Protein AF-0000000076235881 (afdb_homodimer)

Secondary structure (DSSP, 8-state):
-HHHHHHHHHHHHHHHHTTHHHHHHHHHHHHHHH--SSHHHHHHHHHHHHSPPPEEEEEEEEEEE-TTSSEEEEEEEEEEETTEEEEEEEEEES---PPP--------------------S------------------------S------HHHHHHHHHHHGGGTTT-B--HHHHHHHHHHHHHHHHHHHHHHHHHHHS-----------------------------------------HHHHHHHHHHHHHHHHHHHHHHHHHHHHHHT--GGGGGTTT---SSB-PPEEEEEEEE--TTS--SB-S-SEEEEEE-TTS-HHHHHHHHHHHHHHHHHHHHHHHGGGGG-B-TTS-B----SSHHHHHHHHHHHHHHHTTT--HHHHEEEEEE--GGGGEETTTTEEEEETTEEE-HHHHHHHHHHHHHHHTEEEEES-S-TT-TTHHHHHHHHTTTSEEEES---SHHHHHHHHHTTS-SEEEE-HHHH-SSHHHHHHHHHHHHHTT-EEEEE-HHHHHH---HHHHHHHHHT-SEEEES-SSTHHHHHHHHHHHHHHHS-TT-TTB--------------GGGTTT----/-HHHHHHHHHHHHHHHHTTHHHHHHHHHHHHHHH--SSHHHHHHHHHHHHSPPPEEEEEEEEEEE-TTSSEEEEEEEEEEETTEEEEEEEEEES---PPP---------------------------------------------S------HHHHHHHHHHHGGGTTT-B--HHHHHHHHHHHHHHHHHHHHHHHHHHHS-----------------------------------------HHHHHHHHHHHHHHHHHHHHHHHHHHHHHHT--GGGGGTTT---SSB-PPEEEEEEEE--TTSSSSB-S-SEEEEEE-TTS-HHHHHHHHHHHHHHHHHHHHHHHGGGGG-B-TTS-B----SSHHHHHHHHHHHHHHHTTT--HHHHEEEEEE--GGGGEETTTTEEEEETTEEE-HHHHHHHHHHHHHHHTEEEEES-S-TT-TTHHHHHHHHTTTSEEEES---SHHHHHHHHHTTS-SEEEE-HHHH-SSHHHHHHHHHHHHHTT-EEEEE-HHHHHH---HHHHHHHHHT-SEEEES-SSTHHHHHHHHHHHHHHHS-TT-TTB--------------THHHHT----

Radius of gyration: 36.83 Å; Cα contacts (8 Å, |Δi|>4): 1915; chains: 2; bounding box: 118×135×98 Å

InterPro domains:
  IPR000941 Enolase [PTHR11902] (153-566)
  IPR020810 Enolase, C-terminal TIM barrel domain [PF00113] (290-449)
  IPR020810 Enolase, C-terminal TIM barrel domain [SM01192] (288-556)
  IPR036849 Enolase-like, C-terminal domain superfamily [G3DSA:3.20.20.120] (275-571)
  IPR036849 Enolase-like, C-terminal domain superfamily [SSF51604] (288-549)
  IPR047500 Enolase 4, dimerization/docking domain [cd22974] (4-66)

Foldseek 3Di:
DVVVVVVVVVVVVVCVVVCVVVLVVVLVVVCVVVVDPDNVVSVVVSVQVVADFKAWADKDWDWDQWLLRFTFIKIWTWIQRNNDTDTQDIDTALATQDDQPDQPPPPPPPPDPPPPPPDDDDDDDPPPPDPPPPPPPPPPVPPSPDDVSNPPNVLLVVLLVVCGVVRGGGGLALVVLLVSLQVVLVVVLVVVQVVVLCVLPPPDPPPPPPDDDDDDDDPPVCPDPDPDDDPPPPPPPSPHDDPVNSLVSSLSSQLSLAVVSLVSLVSVCRVVVHDSLVSCVVLQPQLFFAQAWEFEWAAAQPSNPPAFFQFFGTKTKTWDLLDDLVVRLVLVQQLSVLLLVLQCVVPNPQSQDADSLGHGHHHDHDPVVSLVSSQVSSCVRPVHDGQLNTMAMETEGSQQVAADLVVCWGPRGVPDTHHPVRLLVVVVVCCVPRVYAEYECSDHPSRPCLQVSLLSCLQRHFYEYAPQQELVSQLVCVVSRNGQYYEDDSSSHGNHLSVLLVSCVSSVVSVGAYEYEVSCLSTHLDLVSSSSCSSNVHNYYYQHHCPDSSVSNSVVSVVVVVPQPPPNPRYPSPDDRDRDNPPPPPVVVPPPPPD/DVVVVVVVVVVVVVCVVVCVVVLVVVQVVVCVVVVDPDNVVSVVVSVQVVADFKAWADKDWDWDQWLLRFTFIKIWTWIQRNNDTDTQDIDTALAGPDDQPDQPPPPPPPPPPPPPPPDDDDDDDDDPPDDPPPPPPPPPVPPSPDPCSVDDNVLLVVLLVVCGVVRGGGGLALVVLLVSLQVVLVVVLVVVQVVVLCVLPPPDPPPPPDDDDDDDDDPPVPPVPDPDDDPPPPPPPSPHDDPVNSLVSSLSSQLSLAVVSLVSLVSVCRVVVHDSLVSCVVLQPALFFAQAWEFEWAAAQPSPDPAQFQFFGTKTKTWDLLDDLVVRLVLVQQLSVLLLVLQCVVPNPQSQDADSLGHGHHHDHDPVVSLVSSQVSSCVRPVHDGQLNTMAMETEGQQQVAADLVVRWGPRGVPDTHHPVVLLVVVVVCCVPRVYAEYECSDHPSRPCLQVSLLSCLQRHFYEYAPQQELVSQLVCVVSRNGQYYEDDSSSHGNHLSVLLVSCVSSVVSVGAYEYEPSCLSTHLDLVSSSSCSNNVHNYYYQHHCPDSSVSNSVVSVVVVVPQPPPNPRYPSPDDRDRDHNDPPPVVVPPPPPD

Solvent-accessible surface area (backbone atoms only — not comparable to full-atom values): 65410 Å² total; per-residue (Å²): 116,63,65,60,48,49,50,49,51,50,46,50,49,56,36,55,77,67,43,45,65,59,51,49,51,54,48,53,55,51,43,63,75,66,57,59,93,30,59,36,4,44,50,10,54,57,28,46,73,64,24,62,77,44,21,31,65,43,75,47,78,41,81,38,60,23,23,76,56,30,44,16,41,32,38,36,38,24,24,29,50,39,71,36,82,39,82,63,37,74,45,74,52,83,27,34,58,57,75,68,86,71,73,50,75,70,79,73,76,78,79,73,80,74,76,77,76,82,73,74,87,87,87,80,81,78,80,74,80,75,77,80,75,81,76,72,76,71,75,70,72,70,71,67,67,76,83,70,41,61,40,49,45,68,57,40,52,52,52,34,60,68,50,46,73,78,47,48,66,38,59,70,40,56,69,61,50,30,52,50,45,45,52,49,45,54,51,51,50,52,51,52,52,50,51,52,36,38,69,57,47,60,78,70,82,74,79,77,73,78,82,74,83,78,84,80,75,80,80,70,83,71,81,65,84,72,80,75,82,82,78,75,72,76,65,78,74,74,55,68,76,46,71,64,56,51,48,51,53,49,32,49,46,12,30,30,36,19,52,54,34,47,49,48,38,46,32,40,16,58,75,71,72,44,64,55,40,62,75,43,43,84,70,33,82,60,84,50,51,36,81,44,45,60,32,32,30,58,34,31,34,47,76,66,39,91,38,48,39,60,46,46,40,34,41,20,45,26,50,44,55,81,46,55,65,70,59,30,54,52,48,52,46,51,46,49,57,47,38,48,51,50,31,30,72,74,53,35,74,59,26,49,20,28,49,97,81,60,29,28,38,46,66,42,81,46,74,64,55,55,53,47,53,50,40,52,39,33,24,69,74,52,83,61,41,58,42,66,78,50,32,34,26,38,38,33,27,51,25,60,75,35,48,38,81,87,76,61,26,31,40,46,30,84,92,40,74,35,46,66,67,57,50,51,53,50,49,53,51,47,33,70,74,57,34,31,50,30,35,29,26,76,58,32,92,82,44,86,56,44,45,63,51,27,66,72,40,35,57,64,23,44,36,30,31,70,76,59,82,35,60,69,53,44,53,50,36,40,74,65,42,54,34,41,32,37,51,47,52,63,40,59,60,22,38,22,63,65,56,42,44,58,61,43,45,65,44,55,74,67,69,38,45,32,31,32,59,36,54,36,14,62,41,64,59,38,51,60,42,58,37,49,29,32,50,61,57,20,54,30,30,40,30,61,15,58,40,44,39,23,13,53,42,54,39,50,51,50,50,51,58,67,68,46,61,91,78,40,78,36,44,65,69,80,49,72,91,82,60,56,73,68,76,71,69,69,71,68,73,68,69,61,74,89,119,115,64,64,59,48,49,49,50,50,50,46,50,49,56,36,56,76,66,44,44,63,60,50,50,52,54,49,52,54,51,42,63,75,65,56,60,94,29,59,34,5,46,50,11,54,58,28,44,73,65,24,63,79,44,20,31,66,43,74,47,78,42,81,37,60,23,23,76,57,29,45,17,41,33,39,35,38,23,25,29,50,42,72,37,79,38,81,63,38,74,46,76,53,84,28,34,60,60,74,67,84,73,75,54,77,70,79,73,75,78,77,71,79,75,73,78,76,80,75,73,92,88,90,84,84,80,81,74,77,76,76,79,76,82,76,72,75,71,76,71,73,71,71,65,66,72,82,58,46,68,44,48,47,68,57,37,52,53,53,35,60,68,49,46,71,78,46,47,67,38,59,69,40,56,69,62,48,30,52,51,44,46,52,49,45,54,52,51,50,53,52,50,52,48,50,51,37,39,70,58,47,59,77,70,82,73,78,77,72,78,82,73,83,75,87,77,77,80,82,69,80,66,79,66,81,73,83,76,81,82,79,74,72,77,64,79,76,74,57,67,77,46,70,64,55,51,48,51,52,50,30,49,46,12,31,30,35,18,51,52,34,48,48,49,37,48,30,40,16,58,74,71,71,44,63,56,39,62,73,41,42,87,70,32,81,59,84,49,52,36,80,43,45,58,32,32,29,59,34,31,34,48,79,69,40,91,37,46,42,60,47,46,39,32,42,21,44,24,49,44,55,81,46,56,66,69,59,30,54,52,48,52,45,52,48,48,54,48,39,48,51,51,31,28,72,74,52,36,74,60,26,48,20,26,50,99,80,62,28,28,38,47,67,44,80,45,74,64,54,56,54,47,51,50,42,52,39,34,23,69,75,52,81,62,39,57,41,68,78,52,32,32,27,37,38,33,26,51,26,59,77,36,49,36,81,86,75,61,28,33,40,45,30,83,93,40,75,36,46,65,67,55,50,50,52,50,49,54,52,47,33,69,74,56,35,30,52,30,35,28,27,72,59,31,92,83,44,88,56,44,46,63,51,27,64,72,40,36,58,65,25,46,36,30,32,71,77,58,81,35,59,67,52,44,52,51,36,40,74,65,43,53,33,40,31,35,51,50,53,62,41,59,60,23,39,22,63,68,54,42,44,59,62,43,45,66,43,56,76,68,71,37,44,34,32,32,60,36,55,37,12,61,40,66,61,35,51,59,42,59,37,49,28,33,48,62,57,20,54,30,31,38,31,60,16,58,39,46,38,24,14,52,41,52,39,50,52,49,52,51,58,69,66,46,62,90,79,40,78,36,42,64,70,81,50,71,91,80,58,58,77,74,75,68,68,68,70,68,73,68,68,62,74,87,118

pLDDT: mean 76.28, std 23.61, range [20.03, 97.44]

Organism: NCBI:txid252671

Nearest PDB structures (foldseek):
  2xh4-assembly2_B  TM=8.276E-01  e=8.958E-20  Saccharomyces cerevisiae
  2xsx-assembly1_A  TM=7.894E-01  e=3.141E-20  Homo sapiens
  7ri0-assembly1_B  TM=7.691E-01  e=9.411E-21  Aspergillus fumigatus Af293
  2akz-assembly1_A  TM=7.672E-01  e=4.777E-20  Homo sapiens
  2xh7-assembly1_A  TM=7.619E-01  e=1.293E-19  Saccharomyces cerevisiae

Sequence (1190 aa):
MSRRFEEKQRAARYFHENQVPKQLETLLNEMFHKQPDDIYGYMAEYFGALSKPAAISEIKLEPVLSSFGYQTIKSTISCIVNGVSKEICQVQHFNDDRPPAQKLATARSSAKQSKKDGGGGGGKGKNTKKDPTPNTEEAIVEAPLFPKYIFNVNNALTRMNEMIPHLVGCCLETKTIDEQLHQLTEQMKNEKLNELQQELNPPSPIEVEGGIGGEEGAVQISIIPSPSSEQTTEQPLKTCVSAKDIMEITTELNASSFFLSFLSAASKSRLMGDPLYEQFLSSAKKENLTIPMPAITFFSCCQVTPGKVNMVRELMVLFKPNADFKEGVEQVIKLYHAFEKALQAKYGATGIVKDSRGLLTPTFDKVEQIFEVLTQTCRAEFEEREFKDLFDIILDVGANEFFDPEKKKYELCIGSMKSTDEVVALYQTWIEQFSIVSLIDPFSTLDPSKKTVYDSLATQCYIISSQVSGFEQCHLEMDERTIDGMLLQPEVHSSTVSETVENLLPLHEKDGILMMNDEWGLVQHSTASVDLSIVFGATFIRVTTPCGAGSNSLQYMLDIKESLPVDNESFDDERSYIFRSKVPDEEAAVQAPVEMSRRFEEKQRAARYFHENQVPKQLETLLNEMFHKQPDDIYGYMAEYFGALSKPAAISEIKLEPVLSSFGYQTIKSTISCIVNGVSKEICQVQHFNDDRPPAQKLATARSSAKQSKKDGGGGGGKGKNTKKDPTPNTEEAIVEAPLFPKYIFNVNNALTRMNEMIPHLVGCCLETKTIDEQLHQLTEQMKNEKLNELQQELNPPSPIEVEGGIGGEEGAVQISIIPSPSSEQTTEQPLKTCVSAKDIMEITTELNASSFFLSFLSAASKSRLMGDPLYEQFLSSAKKENLTIPMPAITFFSCCQVTPGKVNMVRELMVLFKPNADFKEGVEQVIKLYHAFEKALQAKYGATGIVKDSRGLLTPTFDKVEQIFEVLTQTCRAEFEEREFKDLFDIILDVGANEFFDPEKKKYELCIGSMKSTDEVVALYQTWIEQFSIVSLIDPFSTLDPSKKTVYDSLATQCYIISSQVSGFEQCHLEMDERTIDGMLLQPEVHSSTVSETVENLLPLHEKDGILMMNDEWGLVQHSTASVDLSIVFGATFIRVTTPCGAGSNSLQYMLDIKESLPVDNESFDDERSYIFRSKVPDEEAAVQAPVE

Structure (mmCIF, N/CA/C/O backbone):
data_AF-0000000076235881-model_v1
#
loop_
_entity.id
_entity.type
_entity.pdbx_description
1 polymer 'Enolase 4'
#
loop_
_atom_site.group_PDB
_atom_site.id
_atom_site.type_symbol
_atom_site.label_atom_id
_atom_site.label_alt_id
_atom_site.label_comp_id
_atom_site.label_asym_id
_atom_site.label_entity_id
_atom_site.label_seq_id
_atom_site.pdbx_PDB_ins_code
_atom_site.Cartn_x
_atom_site.Cartn_y
_atom_site.Cartn_z
_atom_site.occupancy
_atom_site.B_iso_or_equiv
_atom_site.auth_seq_id
_atom_site.auth_comp_id
_atom_site.auth_asym_id
_atom_site.auth_atom_id
_atom_site.pdbx_PDB_model_num
ATOM 1 N N . MET A 1 1 ? 34.719 -56.031 -11.086 1 54.31 1 MET A N 1
ATOM 2 C CA . MET A 1 1 ? 34.281 -55.844 -12.469 1 54.31 1 MET A CA 1
ATOM 3 C C . MET A 1 1 ? 32.781 -56.031 -12.586 1 54.31 1 MET A C 1
ATOM 5 O O . MET A 1 1 ? 32.094 -55.281 -13.289 1 54.31 1 MET A O 1
ATOM 9 N N . SER A 1 2 ? 32.25 -57 -11.734 1 68 2 SER A N 1
ATOM 10 C CA . SER A 1 2 ? 30.875 -57.469 -11.766 1 68 2 SER A CA 1
ATOM 11 C C . SER A 1 2 ? 29.938 -56.469 -11.094 1 68 2 SER A C 1
ATOM 13 O O . SER A 1 2 ? 28.875 -56.125 -11.633 1 68 2 SER A O 1
ATOM 15 N N . ARG A 1 3 ? 30.484 -55.938 -9.977 1 75.88 3 ARG A N 1
ATOM 16 C CA . ARG A 1 3 ? 29.609 -55.031 -9.227 1 75.88 3 ARG A CA 1
ATOM 17 C C . ARG A 1 3 ? 29.406 -53.719 -9.969 1 75.88 3 ARG A C 1
ATOM 19 O O . ARG A 1 3 ? 28.297 -53.188 -10.016 1 75.88 3 ARG A O 1
ATOM 26 N N . ARG A 1 4 ? 30.453 -53.312 -10.508 1 79.06 4 ARG A N 1
ATOM 27 C CA . ARG A 1 4 ? 30.391 -52.062 -11.273 1 79.06 4 ARG A CA 1
ATOM 28 C C . ARG A 1 4 ? 29.484 -52.219 -12.484 1 79.06 4 ARG A C 1
ATOM 30 O O . ARG A 1 4 ? 28.75 -51.281 -12.844 1 79.06 4 ARG A O 1
ATOM 37 N N . PHE A 1 5 ? 29.656 -53.344 -13.055 1 82.75 5 PHE A N 1
ATOM 38 C CA . PHE A 1 5 ? 28.812 -53.625 -14.219 1 82.75 5 PHE A CA 1
ATOM 39 C C . PHE A 1 5 ? 27.344 -53.688 -13.82 1 82.75 5 PHE A C 1
ATOM 41 O O . PHE A 1 5 ? 26.484 -53.156 -14.531 1 82.75 5 PHE A O 1
ATOM 48 N N . GLU A 1 6 ? 27.125 -54.312 -12.742 1 84.94 6 GLU A N 1
ATOM 49 C CA . GLU A 1 6 ? 25.75 -54.406 -12.258 1 84.94 6 GLU A CA 1
ATOM 50 C C . GLU A 1 6 ? 25.203 -53 -11.922 1 84.94 6 GLU A C 1
ATOM 52 O O . GLU A 1 6 ? 24.047 -52.719 -12.18 1 84.94 6 GLU A O 1
ATOM 57 N N . GLU A 1 7 ? 26.016 -52.281 -11.375 1 85.44 7 GLU A N 1
ATOM 58 C CA . GLU A 1 7 ? 25.609 -50.938 -11.031 1 85.44 7 GLU A CA 1
ATOM 59 C C . GLU A 1 7 ? 25.312 -50.125 -12.281 1 85.44 7 GLU A C 1
ATOM 61 O O . GLU A 1 7 ? 24.375 -49.312 -12.289 1 85.44 7 GLU A O 1
ATOM 66 N N . LYS A 1 8 ? 26.094 -50.344 -13.227 1 86.38 8 LYS A N 1
ATOM 67 C CA . LYS A 1 8 ? 25.891 -49.625 -14.484 1 86.38 8 LYS A CA 1
ATOM 68 C C . LYS A 1 8 ? 24.578 -50.062 -15.148 1 86.38 8 LYS A C 1
ATOM 70 O O . LYS A 1 8 ? 23.891 -49.219 -15.75 1 86.38 8 LYS A O 1
ATOM 75 N N . GLN A 1 9 ? 24.297 -51.312 -15.039 1 86.44 9 GLN A N 1
ATOM 76 C CA . GLN A 1 9 ? 23.047 -51.812 -15.617 1 86.44 9 GLN A CA 1
ATOM 77 C C . GLN A 1 9 ? 21.844 -51.25 -14.859 1 86.44 9 GLN A C 1
ATOM 79 O O . GLN A 1 9 ? 20.828 -50.938 -15.461 1 86.44 9 GLN A O 1
ATOM 84 N N . ARG A 1 10 ? 22.016 -51.219 -13.648 1 88.5 10 ARG A N 1
ATOM 85 C CA . ARG A 1 10 ? 20.938 -50.656 -12.828 1 88.5 10 ARG A CA 1
ATOM 86 C C . ARG A 1 10 ? 20.719 -49.188 -13.156 1 88.5 10 ARG A C 1
ATOM 88 O O . ARG A 1 10 ? 19.578 -48.719 -13.211 1 88.5 10 ARG A O 1
ATOM 95 N N . ALA A 1 11 ? 21.766 -48.562 -13.281 1 87.38 11 ALA A N 1
ATOM 96 C CA . ALA A 1 11 ? 21.688 -47.156 -13.641 1 87.38 11 ALA A CA 1
ATOM 97 C C . ALA A 1 11 ? 21.016 -46.969 -15 1 87.38 11 ALA A C 1
ATOM 99 O O . ALA A 1 11 ? 20.172 -46.094 -15.164 1 87.38 11 ALA A O 1
ATOM 100 N N . ALA A 1 12 ? 21.422 -47.75 -15.93 1 88.25 12 ALA A N 1
ATOM 101 C CA . ALA A 1 12 ? 20.844 -47.656 -17.266 1 88.25 12 ALA A CA 1
ATOM 102 C C . ALA A 1 12 ? 19.344 -47.906 -17.234 1 88.25 12 ALA A C 1
ATOM 104 O O . ALA A 1 12 ? 18.578 -47.25 -17.922 1 88.25 12 ALA A O 1
ATOM 105 N N . ARG A 1 13 ? 18.953 -48.844 -16.516 1 89.19 13 ARG A N 1
ATOM 106 C CA . ARG A 1 13 ? 17.531 -49.156 -16.391 1 89.19 13 ARG A CA 1
ATOM 107 C C . ARG A 1 13 ? 16.766 -48 -15.75 1 89.19 13 ARG A C 1
ATOM 109 O O . ARG A 1 13 ? 15.68 -47.656 -16.203 1 89.19 13 ARG A O 1
ATOM 116 N N . TYR A 1 14 ? 17.328 -47.531 -14.773 1 89.88 14 TYR A N 1
ATOM 117 C CA . TYR A 1 14 ? 16.719 -46.406 -14.07 1 89.88 14 TYR A CA 1
ATOM 118 C C . TYR A 1 14 ? 16.484 -45.219 -15.016 1 89.88 14 TYR A C 1
ATOM 120 O O . TYR A 1 14 ? 15.391 -44.656 -15.047 1 89.88 14 TYR A O 1
ATOM 128 N N . PHE A 1 15 ? 17.406 -44.844 -15.758 1 92.81 15 PHE A N 1
ATOM 129 C CA . PHE A 1 15 ? 17.312 -43.688 -16.641 1 92.81 15 PHE A CA 1
ATOM 130 C C . PHE A 1 15 ? 16.453 -44 -17.844 1 92.81 15 PHE A C 1
ATOM 132 O O . PHE A 1 15 ? 15.75 -43.094 -18.359 1 92.81 15 PHE A O 1
ATOM 139 N N . HIS A 1 16 ? 16.484 -45.219 -18.312 1 91.69 16 HIS A N 1
ATOM 140 C CA . HIS A 1 16 ? 15.641 -45.594 -19.438 1 91.69 16 HIS A CA 1
ATOM 141 C C . HIS A 1 16 ? 14.164 -45.594 -19.047 1 91.69 16 HIS A C 1
ATOM 143 O O . HIS A 1 16 ? 13.305 -45.188 -19.828 1 91.69 16 HIS A O 1
ATOM 149 N N . GLU A 1 17 ? 13.914 -46 -17.875 1 91.06 17 GLU A N 1
ATOM 150 C CA . GLU A 1 17 ? 12.547 -46 -17.375 1 91.06 17 GLU A CA 1
ATOM 151 C C . GLU A 1 17 ? 11.984 -44.594 -17.266 1 91.06 17 GLU A C 1
ATOM 153 O O . GLU A 1 17 ? 10.781 -44.375 -17.422 1 91.06 17 GLU A O 1
ATOM 158 N N . ASN A 1 18 ? 12.867 -43.719 -17.125 1 92.44 18 ASN A N 1
ATOM 159 C CA . ASN A 1 18 ? 12.453 -42.312 -17 1 92.44 18 ASN A CA 1
ATOM 160 C C . ASN A 1 18 ? 12.68 -41.531 -18.297 1 92.44 18 ASN A C 1
ATOM 162 O O . ASN A 1 18 ? 12.57 -40.312 -18.328 1 92.44 18 ASN A O 1
ATOM 166 N N . GLN A 1 19 ? 13.164 -42.188 -19.391 1 93.81 19 GLN A N 1
ATOM 167 C CA . GLN A 1 19 ? 13.312 -41.656 -20.734 1 93.81 19 GLN A CA 1
ATOM 168 C C . GLN A 1 19 ? 14.375 -40.562 -20.781 1 93.81 19 GLN A C 1
ATOM 170 O O . GLN A 1 19 ? 14.273 -39.594 -21.578 1 93.81 19 GLN A O 1
ATOM 175 N N . VAL A 1 20 ? 15.328 -40.594 -19.906 1 94.06 20 VAL A N 1
ATOM 176 C CA . VAL A 1 20 ? 16.359 -39.562 -19.812 1 94.06 20 VAL A CA 1
ATOM 177 C C . VAL A 1 20 ? 17.234 -39.594 -21.078 1 94.06 20 VAL A C 1
ATOM 179 O O . VAL A 1 20 ? 17.5 -38.531 -21.672 1 94.06 20 VAL A O 1
ATOM 182 N N . PRO A 1 21 ? 17.672 -40.812 -21.562 1 92.75 21 PRO A N 1
ATOM 183 C CA . PRO A 1 21 ? 18.516 -40.812 -22.766 1 92.75 21 PRO A CA 1
ATOM 184 C C . PRO A 1 21 ? 17.812 -40.25 -23.984 1 92.75 21 PRO A C 1
ATOM 186 O O . PRO A 1 21 ? 18.422 -39.531 -24.781 1 92.75 21 PRO A O 1
ATOM 189 N N . LYS A 1 22 ? 16.578 -40.531 -24.078 1 94.56 22 LYS A N 1
ATOM 190 C CA . LYS A 1 22 ? 15.812 -40.031 -25.203 1 94.56 22 LYS A CA 1
ATOM 191 C C . LYS A 1 22 ? 15.727 -38.5 -25.141 1 94.56 22 LYS A C 1
ATOM 193 O O . LYS A 1 22 ? 15.898 -37.812 -26.156 1 94.56 22 LYS A O 1
ATOM 198 N N . GLN A 1 23 ? 15.414 -38 -23.969 1 94.69 23 GLN A N 1
ATOM 199 C CA . GLN A 1 23 ? 15.305 -36.562 -23.797 1 94.69 23 GLN A CA 1
ATOM 200 C C . GLN A 1 23 ? 16.641 -35.875 -24.047 1 94.69 23 GLN A C 1
ATOM 202 O O . GLN A 1 23 ? 16.703 -34.781 -24.625 1 94.69 23 GLN A O 1
ATOM 207 N N . LEU A 1 24 ? 17.719 -36.469 -23.609 1 94.25 24 LEU A N 1
ATOM 208 C CA . LEU A 1 24 ? 19.062 -35.906 -23.812 1 94.25 24 LEU A CA 1
ATOM 209 C C . LEU A 1 24 ? 19.406 -35.875 -25.297 1 94.25 24 LEU A C 1
ATOM 211 O O . LEU A 1 24 ? 20 -34.875 -25.766 1 94.25 24 LEU A O 1
ATOM 215 N N . GLU A 1 25 ? 19.094 -36.906 -25.938 1 92.5 25 GLU A N 1
ATOM 216 C CA . GLU A 1 25 ? 19.359 -36.938 -27.375 1 92.5 25 GLU A CA 1
ATOM 217 C C . GLU A 1 25 ? 18.594 -35.844 -28.109 1 92.5 25 GLU A C 1
ATOM 219 O O . GLU A 1 25 ? 19.156 -35.156 -28.953 1 92.5 25 GLU A O 1
ATOM 224 N N . THR A 1 26 ? 17.359 -35.719 -27.797 1 94.25 26 THR A N 1
ATOM 225 C CA . THR A 1 26 ? 16.531 -34.688 -28.391 1 94.25 26 THR A CA 1
ATOM 226 C C . THR A 1 26 ? 17.109 -33.312 -28.094 1 94.25 26 THR A C 1
ATOM 228 O O . THR A 1 26 ? 17.219 -32.469 -28.984 1 94.25 26 THR A O 1
ATOM 231 N N . LEU A 1 27 ? 17.453 -33.094 -26.875 1 94.62 27 LEU A N 1
ATOM 232 C CA . LEU A 1 27 ? 17.984 -31.812 -26.422 1 94.62 27 LEU A CA 1
ATOM 233 C C . LEU A 1 27 ? 19.297 -31.469 -27.125 1 94.62 27 LEU A C 1
ATOM 235 O O . LEU A 1 27 ? 19.469 -30.344 -27.609 1 94.62 27 LEU A O 1
ATOM 239 N N . LEU A 1 28 ? 20.234 -32.438 -27.188 1 93.19 28 LEU A N 1
ATOM 240 C CA . LEU A 1 28 ? 21.547 -32.188 -27.766 1 93.19 28 LEU A CA 1
ATOM 241 C C . LEU A 1 28 ? 21.438 -31.906 -29.266 1 93.19 28 LEU A C 1
ATOM 243 O O . LEU A 1 28 ? 22.156 -31.062 -29.781 1 93.19 28 LEU A O 1
ATOM 247 N N . ASN A 1 29 ? 20.547 -32.562 -29.906 1 92.69 29 ASN A N 1
ATOM 248 C CA . ASN A 1 29 ? 20.312 -32.312 -31.312 1 92.69 29 ASN A CA 1
ATOM 249 C C . ASN A 1 29 ? 19.781 -30.891 -31.547 1 92.69 29 ASN A C 1
ATOM 251 O O . ASN A 1 29 ? 20.25 -30.188 -32.438 1 92.69 29 ASN A O 1
ATOM 255 N N . GLU A 1 30 ? 18.875 -30.516 -30.75 1 93.19 30 GLU A N 1
ATOM 256 C CA . GLU A 1 30 ? 18.297 -29.172 -30.859 1 93.19 30 GLU A CA 1
ATOM 257 C C . GLU A 1 30 ? 19.328 -28.094 -30.562 1 93.19 30 GLU A C 1
ATOM 259 O O . GLU A 1 30 ? 19.391 -27.078 -31.25 1 93.19 30 GLU A O 1
ATOM 264 N N . MET A 1 31 ? 20.078 -28.312 -29.562 1 92.56 31 MET A N 1
ATOM 265 C CA . MET A 1 31 ? 21.062 -27.328 -29.109 1 92.56 31 MET A CA 1
ATOM 266 C C . MET A 1 31 ? 22.172 -27.156 -30.141 1 92.56 31 MET A C 1
ATOM 268 O O . MET A 1 31 ? 22.703 -26.047 -30.297 1 92.56 31 MET A O 1
A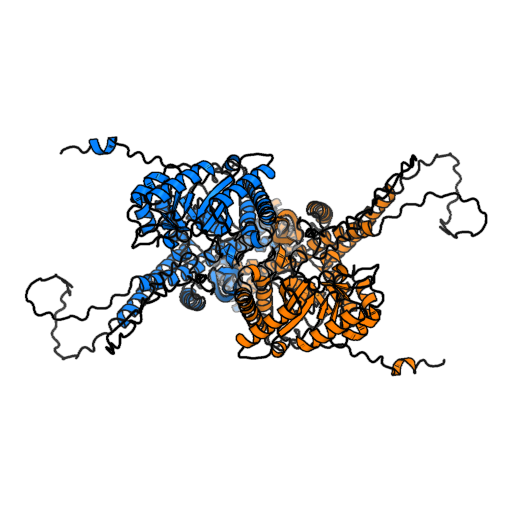TOM 272 N N . PHE A 1 32 ? 22.5 -28.203 -30.766 1 91.25 32 PHE A N 1
ATOM 273 C CA . PHE A 1 32 ? 23.547 -28.125 -31.781 1 91.25 32 PHE A CA 1
ATOM 274 C C . PHE A 1 32 ? 23.094 -27.266 -32.969 1 91.25 32 PHE A C 1
ATOM 276 O O . PHE A 1 32 ? 23.891 -26.5 -33.5 1 91.25 32 PHE A O 1
ATOM 283 N N . HIS A 1 33 ? 21.859 -27.375 -33.281 1 91.44 33 HIS A N 1
ATOM 284 C CA . HIS A 1 33 ? 21.328 -26.578 -34.406 1 91.44 33 HIS A CA 1
ATOM 285 C C . HIS A 1 33 ? 21.141 -25.125 -33.969 1 91.44 33 HIS A C 1
ATOM 287 O O . HIS A 1 33 ? 21.438 -24.203 -34.75 1 91.44 33 HIS A O 1
ATOM 293 N N . LYS A 1 34 ? 20.719 -24.797 -32.75 1 91.62 34 LYS A N 1
ATOM 294 C CA . LYS A 1 34 ? 20.391 -23.453 -32.281 1 91.62 34 LYS A CA 1
ATOM 295 C C . LYS A 1 34 ? 21.641 -22.719 -31.797 1 91.62 34 LYS A C 1
ATOM 297 O O . LYS A 1 34 ? 21.734 -21.5 -31.922 1 91.62 34 LYS A O 1
ATOM 302 N N . GLN A 1 35 ? 22.562 -23.469 -31.234 1 91.5 35 GLN A N 1
ATOM 303 C CA . GLN A 1 35 ? 23.781 -22.922 -30.625 1 91.5 35 GLN A CA 1
ATOM 304 C C . GLN A 1 35 ? 23.453 -21.766 -29.688 1 91.5 35 GLN A C 1
ATOM 306 O O . GLN A 1 35 ? 23.906 -20.641 -29.906 1 91.5 35 GLN A O 1
ATOM 311 N N . PRO A 1 36 ? 22.75 -22.062 -28.672 1 92.94 36 PRO A N 1
ATOM 312 C CA . PRO A 1 36 ? 22.375 -21 -27.734 1 92.94 36 PRO A CA 1
ATOM 313 C C . PRO A 1 36 ? 23.578 -20.359 -27.078 1 92.94 36 PRO A C 1
ATOM 315 O O . PRO A 1 36 ? 24.594 -21.016 -26.844 1 92.94 36 PRO A O 1
ATOM 318 N N . ASP A 1 37 ? 23.438 -19.062 -26.766 1 89.94 37 ASP A N 1
ATOM 319 C CA . ASP A 1 37 ? 24.5 -18.328 -26.094 1 89.94 37 ASP A CA 1
ATOM 320 C C . ASP A 1 37 ? 24.766 -18.875 -24.688 1 89.94 37 ASP A C 1
ATOM 322 O O . ASP A 1 37 ? 25.906 -18.906 -24.234 1 89.94 37 ASP A O 1
ATOM 326 N N . ASP A 1 38 ? 23.703 -19.234 -24.031 1 93.94 38 ASP A N 1
ATOM 327 C CA . ASP A 1 38 ? 23.766 -19.859 -22.703 1 93.94 38 ASP A CA 1
ATOM 328 C C . ASP A 1 38 ? 23.359 -21.328 -22.766 1 93.94 38 ASP A C 1
ATOM 330 O O . ASP A 1 38 ? 22.188 -21.672 -22.594 1 93.94 38 ASP A O 1
ATOM 334 N N . ILE A 1 39 ? 24.344 -22.156 -22.891 1 94.81 39 ILE A N 1
ATOM 335 C CA . ILE A 1 39 ? 24.109 -23.578 -23.141 1 94.81 39 ILE A CA 1
ATOM 336 C C . ILE A 1 39 ? 23.438 -24.203 -21.922 1 94.81 39 ILE A C 1
ATOM 338 O O . ILE A 1 39 ? 22.469 -24.953 -22.047 1 94.81 39 ILE A O 1
ATOM 342 N N . TYR A 1 40 ? 23.938 -23.922 -20.797 1 95 40 TYR A N 1
ATOM 343 C CA . TYR A 1 40 ? 23.406 -24.531 -19.578 1 95 40 TYR A CA 1
ATOM 344 C C . TYR A 1 40 ? 22.047 -23.938 -19.234 1 95 40 TYR A C 1
ATOM 346 O O . TYR A 1 40 ? 21.172 -24.641 -18.703 1 95 40 TYR A O 1
ATOM 354 N N . GLY A 1 41 ? 21.891 -22.672 -19.531 1 94.5 41 GLY A N 1
ATOM 355 C CA . GLY A 1 41 ? 20.578 -22.078 -19.359 1 94.5 41 GLY A CA 1
ATOM 356 C C . GLY A 1 41 ? 19.516 -22.734 -20.234 1 94.5 41 GLY A C 1
ATOM 357 O O . GLY A 1 41 ? 18.406 -22.984 -19.781 1 94.5 41 GLY A O 1
ATOM 358 N N . TYR A 1 42 ? 19.938 -23.016 -21.422 1 94.94 42 TYR A N 1
ATOM 359 C CA . TYR A 1 42 ? 19.031 -23.688 -22.344 1 94.94 42 TYR A CA 1
ATOM 360 C C . TYR A 1 42 ? 18.641 -25.062 -21.844 1 94.94 42 TYR A C 1
ATOM 362 O O . TYR A 1 42 ? 17.484 -25.469 -21.922 1 94.94 42 TYR A O 1
ATOM 370 N N . MET A 1 43 ? 19.594 -25.781 -21.328 1 95.12 43 MET A N 1
ATOM 371 C CA . MET A 1 43 ? 19.344 -27.094 -20.766 1 95.12 43 MET A CA 1
ATOM 372 C C . MET A 1 43 ? 18.422 -27 -19.562 1 95.12 43 MET A C 1
ATOM 374 O O . MET A 1 43 ? 17.5 -27.828 -19.406 1 95.12 43 MET A O 1
ATOM 378 N N . ALA A 1 44 ? 18.688 -26.047 -18.766 1 94.81 44 ALA A N 1
ATOM 379 C CA . ALA A 1 44 ? 17.875 -25.844 -17.562 1 94.81 44 ALA A CA 1
ATOM 380 C C . ALA A 1 44 ? 16.406 -25.609 -17.938 1 94.81 44 ALA A C 1
ATOM 382 O O . ALA A 1 44 ? 15.508 -26.203 -17.344 1 94.81 44 ALA A O 1
ATOM 383 N N . GLU A 1 45 ? 16.188 -24.75 -18.906 1 93.31 45 GLU A N 1
ATOM 384 C CA . GLU A 1 45 ? 14.828 -24.438 -19.344 1 93.31 45 GLU A CA 1
ATOM 385 C C . GLU A 1 45 ? 14.148 -25.656 -19.938 1 93.31 45 GLU A C 1
ATOM 387 O O . GLU A 1 45 ? 12.953 -25.891 -19.734 1 93.31 45 GLU A O 1
ATOM 392 N N . TYR A 1 46 ? 14.859 -26.422 -20.734 1 94.69 46 TYR A N 1
ATOM 393 C CA . TYR A 1 46 ? 14.32 -27.625 -21.375 1 94.69 46 TYR A CA 1
ATOM 394 C C . TYR A 1 46 ? 13.852 -28.625 -20.328 1 94.69 46 TYR A C 1
ATOM 396 O O . TYR A 1 46 ? 12.719 -29.125 -20.391 1 94.69 46 TYR A O 1
ATOM 404 N N . PHE A 1 47 ? 14.664 -28.938 -19.391 1 94.88 47 PHE A N 1
ATOM 405 C CA . PHE A 1 47 ? 14.328 -29.938 -18.391 1 94.88 47 PHE A CA 1
ATOM 406 C C . PHE A 1 47 ? 13.312 -29.391 -17.406 1 94.88 47 PHE A C 1
ATOM 408 O O . PHE A 1 47 ? 12.508 -30.141 -16.844 1 94.88 47 PHE A O 1
ATOM 415 N N . GLY A 1 48 ? 13.375 -28.094 -17.141 1 92.88 48 GLY A N 1
ATOM 416 C CA . GLY A 1 48 ? 12.359 -27.469 -16.297 1 92.88 48 GLY A CA 1
ATOM 417 C C . GLY A 1 48 ? 10.953 -27.656 -16.828 1 92.88 48 GLY A C 1
ATOM 418 O O . GLY A 1 48 ? 10.008 -27.844 -16.062 1 92.88 48 GLY A O 1
ATOM 419 N N . ALA A 1 49 ? 10.805 -27.625 -18.125 1 92.06 49 ALA A N 1
ATOM 420 C CA . ALA A 1 49 ? 9.508 -27.797 -18.766 1 92.06 49 ALA A CA 1
ATOM 421 C C . ALA A 1 49 ? 8.992 -29.219 -18.609 1 92.06 49 ALA A C 1
ATOM 423 O O . ALA A 1 49 ? 7.785 -29.469 -18.688 1 92.06 49 ALA A O 1
ATOM 424 N N . LEU A 1 50 ? 9.883 -30.156 -18.344 1 94.25 50 LEU A N 1
ATOM 425 C CA . LEU A 1 50 ? 9.516 -31.562 -18.203 1 94.25 50 LEU A CA 1
ATOM 426 C C . LEU A 1 50 ? 9.336 -31.938 -16.734 1 94.25 50 LEU A C 1
ATOM 428 O O . LEU A 1 50 ? 8.953 -33.062 -16.422 1 94.25 50 LEU A O 1
ATOM 432 N N . SER A 1 51 ? 9.594 -31.031 -15.836 1 94.38 51 SER A N 1
ATOM 433 C CA . SER A 1 51 ? 9.5 -31.266 -14.398 1 94.38 51 SER A CA 1
ATOM 434 C C . SER A 1 51 ? 8.062 -31.531 -13.977 1 94.38 51 SER A C 1
ATOM 436 O O . SER A 1 51 ? 7.125 -31.172 -14.695 1 94.38 51 SER A O 1
ATOM 438 N N . LYS A 1 52 ? 7.867 -32.156 -12.82 1 92.31 52 LYS A N 1
ATOM 439 C CA . LYS A 1 52 ? 6.547 -32.375 -12.25 1 92.31 52 LYS A CA 1
ATOM 440 C C . LYS A 1 52 ? 5.848 -31.062 -11.914 1 92.31 52 LYS A C 1
ATOM 442 O O . LYS A 1 52 ? 6.504 -30.062 -11.641 1 92.31 52 LYS A O 1
ATOM 447 N N . PRO A 1 53 ? 4.512 -31.109 -11.961 1 91.69 53 PRO A N 1
ATOM 448 C CA . PRO A 1 53 ? 3.787 -29.891 -11.586 1 91.69 53 PRO A CA 1
ATOM 449 C C . PRO A 1 53 ? 4.031 -29.484 -10.141 1 91.69 53 PRO A C 1
ATOM 451 O O . PRO A 1 53 ? 4.289 -30.344 -9.281 1 91.69 53 PRO A O 1
ATOM 454 N N . ALA A 1 54 ? 3.936 -28.281 -9.906 1 94.12 54 ALA A N 1
ATOM 455 C CA . ALA A 1 54 ? 4.172 -27.734 -8.57 1 94.12 54 ALA A CA 1
ATOM 456 C C . ALA A 1 54 ? 3.141 -28.266 -7.578 1 94.12 54 ALA A C 1
ATOM 458 O O . ALA A 1 54 ? 1.948 -28.328 -7.887 1 94.12 54 ALA A O 1
ATOM 459 N N . ALA A 1 55 ? 3.594 -28.656 -6.434 1 95.62 55 ALA A N 1
ATOM 460 C CA . ALA A 1 55 ? 2.74 -29.156 -5.359 1 95.62 55 ALA A CA 1
ATOM 461 C C . ALA A 1 55 ? 2.943 -28.359 -4.078 1 95.62 55 ALA A C 1
ATOM 463 O O . ALA A 1 55 ? 4.07 -27.984 -3.746 1 95.62 55 ALA A O 1
ATOM 464 N N . ILE A 1 56 ? 1.884 -28.141 -3.318 1 97.12 56 ILE A N 1
ATOM 465 C CA . ILE A 1 56 ? 1.954 -27.359 -2.088 1 97.12 56 ILE A CA 1
ATOM 466 C C . ILE A 1 56 ? 2.797 -28.094 -1.055 1 97.12 56 ILE A C 1
ATOM 468 O O . ILE A 1 56 ? 2.523 -29.266 -0.736 1 97.12 56 ILE A O 1
ATOM 472 N N . SER A 1 57 ? 3.828 -27.484 -0.547 1 97.25 57 SER A N 1
ATOM 473 C CA . SER A 1 57 ? 4.68 -28.109 0.463 1 97.25 57 SER A CA 1
ATOM 474 C C . SER A 1 57 ? 4.379 -27.562 1.853 1 97.25 57 SER A C 1
ATOM 476 O O . SER A 1 57 ? 4.473 -28.281 2.846 1 97.25 57 SER A O 1
ATOM 478 N N . GLU A 1 58 ? 4.047 -26.25 1.888 1 97.19 58 GLU A N 1
ATOM 479 C CA . GLU A 1 58 ? 3.793 -25.625 3.178 1 97.19 58 GLU A CA 1
ATOM 480 C C . GLU A 1 58 ? 2.951 -24.359 3.018 1 97.19 58 GLU A C 1
ATOM 482 O O . GLU A 1 58 ? 3.07 -23.656 2.016 1 97.19 58 GLU A O 1
ATOM 487 N N . ILE A 1 59 ? 2.074 -24.125 3.975 1 97.44 59 ILE A N 1
ATOM 488 C CA . ILE A 1 59 ? 1.36 -22.859 4.113 1 97.44 59 ILE A CA 1
ATOM 489 C C . ILE A 1 59 ? 1.549 -22.312 5.527 1 97.44 59 ILE A C 1
ATOM 491 O O . ILE A 1 59 ? 1.224 -22.984 6.508 1 97.44 59 ILE A O 1
ATOM 495 N N . LYS A 1 60 ? 2.123 -21.203 5.605 1 95.56 60 LYS A N 1
ATOM 496 C CA . LYS A 1 60 ? 2.357 -20.547 6.895 1 95.56 60 LYS A CA 1
ATOM 497 C C . LYS A 1 60 ? 1.439 -19.344 7.082 1 95.56 60 LYS A C 1
ATOM 499 O O . LYS A 1 60 ? 1.288 -18.531 6.176 1 95.56 60 LYS A O 1
ATOM 504 N N . LEU A 1 61 ? 0.768 -19.344 8.273 1 95.38 61 LEU A N 1
ATOM 505 C CA . LEU A 1 61 ? -0.102 -18.234 8.625 1 95.38 61 LEU A CA 1
ATOM 506 C C . LEU A 1 61 ? 0.521 -17.391 9.734 1 95.38 61 LEU A C 1
ATOM 508 O O . LEU A 1 61 ? 1.072 -17.922 10.695 1 95.38 61 LEU A O 1
ATOM 512 N N . GLU A 1 62 ? 0.468 -16.047 9.547 1 90.44 62 GLU A N 1
ATOM 513 C CA . GLU A 1 62 ? 0.999 -15.148 10.57 1 90.44 62 GLU A CA 1
ATOM 514 C C . GLU A 1 62 ? 0.084 -13.945 10.773 1 90.44 62 GLU A C 1
ATOM 516 O O . GLU A 1 62 ? -0.436 -13.383 9.805 1 90.44 62 GLU A O 1
ATOM 521 N N . PRO A 1 63 ? -0.179 -13.648 11.992 1 88.81 63 PRO A N 1
ATOM 522 C CA . PRO A 1 63 ? -0.846 -12.367 12.227 1 88.81 63 PRO A CA 1
ATOM 523 C C . PRO A 1 63 ? 0.04 -11.172 11.898 1 88.81 63 PRO A C 1
ATOM 525 O O . PRO A 1 63 ? 1.215 -11.141 12.273 1 88.81 63 PRO A O 1
ATOM 528 N N . VAL A 1 64 ? -0.496 -10.227 11.125 1 88.81 64 VAL A N 1
ATOM 529 C CA . VAL A 1 64 ? 0.272 -9.055 10.727 1 88.81 64 VAL A CA 1
ATOM 530 C C . VAL A 1 64 ? -0.563 -7.793 10.938 1 88.81 64 VAL A C 1
ATOM 532 O O . VAL A 1 64 ? -1.766 -7.875 11.203 1 88.81 64 VAL A O 1
ATOM 535 N N . LEU A 1 65 ? 0.093 -6.676 10.797 1 86.5 65 LEU A N 1
ATOM 536 C CA . LEU A 1 65 ? -0.58 -5.391 10.953 1 86.5 65 LEU A CA 1
ATOM 537 C C . LEU A 1 65 ? -1.322 -5.008 9.68 1 86.5 65 LEU A C 1
ATOM 539 O O . LEU A 1 65 ? -0.801 -5.184 8.578 1 86.5 65 LEU A O 1
ATOM 543 N N . SER A 1 66 ? -2.566 -4.547 9.875 1 85.44 66 SER A N 1
ATOM 544 C CA . SER A 1 66 ? -3.32 -3.98 8.758 1 85.44 66 SER A CA 1
ATOM 545 C C . SER A 1 66 ? -3.037 -2.49 8.602 1 85.44 66 SER A C 1
ATOM 547 O O . SER A 1 66 ? -2.336 -1.896 9.422 1 85.44 66 SER A O 1
ATOM 549 N N . SER A 1 67 ? -3.664 -1.869 7.574 1 82.44 67 SER A N 1
ATOM 550 C CA . SER A 1 67 ? -3.506 -0.442 7.312 1 82.44 67 SER A CA 1
ATOM 551 C C . SER A 1 67 ? -4.195 0.398 8.383 1 82.44 67 SER A C 1
ATOM 553 O O . SER A 1 67 ? -3.98 1.609 8.461 1 82.44 67 SER A O 1
ATOM 555 N N . PHE A 1 68 ? -4.941 -0.248 9.273 1 80.56 68 PHE A N 1
ATOM 556 C CA . PHE A 1 68 ? -5.629 0.488 10.328 1 80.56 68 PHE A CA 1
ATOM 557 C C . PHE A 1 68 ? -4.945 0.266 11.672 1 80.56 68 PHE A C 1
ATOM 559 O O . PHE A 1 68 ? -5.41 0.765 12.703 1 80.56 68 PHE A O 1
ATOM 566 N N . GLY A 1 69 ? -3.9 -0.488 11.617 1 78.38 69 GLY A N 1
ATOM 567 C CA . GLY A 1 69 ? -3.156 -0.719 12.852 1 78.38 69 GLY A CA 1
ATOM 568 C C . GLY A 1 69 ? -3.691 -1.885 13.656 1 78.38 69 GLY A C 1
ATOM 569 O O . GLY A 1 69 ? -3.301 -2.076 14.812 1 78.38 69 GLY A O 1
ATOM 570 N N . TYR A 1 70 ? -4.582 -2.623 13.047 1 82.62 70 TYR A N 1
ATOM 571 C CA . TYR A 1 70 ? -5.109 -3.822 13.688 1 82.62 70 TYR A CA 1
ATOM 572 C C . TYR A 1 70 ? -4.551 -5.082 13.031 1 82.62 70 TYR A C 1
ATOM 574 O O . TYR A 1 70 ? -3.854 -5.004 12.016 1 82.62 70 TYR A O 1
ATOM 582 N N . GLN A 1 71 ? -4.879 -6.137 13.688 1 84.19 71 GLN A N 1
ATOM 583 C CA . GLN A 1 71 ? -4.277 -7.379 13.211 1 84.19 71 GLN A CA 1
ATOM 584 C C . GLN A 1 71 ? -5.09 -7.98 12.062 1 84.19 71 GLN A C 1
ATOM 586 O O . GLN A 1 71 ? -6.32 -7.918 12.07 1 84.19 71 GLN A O 1
ATOM 591 N N . THR A 1 72 ? -4.387 -8.492 11.148 1 88.19 72 THR A N 1
ATOM 592 C CA . THR A 1 72 ? -4.93 -9.289 10.047 1 88.19 72 THR A CA 1
ATOM 593 C C . THR A 1 72 ? -4.082 -10.539 9.812 1 88.19 72 THR A C 1
ATOM 595 O O . THR A 1 72 ? -3.281 -10.922 10.672 1 88.19 72 THR A O 1
ATOM 598 N N . ILE A 1 73 ? -4.355 -11.234 8.742 1 90.69 73 ILE A N 1
ATOM 599 C CA . ILE A 1 73 ? -3.66 -12.5 8.516 1 90.69 73 ILE A CA 1
ATOM 600 C C . ILE A 1 73 ? -2.855 -12.422 7.219 1 90.69 73 ILE A C 1
ATOM 602 O O . ILE A 1 73 ? -3.352 -11.93 6.203 1 90.69 73 ILE A O 1
ATOM 606 N N . LYS A 1 74 ? -1.659 -12.805 7.297 1 91.94 74 LYS A N 1
ATOM 607 C CA . LYS A 1 74 ? -0.808 -13.023 6.129 1 91.94 74 LYS A CA 1
ATOM 608 C C . LYS A 1 74 ? -0.533 -14.508 5.922 1 91.94 74 LYS A C 1
ATOM 610 O O . LYS A 1 74 ? -0.227 -15.227 6.875 1 91.94 74 LYS A O 1
ATOM 615 N N . SER A 1 75 ? -0.689 -14.953 4.727 1 95.06 75 SER A N 1
ATOM 616 C CA . SER A 1 75 ? -0.419 -16.344 4.379 1 95.06 75 SER A CA 1
ATOM 617 C C . SER A 1 75 ? 0.731 -16.453 3.385 1 95.06 75 SER A C 1
ATOM 619 O O . SER A 1 75 ? 0.818 -15.664 2.441 1 95.06 75 SER A O 1
ATOM 621 N N . THR A 1 76 ? 1.613 -17.359 3.646 1 94.88 76 THR A N 1
ATOM 622 C CA . THR A 1 76 ? 2.725 -17.672 2.754 1 94.88 76 THR A CA 1
ATOM 623 C C . THR A 1 76 ? 2.641 -19.125 2.27 1 94.88 76 THR A C 1
ATOM 625 O O . THR A 1 76 ? 2.529 -20.047 3.078 1 94.88 76 THR A O 1
ATOM 628 N N . ILE A 1 77 ? 2.701 -19.281 1.01 1 96.88 77 ILE A N 1
ATOM 629 C CA . ILE A 1 77 ? 2.609 -20.625 0.446 1 96.88 77 ILE A CA 1
ATOM 630 C C . ILE A 1 77 ? 3.943 -21.016 -0.192 1 96.88 77 ILE A C 1
ATOM 632 O O . ILE A 1 77 ? 4.551 -20.203 -0.904 1 96.88 77 ILE A O 1
ATOM 636 N N . SER A 1 78 ? 4.43 -22.125 0.129 1 96.56 78 SER A N 1
ATOM 637 C CA . SER A 1 78 ? 5.586 -22.75 -0.506 1 96.56 78 SER A CA 1
ATOM 638 C C . SER A 1 78 ? 5.18 -24 -1.288 1 96.56 78 SER A C 1
ATOM 640 O O . SER A 1 78 ? 4.312 -24.75 -0.852 1 96.56 78 SER A O 1
ATOM 642 N N . CYS A 1 79 ? 5.801 -24.188 -2.4 1 96.31 79 CYS A N 1
ATOM 643 C CA . CYS A 1 79 ? 5.523 -25.344 -3.252 1 96.31 79 CYS A CA 1
ATOM 644 C C . CYS A 1 79 ? 6.816 -26.047 -3.656 1 96.31 79 CYS A C 1
ATOM 646 O O . CYS A 1 79 ? 7.895 -25.453 -3.605 1 96.31 79 CYS A O 1
ATOM 648 N N . ILE A 1 80 ? 6.652 -27.312 -3.99 1 95.12 80 ILE A N 1
ATOM 649 C CA . ILE A 1 80 ? 7.754 -28.062 -4.582 1 95.12 80 ILE A CA 1
ATOM 650 C C . ILE A 1 80 ? 7.828 -27.781 -6.082 1 95.12 80 ILE A C 1
ATOM 652 O O . ILE A 1 80 ? 6.898 -28.094 -6.828 1 95.12 80 ILE A O 1
ATOM 656 N N . VAL A 1 81 ? 8.859 -27.078 -6.441 1 92.44 81 VAL A N 1
ATOM 657 C CA . VAL A 1 81 ? 9.164 -26.781 -7.836 1 92.44 81 VAL A CA 1
ATOM 658 C C . VAL A 1 81 ? 10.523 -27.344 -8.211 1 92.44 81 VAL A C 1
ATOM 660 O O . VAL A 1 81 ? 11.531 -27.047 -7.559 1 92.44 81 VAL A O 1
ATOM 663 N N . ASN A 1 82 ? 10.57 -28.172 -9.211 1 92.19 82 ASN A N 1
ATOM 664 C CA . ASN A 1 82 ? 11.797 -28.844 -9.617 1 92.19 82 ASN A CA 1
ATOM 665 C C . ASN A 1 82 ? 12.414 -29.625 -8.453 1 92.19 82 ASN A C 1
ATOM 667 O O . ASN A 1 82 ? 13.633 -29.594 -8.266 1 92.19 82 ASN A O 1
ATOM 671 N N . GLY A 1 83 ? 11.539 -30.125 -7.617 1 90.5 83 GLY A N 1
ATOM 672 C CA . GLY A 1 83 ? 11.984 -30.984 -6.535 1 90.5 83 GLY A CA 1
ATOM 673 C C . GLY A 1 83 ? 12.445 -30.219 -5.312 1 90.5 83 GLY A C 1
ATOM 674 O O . GLY A 1 83 ? 12.883 -30.812 -4.328 1 90.5 83 GLY A O 1
ATOM 675 N N . VAL A 1 84 ? 12.375 -29 -5.379 1 92.12 84 VAL A N 1
ATOM 676 C CA . VAL A 1 84 ? 12.836 -28.172 -4.266 1 92.12 84 VAL A CA 1
ATOM 677 C C . VAL A 1 84 ? 11.688 -27.312 -3.746 1 92.12 84 VAL A C 1
ATOM 679 O O . VAL A 1 84 ? 10.898 -26.781 -4.531 1 92.12 84 VAL A O 1
ATOM 682 N N . SER A 1 85 ? 11.57 -27.219 -2.408 1 93.69 85 SER A N 1
ATOM 683 C CA . SER A 1 85 ? 10.555 -26.359 -1.807 1 93.69 85 SER A CA 1
ATOM 684 C C . SER A 1 85 ? 10.93 -24.891 -1.942 1 93.69 85 SER A C 1
ATOM 686 O O . SER A 1 85 ? 12.031 -24.484 -1.554 1 93.69 85 SER A O 1
ATOM 688 N N . LYS A 1 86 ? 10.109 -24.188 -2.566 1 91.62 86 LYS A N 1
ATOM 689 C CA . LYS A 1 86 ? 10.344 -22.766 -2.775 1 91.62 86 LYS A CA 1
ATOM 690 C C . LYS A 1 86 ? 9.125 -21.938 -2.357 1 91.62 86 LYS A C 1
ATOM 692 O O . LYS A 1 86 ? 7.988 -22.344 -2.594 1 91.62 86 LYS A O 1
ATOM 697 N N . GLU A 1 87 ? 9.359 -20.781 -1.683 1 92.06 87 GLU A N 1
ATOM 698 C CA . GLU A 1 87 ? 8.273 -19.844 -1.407 1 92.06 87 GLU A CA 1
ATOM 699 C C . GLU A 1 87 ? 7.754 -19.219 -2.693 1 92.06 87 GLU A C 1
ATOM 701 O O . GLU A 1 87 ? 8.531 -18.672 -3.48 1 92.06 87 GLU A O 1
ATOM 706 N N . ILE A 1 88 ? 6.477 -19.297 -2.883 1 92 88 ILE A N 1
ATOM 707 C CA . ILE A 1 88 ? 5.918 -18.891 -4.164 1 92 88 ILE A CA 1
ATOM 708 C C . ILE A 1 88 ? 5.215 -17.531 -4.016 1 92 88 ILE A C 1
ATOM 710 O O . ILE A 1 88 ? 5.371 -16.656 -4.855 1 92 88 ILE A O 1
ATOM 714 N N . CYS A 1 89 ? 4.457 -17.469 -2.936 1 91.81 89 CYS A N 1
ATOM 715 C CA . CYS A 1 89 ? 3.566 -16.312 -2.867 1 91.81 89 CYS A CA 1
ATOM 716 C C . CYS A 1 89 ? 3.205 -15.992 -1.422 1 91.81 89 CYS A C 1
ATOM 718 O O . CYS A 1 89 ? 3.121 -16.891 -0.582 1 91.81 89 CYS A O 1
ATOM 720 N N . GLN A 1 90 ? 3.092 -14.742 -1.188 1 89.44 90 GLN A N 1
ATOM 721 C CA . GLN A 1 90 ? 2.568 -14.219 0.07 1 89.44 90 GLN A CA 1
ATOM 722 C C . GLN A 1 90 ? 1.327 -13.359 -0.164 1 89.44 90 GLN A C 1
ATOM 724 O O . GLN A 1 90 ? 1.291 -12.555 -1.091 1 89.44 90 GLN A O 1
ATOM 729 N N . VAL A 1 91 ? 0.266 -13.664 0.646 1 90.44 91 VAL A N 1
ATOM 730 C CA . VAL A 1 91 ? -0.975 -12.914 0.489 1 90.44 91 VAL A CA 1
ATOM 731 C C . VAL A 1 91 ? -1.468 -12.438 1.854 1 90.44 91 VAL A C 1
ATOM 733 O O . VAL A 1 91 ? -1.401 -13.18 2.838 1 90.44 91 VAL A O 1
ATOM 736 N N . GLN A 1 92 ? -1.827 -11.203 1.858 1 84.94 92 GLN A N 1
ATOM 737 C CA . GLN A 1 92 ? -2.516 -10.688 3.037 1 84.94 92 GLN A CA 1
ATOM 738 C C . GLN A 1 92 ? -4.027 -10.711 2.846 1 84.94 92 GLN A C 1
ATOM 740 O O . GLN A 1 92 ? -4.535 -10.281 1.81 1 84.94 92 GLN A O 1
ATOM 745 N N . HIS A 1 93 ? -4.715 -11.227 3.812 1 81.62 93 HIS A N 1
ATOM 746 C CA . HIS A 1 93 ? -6.16 -11.414 3.709 1 81.62 93 HIS A CA 1
ATOM 747 C C . HIS A 1 93 ? -6.91 -10.273 4.387 1 81.62 93 HIS A C 1
ATOM 749 O O . HIS A 1 93 ? -6.348 -9.555 5.215 1 81.62 93 HIS A O 1
ATOM 755 N N . PHE A 1 94 ? -8.141 -10.125 3.863 1 73.75 94 PHE A N 1
ATOM 756 C CA . PHE A 1 94 ? -9 -9.125 4.488 1 73.75 94 PHE A CA 1
ATOM 757 C C . PHE A 1 94 ? -9.664 -9.688 5.738 1 73.75 94 PHE A C 1
ATOM 759 O O . PHE A 1 94 ? -10.609 -10.477 5.645 1 73.75 94 PHE A O 1
ATOM 766 N N . ASN A 1 95 ? -9.07 -9.617 6.902 1 67.94 95 ASN A N 1
ATOM 767 C CA . ASN A 1 95 ? -9.594 -9.984 8.219 1 67.94 95 ASN A CA 1
ATOM 768 C C . ASN A 1 95 ? -8.93 -9.172 9.328 1 67.94 95 ASN A C 1
ATOM 770 O O . ASN A 1 95 ? -7.812 -9.477 9.75 1 67.94 95 ASN A O 1
ATOM 774 N N . ASP A 1 96 ? -9.57 -8.086 9.625 1 64.69 96 ASP A N 1
ATOM 775 C CA . ASP A 1 96 ? -8.875 -7.305 10.641 1 64.69 96 ASP A CA 1
ATOM 776 C C . ASP A 1 96 ? -9.734 -7.16 11.898 1 64.69 96 ASP A C 1
ATOM 778 O O . ASP A 1 96 ? -10.945 -7.391 11.867 1 64.69 96 ASP A O 1
ATOM 782 N N . ASP A 1 97 ? -9.125 -6.867 13.008 1 64.69 97 ASP A N 1
ATOM 783 C CA . ASP A 1 97 ? -9.766 -6.773 14.312 1 64.69 97 ASP A CA 1
ATOM 784 C C . ASP A 1 97 ? -10.266 -5.355 14.578 1 64.69 97 ASP A C 1
ATOM 786 O O . ASP A 1 97 ? -10.391 -4.945 15.734 1 64.69 97 ASP A O 1
ATOM 790 N N . ARG A 1 98 ? -10.523 -4.637 13.594 1 66.44 98 ARG A N 1
ATOM 791 C CA . ARG A 1 98 ? -11.055 -3.293 13.805 1 66.44 98 ARG A CA 1
ATOM 792 C C . ARG A 1 98 ? -12.398 -3.342 14.523 1 66.44 98 ARG A C 1
ATOM 794 O O . ARG A 1 98 ? -13.227 -4.203 14.234 1 66.44 98 ARG A O 1
ATOM 801 N N . PRO A 1 99 ? -12.422 -2.35 15.531 1 62.59 99 PRO A N 1
ATOM 802 C CA . PRO A 1 99 ? -13.742 -2.289 16.156 1 62.59 99 PRO A CA 1
ATOM 803 C C . PRO A 1 99 ? -14.836 -1.862 15.18 1 62.59 99 PRO A C 1
ATOM 805 O O . PRO A 1 99 ? -14.562 -1.131 14.219 1 62.59 99 PRO A O 1
ATOM 808 N N . PRO A 1 100 ? -15.961 -2.516 15.398 1 55.03 100 PRO A N 1
ATOM 809 C CA . PRO A 1 100 ? -17.062 -2.066 14.547 1 55.03 100 PRO A CA 1
ATOM 810 C C . PRO A 1 100 ? -17.312 -0.564 14.648 1 55.03 100 PRO A C 1
ATOM 812 O O . PRO A 1 100 ? -17.047 0.042 15.688 1 55.03 100 PRO A O 1
ATOM 815 N N . ALA A 1 101 ? -17.312 0.15 13.625 1 47.53 101 ALA A N 1
ATOM 816 C CA . ALA A 1 101 ? -17.609 1.58 13.641 1 47.53 101 ALA A CA 1
ATOM 817 C C . ALA A 1 101 ? -18.641 1.917 14.711 1 47.53 101 ALA A C 1
ATOM 819 O O . ALA A 1 101 ? -19.719 1.306 14.758 1 47.53 101 ALA A O 1
ATOM 820 N N . GLN A 1 102 ? -18.234 2.398 15.969 1 40.12 102 GLN A N 1
ATOM 821 C CA . GLN A 1 102 ? -19.188 2.805 17 1 40.12 102 GLN A CA 1
ATOM 822 C C . GLN A 1 102 ? -20.125 3.898 16.484 1 40.12 102 GLN A C 1
ATOM 824 O O . GLN A 1 102 ? -19.688 4.785 15.742 1 40.12 102 GLN A O 1
ATOM 829 N N . LYS A 1 103 ? -21.406 3.77 16.625 1 40.78 103 LYS A N 1
ATOM 830 C CA . LYS A 1 103 ? -22.328 4.898 16.516 1 40.78 103 LYS A CA 1
ATOM 831 C C . LYS A 1 103 ? -21.891 6.066 17.391 1 40.78 103 LYS A C 1
ATOM 833 O O . LYS A 1 103 ? -21.516 5.875 18.547 1 40.78 103 LYS A O 1
ATOM 838 N N . LEU A 1 104 ? -21.328 6.98 16.906 1 34 104 LEU A N 1
ATOM 839 C CA . LEU A 1 104 ? -21.25 8.156 17.766 1 34 104 LEU A CA 1
ATOM 840 C C . LEU A 1 104 ? -22.578 8.375 18.5 1 34 104 LEU A C 1
ATOM 842 O O . LEU A 1 104 ? -23.641 8.445 17.875 1 34 104 LEU A O 1
ATOM 846 N N . ALA A 1 105 ? -22.75 7.93 19.719 1 32.16 105 ALA A N 1
ATOM 847 C CA . ALA A 1 105 ? -23.891 8.336 20.531 1 32.16 105 ALA A CA 1
ATOM 848 C C . ALA A 1 105 ? -24.266 9.781 20.266 1 32.16 105 ALA A C 1
ATOM 850 O O . ALA A 1 105 ? -23.453 10.695 20.438 1 32.16 105 ALA A O 1
ATOM 851 N N . THR A 1 106 ? -25.078 10.086 19.281 1 31.77 106 THR A N 1
ATOM 852 C CA . THR A 1 106 ? -25.703 11.398 19.406 1 31.77 106 THR A CA 1
ATOM 853 C C . THR A 1 106 ? -26.141 11.656 20.844 1 31.77 106 THR A C 1
ATOM 855 O O . THR A 1 106 ? -26.734 10.789 21.484 1 31.77 106 THR A O 1
ATOM 858 N N . ALA A 1 107 ? -25.547 12.453 21.609 1 28.83 107 ALA A N 1
ATOM 859 C CA . ALA A 1 107 ? -26.172 13.047 22.797 1 28.83 107 ALA A CA 1
ATOM 860 C C . ALA A 1 107 ? -27.625 13.438 22.516 1 28.83 107 ALA A C 1
ATOM 862 O O . ALA A 1 107 ? -27.891 14.453 21.875 1 28.83 107 ALA A O 1
ATOM 863 N N . ARG A 1 108 ? -28.594 12.664 22.094 1 30.28 108 ARG A N 1
ATOM 864 C CA . ARG A 1 108 ? -29.953 13.125 22.328 1 30.28 108 ARG A CA 1
ATOM 865 C C . ARG A 1 108 ? -30.094 13.719 23.719 1 30.28 108 ARG A C 1
ATOM 867 O O . ARG A 1 108 ? -29.797 13.055 24.719 1 30.28 108 ARG A O 1
ATOM 874 N N . SER A 1 109 ? -30.047 15.094 23.906 1 26.39 109 SER A N 1
ATOM 875 C CA . SER A 1 109 ? -30.625 15.883 24.984 1 26.39 109 SER A CA 1
ATOM 876 C C . SER A 1 109 ? -32 15.344 25.375 1 26.39 109 SER A C 1
ATOM 878 O O . SER A 1 109 ? -32.938 15.328 24.547 1 26.39 109 SER A O 1
ATOM 880 N N . SER A 1 110 ? -32.25 14.375 26.078 1 27.8 110 SER A N 1
ATOM 881 C CA . SER A 1 110 ? -33.5 14.266 26.828 1 27.8 110 SER A CA 1
ATOM 882 C C . SER A 1 110 ? -33.906 15.609 27.453 1 27.8 110 SER A C 1
ATOM 884 O O . SER A 1 110 ? -33.25 16.078 28.391 1 27.8 110 SER A O 1
ATOM 886 N N . ALA A 1 111 ? -34.438 16.625 26.719 1 26.69 111 ALA A N 1
ATOM 887 C CA . ALA A 1 111 ? -35.312 17.656 27.297 1 26.69 111 ALA A CA 1
ATOM 888 C C . ALA A 1 111 ? -36.312 17.047 28.25 1 26.69 111 ALA A C 1
ATOM 890 O O . ALA A 1 111 ? -37.25 16.359 27.812 1 26.69 111 ALA A O 1
ATOM 891 N N . LYS A 1 112 ? -36.031 16.766 29.484 1 27.64 112 LYS A N 1
ATOM 892 C CA . LYS A 1 112 ? -36.938 16.688 30.625 1 27.64 112 LYS A CA 1
ATOM 893 C C . LYS A 1 112 ? -37.906 17.875 30.656 1 27.64 112 LYS A C 1
ATOM 895 O O . LYS A 1 112 ? -37.469 19.031 30.656 1 27.64 112 LYS A O 1
ATOM 900 N N . GLN A 1 113 ? -39.156 17.766 30.125 1 24.89 113 GLN A N 1
ATOM 901 C CA . GLN A 1 113 ? -40.344 18.547 30.547 1 24.89 113 GLN A CA 1
ATOM 902 C C . GLN A 1 113 ? -40.344 18.719 32.062 1 24.89 113 GLN A C 1
ATOM 904 O O . GLN A 1 113 ? -40.562 17.75 32.781 1 24.89 113 GLN A O 1
ATOM 909 N N . SER A 1 114 ? -39.531 19.516 32.625 1 25.06 114 SER A N 1
ATOM 910 C CA . SER A 1 114 ? -39.844 19.984 33.969 1 25.06 114 SER A CA 1
ATOM 911 C C . SER A 1 114 ? -41.25 20.578 34.031 1 25.06 114 SER A C 1
ATOM 913 O O . SER A 1 114 ? -41.531 21.594 33.406 1 25.06 114 SER A O 1
ATOM 915 N N . LYS A 1 115 ? -42.375 19.797 34.062 1 24.55 115 LYS A N 1
ATOM 916 C CA . LYS A 1 115 ? -43.656 20.281 34.562 1 24.55 115 LYS A CA 1
ATOM 917 C C . LYS A 1 115 ? -43.5 21.047 35.875 1 24.55 115 LYS A C 1
ATOM 919 O O . LYS A 1 115 ? -42.969 20.5 36.844 1 24.55 115 LYS A O 1
ATOM 924 N N . LYS A 1 116 ? -43.312 22.328 35.75 1 25.33 116 LYS A N 1
ATOM 925 C CA . LYS A 1 116 ? -43.656 23.25 36.844 1 25.33 116 LYS A CA 1
ATOM 926 C C . LYS A 1 116 ? -45.062 22.953 37.375 1 25.33 116 LYS A C 1
ATOM 928 O O . LYS A 1 116 ? -46.031 23.016 36.625 1 25.33 116 LYS A O 1
ATOM 933 N N . ASP A 1 117 ? -45.219 22.094 38.375 1 22.53 117 ASP A N 1
ATOM 934 C CA . ASP A 1 117 ? -46.344 22.047 39.281 1 22.53 117 ASP A CA 1
ATOM 935 C C . ASP A 1 117 ? -46.656 23.422 39.844 1 22.53 117 ASP A C 1
ATOM 937 O O . ASP A 1 117 ? -45.781 24.078 40.438 1 22.53 117 ASP A O 1
ATOM 941 N N . GLY A 1 118 ? -47.5 24.203 39.188 1 23.27 118 GLY A N 1
ATOM 942 C CA . GLY A 1 118 ? -48.344 25.188 39.844 1 23.27 118 GLY A CA 1
ATOM 943 C C . GLY A 1 118 ? -49.094 24.641 41.031 1 23.27 118 GLY A C 1
ATOM 944 O O . GLY A 1 118 ? -50.156 24.062 40.906 1 23.27 118 GLY A O 1
ATOM 945 N N . GLY A 1 119 ? -48.438 24 42.094 1 21.59 119 GLY A N 1
ATOM 946 C CA . GLY A 1 119 ? -49.062 23.875 43.406 1 21.59 119 GLY A CA 1
ATOM 947 C C . GLY A 1 119 ? -49.594 25.188 43.938 1 21.59 119 GLY A C 1
ATOM 948 O O . GLY A 1 119 ? -48.812 26.109 44.188 1 21.59 119 GLY A O 1
ATOM 949 N N . GLY A 1 120 ? -50.719 25.672 43.594 1 21.36 120 GLY A N 1
ATOM 950 C CA . GLY A 1 120 ? -51.562 26.25 44.625 1 21.36 120 GLY A CA 1
ATOM 951 C C . GLY A 1 120 ? -51.562 25.469 45.938 1 21.36 120 GLY A C 1
ATOM 952 O O . GLY A 1 120 ? -50.875 24.438 46.031 1 21.36 120 GLY A O 1
ATOM 953 N N . GLY A 1 121 ? -52.906 25.203 46.625 1 21.27 121 GLY A N 1
ATOM 954 C CA . GLY A 1 121 ? -53.5 25.062 47.969 1 21.27 121 GLY A CA 1
ATOM 955 C C . GLY A 1 121 ? -53.125 23.766 48.656 1 21.27 121 GLY A C 1
ATOM 956 O O . GLY A 1 121 ? -51.938 23.422 48.719 1 21.27 121 GLY A O 1
ATOM 957 N N . GLY A 1 122 ? -54.188 22.812 48.938 1 21.56 122 GLY A N 1
ATOM 958 C CA . GLY A 1 122 ? -54.531 22.141 50.156 1 21.56 122 GLY A CA 1
ATOM 959 C C . GLY A 1 122 ? -53.625 20.984 50.531 1 21.56 122 GLY A C 1
ATOM 960 O O . GLY A 1 122 ? -52.75 21.109 51.375 1 21.56 122 GLY A O 1
ATOM 961 N N . GLY A 1 123 ? -54.219 19.594 50.344 1 21.95 123 GLY A N 1
ATOM 962 C CA . GLY A 1 123 ? -54.219 18.406 51.188 1 21.95 123 GLY A CA 1
ATOM 963 C C . GLY A 1 123 ? -52.906 17.641 51.125 1 21.95 123 GLY A C 1
ATOM 964 O O . GLY A 1 123 ? -52.188 17.719 50.125 1 21.95 123 GLY A O 1
ATOM 965 N N . LYS A 1 124 ? -52.281 17.094 52.312 1 23.5 124 LYS A N 1
ATOM 966 C CA . LYS A 1 124 ? -51.031 16.531 52.844 1 23.5 124 LYS A CA 1
ATOM 967 C C . LYS A 1 124 ? -50.625 15.281 52.094 1 23.5 124 LYS A C 1
ATOM 969 O O . LYS A 1 124 ? -49.562 14.695 52.375 1 23.5 124 LYS A O 1
ATOM 974 N N . GLY A 1 125 ? -51.594 14.57 51.375 1 21.72 125 GLY A N 1
ATOM 975 C CA . GLY A 1 125 ? -51.312 13.148 51.5 1 21.72 125 GLY A CA 1
ATOM 976 C C . GLY A 1 125 ? -49.969 12.758 50.844 1 21.72 125 GLY A C 1
ATOM 977 O O . GLY A 1 125 ? -49.5 13.445 49.969 1 21.72 125 GLY A O 1
ATOM 978 N N . LYS A 1 126 ? -49.156 11.75 51.469 1 22.02 126 LYS A N 1
ATOM 979 C CA . LYS A 1 126 ? -47.844 11.094 51.5 1 22.02 126 LYS A CA 1
ATOM 980 C C . LYS A 1 126 ? -47.562 10.375 50.188 1 22.02 126 LYS A C 1
ATOM 982 O O . LYS A 1 126 ? -46.562 9.641 50.062 1 22.02 126 LYS A O 1
ATOM 987 N N . ASN A 1 127 ? -48.344 10.484 49.062 1 20.52 127 ASN A N 1
ATOM 988 C CA . ASN A 1 127 ? -48.281 9.273 48.25 1 20.52 127 ASN A CA 1
ATOM 989 C C . ASN A 1 127 ? -46.875 9.109 47.625 1 20.52 127 ASN A C 1
ATOM 991 O O . ASN A 1 127 ? -46.344 10.062 47.094 1 20.52 127 ASN A O 1
ATOM 995 N N . THR A 1 128 ? -46.094 8 48 1 22.39 128 THR A N 1
ATOM 996 C CA . THR A 1 128 ? -44.781 7.434 47.719 1 22.39 128 THR A CA 1
ATOM 997 C C . THR A 1 128 ? -44.625 7.141 46.25 1 22.39 128 THR A C 1
ATOM 999 O O . THR A 1 128 ? -43.781 6.316 45.844 1 22.39 128 THR A O 1
ATOM 1002 N N . LYS A 1 129 ? -44.969 8.016 45.312 1 22.61 129 LYS A N 1
ATOM 1003 C CA . LYS A 1 129 ? -45 7.543 43.906 1 22.61 129 LYS A CA 1
ATOM 1004 C C . LYS A 1 129 ? -43.625 7.129 43.438 1 22.61 129 LYS A C 1
ATOM 1006 O O . LYS A 1 129 ? -42.688 7.934 43.438 1 22.61 129 LYS A O 1
ATOM 1011 N N . LYS A 1 130 ? -43.312 5.762 43.469 1 23 130 LYS A N 1
ATOM 1012 C CA . LYS A 1 130 ? -42.156 5.027 42.969 1 23 130 LYS A CA 1
ATOM 1013 C C . LYS A 1 130 ? -41.906 5.328 41.5 1 23 130 LYS A C 1
ATOM 1015 O O . LYS A 1 130 ? -42.812 5.172 40.688 1 23 130 LYS A O 1
ATOM 1020 N N . ASP A 1 131 ? -41.031 6.238 41.156 1 23.39 131 ASP A N 1
ATOM 1021 C CA . ASP A 1 131 ? -40.594 6.715 39.844 1 23.39 131 ASP A CA 1
ATOM 1022 C C . ASP A 1 131 ? -40.156 5.555 38.969 1 23.39 131 ASP A C 1
ATOM 1024 O O . ASP A 1 131 ? -39.312 4.762 39.344 1 23.39 131 ASP A O 1
ATOM 1028 N N . PRO A 1 132 ? -41.094 4.914 38.062 1 25.59 132 PRO A N 1
ATOM 1029 C CA . PRO A 1 132 ? -40.781 3.732 37.25 1 25.59 132 PRO A CA 1
ATOM 1030 C C . PRO A 1 132 ? -39.5 3.885 36.438 1 25.59 132 PRO A C 1
ATOM 1032 O O . PRO A 1 132 ? -39.219 4.961 35.906 1 25.59 132 PRO A O 1
ATOM 1035 N N . THR A 1 133 ? -38.406 3.195 36.812 1 24.62 133 THR A N 1
ATOM 1036 C CA . THR A 1 133 ? -37.125 2.994 36.188 1 24.62 133 THR A CA 1
ATOM 1037 C C . THR A 1 133 ? -37.25 2.537 34.75 1 24.62 133 THR A C 1
ATOM 1039 O O . THR A 1 133 ? -37.781 1.45 34.5 1 24.62 133 THR A O 1
ATOM 1042 N N . PRO A 1 134 ? -37.719 3.393 33.781 1 25.36 134 PRO A N 1
ATOM 1043 C CA . PRO A 1 134 ? -37.969 2.811 32.438 1 25.36 134 PRO A CA 1
ATOM 1044 C C . PRO A 1 134 ? -36.75 2.023 31.922 1 25.36 134 PRO A C 1
ATOM 1046 O O . PRO A 1 134 ? -35.656 2.553 31.859 1 25.36 134 PRO A O 1
ATOM 1049 N N . ASN A 1 135 ? -36.656 0.736 32.125 1 25.16 135 ASN A N 1
ATOM 1050 C CA . ASN A 1 135 ? -35.781 -0.293 31.562 1 25.16 135 ASN A CA 1
ATOM 1051 C C . ASN A 1 135 ? -35.812 -0.312 30.047 1 25.16 135 ASN A C 1
ATOM 1053 O O . ASN A 1 135 ? -36.531 -1.118 29.453 1 25.16 135 ASN A O 1
ATOM 1057 N N . THR A 1 136 ? -36.25 0.733 29.375 1 25.34 136 THR A N 1
ATOM 1058 C CA . THR A 1 136 ? -36.344 0.473 27.938 1 25.34 136 THR A CA 1
ATOM 1059 C C . THR A 1 136 ? -35.031 -0.018 27.391 1 25.34 136 THR A C 1
ATOM 1061 O O . THR A 1 136 ? -34 0.689 27.469 1 25.34 136 THR A O 1
ATOM 1064 N N . GLU A 1 137 ? -34.844 -1.263 27.438 1 27.12 137 GLU A N 1
ATOM 1065 C CA . GLU A 1 137 ? -33.844 -1.998 26.656 1 27.12 137 GLU A CA 1
ATOM 1066 C C . GLU A 1 137 ? -33.781 -1.482 25.234 1 27.12 137 GLU A C 1
ATOM 1068 O O . GLU A 1 137 ? -34.719 -1.698 24.438 1 27.12 137 GLU A O 1
ATOM 1073 N N . GLU A 1 138 ? -33.406 -0.27 25.016 1 26.53 138 GLU A N 1
ATOM 1074 C CA . GLU A 1 138 ? -33.125 0.294 23.688 1 26.53 138 GLU A CA 1
ATOM 1075 C C . GLU A 1 138 ? -32.469 -0.736 22.781 1 26.53 138 GLU A C 1
ATOM 1077 O O . GLU A 1 138 ? -31.422 -1.294 23.109 1 26.53 138 GLU A O 1
ATOM 1082 N N . ALA A 1 139 ? -33.375 -1.521 22.109 1 25.84 139 ALA A N 1
ATOM 1083 C CA . ALA A 1 139 ? -33 -2.406 21.016 1 25.84 139 ALA A CA 1
ATOM 1084 C C . ALA A 1 139 ? -31.938 -1.747 20.125 1 25.84 139 ALA A C 1
ATOM 1086 O O . ALA A 1 139 ? -32.219 -0.768 19.438 1 25.84 139 ALA A O 1
ATOM 1087 N N . ILE A 1 140 ? -30.844 -1.574 20.641 1 26.34 140 ILE A N 1
ATOM 1088 C CA . ILE A 1 140 ? -29.672 -1.18 19.859 1 26.34 140 ILE A CA 1
ATOM 1089 C C . ILE A 1 140 ? -29.625 -1.985 18.562 1 26.34 140 ILE A C 1
ATOM 1091 O O . ILE A 1 140 ? -29.406 -3.197 18.594 1 26.34 140 ILE A O 1
ATOM 1095 N N . VAL A 1 141 ? -30.719 -1.801 17.719 1 26.03 141 VAL A N 1
ATOM 1096 C CA . VAL A 1 141 ? -30.531 -2.381 16.391 1 26.03 141 VAL A CA 1
ATOM 1097 C C . VAL A 1 141 ? -29.125 -2.086 15.891 1 26.03 141 VAL A C 1
ATOM 1099 O O . VAL A 1 141 ? -28.734 -0.924 15.75 1 26.03 141 VAL A O 1
ATOM 1102 N N . GLU A 1 142 ? -28.219 -2.842 16.281 1 29.19 142 GLU A N 1
ATOM 1103 C CA . GLU A 1 142 ? -26.844 -2.867 15.773 1 29.19 142 GLU A CA 1
ATOM 1104 C C . GLU A 1 142 ? -26.812 -2.836 14.25 1 29.19 142 GLU A C 1
ATOM 1106 O O . GLU A 1 142 ? -27.266 -3.777 13.594 1 29.19 142 GLU A O 1
ATOM 1111 N N . ALA A 1 143 ? -27.5 -1.874 13.609 1 29.22 143 ALA A N 1
ATOM 1112 C CA . ALA A 1 143 ? -27.25 -1.843 12.172 1 29.22 143 ALA A CA 1
ATOM 1113 C C . ALA A 1 143 ? -25.797 -2.184 11.867 1 29.22 143 ALA A C 1
ATOM 1115 O O . ALA A 1 143 ? -24.891 -1.462 12.273 1 29.22 143 ALA A O 1
ATOM 1116 N N . PRO A 1 144 ? -25.484 -3.395 11.828 1 32.09 144 PRO A N 1
ATOM 1117 C CA . PRO A 1 144 ? -24.109 -3.736 11.445 1 32.09 144 PRO A CA 1
ATOM 1118 C C . PRO A 1 144 ? -23.719 -3.18 10.078 1 32.09 144 PRO A C 1
ATOM 1120 O O . PRO A 1 144 ? -24.172 -3.693 9.047 1 32.09 144 PRO A O 1
ATOM 1123 N N . LEU A 1 145 ? -24.266 -2.109 9.633 1 30.22 145 LEU A N 1
ATOM 1124 C CA . LEU A 1 145 ? -23.969 -2.033 8.203 1 30.22 145 LEU A CA 1
ATOM 1125 C C . LEU A 1 145 ? -22.609 -2.662 7.898 1 30.22 145 LEU A C 1
ATOM 1127 O O . LEU A 1 145 ? -22.516 -3.574 7.074 1 30.22 145 LEU A O 1
ATOM 1131 N N . PHE A 1 146 ? -21.812 -1.859 7.129 1 32.56 146 PHE A N 1
ATOM 1132 C CA . PHE A 1 146 ? -20.703 -2.533 6.473 1 32.56 146 PHE A CA 1
ATOM 1133 C C . PHE A 1 146 ? -19.922 -3.387 7.469 1 32.56 146 PHE A C 1
ATOM 1135 O O . PHE A 1 146 ? -20.141 -3.295 8.68 1 32.56 146 PHE A O 1
ATOM 1142 N N . PRO A 1 147 ? -18.422 -3.484 7.223 1 37.94 147 PRO A N 1
ATOM 1143 C CA . PRO A 1 147 ? -17.562 -4.676 7.172 1 37.94 147 PRO A CA 1
ATOM 1144 C C . PRO A 1 147 ? -17.453 -5.371 8.523 1 37.94 147 PRO A C 1
ATOM 1146 O O . PRO A 1 147 ? -16.828 -4.828 9.445 1 37.94 147 PRO A O 1
ATOM 1149 N N . LYS A 1 148 ? -18.406 -5.684 9.227 1 40.81 148 LYS A N 1
ATOM 1150 C CA . LYS A 1 148 ? -18.297 -6.711 10.258 1 40.81 148 LYS A CA 1
ATOM 1151 C C . LYS A 1 148 ? -17.156 -7.668 9.961 1 40.81 148 LYS A C 1
ATOM 1153 O O . LYS A 1 148 ? -17.344 -8.703 9.32 1 40.81 148 LYS A O 1
ATOM 1158 N N . TYR A 1 149 ? -16.422 -7.297 9.164 1 45.22 149 TYR A N 1
ATOM 1159 C CA . TYR A 1 149 ? -15.312 -8.195 8.867 1 45.22 149 TYR A CA 1
ATOM 1160 C C . TYR A 1 149 ? -14.797 -8.859 10.133 1 45.22 149 TYR A C 1
ATOM 1162 O O . TYR A 1 149 ? -13.625 -8.711 10.484 1 45.22 149 TYR A O 1
ATOM 1170 N N . ILE A 1 150 ? -15.672 -8.711 11.164 1 51.34 150 ILE A N 1
ATOM 1171 C CA . ILE A 1 150 ? -15.164 -8.969 12.508 1 51.34 150 ILE A CA 1
ATOM 1172 C C . ILE A 1 150 ? -14.617 -10.391 12.594 1 51.34 150 ILE A C 1
ATOM 1174 O O . ILE A 1 150 ? -15.328 -11.32 12.992 1 51.34 150 ILE A O 1
ATOM 1178 N N . PHE A 1 151 ?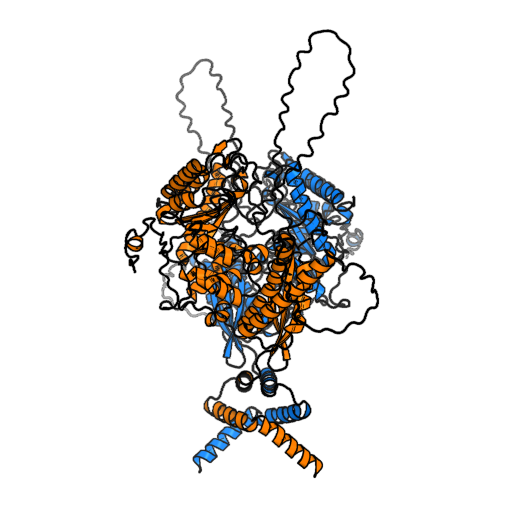 -14.258 -10.727 11.391 1 62.72 151 PHE A N 1
ATOM 1179 C CA . PHE A 1 151 ? -13.781 -12.055 11.742 1 62.72 151 PHE A CA 1
ATOM 1180 C C . PHE A 1 151 ? -12.641 -11.969 12.75 1 62.72 151 PHE A C 1
ATOM 1182 O O . PHE A 1 151 ? -11.789 -11.086 12.656 1 62.72 151 PHE A O 1
ATOM 1189 N N . ASN A 1 152 ? -12.961 -12.523 13.75 1 75.06 152 ASN A N 1
ATOM 1190 C CA . ASN A 1 152 ? -11.883 -12.695 14.719 1 75.06 152 ASN A CA 1
ATOM 1191 C C . ASN A 1 152 ? -10.664 -13.352 14.094 1 75.06 152 ASN A C 1
ATOM 1193 O O . ASN A 1 152 ? -10.742 -14.484 13.609 1 75.06 152 ASN A O 1
ATOM 1197 N N . VAL A 1 153 ? -9.664 -12.539 13.961 1 84.12 153 VAL A N 1
ATOM 1198 C CA . VAL A 1 153 ? -8.422 -12.992 13.336 1 84.12 153 VAL A CA 1
ATOM 1199 C C . VAL A 1 153 ? -7.996 -14.32 13.953 1 84.12 153 VAL A C 1
ATOM 1201 O O . VAL A 1 153 ? -7.562 -15.234 13.242 1 84.12 153 VAL A O 1
ATOM 1204 N N . ASN A 1 154 ? -8.219 -14.438 15.258 1 85.31 154 ASN A N 1
ATOM 1205 C CA . ASN A 1 154 ? -7.809 -15.664 15.93 1 85.31 154 ASN A CA 1
ATOM 1206 C C . ASN A 1 154 ? -8.648 -16.859 15.477 1 85.31 154 ASN A C 1
ATOM 1208 O O . ASN A 1 154 ? -8.125 -17.953 15.297 1 85.31 154 ASN A O 1
ATOM 1212 N N . ASN A 1 155 ? -9.898 -16.625 15.297 1 84.88 155 ASN A N 1
ATOM 1213 C CA . ASN A 1 155 ? -10.773 -17.688 14.805 1 84.88 155 ASN A CA 1
ATOM 1214 C C . ASN A 1 155 ? -10.414 -18.109 13.383 1 84.88 155 ASN A C 1
ATOM 1216 O O . ASN A 1 155 ? -10.375 -19.297 13.07 1 84.88 155 ASN A O 1
ATOM 1220 N N . ALA A 1 156 ? -10.195 -17.141 12.609 1 86.81 156 ALA A N 1
ATOM 1221 C CA . ALA A 1 156 ? -9.828 -17.422 11.227 1 86.81 156 ALA A CA 1
ATOM 1222 C C . ALA A 1 156 ? -8.523 -18.219 11.156 1 86.81 156 ALA A C 1
ATOM 1224 O O . ALA A 1 156 ? -8.406 -19.172 10.383 1 86.81 156 ALA A O 1
ATOM 1225 N N . LEU A 1 157 ? -7.543 -17.812 11.969 1 90.19 157 LEU A N 1
ATOM 1226 C CA . LEU A 1 157 ? -6.266 -18.516 12.023 1 90.19 157 LEU A CA 1
ATOM 1227 C C . LEU A 1 157 ? -6.461 -19.984 12.422 1 90.19 157 LEU A C 1
ATOM 1229 O O . LEU A 1 157 ? -5.871 -20.875 11.82 1 90.19 157 LEU A O 1
ATOM 1233 N N . THR A 1 158 ? -7.305 -20.172 13.391 1 91.81 158 THR A N 1
ATOM 1234 C CA . THR A 1 158 ? -7.566 -21.516 13.875 1 91.81 158 THR A CA 1
ATOM 1235 C C . THR A 1 158 ? -8.203 -22.375 12.781 1 91.81 158 THR A C 1
ATOM 1237 O O . THR A 1 158 ? -7.762 -23.5 12.539 1 91.81 158 THR A O 1
ATOM 1240 N N . ARG A 1 159 ? -9.18 -21.844 12.133 1 91.81 159 ARG A N 1
ATOM 1241 C CA . ARG A 1 159 ? -9.898 -22.594 11.102 1 91.81 159 ARG A CA 1
ATOM 1242 C C . ARG A 1 159 ? -8.992 -22.875 9.898 1 91.81 159 ARG A C 1
ATOM 1244 O O . ARG A 1 159 ? -9.008 -23.969 9.344 1 91.81 159 ARG A O 1
ATOM 1251 N N . MET A 1 160 ? -8.273 -21.922 9.453 1 94.5 160 MET A N 1
ATOM 1252 C CA . MET A 1 160 ? -7.355 -22.125 8.336 1 94.5 160 MET A CA 1
ATOM 1253 C C . MET A 1 160 ? -6.324 -23.188 8.656 1 94.5 160 MET A C 1
ATOM 1255 O O . MET A 1 160 ? -6.012 -24.031 7.812 1 94.5 160 MET A O 1
ATOM 1259 N N . ASN A 1 161 ? -5.848 -23.156 9.898 1 95.56 161 ASN A N 1
ATOM 1260 C CA . ASN A 1 161 ? -4.859 -24.156 10.305 1 95.56 161 ASN A CA 1
ATOM 1261 C C . ASN A 1 161 ? -5.445 -25.562 10.297 1 95.56 161 ASN A C 1
ATOM 1263 O O . ASN A 1 161 ? -4.727 -26.531 10.078 1 95.56 161 ASN A O 1
ATOM 1267 N N . GLU A 1 162 ? -6.727 -25.641 10.539 1 94.88 162 GLU A N 1
ATOM 1268 C CA . GLU A 1 162 ? -7.398 -26.938 10.469 1 94.88 162 GLU A CA 1
ATOM 1269 C C . GLU A 1 162 ? -7.52 -27.422 9.023 1 94.88 162 GLU A C 1
ATOM 1271 O O . GLU A 1 162 ? -7.508 -28.625 8.766 1 94.88 162 GLU A O 1
ATOM 1276 N N . MET A 1 163 ? -7.594 -26.562 8.117 1 96.5 163 MET A N 1
ATOM 1277 C CA . MET A 1 163 ? -7.82 -26.891 6.711 1 96.5 163 MET A CA 1
ATOM 1278 C C . MET A 1 163 ? -6.496 -27.172 6 1 96.5 163 MET A C 1
ATOM 1280 O O . MET A 1 163 ? -6.449 -27.969 5.062 1 96.5 163 MET A O 1
ATOM 1284 N N . ILE A 1 164 ? -5.402 -26.609 6.375 1 97.38 164 ILE A N 1
ATOM 1285 C CA . ILE A 1 164 ? -4.117 -26.547 5.688 1 97.38 164 ILE A CA 1
ATOM 1286 C C . ILE A 1 164 ? -3.574 -27.969 5.508 1 97.38 164 ILE A C 1
ATOM 1288 O O . ILE A 1 164 ? -3.086 -28.312 4.43 1 97.38 164 ILE A O 1
ATOM 1292 N N . PRO A 1 165 ? -3.668 -28.875 6.535 1 96.94 165 PRO A N 1
ATOM 1293 C CA . PRO A 1 165 ? -3.121 -30.219 6.352 1 96.94 165 PRO A CA 1
ATOM 1294 C C . PRO A 1 165 ? -3.744 -30.953 5.168 1 96.94 165 PRO A C 1
ATOM 1296 O O . PRO A 1 165 ? -3.102 -31.812 4.562 1 96.94 165 PRO A O 1
ATOM 1299 N N . HIS A 1 166 ? -4.941 -30.641 4.781 1 96.06 166 HIS A N 1
ATOM 1300 C CA . HIS A 1 166 ? -5.633 -31.297 3.682 1 96.06 166 HIS A CA 1
ATOM 1301 C C . HIS A 1 166 ? -5.172 -30.75 2.334 1 96.06 166 HIS A C 1
ATOM 1303 O O . HIS A 1 166 ? -5.469 -31.344 1.29 1 96.06 166 HIS A O 1
ATOM 1309 N N . LEU A 1 167 ? -4.512 -29.656 2.318 1 96.56 167 LEU A N 1
ATOM 1310 C CA . LEU A 1 167 ? -4.07 -29.016 1.08 1 96.56 167 LEU A CA 1
ATOM 1311 C C . LEU A 1 167 ? -2.613 -29.359 0.786 1 96.56 167 LEU A C 1
ATOM 1313 O O . LEU A 1 167 ? -2.182 -29.312 -0.368 1 96.56 167 LEU A O 1
ATOM 1317 N N . VAL A 1 168 ? -1.833 -29.625 1.854 1 96.5 168 VAL A N 1
ATOM 1318 C CA . VAL A 1 168 ? -0.415 -29.922 1.686 1 96.5 168 VAL A CA 1
ATOM 1319 C C . VAL A 1 168 ? -0.252 -31.188 0.845 1 96.5 168 VAL A C 1
ATOM 1321 O O . VAL A 1 168 ? -0.915 -32.188 1.097 1 96.5 168 VAL A O 1
ATOM 1324 N N . GLY A 1 169 ? 0.543 -31.156 -0.219 1 94.25 169 GLY A N 1
ATOM 1325 C CA . GLY A 1 169 ? 0.75 -32.281 -1.113 1 94.25 169 GLY A CA 1
ATOM 1326 C C . GLY A 1 169 ? -0.065 -32.188 -2.389 1 94.25 169 GLY A C 1
ATOM 1327 O O . GLY A 1 169 ? 0.256 -32.844 -3.385 1 94.25 169 GLY A O 1
ATOM 1328 N N . CYS A 1 170 ? -1.081 -31.375 -2.391 1 94.06 170 CYS A N 1
ATOM 1329 C CA . CYS A 1 170 ? -1.923 -31.203 -3.57 1 94.06 170 CYS A CA 1
ATOM 1330 C C . CYS A 1 170 ? -1.201 -30.406 -4.645 1 94.06 170 CYS A C 1
ATOM 1332 O O . CYS A 1 170 ? -0.396 -29.531 -4.332 1 94.06 170 CYS A O 1
ATOM 1334 N N . CYS A 1 171 ? -1.52 -30.797 -5.879 1 93.81 171 CYS A N 1
ATOM 1335 C CA . CYS A 1 171 ? -1.037 -29.984 -6.988 1 93.81 171 CYS A CA 1
ATOM 1336 C C . CYS A 1 171 ? -1.722 -28.625 -7.012 1 93.81 171 CYS A C 1
ATOM 1338 O O . CYS A 1 171 ? -2.898 -28.5 -6.66 1 93.81 171 CYS A O 1
ATOM 1340 N N . LEU A 1 172 ? -0.976 -27.641 -7.414 1 91.75 172 LEU A N 1
ATOM 1341 C CA . LEU A 1 172 ? -1.49 -26.266 -7.453 1 91.75 172 LEU A CA 1
ATOM 1342 C C . LEU A 1 172 ? -2.432 -26.078 -8.641 1 91.75 172 LEU A C 1
ATOM 1344 O O . LEU A 1 172 ? -2.1 -25.375 -9.594 1 91.75 172 LEU A O 1
ATOM 1348 N N . GLU A 1 173 ? -3.549 -26.688 -8.594 1 89.5 173 GLU A N 1
ATOM 1349 C CA . GLU A 1 173 ? -4.625 -26.562 -9.57 1 89.5 173 GLU A CA 1
ATOM 1350 C C . GLU A 1 173 ? -5.879 -25.969 -8.93 1 89.5 173 GLU A C 1
ATOM 1352 O O . GLU A 1 173 ? -6.484 -26.578 -8.047 1 89.5 173 GLU A O 1
ATOM 1357 N N . THR A 1 174 ? -6.27 -24.875 -9.438 1 88.44 174 THR A N 1
ATOM 1358 C CA . THR A 1 174 ? -7.285 -24.047 -8.805 1 88.44 174 THR A CA 1
ATOM 1359 C C . THR A 1 174 ? -8.594 -24.812 -8.633 1 88.44 174 THR A C 1
ATOM 1361 O O . THR A 1 174 ? -9.164 -24.844 -7.547 1 88.44 174 THR A O 1
ATOM 1364 N N . LYS A 1 175 ? -9.062 -25.453 -9.656 1 86.81 175 LYS A N 1
ATOM 1365 C CA . LYS A 1 175 ? -10.344 -26.156 -9.617 1 86.81 175 LYS A CA 1
ATOM 1366 C C . LYS A 1 175 ? -10.312 -27.297 -8.609 1 86.81 175 LYS A C 1
ATOM 1368 O O . LYS A 1 175 ? -11.25 -27.469 -7.828 1 86.81 175 LYS A O 1
ATOM 1373 N N . THR A 1 176 ? -9.266 -28.031 -8.617 1 91.06 176 THR A N 1
ATOM 1374 C CA . THR A 1 176 ? -9.141 -29.172 -7.73 1 91.06 176 THR A CA 1
ATOM 1375 C C . THR A 1 176 ? -9.055 -28.734 -6.273 1 91.06 176 THR A C 1
ATOM 1377 O O . THR A 1 176 ? -9.688 -29.328 -5.398 1 91.06 176 THR A O 1
ATOM 1380 N N . ILE A 1 177 ? -8.312 -27.766 -6.059 1 94.62 177 ILE A N 1
ATOM 1381 C CA . ILE A 1 177 ? -8.156 -27.25 -4.703 1 94.62 177 ILE A CA 1
ATOM 1382 C C . ILE A 1 177 ? -9.477 -26.672 -4.207 1 94.62 177 ILE A C 1
ATOM 1384 O O . ILE A 1 177 ? -9.883 -26.906 -3.066 1 94.62 177 ILE A O 1
ATOM 1388 N N . ASP A 1 178 ? -10.172 -25.922 -5.043 1 94.12 178 ASP A N 1
ATOM 1389 C CA . ASP A 1 178 ? -11.453 -25.328 -4.676 1 94.12 178 ASP A CA 1
ATOM 1390 C C . ASP A 1 178 ? -12.484 -26.406 -4.348 1 94.12 178 ASP A C 1
ATOM 1392 O O . ASP A 1 178 ? -13.273 -26.25 -3.418 1 94.12 178 ASP A O 1
ATOM 1396 N N . GLU A 1 179 ? -12.461 -27.469 -5.098 1 93.62 179 GLU A N 1
ATOM 1397 C CA . GLU A 1 179 ? -13.375 -28.578 -4.832 1 93.62 179 GLU A CA 1
ATOM 1398 C C . GLU A 1 179 ? -13.086 -29.219 -3.479 1 93.62 179 GLU A C 1
ATOM 1400 O O . GLU A 1 179 ? -14.008 -29.5 -2.713 1 93.62 179 GLU A O 1
ATOM 1405 N N . GLN A 1 180 ? -11.875 -29.391 -3.248 1 94.81 180 GLN A N 1
ATOM 1406 C CA . GLN A 1 180 ? -11.477 -29.969 -1.969 1 94.81 180 GLN A CA 1
ATOM 1407 C C . GLN A 1 180 ? -11.859 -29.062 -0.81 1 94.81 180 GLN A C 1
ATOM 1409 O O . GLN A 1 180 ? -12.359 -29.516 0.215 1 94.81 180 GLN A O 1
ATOM 1414 N N . LEU A 1 181 ? -11.594 -27.844 -0.972 1 96.62 181 LEU A N 1
ATOM 1415 C CA . LEU A 1 181 ? -11.906 -26.859 0.063 1 96.62 181 LEU A CA 1
ATOM 1416 C C . LEU A 1 181 ? -13.414 -26.781 0.294 1 96.62 181 LEU A C 1
ATOM 1418 O O . LEU A 1 181 ? -13.859 -26.672 1.437 1 96.62 181 LEU A O 1
ATOM 1422 N N . HIS A 1 182 ? -14.148 -26.797 -0.771 1 94.56 182 HIS A N 1
ATOM 1423 C CA . HIS A 1 182 ? -15.602 -26.75 -0.652 1 94.56 182 HIS A CA 1
ATOM 1424 C C . HIS A 1 182 ? -16.125 -27.938 0.131 1 94.56 182 HIS A C 1
ATOM 1426 O O . HIS A 1 182 ? -16.969 -27.781 1.025 1 94.56 182 HIS A O 1
ATOM 1432 N N . GLN A 1 183 ? -15.648 -29.078 -0.176 1 94.62 183 GLN A N 1
ATOM 1433 C CA . GLN A 1 183 ? -16.062 -30.281 0.514 1 94.62 183 GLN A CA 1
ATOM 1434 C C . GLN A 1 183 ? -15.68 -30.234 1.991 1 94.62 183 GLN A C 1
ATOM 1436 O O . GLN A 1 183 ? -16.484 -30.594 2.855 1 94.62 183 GLN A O 1
ATOM 1441 N N . LEU A 1 184 ? -14.5 -29.844 2.176 1 95.5 184 LEU A N 1
ATOM 1442 C CA . LEU A 1 184 ? -14.023 -29.75 3.551 1 95.5 184 LEU A CA 1
ATOM 1443 C C . LEU A 1 184 ? -14.859 -28.75 4.344 1 95.5 184 LEU A C 1
ATOM 1445 O O . LEU A 1 184 ? -15.172 -28.984 5.516 1 95.5 184 LEU A O 1
ATOM 1449 N N . THR A 1 185 ? -15.164 -27.609 3.758 1 95.25 185 THR A N 1
ATOM 1450 C CA . THR A 1 185 ? -15.961 -26.562 4.414 1 95.25 185 THR A CA 1
ATOM 1451 C C . THR A 1 185 ? -17.344 -27.109 4.797 1 95.25 185 THR A C 1
ATOM 1453 O O . THR A 1 185 ? -17.812 -26.875 5.906 1 95.25 185 THR A O 1
ATOM 1456 N N . GLU A 1 186 ? -17.938 -27.859 3.932 1 93.31 186 GLU A N 1
ATOM 1457 C CA . GLU A 1 186 ? -19.234 -28.453 4.207 1 93.31 186 GLU A CA 1
ATOM 1458 C C . GLU A 1 186 ? -19.156 -29.484 5.336 1 93.31 186 GLU A C 1
ATOM 1460 O O . GLU A 1 186 ? -20.047 -29.531 6.195 1 93.31 186 GLU A O 1
ATOM 1465 N N . GLN A 1 187 ? -18.172 -30.203 5.297 1 94.44 187 GLN A N 1
ATOM 1466 C CA . GLN A 1 187 ? -17.969 -31.188 6.344 1 94.44 187 GLN A CA 1
ATOM 1467 C C . GLN A 1 187 ? -17.781 -30.531 7.703 1 94.44 187 GLN A C 1
ATOM 1469 O O . GLN A 1 187 ? -18.391 -30.938 8.695 1 94.44 187 GLN A O 1
ATOM 1474 N N . MET A 1 188 ? -16.953 -29.562 7.734 1 94.06 188 MET A N 1
ATOM 1475 C CA . MET A 1 188 ? -16.656 -28.859 8.977 1 94.06 188 MET A CA 1
ATOM 1476 C C . MET A 1 188 ? -17.906 -28.141 9.492 1 94.06 188 MET A C 1
ATOM 1478 O O . MET A 1 188 ? -18.141 -28.078 10.695 1 94.06 188 MET A O 1
ATOM 1482 N N . LYS A 1 189 ? -18.625 -27.531 8.578 1 92.12 189 LYS A N 1
ATOM 1483 C CA . LYS A 1 189 ? -19.859 -26.859 8.945 1 92.12 189 LYS A CA 1
ATOM 1484 C C . LYS A 1 189 ? -20.828 -27.828 9.617 1 92.12 189 LYS A C 1
ATOM 1486 O O . LYS A 1 189 ? -21.375 -27.516 10.68 1 92.12 189 LYS A O 1
ATOM 1491 N N . ASN A 1 190 ? -21 -28.969 9.07 1 91.94 190 ASN A N 1
ATOM 1492 C CA . ASN A 1 190 ? -21.891 -29.969 9.609 1 91.94 190 ASN A CA 1
ATOM 1493 C C . ASN A 1 190 ? -21.422 -30.469 10.977 1 91.94 190 ASN A C 1
ATOM 1495 O O . ASN A 1 190 ? -22.234 -30.672 11.883 1 91.94 190 ASN A O 1
ATOM 1499 N N . GLU A 1 191 ? -20.188 -30.609 11.102 1 91.31 191 GLU A N 1
ATOM 1500 C CA . GLU A 1 191 ? -19.625 -31.047 12.367 1 91.31 191 GLU A CA 1
ATOM 1501 C C . GLU A 1 191 ? -19.859 -30.016 13.469 1 91.31 191 GLU A C 1
ATOM 1503 O O . GLU A 1 191 ? -20.266 -30.359 14.586 1 91.31 191 GLU A O 1
ATOM 1508 N N . LYS A 1 192 ? -19.625 -28.812 13.148 1 88.75 192 LYS A N 1
ATOM 1509 C CA . LYS A 1 192 ? -19.781 -27.75 14.141 1 88.75 192 LYS A CA 1
ATOM 1510 C C . LYS A 1 192 ? -21.234 -27.562 14.523 1 88.75 192 LYS A C 1
ATOM 1512 O O . LYS A 1 192 ? -21.547 -27.281 15.68 1 88.75 192 LYS A O 1
ATOM 1517 N N . LEU A 1 193 ? -22.094 -27.656 13.586 1 88.25 193 LEU A N 1
ATOM 1518 C CA . LEU A 1 193 ? -23.531 -27.516 13.859 1 88.25 193 LEU A CA 1
ATOM 1519 C C . LEU A 1 193 ? -24.016 -28.672 14.719 1 88.25 193 LEU A C 1
ATOM 1521 O O . LEU A 1 193 ? -24.844 -28.484 15.609 1 88.25 193 LEU A O 1
ATOM 1525 N N . ASN A 1 194 ? -23.5 -29.797 14.469 1 87.88 194 ASN A N 1
ATOM 1526 C CA . ASN A 1 194 ? -23.828 -30.969 15.281 1 87.88 194 ASN A CA 1
ATOM 1527 C C . ASN A 1 194 ? -23.344 -30.812 16.719 1 87.88 194 ASN A C 1
ATOM 1529 O O . ASN A 1 194 ? -24.047 -31.172 17.656 1 87.88 194 ASN A O 1
ATOM 1533 N N . GLU A 1 195 ? -22.172 -30.312 16.828 1 86.81 195 GLU A N 1
ATOM 1534 C CA . GLU A 1 195 ? -21.625 -30.062 18.172 1 86.81 195 GLU A CA 1
ATOM 1535 C C . GLU A 1 195 ? -22.484 -29.062 18.938 1 86.81 195 GLU A C 1
ATOM 1537 O O . GLU A 1 195 ? -22.75 -29.25 20.125 1 86.81 195 GLU A O 1
ATOM 1542 N N . LEU A 1 196 ? -22.797 -28.047 18.219 1 85.06 196 LEU A N 1
ATOM 1543 C CA . LEU A 1 196 ? -23.625 -27.016 18.844 1 85.06 196 LEU A CA 1
ATOM 1544 C C . LEU A 1 196 ? -24.984 -27.578 19.234 1 85.06 196 LEU A C 1
ATOM 1546 O O . LEU A 1 196 ? -25.531 -27.234 20.297 1 85.06 196 LEU A O 1
ATOM 1550 N N . GLN A 1 197 ? -25.547 -28.406 18.422 1 81.62 197 GLN A N 1
ATOM 1551 C CA . GLN A 1 197 ? -26.828 -29.031 18.703 1 81.62 197 GLN A CA 1
ATOM 1552 C C . GLN A 1 197 ? -26.75 -29.953 19.922 1 81.62 197 GLN A C 1
ATOM 1554 O O . GLN A 1 197 ? -27.672 -30.016 20.734 1 81.62 197 GLN A O 1
ATOM 1559 N N . GLN A 1 198 ? -25.656 -30.578 20.031 1 83.75 198 GLN A N 1
ATOM 1560 C CA . GLN A 1 198 ? -25.438 -31.469 21.156 1 83.75 198 GLN A CA 1
ATOM 1561 C C . GLN A 1 198 ? -25.281 -30.688 22.453 1 83.75 198 GLN A C 1
ATOM 1563 O O . GLN A 1 198 ? -25.719 -31.141 23.516 1 83.75 198 GLN A O 1
ATOM 1568 N N . GLU A 1 199 ? -24.594 -29.578 22.297 1 80.62 199 GLU A N 1
ATOM 1569 C CA . GLU A 1 199 ? -24.422 -28.734 23.469 1 80.62 199 GLU A CA 1
ATOM 1570 C C . GLU A 1 199 ? -25.766 -28.188 23.953 1 80.62 199 GLU A C 1
ATOM 1572 O O . GLU A 1 199 ? -25.984 -28.031 25.156 1 80.62 199 GLU A O 1
ATOM 1577 N N . LEU A 1 200 ? -26.609 -27.875 22.984 1 77.12 200 LEU A N 1
ATOM 1578 C CA . LEU A 1 200 ? -27.922 -27.328 23.328 1 77.12 200 LEU A CA 1
ATOM 1579 C C . LEU A 1 200 ? -28.844 -28.422 23.859 1 77.12 200 LEU A C 1
ATOM 1581 O O . LEU A 1 200 ? -29.75 -28.141 24.656 1 77.12 200 LEU A O 1
ATOM 1585 N N . ASN A 1 201 ? -28.672 -29.719 23.391 1 76.75 201 ASN A N 1
ATOM 1586 C CA . ASN A 1 201 ? -29.469 -30.844 23.844 1 76.75 201 ASN A CA 1
ATOM 1587 C C . ASN A 1 201 ? -28.594 -31.984 24.344 1 76.75 201 ASN A C 1
ATOM 1589 O O . ASN A 1 201 ? -28.344 -32.938 23.609 1 76.75 201 ASN A O 1
ATOM 1593 N N . PRO A 1 202 ? -28.047 -31.766 25.484 1 66.81 202 PRO A N 1
ATOM 1594 C CA . PRO A 1 202 ? -27.188 -32.844 26 1 66.81 202 PRO A CA 1
ATOM 1595 C C . PRO A 1 202 ? -27.938 -34.156 26.156 1 66.81 202 PRO A C 1
ATOM 1597 O O . PRO A 1 202 ? -29.125 -34.156 26.469 1 66.81 202 PRO A O 1
ATOM 1600 N N . PRO A 1 203 ? -27.516 -35.219 25.562 1 56.91 203 PRO A N 1
ATOM 1601 C CA . PRO A 1 203 ? -28.219 -36.5 25.703 1 56.91 203 PRO A CA 1
ATOM 1602 C C . PRO A 1 203 ? -28.609 -36.781 27.141 1 56.91 203 PRO A C 1
ATOM 1604 O O . PRO A 1 203 ? -27.891 -36.438 28.078 1 56.91 203 PRO A O 1
ATOM 1607 N N . SER A 1 204 ? -29.859 -36.781 27.391 1 49.03 204 SER A N 1
ATOM 1608 C CA . SER A 1 204 ? -30.312 -37.219 28.703 1 49.03 204 SER A CA 1
ATOM 1609 C C . SER A 1 204 ? -29.688 -38.562 29.109 1 49.03 204 SER A C 1
ATOM 1611 O O . SER A 1 204 ? -29.438 -39.406 28.25 1 49.03 204 SER A O 1
ATOM 1613 N N . PRO A 1 205 ? -29.141 -38.656 30.234 1 42.16 205 PRO A N 1
ATOM 1614 C CA . PRO A 1 205 ? -28.609 -39.938 30.719 1 42.16 205 PRO A CA 1
ATOM 1615 C C . PRO A 1 205 ? -29.609 -41.094 30.547 1 42.16 205 PRO A C 1
ATOM 1617 O O . PRO A 1 205 ? -30.75 -40.969 31 1 42.16 205 PRO A O 1
ATOM 1620 N N . ILE A 1 206 ? -29.719 -41.781 29.406 1 37.88 206 ILE A N 1
ATOM 1621 C CA . ILE A 1 206 ? -30.516 -43 29.266 1 37.88 206 ILE A CA 1
ATOM 1622 C C . ILE A 1 206 ? -30.281 -43.906 30.484 1 37.88 206 ILE A C 1
ATOM 1624 O O . ILE A 1 206 ? -29.141 -44.25 30.797 1 37.88 206 ILE A O 1
ATOM 1628 N N . GLU A 1 207 ? -31.219 -43.844 31.391 1 34.22 207 GLU A N 1
ATOM 1629 C CA . GLU A 1 207 ? -31.297 -44.969 32.312 1 34.22 207 GLU A CA 1
ATOM 1630 C C . GLU A 1 207 ? -31.438 -46.281 31.547 1 34.22 207 GLU A C 1
ATOM 1632 O O . GLU A 1 207 ? -32.375 -46.469 30.766 1 34.22 207 GLU A O 1
ATOM 1637 N N . VAL A 1 208 ? -30.375 -46.938 31.156 1 32.09 208 VAL A N 1
ATOM 1638 C CA . VAL A 1 208 ? -30.141 -48.25 30.516 1 32.09 208 VAL A CA 1
ATOM 1639 C C . VAL A 1 208 ? -30.984 -49.312 31.219 1 32.09 208 VAL A C 1
ATOM 1641 O O . VAL A 1 208 ? -30.625 -49.75 32.312 1 32.09 208 VAL A O 1
ATOM 1644 N N . GLU A 1 209 ? -32.312 -49.125 31.359 1 29.05 209 GLU A N 1
ATOM 1645 C CA . GLU A 1 209 ? -32.875 -50.438 31.719 1 29.05 209 GLU A CA 1
ATOM 1646 C C . GLU A 1 209 ? -32.594 -51.469 30.609 1 29.05 209 GLU A C 1
ATOM 1648 O O . GLU A 1 209 ? -32.531 -51.094 29.438 1 29.05 209 GLU A O 1
ATOM 1653 N N . GLY A 1 210 ? -32.156 -52.75 30.875 1 26.42 210 GLY A N 1
ATOM 1654 C CA . GLY A 1 210 ? -31.531 -53.906 30.281 1 26.42 210 GLY A CA 1
ATOM 1655 C C . GLY A 1 210 ? -32.375 -54.531 29.172 1 26.42 210 GLY A C 1
ATOM 1656 O O . GLY A 1 210 ? -32.031 -55.594 28.672 1 26.42 210 GLY A O 1
ATOM 1657 N N . GLY A 1 211 ? -33.656 -54.219 28.891 1 24.42 211 GLY A N 1
ATOM 1658 C CA . GLY A 1 211 ? -34.219 -55.375 28.203 1 24.42 211 GLY A CA 1
ATOM 1659 C C . GLY A 1 211 ? -33.781 -55.5 26.766 1 24.42 211 GLY A C 1
ATOM 1660 O O . GLY A 1 211 ? -33.625 -54.5 26.078 1 24.42 211 GLY A O 1
ATOM 1661 N N . ILE A 1 212 ? -33.219 -56.594 26.234 1 26 212 ILE A N 1
ATOM 1662 C CA . ILE A 1 212 ? -32.438 -57.094 25.109 1 26 212 ILE A CA 1
ATOM 1663 C C . ILE A 1 212 ? -33.312 -57.094 23.859 1 26 212 ILE A C 1
ATOM 1665 O O . ILE A 1 212 ? -32.875 -57.531 22.781 1 26 212 ILE A O 1
ATOM 1669 N N . GLY A 1 213 ? -34.594 -56.75 23.812 1 22.06 213 GLY A N 1
ATOM 1670 C CA . GLY A 1 213 ? -35.219 -57.406 22.672 1 22.06 213 GLY A CA 1
ATOM 1671 C C . GLY A 1 213 ? -34.719 -56.906 21.328 1 22.06 213 GLY A C 1
ATOM 1672 O O . GLY A 1 213 ? -34.156 -55.812 21.266 1 22.06 213 GLY A O 1
ATOM 1673 N N . GLY A 1 214 ? -34.812 -57.688 20.203 1 20.69 214 GLY A N 1
ATOM 1674 C CA . GLY A 1 214 ? -34.219 -57.906 18.906 1 20.69 214 GLY A CA 1
ATOM 1675 C C . GLY A 1 214 ? -34.469 -56.781 17.906 1 20.69 214 GLY A C 1
ATOM 1676 O O . GLY A 1 214 ? -33.531 -56.375 17.188 1 20.69 214 GLY A O 1
ATOM 1677 N N . GLU A 1 215 ? -35.719 -56.5 17.531 1 22.19 215 GLU A N 1
ATOM 1678 C CA . GLU A 1 215 ? -36 -56.344 16.109 1 22.19 215 GLU A CA 1
ATOM 1679 C C . GLU A 1 215 ? -35.5 -55 15.586 1 22.19 215 GLU A C 1
ATOM 1681 O O . GLU A 1 215 ? -35.375 -54.031 16.344 1 22.19 215 GLU A O 1
ATOM 1686 N N . GLU A 1 216 ? -35.062 -54.938 14.32 1 23.78 216 GLU A N 1
ATOM 1687 C CA . GLU A 1 216 ? -34.312 -54.125 13.367 1 23.78 216 GLU A CA 1
ATOM 1688 C C . GLU A 1 216 ? -35.062 -52.844 13 1 23.78 216 GLU A C 1
ATOM 1690 O O . GLU A 1 216 ? -34.562 -52.031 12.227 1 23.78 216 GLU A O 1
ATOM 1695 N N . GLY A 1 217 ? -36.344 -52.75 13.367 1 20.64 217 GLY A N 1
ATOM 1696 C CA . GLY A 1 217 ? -37.094 -51.969 12.398 1 20.64 217 GLY A CA 1
ATOM 1697 C C . GLY A 1 217 ? -36.656 -50.531 12.312 1 20.64 217 GLY A C 1
ATOM 1698 O O . GLY A 1 217 ? -35.969 -50 13.219 1 20.64 217 GLY A O 1
ATOM 1699 N N . ALA A 1 218 ? -36.844 -49.969 11.102 1 21.7 218 ALA A N 1
ATOM 1700 C CA . ALA A 1 218 ? -36.625 -48.719 10.383 1 21.7 218 ALA A CA 1
ATOM 1701 C C . ALA A 1 218 ? -37.312 -47.562 11.086 1 21.7 218 ALA A C 1
ATOM 1703 O O . ALA A 1 218 ? -38.531 -47.594 11.336 1 21.7 218 ALA A O 1
ATOM 1704 N N . VAL A 1 219 ? -36.719 -46.938 12.078 1 20.08 219 VAL A N 1
ATOM 1705 C CA . VAL A 1 219 ? -37.25 -45.875 12.93 1 20.08 219 VAL A CA 1
ATOM 1706 C C . VAL A 1 219 ? -37.781 -44.75 12.07 1 20.08 219 VAL A C 1
ATOM 1708 O O . VAL A 1 219 ? -37.031 -44.062 11.383 1 20.08 219 VAL A O 1
ATOM 1711 N N . GLN A 1 220 ? -38.938 -45.094 11.398 1 21.27 220 GLN A N 1
ATOM 1712 C CA . GLN A 1 220 ? -39.656 -44.031 10.672 1 21.27 220 GLN A CA 1
ATOM 1713 C C . GLN A 1 220 ? -40.031 -42.875 11.594 1 21.27 220 GLN A C 1
ATOM 1715 O O . GLN A 1 220 ? -40.75 -43.094 12.594 1 21.27 220 GLN A O 1
ATOM 1720 N N . ILE A 1 221 ? -39.219 -41.938 11.766 1 20.56 221 ILE A N 1
ATOM 1721 C CA . ILE A 1 221 ? -39.469 -40.781 12.617 1 20.56 221 ILE A CA 1
ATOM 1722 C C . ILE A 1 221 ? -40.719 -40.031 12.172 1 20.56 221 ILE A C 1
ATOM 1724 O O . ILE A 1 221 ? -40.75 -39.406 11.109 1 20.56 221 ILE A O 1
ATOM 1728 N N . SER A 1 222 ? -41.938 -40.75 12.281 1 20.58 222 SER A N 1
ATOM 1729 C CA . SER A 1 222 ? -43.219 -40.156 11.938 1 20.58 222 SER A CA 1
ATOM 1730 C C . SER A 1 222 ? -43.562 -39 12.852 1 20.58 222 SER A C 1
ATOM 1732 O O . SER A 1 222 ? -43.844 -39.188 14.031 1 20.58 222 SER A O 1
ATOM 1734 N N . ILE A 1 223 ? -42.969 -37.906 12.797 1 21.41 223 ILE A N 1
ATOM 1735 C CA . ILE A 1 223 ? -43.375 -36.844 13.688 1 21.41 223 ILE A CA 1
ATOM 1736 C C . ILE A 1 223 ? -44.781 -36.406 13.367 1 21.41 223 ILE A C 1
ATOM 1738 O O . ILE A 1 223 ? -45.031 -35.656 12.422 1 21.41 223 ILE A O 1
ATOM 1742 N N . ILE A 1 224 ? -45.75 -37.375 13.227 1 22.8 224 ILE A N 1
ATOM 1743 C CA . ILE A 1 224 ? -47.062 -36.844 12.859 1 22.8 224 ILE A CA 1
ATOM 1744 C C . ILE A 1 224 ? -47.625 -36.031 14.016 1 22.8 224 ILE A C 1
ATOM 1746 O O . ILE A 1 224 ? -47.562 -36.438 15.18 1 22.8 224 ILE A O 1
ATOM 1750 N N . PRO A 1 225 ? -48.188 -34.844 13.727 1 24.56 225 PRO A N 1
ATOM 1751 C CA . PRO A 1 225 ? -48.812 -33.875 14.617 1 24.56 225 PRO A CA 1
ATOM 1752 C C . PRO A 1 225 ? -50.062 -34.406 15.297 1 24.56 225 PRO A C 1
ATOM 1754 O O . PRO A 1 225 ? -51.062 -34.656 14.625 1 24.56 225 PRO A O 1
ATOM 1757 N N . SER A 1 226 ? -50 -35.5 15.992 1 22.75 226 SER A N 1
ATOM 1758 C CA . SER A 1 226 ? -51.375 -35.875 16.375 1 22.75 226 SER A CA 1
ATOM 1759 C C . SER A 1 226 ? -51.969 -34.875 17.328 1 22.75 226 SER A C 1
ATOM 1761 O O . SER A 1 226 ? -51.344 -34.406 18.266 1 22.75 226 SER A O 1
ATOM 1763 N N . PRO A 1 227 ? -53.125 -34.312 16.969 1 25 227 PRO A N 1
ATOM 1764 C CA . PRO A 1 227 ? -53.938 -33.344 17.688 1 25 227 PRO A CA 1
ATOM 1765 C C . PRO A 1 227 ? -54.375 -33.812 19.078 1 25 227 PRO A C 1
ATOM 1767 O O . PRO A 1 227 ? -55.062 -33.094 19.812 1 25 227 PRO A O 1
ATOM 1770 N N . SER A 1 228 ? -54.469 -35.125 19.328 1 24.78 228 SER A N 1
ATOM 1771 C CA . SER A 1 228 ? -55.594 -35.406 20.234 1 24.78 228 SER A CA 1
ATOM 1772 C C . SER A 1 228 ? -55.344 -34.812 21.609 1 24.78 228 SER A C 1
ATOM 1774 O O . SER A 1 228 ? -56.188 -34.062 22.141 1 24.78 228 SER A O 1
ATOM 1776 N N . SER A 1 229 ? -55.25 -35.719 22.766 1 27.94 229 SER A N 1
ATOM 1777 C CA . SER A 1 229 ? -55.625 -35.531 24.172 1 27.94 229 SER A CA 1
ATOM 1778 C C . SER A 1 229 ? -54.656 -34.562 24.859 1 27.94 229 SER A C 1
ATOM 1780 O O . SER A 1 229 ? -53.5 -34.469 24.484 1 27.94 229 SER A O 1
ATOM 1782 N N . GLU A 1 230 ? -55.188 -33.594 25.844 1 29.84 230 GLU A N 1
ATOM 1783 C CA . GLU A 1 230 ? -54.781 -32.344 26.516 1 29.84 230 GLU A CA 1
ATOM 1784 C C . GLU A 1 230 ? -53.5 -32.531 27.297 1 29.84 230 GLU A C 1
ATOM 1786 O O . GLU A 1 230 ? -53.094 -31.672 28.078 1 29.84 230 GLU A O 1
ATOM 1791 N N . GLN A 1 231 ? -53.031 -33.75 27.703 1 29.17 231 GLN A N 1
ATOM 1792 C CA . GLN A 1 231 ? -51.875 -33.781 28.594 1 29.17 231 GLN A CA 1
ATOM 1793 C C . GLN A 1 231 ? -50.688 -33.031 28 1 29.17 231 GLN A C 1
ATOM 1795 O O . GLN A 1 231 ? -50.188 -33.406 26.938 1 29.17 231 GLN A O 1
ATOM 1800 N N . THR A 1 232 ? -50.562 -31.719 28.312 1 32.28 232 THR A N 1
ATOM 1801 C CA . THR A 1 232 ? -49.562 -30.703 27.969 1 32.28 232 THR A CA 1
ATOM 1802 C C . THR A 1 232 ? -48.156 -31.203 28.234 1 32.28 232 THR A C 1
ATOM 1804 O O . THR A 1 232 ? -47.656 -31.109 29.344 1 32.28 232 THR A O 1
ATOM 1807 N N . THR A 1 233 ? -47.812 -32.469 28.078 1 31.81 233 THR A N 1
ATOM 1808 C CA . THR A 1 233 ? -46.438 -32.812 28.328 1 31.81 233 THR A CA 1
ATOM 1809 C C . THR A 1 233 ? -45.5 -31.828 27.594 1 31.81 233 THR A C 1
ATOM 1811 O O . THR A 1 233 ? -45.5 -31.781 26.375 1 31.81 233 THR A O 1
ATOM 1814 N N . GLU A 1 234 ? -45.125 -30.688 28.266 1 33.88 234 GLU A N 1
ATOM 1815 C CA . GLU A 1 234 ? -44.094 -29.766 27.875 1 33.88 234 GLU A CA 1
ATOM 1816 C C . GLU A 1 234 ? -42.844 -30.516 27.406 1 33.88 234 GLU A C 1
ATOM 1818 O O . GLU A 1 234 ? -42.125 -31.094 28.203 1 33.88 234 GLU A O 1
ATOM 1823 N N . GLN A 1 235 ? -42.844 -31.312 26.406 1 35.38 235 GLN A N 1
ATOM 1824 C CA . GLN A 1 235 ? -41.594 -31.766 25.828 1 35.38 235 GLN A CA 1
ATOM 1825 C C . GLN A 1 235 ? -40.594 -30.625 25.75 1 35.38 235 GLN A C 1
ATOM 1827 O O . GLN A 1 235 ? -40.938 -29.516 25.297 1 35.38 235 GLN A O 1
ATOM 1832 N N . PRO A 1 236 ? -39.562 -30.641 26.625 1 38.72 236 PRO A N 1
ATOM 1833 C CA . PRO A 1 236 ? -38.562 -29.562 26.531 1 38.72 236 PRO A CA 1
ATOM 1834 C C . PRO A 1 236 ? -38.219 -29.188 25.094 1 38.72 236 PRO A C 1
ATOM 1836 O O . PRO A 1 236 ? -38.062 -30.078 24.25 1 38.72 236 PRO A O 1
ATOM 1839 N N . LEU A 1 237 ? -38.656 -28.125 24.562 1 40.12 237 LEU A N 1
ATOM 1840 C CA . LEU A 1 237 ? -38.375 -27.531 23.266 1 40.12 237 LEU A CA 1
ATOM 1841 C C . LEU A 1 237 ? -36.875 -27.688 22.938 1 40.12 237 LEU A C 1
ATOM 1843 O O . LEU A 1 237 ? -36.031 -27.203 23.672 1 40.12 237 LEU A O 1
ATOM 1847 N N . LYS A 1 238 ? -36.438 -28.766 22.344 1 47.91 238 LYS A N 1
ATOM 1848 C CA . LYS A 1 238 ? -35.094 -28.906 21.75 1 47.91 238 LYS A CA 1
ATOM 1849 C C . LYS A 1 238 ? -34.656 -27.578 21.156 1 47.91 238 LYS A C 1
ATOM 1851 O O . LYS A 1 238 ? -35.344 -26.984 20.328 1 47.91 238 LYS A O 1
ATOM 1856 N N . THR A 1 239 ? -33.812 -26.859 21.891 1 57.25 239 THR A N 1
ATOM 1857 C CA . THR A 1 239 ? -33.25 -25.578 21.469 1 57.25 239 THR A CA 1
ATOM 1858 C C . THR A 1 239 ? -32.438 -25.75 20.172 1 57.25 239 THR A C 1
ATOM 1860 O O . THR A 1 239 ? -31.578 -26.625 20.094 1 57.25 239 THR A O 1
ATOM 1863 N N . CYS A 1 240 ? -33.125 -25.453 19.031 1 66.44 240 CYS A N 1
ATOM 1864 C CA . CYS A 1 240 ? -32.469 -25.5 17.719 1 66.44 240 CYS A CA 1
ATOM 1865 C C . CYS A 1 240 ? -31.422 -24.406 17.578 1 66.44 240 CYS A C 1
ATOM 1867 O O . CYS A 1 240 ? -31.484 -23.391 18.281 1 66.44 240 CYS A O 1
ATOM 1869 N N . VAL A 1 241 ? -30.281 -24.828 17 1 75 241 VAL A N 1
ATOM 1870 C CA . VAL A 1 241 ? -29.25 -23.844 16.656 1 75 241 VAL A CA 1
ATOM 1871 C C . VAL A 1 241 ? -29.875 -22.625 16 1 75 241 VAL A C 1
ATOM 1873 O O . VAL A 1 241 ? -30.75 -22.75 15.141 1 75 241 VAL A O 1
ATOM 1876 N N . SER A 1 242 ? -29.562 -21.562 16.5 1 76.44 242 SER A N 1
ATOM 1877 C CA . SER A 1 242 ? -30.141 -20.312 16.016 1 76.44 242 SER A CA 1
ATOM 1878 C C . SER A 1 242 ? -29.625 -19.953 14.633 1 76.44 242 SER A C 1
ATOM 1880 O O . SER A 1 242 ? -28.562 -20.438 14.219 1 76.44 242 SER A O 1
ATOM 1882 N N . ALA A 1 243 ? -30.422 -19.266 13.898 1 75.06 243 ALA A N 1
ATOM 1883 C CA . ALA A 1 243 ? -30 -18.781 12.586 1 75.06 243 ALA A CA 1
ATOM 1884 C C . ALA A 1 243 ? -28.734 -17.938 12.695 1 75.06 243 ALA A C 1
ATOM 1886 O O . ALA A 1 243 ? -27.891 -17.969 11.805 1 75.06 243 ALA A O 1
ATOM 1887 N N . LYS A 1 244 ? -28.641 -17.281 13.727 1 76.75 244 LYS A N 1
ATOM 1888 C CA . LYS A 1 244 ? -27.469 -16.453 13.953 1 76.75 244 LYS A CA 1
ATOM 1889 C C . LYS A 1 244 ? -26.219 -17.297 14.109 1 76.75 244 LYS A C 1
ATOM 1891 O O . LYS A 1 244 ? -25.156 -16.969 13.562 1 76.75 244 LYS A O 1
ATOM 1896 N N . ASP A 1 245 ? -26.391 -18.297 14.82 1 79.31 245 ASP A N 1
ATOM 1897 C CA . ASP A 1 245 ? -25.266 -19.203 15.039 1 79.31 245 ASP A CA 1
ATOM 1898 C C . ASP A 1 245 ? -24.828 -19.859 13.727 1 79.31 245 ASP A C 1
ATOM 1900 O O . ASP A 1 245 ? -23.641 -19.969 13.461 1 79.31 245 ASP A O 1
ATOM 1904 N N . ILE A 1 246 ? -25.812 -20.219 13.023 1 81.94 246 ILE A N 1
ATOM 1905 C CA . ILE A 1 246 ? -25.531 -20.844 11.742 1 81.94 246 ILE A CA 1
ATOM 1906 C C . ILE A 1 246 ? -24.797 -19.875 10.828 1 81.94 246 ILE A C 1
ATOM 1908 O O . ILE A 1 246 ? -23.812 -20.234 10.188 1 81.94 246 ILE A O 1
ATOM 1912 N N . MET A 1 247 ? -25.219 -18.688 10.883 1 78.75 247 MET A N 1
ATOM 1913 C CA . MET A 1 247 ? -24.625 -17.656 10.031 1 78.75 247 MET A CA 1
ATOM 1914 C C . MET A 1 247 ? -23.203 -17.359 10.461 1 78.75 247 MET A C 1
ATOM 1916 O O . MET A 1 247 ? -22.312 -17.188 9.617 1 78.75 247 MET A O 1
ATOM 1920 N N . GLU A 1 248 ? -23 -17.344 11.648 1 79.5 248 GLU A N 1
ATOM 1921 C CA . GLU A 1 248 ? -21.672 -17.047 12.172 1 79.5 248 GLU A CA 1
ATOM 1922 C C . GLU A 1 248 ? -20.688 -18.141 11.828 1 79.5 248 GLU A C 1
ATOM 1924 O O . GLU A 1 248 ? -19.562 -17.859 11.375 1 79.5 248 GLU A O 1
ATOM 1929 N N . ILE A 1 249 ? -21.125 -19.328 12.008 1 84.25 249 ILE A N 1
ATOM 1930 C CA . ILE A 1 249 ? -20.266 -20.484 11.711 1 84.25 249 ILE A CA 1
ATOM 1931 C C . ILE A 1 249 ? -19.984 -20.531 10.211 1 84.25 249 ILE A C 1
ATOM 1933 O O . ILE A 1 249 ? -18.844 -20.734 9.797 1 84.25 249 ILE A O 1
ATOM 1937 N N . THR A 1 250 ? -21.016 -20.328 9.461 1 84.5 250 THR A N 1
ATOM 1938 C CA . THR A 1 250 ? -20.891 -20.391 8.008 1 84.5 250 THR A CA 1
ATOM 1939 C C . THR A 1 250 ? -19.953 -19.312 7.5 1 84.5 250 THR A C 1
ATOM 1941 O O . THR A 1 250 ? -19.094 -19.562 6.656 1 84.5 250 THR A O 1
ATOM 1944 N N . THR A 1 251 ? -20.109 -18.172 8.031 1 83.62 251 THR A N 1
ATOM 1945 C CA . THR A 1 251 ? -19.297 -17.031 7.59 1 83.62 251 THR A CA 1
ATOM 1946 C C . THR A 1 251 ? -17.828 -17.25 7.945 1 83.62 251 THR A C 1
ATOM 1948 O O . THR A 1 251 ? -16.953 -16.922 7.152 1 83.62 251 THR A O 1
ATOM 1951 N N . GLU A 1 252 ? -17.625 -17.75 9.062 1 85.31 252 GLU A N 1
ATOM 1952 C CA . GLU A 1 252 ? -16.25 -18 9.523 1 85.31 252 GLU A CA 1
ATOM 1953 C C . GLU A 1 252 ? -15.57 -19.047 8.656 1 85.31 252 GLU A C 1
ATOM 1955 O O . GLU A 1 252 ? -14.414 -18.875 8.258 1 85.31 252 GLU A O 1
ATOM 1960 N N . LEU A 1 253 ? -16.266 -20.078 8.422 1 90.88 253 LEU A N 1
ATOM 1961 C CA . LEU A 1 253 ? -15.711 -21.172 7.617 1 90.88 253 LEU A CA 1
ATOM 1962 C C . LEU A 1 253 ? -15.547 -20.734 6.164 1 90.88 253 LEU A C 1
ATOM 1964 O O . LEU A 1 253 ? -14.547 -21.062 5.523 1 90.88 253 LEU A O 1
ATOM 1968 N N . ASN A 1 254 ? -16.5 -19.984 5.668 1 89.31 254 ASN A N 1
ATOM 1969 C CA . ASN A 1 254 ? -16.422 -19.484 4.305 1 89.31 254 ASN A CA 1
ATOM 1970 C C . ASN A 1 254 ? -15.203 -18.562 4.125 1 89.31 254 ASN A C 1
ATOM 1972 O O . ASN A 1 254 ? -14.43 -18.734 3.182 1 89.31 254 ASN A O 1
ATOM 1976 N N . ALA A 1 255 ? -15.07 -17.734 5.016 1 89 255 ALA A N 1
ATOM 1977 C CA . ALA A 1 255 ? -13.961 -16.781 4.922 1 89 255 ALA A CA 1
ATOM 1978 C C . ALA A 1 255 ? -12.617 -17.516 4.926 1 89 255 ALA A C 1
ATOM 1980 O O . ALA A 1 255 ? -11.758 -17.234 4.082 1 89 255 ALA A O 1
ATOM 1981 N N . SER A 1 256 ? -12.453 -18.453 5.82 1 92.94 256 SER A N 1
ATOM 1982 C CA . SER A 1 256 ? -11.211 -19.203 5.953 1 92.94 256 SER A CA 1
ATOM 1983 C C . SER A 1 256 ? -10.906 -20 4.695 1 92.94 256 SER A C 1
ATOM 1985 O O . SER A 1 256 ? -9.773 -20 4.207 1 92.94 256 SER A O 1
ATOM 1987 N N . SER A 1 257 ? -11.945 -20.609 4.238 1 95.5 257 SER A N 1
ATOM 1988 C CA . SER A 1 257 ? -11.805 -21.422 3.027 1 95.5 257 SER A CA 1
ATOM 1989 C C . SER A 1 257 ? -11.539 -20.547 1.809 1 95.5 257 SER A C 1
ATOM 1991 O O . SER A 1 257 ? -10.711 -20.891 0.961 1 95.5 257 SER A O 1
ATOM 1993 N N . PHE A 1 258 ? -12.211 -19.469 1.718 1 93.81 258 PHE A N 1
ATOM 1994 C CA . PHE A 1 258 ? -12.055 -18.547 0.602 1 93.81 258 PHE A CA 1
ATOM 1995 C C . PHE A 1 258 ? -10.633 -18 0.542 1 93.81 258 PHE A C 1
ATOM 1997 O O . PHE A 1 258 ? -10.062 -17.859 -0.541 1 93.81 258 PHE A O 1
ATOM 2004 N N . PHE A 1 259 ? -10.07 -17.703 1.666 1 93.19 259 PHE A N 1
ATOM 2005 C CA . PHE A 1 259 ? -8.711 -17.172 1.736 1 93.19 259 PHE A CA 1
ATOM 2006 C C . PHE A 1 259 ? -7.707 -18.188 1.19 1 93.19 259 PHE A C 1
ATOM 2008 O O . PHE A 1 259 ? -6.785 -17.812 0.462 1 93.19 259 PHE A O 1
ATOM 2015 N N . LEU A 1 260 ? -7.914 -19.406 1.521 1 96.19 260 LEU A N 1
ATOM 2016 C CA . LEU A 1 260 ? -7.016 -20.453 1.039 1 96.19 260 LEU A CA 1
ATOM 2017 C C . LEU A 1 260 ? -7.215 -20.688 -0.454 1 96.19 260 LEU A C 1
ATOM 2019 O O . LEU A 1 260 ? -6.254 -20.953 -1.176 1 96.19 260 LEU A O 1
ATOM 2023 N N . SER A 1 261 ? -8.492 -20.609 -0.87 1 95.25 261 SER A N 1
ATOM 2024 C CA . SER A 1 261 ? -8.797 -20.688 -2.295 1 95.25 261 SER A CA 1
ATOM 2025 C C . SER A 1 261 ? -8.07 -19.594 -3.08 1 95.25 261 SER A C 1
ATOM 2027 O O . SER A 1 261 ? -7.406 -19.891 -4.078 1 95.25 261 SER A O 1
ATOM 2029 N N . PHE A 1 262 ? -8.164 -18.438 -2.607 1 93.5 262 PHE A N 1
ATOM 2030 C CA . PHE A 1 262 ? -7.52 -17.297 -3.252 1 93.5 262 PHE A CA 1
ATOM 2031 C C . PHE A 1 262 ? -6.004 -17.453 -3.242 1 93.5 262 PHE A C 1
ATOM 2033 O O . PHE A 1 262 ? -5.34 -17.172 -4.238 1 93.5 262 PHE A O 1
ATOM 2040 N N . LEU A 1 263 ? -5.457 -17.844 -2.088 1 95.12 263 LEU A N 1
ATOM 2041 C CA . LEU A 1 263 ? -4.02 -18.047 -1.948 1 95.12 263 LEU A CA 1
ATOM 2042 C C . LEU A 1 263 ? -3.502 -19.031 -3.004 1 95.12 263 LEU A C 1
ATOM 2044 O O . LEU A 1 263 ? -2.461 -18.781 -3.619 1 95.12 263 LEU A O 1
ATOM 2048 N N . SER A 1 264 ? -4.199 -20.078 -3.182 1 94.75 264 SER A N 1
ATOM 2049 C CA . SER A 1 264 ? -3.801 -21.094 -4.16 1 94.75 264 SER A CA 1
ATOM 2050 C C . SER A 1 264 ? -3.824 -20.531 -5.578 1 94.75 264 SER A C 1
ATOM 2052 O O . SER A 1 264 ? -2.893 -20.75 -6.352 1 94.75 264 SER A O 1
ATOM 2054 N N . ALA A 1 265 ? -4.848 -19.812 -5.898 1 92.81 265 ALA A N 1
ATOM 2055 C CA . ALA A 1 265 ? -4.957 -19.219 -7.227 1 92.81 265 ALA A CA 1
ATOM 2056 C C . ALA A 1 265 ? -3.857 -18.188 -7.453 1 92.81 265 ALA A C 1
ATOM 2058 O O . ALA A 1 265 ? -3.275 -18.109 -8.539 1 92.81 265 ALA A O 1
ATOM 2059 N N . ALA A 1 266 ? -3.664 -17.375 -6.461 1 93.06 266 ALA A N 1
ATOM 2060 C CA . ALA A 1 266 ? -2.611 -16.359 -6.539 1 93.06 266 ALA A CA 1
ATOM 2061 C C . ALA A 1 266 ? -1.244 -17 -6.742 1 93.06 266 ALA A C 1
ATOM 2063 O O . ALA A 1 266 ? -0.416 -16.5 -7.5 1 93.06 266 ALA A O 1
ATOM 2064 N N . SER A 1 267 ? -0.995 -18.078 -6.047 1 94.38 267 SER A N 1
ATOM 2065 C CA . SER A 1 267 ? 0.269 -18.797 -6.168 1 94.38 267 SER A CA 1
ATOM 2066 C C . SER A 1 267 ? 0.455 -19.359 -7.57 1 94.38 267 SER A C 1
ATOM 2068 O O . SER A 1 267 ? 1.549 -19.281 -8.133 1 94.38 267 SER A O 1
ATOM 2070 N N . LYS A 1 268 ? -0.567 -19.922 -8.078 1 92.81 268 LYS A N 1
ATOM 2071 C CA . LYS A 1 268 ? -0.5 -20.438 -9.438 1 92.81 268 LYS A CA 1
ATOM 2072 C C . LYS A 1 268 ? -0.23 -19.312 -10.438 1 92.81 268 LYS A C 1
ATOM 2074 O O . LYS A 1 268 ? 0.571 -19.484 -11.359 1 92.81 268 LYS A O 1
ATOM 2079 N N . SER A 1 269 ? -0.93 -18.219 -10.258 1 90.81 269 SER A N 1
ATOM 2080 C CA . SER A 1 269 ? -0.711 -17.062 -11.109 1 90.81 269 SER A CA 1
ATOM 2081 C C . SER A 1 269 ? 0.75 -16.625 -11.078 1 90.81 269 SER A C 1
ATOM 2083 O O . SER A 1 269 ? 1.34 -16.344 -12.125 1 90.81 269 SER A O 1
ATOM 2085 N N . ARG A 1 270 ? 1.325 -16.562 -9.914 1 88.62 270 ARG A N 1
ATOM 2086 C CA . ARG A 1 270 ? 2.717 -16.156 -9.75 1 88.62 270 ARG A CA 1
ATOM 2087 C C . ARG A 1 270 ? 3.662 -17.141 -10.414 1 88.62 270 ARG A C 1
ATOM 2089 O O . ARG A 1 270 ? 4.633 -16.75 -11.062 1 88.62 270 ARG A O 1
ATOM 2096 N N . LEU A 1 271 ? 3.424 -18.375 -10.25 1 88.25 271 LEU A N 1
ATOM 2097 C CA . LEU A 1 271 ? 4.273 -19.422 -10.805 1 88.25 271 LEU A CA 1
ATOM 2098 C C . LEU A 1 271 ? 4.238 -19.406 -12.328 1 88.25 271 LEU A C 1
ATOM 2100 O O . LEU A 1 271 ? 5.266 -19.609 -12.977 1 88.25 271 LEU A O 1
ATOM 2104 N N . MET A 1 272 ? 3.082 -19.125 -12.828 1 85.5 272 MET A N 1
ATOM 2105 C CA . MET A 1 272 ? 2.908 -19.188 -14.273 1 85.5 272 MET A CA 1
ATOM 2106 C C . MET A 1 272 ? 3.262 -17.859 -14.93 1 85.5 272 MET A C 1
ATOM 2108 O O . MET A 1 272 ? 3.492 -17.797 -16.141 1 85.5 272 MET A O 1
ATOM 2112 N N . GLY A 1 273 ? 3.211 -16.781 -14.125 1 80.56 273 GLY A N 1
ATOM 2113 C CA . GLY A 1 273 ? 3.475 -15.453 -14.672 1 80.56 273 GLY A CA 1
ATOM 2114 C C . GLY A 1 273 ? 2.277 -14.859 -15.391 1 80.56 273 GLY A C 1
ATOM 2115 O O . GLY A 1 273 ? 2.432 -14 -16.266 1 80.56 273 GLY A O 1
ATOM 2116 N N . ASP A 1 274 ? 1.11 -15.383 -15.102 1 81.56 274 ASP A N 1
ATOM 2117 C CA . ASP A 1 274 ? -0.139 -14.898 -15.672 1 81.56 274 ASP A CA 1
ATOM 2118 C C . ASP A 1 274 ? -0.917 -14.062 -14.656 1 81.56 274 ASP A C 1
ATOM 2120 O O . ASP A 1 274 ? -0.791 -14.266 -13.453 1 81.56 274 ASP A O 1
ATOM 2124 N N . PRO A 1 275 ? -1.654 -13.117 -15.258 1 81.31 275 PRO A N 1
ATOM 2125 C CA . PRO A 1 275 ? -2.514 -12.391 -14.32 1 81.31 275 PRO A CA 1
ATOM 2126 C C . PRO A 1 275 ? -3.477 -13.305 -13.562 1 81.31 275 PRO A C 1
ATOM 2128 O O . PRO A 1 275 ? -3.902 -14.336 -14.102 1 81.31 275 PRO A O 1
ATOM 2131 N N . LEU A 1 276 ? -3.83 -12.938 -12.406 1 84.19 276 LEU A N 1
ATOM 2132 C CA . LEU A 1 276 ? -4.648 -13.742 -11.508 1 84.19 276 LEU A CA 1
ATOM 2133 C C . LEU A 1 276 ? -6 -14.062 -12.141 1 84.19 276 LEU A C 1
ATOM 2135 O O . LEU A 1 276 ? -6.516 -15.172 -11.992 1 84.19 276 LEU A O 1
ATOM 2139 N N . TYR A 1 277 ? -6.598 -13.078 -12.867 1 80.31 277 TYR A N 1
ATOM 2140 C CA . TYR A 1 277 ? -7.938 -13.297 -13.406 1 80.31 277 TYR A CA 1
ATOM 2141 C C . TYR A 1 277 ? -7.922 -14.375 -14.484 1 80.31 277 TYR A C 1
ATOM 2143 O O . TYR A 1 277 ? -8.945 -15.008 -14.75 1 80.31 277 TYR A O 1
ATOM 2151 N N . GLU A 1 278 ? -6.816 -14.703 -15.094 1 78 278 GLU A N 1
ATOM 2152 C CA . GLU A 1 278 ? -6.707 -15.727 -16.125 1 78 278 GLU A CA 1
ATOM 2153 C C . GLU A 1 278 ? -6.832 -17.125 -15.523 1 78 278 GLU A C 1
ATOM 2155 O O . GLU A 1 278 ? -7.188 -18.078 -16.219 1 78 278 GLU A O 1
ATOM 2160 N N . GLN A 1 279 ? -6.492 -17.25 -14.25 1 77.31 279 GLN A N 1
ATOM 2161 C CA . GLN A 1 279 ? -6.555 -18.547 -13.586 1 77.31 279 GLN A CA 1
ATOM 2162 C C . GLN A 1 279 ? -7.996 -19.047 -13.492 1 77.31 279 GLN A C 1
ATOM 2164 O O . GLN A 1 279 ? -8.234 -20.234 -13.297 1 77.31 279 GLN A O 1
ATOM 2169 N N . PHE A 1 280 ? -8.867 -18.109 -13.617 1 73.62 280 PHE A N 1
ATOM 2170 C CA . PHE A 1 280 ? -10.266 -18.469 -13.398 1 73.62 280 PHE A CA 1
ATOM 2171 C C . PHE A 1 280 ? -11.055 -18.391 -14.703 1 73.62 280 PHE A C 1
ATOM 2173 O O . PHE A 1 280 ? -12.266 -18.641 -14.719 1 73.62 280 PHE A O 1
ATOM 2180 N N . LEU A 1 281 ? -10.367 -17.969 -15.766 1 66.88 281 LEU A N 1
ATOM 2181 C CA . LEU A 1 281 ? -11.047 -17.812 -17.047 1 66.88 281 LEU A CA 1
ATOM 2182 C C . LEU A 1 281 ? -11.633 -19.141 -17.516 1 66.88 281 LEU A C 1
ATOM 2184 O O . LEU A 1 281 ? -12.703 -19.156 -18.141 1 66.88 281 LEU A O 1
ATOM 2188 N N . SER A 1 282 ? -10.859 -20.125 -17.266 1 61.12 282 SER A N 1
ATOM 2189 C CA . SER A 1 282 ? -11.414 -21.406 -17.703 1 61.12 282 SER A CA 1
ATOM 2190 C C . SER A 1 282 ? -12.719 -21.719 -17 1 61.12 282 SER A C 1
ATOM 2192 O O . SER A 1 282 ? -13.578 -22.422 -17.531 1 61.12 282 SER A O 1
ATOM 2194 N N . SER A 1 283 ? -12.797 -21.172 -15.82 1 57.47 283 SER A N 1
ATOM 2195 C CA . SER A 1 283 ? -14.023 -21.391 -15.055 1 57.47 283 SER A CA 1
ATOM 2196 C C . SER A 1 283 ? -15.078 -20.344 -15.391 1 57.47 283 SER A C 1
ATOM 2198 O O . SER A 1 283 ? -16.266 -20.562 -15.156 1 57.47 283 SER A O 1
ATOM 2200 N N . ALA A 1 284 ? -14.516 -19.125 -15.789 1 56.31 284 ALA A N 1
ATOM 2201 C CA . ALA A 1 284 ? -15.453 -18.047 -16.078 1 56.31 284 ALA A CA 1
ATOM 2202 C C . ALA A 1 284 ? -16.219 -18.312 -17.375 1 56.31 284 ALA A C 1
ATOM 2204 O O . ALA A 1 284 ? -15.617 -18.688 -18.375 1 56.31 284 ALA A O 1
ATOM 2205 N N . LYS A 1 285 ? -17.359 -18.844 -17.281 1 52.38 285 LYS A N 1
ATOM 2206 C CA . LYS A 1 285 ? -18.25 -19.125 -18.406 1 52.38 285 LYS A CA 1
ATOM 2207 C C . LYS A 1 285 ? -18.438 -17.875 -19.266 1 52.38 285 LYS A C 1
ATOM 2209 O O . LYS A 1 285 ? -19.141 -17.922 -20.281 1 52.38 285 LYS A O 1
ATOM 2214 N N . LYS A 1 286 ? -17.969 -16.719 -18.734 1 54.41 286 LYS A N 1
ATOM 2215 C CA . LYS A 1 286 ? -18.266 -15.586 -19.625 1 54.41 286 LYS A CA 1
ATOM 2216 C C . LYS A 1 286 ? -17.203 -15.469 -20.719 1 54.41 286 LYS A C 1
ATOM 2218 O O . LYS A 1 286 ? -16.016 -15.547 -20.453 1 54.41 286 LYS A O 1
ATOM 2223 N N . GLU A 1 287 ? -17.641 -15.695 -21.906 1 56.06 287 GLU A N 1
ATOM 2224 C CA . GLU A 1 287 ? -16.828 -15.609 -23.109 1 56.06 287 GLU A CA 1
ATOM 2225 C C . GLU A 1 287 ? -16.016 -14.32 -23.141 1 56.06 287 GLU A C 1
ATOM 2227 O O . GLU A 1 287 ? -14.891 -14.289 -23.641 1 56.06 287 GLU A O 1
ATOM 2232 N N . ASN A 1 288 ? -16.625 -13.211 -22.5 1 62.69 288 ASN A N 1
ATOM 2233 C CA . ASN A 1 288 ? -15.938 -11.93 -22.609 1 62.69 288 ASN A CA 1
ATOM 2234 C C . ASN A 1 288 ? -15.68 -11.305 -21.234 1 62.69 288 ASN A C 1
ATOM 2236 O O . ASN A 1 288 ? -16.578 -11.234 -20.406 1 62.69 288 ASN A O 1
ATOM 2240 N N . LEU A 1 289 ? -14.43 -11.203 -20.922 1 71.75 289 LEU A N 1
ATOM 2241 C CA . LEU A 1 289 ? -14.047 -10.508 -19.703 1 71.75 289 LEU A CA 1
ATOM 2242 C C . LEU A 1 289 ? -14.25 -9.008 -19.828 1 71.75 289 LEU A C 1
ATOM 2244 O O . LEU A 1 289 ? -14.055 -8.445 -20.922 1 71.75 289 LEU A O 1
ATOM 2248 N N . THR A 1 290 ? -14.891 -8.414 -18.797 1 77.88 290 THR A N 1
ATOM 2249 C CA . THR A 1 290 ? -15.062 -6.965 -18.766 1 77.88 290 THR A CA 1
ATOM 2250 C C . THR A 1 290 ? -14.398 -6.371 -17.531 1 77.88 290 THR A C 1
ATOM 2252 O O . THR A 1 290 ? -14.414 -6.98 -16.453 1 77.88 290 THR A O 1
ATOM 2255 N N . ILE A 1 291 ? -13.75 -5.238 -17.734 1 86.38 291 ILE A N 1
ATOM 2256 C CA . ILE A 1 291 ? -13.227 -4.484 -16.609 1 86.38 291 ILE A CA 1
ATOM 2257 C C . ILE A 1 291 ? -14.359 -3.711 -15.93 1 86.38 291 ILE A C 1
ATOM 2259 O O . ILE A 1 291 ? -15.094 -2.975 -16.594 1 86.38 291 ILE A O 1
ATOM 2263 N N . PRO A 1 292 ? -14.57 -3.934 -14.711 1 91.62 292 PRO A N 1
ATOM 2264 C CA . PRO A 1 292 ? -15.648 -3.217 -14.031 1 91.62 292 PRO A CA 1
ATOM 2265 C C . PRO A 1 292 ? -15.43 -1.705 -14.008 1 91.62 292 PRO A C 1
ATOM 2267 O O . PRO A 1 292 ? -14.289 -1.243 -14.016 1 91.62 292 PRO A O 1
ATOM 2270 N N . MET A 1 293 ? -16.531 -0.985 -13.945 1 93.25 293 MET A N 1
ATOM 2271 C CA . MET A 1 293 ? -16.453 0.464 -13.789 1 93.25 293 MET A CA 1
ATOM 2272 C C . MET A 1 293 ? -16.094 0.838 -12.359 1 93.25 293 MET A C 1
ATOM 2274 O O . MET A 1 293 ? -16.75 0.389 -11.414 1 93.25 293 MET A O 1
ATOM 2278 N N . PRO A 1 294 ? -15.023 1.577 -12.211 1 95.25 294 PRO A N 1
ATOM 2279 C CA . PRO A 1 294 ? -14.711 2 -10.844 1 95.25 294 PRO A CA 1
ATOM 2280 C C . PRO A 1 294 ? -15.68 3.053 -10.312 1 95.25 294 PRO A C 1
ATOM 2282 O O . PRO A 1 294 ? -15.883 4.09 -10.945 1 95.25 294 PRO A O 1
ATOM 2285 N N . ALA A 1 295 ? -16.359 2.717 -9.281 1 96.38 295 ALA A N 1
ATOM 2286 C CA . ALA A 1 295 ? -17.141 3.672 -8.508 1 96.38 295 ALA A CA 1
ATOM 2287 C C . ALA A 1 295 ? -16.328 4.254 -7.359 1 96.38 295 ALA A C 1
ATOM 2289 O O . ALA A 1 295 ? -16.172 3.619 -6.312 1 96.38 295 ALA A O 1
ATOM 2290 N N . ILE A 1 296 ? -15.898 5.438 -7.523 1 95.5 296 ILE A N 1
ATOM 2291 C CA . ILE A 1 296 ? -14.922 6.027 -6.605 1 95.5 296 ILE A CA 1
ATOM 2292 C C . ILE A 1 296 ? -15.656 6.84 -5.539 1 95.5 296 ILE A C 1
ATOM 2294 O O . ILE A 1 296 ? -16.375 7.785 -5.855 1 95.5 296 ILE A O 1
ATOM 2298 N N . THR A 1 297 ? -15.375 6.531 -4.297 1 93.56 297 THR A N 1
ATOM 2299 C CA . THR A 1 297 ? -16.062 7.199 -3.199 1 93.56 297 THR A CA 1
ATOM 2300 C C . THR A 1 297 ? -15.453 8.57 -2.928 1 93.56 297 THR A C 1
ATOM 2302 O O . THR A 1 297 ? -14.234 8.688 -2.73 1 93.56 297 THR A O 1
ATOM 2305 N N . PHE A 1 298 ? -16.281 9.562 -2.92 1 91.25 298 PHE A N 1
ATOM 2306 C CA . PHE A 1 298 ? -15.82 10.922 -2.668 1 91.25 298 PHE A CA 1
ATOM 2307 C C . PHE A 1 298 ? -16 11.289 -1.199 1 91.25 298 PHE A C 1
ATOM 2309 O O . PHE A 1 298 ? -15.109 11.891 -0.591 1 91.25 298 PHE A O 1
ATOM 2316 N N . PHE A 1 299 ? -17.109 10.961 -0.666 1 86.31 299 PHE A N 1
ATOM 2317 C CA . PHE A 1 299 ? -17.312 11.336 0.729 1 86.31 299 PHE A CA 1
ATOM 2318 C C . PHE A 1 299 ? -18.219 10.344 1.434 1 86.31 299 PHE A C 1
ATOM 2320 O O . PHE A 1 299 ? -18.875 9.516 0.783 1 86.31 299 PHE A O 1
ATOM 2327 N N . SER A 1 300 ? -18.125 10.352 2.688 1 81.81 300 SER A N 1
ATOM 2328 C CA . SER A 1 300 ? -18.953 9.555 3.586 1 81.81 300 SER A CA 1
ATOM 2329 C C . SER A 1 300 ? -19.641 10.438 4.617 1 81.81 300 SER A C 1
ATOM 2331 O O . SER A 1 300 ? -19.062 11.406 5.105 1 81.81 300 SER A O 1
ATOM 2333 N N . CYS A 1 301 ? -20.906 10.352 4.699 1 68.5 301 CYS A N 1
ATOM 2334 C CA . CYS A 1 301 ? -21.656 11.102 5.695 1 68.5 301 CYS A CA 1
ATOM 2335 C C . CYS A 1 301 ? -21.938 10.258 6.93 1 68.5 301 CYS A C 1
ATOM 2337 O O . CYS A 1 301 ? -22.766 10.617 7.766 1 68.5 301 CYS A O 1
ATOM 2339 N N . CYS A 1 302 ? -21.078 9.445 7.246 1 55.28 302 CYS A N 1
ATOM 2340 C CA . CYS A 1 302 ? -21.422 8.516 8.312 1 55.28 302 CYS A CA 1
ATOM 2341 C C . CYS A 1 302 ? -21.875 9.258 9.562 1 55.28 302 CYS A C 1
ATOM 2343 O O . CYS A 1 302 ? -21.672 10.469 9.68 1 55.28 302 CYS A O 1
ATOM 2345 N N . GLN A 1 303 ? -22.719 8.633 10.305 1 48.5 303 GLN A N 1
ATOM 2346 C CA . GLN A 1 303 ? -23.406 9.094 11.5 1 48.5 303 GLN A CA 1
ATOM 2347 C C . GLN A 1 303 ? -22.453 9.805 12.453 1 48.5 303 GLN A C 1
ATOM 2349 O O . GLN A 1 303 ? -22.891 10.438 13.422 1 48.5 303 GLN A O 1
ATOM 2354 N N . VAL A 1 304 ? -21.188 9.633 12.164 1 43.78 304 VAL A N 1
ATOM 2355 C CA . VAL A 1 304 ? -20.281 10.195 13.156 1 43.78 304 VAL A CA 1
ATOM 2356 C C . VAL A 1 304 ? -20.203 11.711 12.984 1 43.78 304 VAL A C 1
ATOM 2358 O O . VAL A 1 304 ? -19.562 12.398 13.781 1 43.78 304 VAL A O 1
ATOM 2361 N N . THR A 1 305 ? -20.719 12.078 11.836 1 48.56 305 THR A N 1
ATOM 2362 C CA . THR A 1 305 ? -20.453 13.508 11.688 1 48.56 305 THR A CA 1
ATOM 2363 C C . THR A 1 305 ? -21.562 14.336 12.336 1 48.56 305 THR A C 1
ATOM 2365 O O . THR A 1 305 ? -22.734 13.977 12.273 1 48.56 305 THR A O 1
ATOM 2368 N N . PRO A 1 306 ? -21.156 15.047 13.305 1 46.25 306 PRO A N 1
ATOM 2369 C CA . PRO A 1 306 ? -22.141 15.906 13.961 1 46.25 306 PRO A CA 1
ATOM 2370 C C . PRO A 1 306 ? -23.141 16.516 12.977 1 46.25 306 PRO A C 1
ATOM 2372 O O . PRO A 1 306 ? -24.062 17.219 13.383 1 46.25 306 PRO A O 1
ATOM 2375 N N . GLY A 1 307 ? -23.141 16.062 11.789 1 51.97 307 GLY A N 1
ATOM 2376 C CA . GLY A 1 307 ? -24.047 16.781 10.906 1 51.97 307 GLY A CA 1
ATOM 2377 C C . GLY A 1 307 ? -25.469 16.266 10.953 1 51.97 307 GLY A C 1
ATOM 2378 O O . GLY A 1 307 ? -25.734 15.266 11.625 1 51.97 307 GLY A O 1
ATOM 2379 N N . LYS A 1 308 ? -26.344 17.141 10.477 1 59.34 308 LYS A N 1
ATOM 2380 C CA . LYS A 1 308 ? -27.797 17 10.539 1 59.34 308 LYS A CA 1
ATOM 2381 C C . LYS A 1 308 ? -28.297 15.992 9.508 1 59.34 308 LYS A C 1
ATOM 2383 O O . LYS A 1 308 ? -29.438 15.539 9.594 1 59.34 308 LYS A O 1
ATOM 2388 N N . VAL A 1 309 ? -27.328 15.602 8.547 1 60.88 309 VAL A N 1
ATOM 2389 C CA . VAL A 1 309 ? -27.844 14.758 7.473 1 60.88 309 VAL A CA 1
ATOM 2390 C C . VAL A 1 309 ? -27.562 13.289 7.797 1 60.88 309 VAL A C 1
ATOM 2392 O O . VAL A 1 309 ? -26.438 12.914 8.094 1 60.88 309 VAL A O 1
ATOM 2395 N N . ASN A 1 310 ? -28.672 12.445 7.875 1 61.47 310 ASN A N 1
ATOM 2396 C CA . ASN A 1 310 ? -28.578 11.008 8.109 1 61.47 310 ASN A CA 1
ATOM 2397 C C . ASN A 1 310 ? -28.688 10.219 6.809 1 61.47 310 ASN A C 1
ATOM 2399 O O . ASN A 1 310 ? -28.422 9.023 6.781 1 61.47 310 ASN A O 1
ATOM 2403 N N . MET A 1 311 ? -28.891 10.781 5.785 1 63.28 311 MET A N 1
ATOM 2404 C CA . MET A 1 311 ? -29.484 10.055 4.672 1 63.28 311 MET A CA 1
ATOM 2405 C C . MET A 1 311 ? -28.406 9.453 3.77 1 63.28 311 MET A C 1
ATOM 2407 O O . MET A 1 311 ? -28.656 8.453 3.086 1 63.28 311 MET A O 1
ATOM 2411 N N . VAL A 1 312 ? -27.219 9.859 3.654 1 75.94 312 VAL A N 1
ATOM 2412 C CA . VAL A 1 312 ? -26.281 9.336 2.668 1 75.94 312 VAL A CA 1
ATOM 2413 C C . VAL A 1 312 ? -25.031 8.836 3.367 1 75.94 312 VAL A C 1
ATOM 2415 O O . VAL A 1 312 ? -24.344 9.594 4.062 1 75.94 312 VAL A O 1
ATOM 2418 N N . ARG A 1 313 ? -24.938 7.512 3.082 1 82.94 313 ARG A N 1
ATOM 2419 C CA . ARG A 1 313 ? -23.734 6.898 3.654 1 82.94 313 ARG A CA 1
ATOM 2420 C C . ARG A 1 313 ? -22.5 7.262 2.844 1 82.94 313 ARG A C 1
ATOM 2422 O O . ARG A 1 313 ? -21.5 7.695 3.404 1 82.94 313 ARG A O 1
ATOM 2429 N N . GLU A 1 314 ? -22.656 7.004 1.56 1 90 314 GLU A N 1
ATOM 2430 C CA . GLU A 1 314 ? -21.516 7.301 0.697 1 90 314 GLU A CA 1
ATOM 2431 C C . GLU A 1 314 ? -21.969 7.742 -0.69 1 90 314 GLU A C 1
ATOM 2433 O O . GLU A 1 314 ? -23 7.289 -1.183 1 90 314 GLU A O 1
ATOM 2438 N N . LEU A 1 315 ? -21.25 8.602 -1.239 1 93.06 315 LEU A N 1
ATOM 2439 C CA . LEU A 1 315 ? -21.453 9.039 -2.615 1 93.06 315 LEU A CA 1
ATOM 2440 C C . LEU A 1 315 ? -20.266 8.672 -3.488 1 93.06 315 LEU A C 1
ATOM 2442 O O . LEU A 1 315 ? -19.125 9.023 -3.174 1 93.06 315 LEU A O 1
ATOM 2446 N N . MET A 1 316 ? -20.562 7.949 -4.566 1 95.81 316 MET A N 1
ATOM 2447 C CA . MET A 1 316 ? -19.516 7.504 -5.484 1 95.81 316 MET A CA 1
ATOM 2448 C C . MET A 1 316 ? -19.672 8.18 -6.844 1 95.81 316 MET A C 1
ATOM 2450 O O . MET A 1 316 ? -20.781 8.383 -7.32 1 95.81 316 MET A O 1
ATOM 2454 N N . VAL A 1 317 ? -18.562 8.5 -7.41 1 96.38 317 VAL A N 1
ATOM 2455 C CA . VAL A 1 317 ? -18.547 9.133 -8.727 1 96.38 317 VAL A CA 1
ATOM 2456 C C . VAL A 1 317 ? -17.906 8.203 -9.75 1 96.38 317 VAL A C 1
ATOM 2458 O O . VAL A 1 317 ? -16.891 7.562 -9.461 1 96.38 317 VAL A O 1
ATOM 2461 N N . LEU A 1 318 ? -18.5 8.141 -10.906 1 95.69 318 LEU A N 1
ATOM 2462 C CA . LEU A 1 318 ? -18.016 7.387 -12.055 1 95.69 318 LEU A CA 1
ATOM 2463 C C . LEU A 1 318 ? -17.844 8.297 -13.266 1 95.69 318 LEU A C 1
ATOM 2465 O O . LEU A 1 318 ? -18.531 9.297 -13.398 1 95.69 318 LEU A O 1
ATOM 2469 N N . PHE A 1 319 ? -16.891 7.949 -14.078 1 94.31 319 PHE A N 1
ATOM 2470 C CA . PHE A 1 319 ? -16.891 8.547 -15.406 1 94.31 319 PHE A CA 1
ATOM 2471 C C . PHE A 1 319 ? -17.859 7.82 -16.328 1 94.31 319 PHE A C 1
ATOM 2473 O O . PHE A 1 319 ? -18.328 6.723 -16.016 1 94.31 319 PHE A O 1
ATOM 2480 N N . LYS A 1 320 ? -18.156 8.438 -17.422 1 92 320 LYS A N 1
ATOM 2481 C CA . LYS A 1 320 ? -19.125 7.859 -18.344 1 92 320 LYS A CA 1
ATOM 2482 C C . LYS A 1 320 ? -18.594 6.57 -18.953 1 92 320 LYS A C 1
ATOM 2484 O O . LYS A 1 320 ? -17.406 6.469 -19.266 1 92 320 LYS A O 1
ATOM 2489 N N . PRO A 1 321 ? -19.438 5.602 -19.141 1 87.5 321 PRO A N 1
ATOM 2490 C CA . PRO A 1 321 ? -19 4.305 -19.656 1 87.5 321 PRO A CA 1
ATOM 2491 C C . PRO A 1 321 ? -18.359 4.406 -21.047 1 87.5 321 PRO A C 1
ATOM 2493 O O . PRO A 1 321 ? -17.5 3.598 -21.391 1 87.5 321 PRO A O 1
ATOM 2496 N N . ASN A 1 322 ? -18.766 5.367 -21.844 1 84.25 322 ASN A N 1
ATOM 2497 C CA . ASN A 1 322 ? -18.266 5.488 -23.203 1 84.25 322 ASN A CA 1
ATOM 2498 C C . ASN A 1 322 ? -16.953 6.277 -23.25 1 84.25 322 ASN A C 1
ATOM 2500 O O . ASN A 1 322 ? -16.312 6.371 -24.297 1 84.25 322 ASN A O 1
ATOM 2504 N N . ALA A 1 323 ? -16.562 6.777 -22.141 1 87.25 323 ALA A N 1
ATOM 2505 C CA . ALA A 1 323 ? -15.32 7.527 -22.078 1 87.25 323 ALA A CA 1
ATOM 2506 C C . ALA A 1 323 ? -14.117 6.59 -22.156 1 87.25 323 ALA A C 1
ATOM 2508 O O . ALA A 1 323 ? -14.219 5.41 -21.812 1 87.25 323 ALA A O 1
ATOM 2509 N N . ASP A 1 324 ? -13.047 7.172 -22.688 1 88.75 324 ASP A N 1
ATOM 2510 C CA . ASP A 1 324 ? -11.781 6.457 -22.562 1 88.75 324 ASP A CA 1
ATOM 2511 C C . ASP A 1 324 ? -11.438 6.172 -21.109 1 88.75 324 ASP A C 1
ATOM 2513 O O . ASP A 1 324 ? -11.594 7.043 -20.25 1 88.75 324 ASP A O 1
ATOM 2517 N N . PHE A 1 325 ? -11 4.992 -20.953 1 88.88 325 PHE A N 1
ATOM 2518 C CA . PHE A 1 325 ? -10.828 4.555 -19.578 1 88.88 325 PHE A CA 1
ATOM 2519 C C . PHE A 1 325 ? -9.773 5.402 -18.875 1 88.88 325 PHE A C 1
ATOM 2521 O O . PHE A 1 325 ? -10 5.879 -17.75 1 88.88 325 PHE A O 1
ATOM 2528 N N . LYS A 1 326 ? -8.625 5.551 -19.453 1 89.06 326 LYS A N 1
ATOM 2529 C CA . LYS A 1 326 ? -7.547 6.328 -18.859 1 89.06 326 LYS A CA 1
ATOM 2530 C C . LYS A 1 326 ? -7.969 7.773 -18.625 1 89.06 326 LYS A C 1
ATOM 2532 O O . LYS A 1 326 ? -7.766 8.32 -17.547 1 89.06 326 LYS A O 1
ATOM 2537 N N . GLU A 1 327 ? -8.586 8.344 -19.594 1 91.5 327 GLU A N 1
ATOM 2538 C CA . GLU A 1 327 ? -9.062 9.719 -19.484 1 91.5 327 GLU A CA 1
ATOM 2539 C C . GLU A 1 327 ? -10.125 9.852 -18.391 1 91.5 327 GLU A C 1
ATOM 2541 O O . GLU A 1 327 ? -10.148 10.844 -17.656 1 91.5 327 GLU A O 1
ATOM 2546 N N . GLY A 1 328 ? -10.977 8.875 -18.344 1 92.62 328 GLY A N 1
ATOM 2547 C CA . GLY A 1 328 ? -12.008 8.875 -17.328 1 92.62 328 GLY A CA 1
ATOM 2548 C C . GLY A 1 328 ? -11.453 8.875 -15.914 1 92.62 328 GLY A C 1
ATOM 2549 O O . GLY A 1 328 ? -11.891 9.656 -15.07 1 92.62 328 GLY A O 1
ATOM 2550 N N . VAL A 1 329 ? -10.484 8.031 -15.695 1 92.25 329 VAL A N 1
ATOM 2551 C CA . VAL A 1 329 ? -9.859 7.934 -14.383 1 92.25 329 VAL A CA 1
ATOM 2552 C C . VAL A 1 329 ? -9.18 9.258 -14.031 1 92.25 329 VAL A C 1
ATOM 2554 O O . VAL A 1 329 ? -9.328 9.766 -12.914 1 92.25 329 VAL A O 1
ATOM 2557 N N . GLU A 1 330 ? -8.516 9.859 -14.984 1 90.81 330 GLU A N 1
ATOM 2558 C CA . GLU A 1 330 ? -7.828 11.133 -14.766 1 90.81 330 GLU A CA 1
ATOM 2559 C C . GLU A 1 330 ? -8.82 12.25 -14.445 1 90.81 330 GLU A C 1
ATOM 2561 O O . GLU A 1 330 ? -8.562 13.078 -13.578 1 90.81 330 GLU A O 1
ATOM 2566 N N . GLN A 1 331 ? -9.914 12.211 -15.133 1 94 331 GLN A N 1
ATOM 2567 C CA . GLN A 1 331 ? -10.93 13.234 -14.938 1 94 331 GLN A CA 1
ATOM 2568 C C . GLN A 1 331 ? -11.562 13.125 -13.555 1 94 331 GLN A C 1
ATOM 2570 O O . GLN A 1 331 ? -11.82 14.141 -12.898 1 94 331 GLN A O 1
ATOM 2575 N N . VAL A 1 332 ? -11.812 11.961 -13.141 1 95 332 VAL A N 1
ATOM 2576 C CA . VAL A 1 332 ? -12.438 11.773 -11.836 1 95 332 VAL A CA 1
ATOM 2577 C C . VAL A 1 332 ? -11.477 12.219 -10.734 1 95 332 VAL A C 1
ATOM 2579 O O . VAL A 1 332 ? -11.891 12.852 -9.766 1 95 332 VAL A O 1
ATOM 2582 N N . ILE A 1 333 ? -10.227 11.906 -10.875 1 92.5 333 ILE A N 1
ATOM 2583 C CA . ILE A 1 333 ? -9.227 12.297 -9.898 1 92.5 333 ILE A CA 1
ATOM 2584 C C . ILE A 1 333 ? -9.109 13.82 -9.859 1 92.5 333 ILE A C 1
ATOM 2586 O O . ILE A 1 333 ? -9.047 14.422 -8.789 1 92.5 333 ILE A O 1
ATOM 2590 N N . LYS A 1 334 ? -9.062 14.367 -11.047 1 93 334 LYS A N 1
ATOM 2591 C CA . LYS A 1 334 ? -9.023 15.82 -11.156 1 93 334 LYS A CA 1
ATOM 2592 C C . LYS A 1 334 ? -10.227 16.453 -10.461 1 93 334 LYS A C 1
ATOM 2594 O O . LYS A 1 334 ? -10.086 17.438 -9.742 1 93 334 LYS A O 1
ATOM 2599 N N . LEU A 1 335 ? -11.367 15.93 -10.688 1 95.62 335 LEU A N 1
ATOM 2600 C CA . LEU A 1 335 ? -12.578 16.422 -10.039 1 95.62 335 LEU A CA 1
ATOM 2601 C C . LEU A 1 335 ? -12.477 16.297 -8.523 1 95.62 335 LEU A C 1
ATOM 2603 O O . LEU A 1 335 ? -12.891 17.203 -7.793 1 95.62 335 LEU A O 1
ATOM 2607 N N . TYR A 1 336 ? -11.961 15.211 -8.078 1 93.25 336 TYR A N 1
ATOM 2608 C CA . TYR A 1 336 ? -11.836 14.977 -6.641 1 93.25 336 TYR A CA 1
ATOM 2609 C C . TYR A 1 336 ? -10.984 16.062 -5.988 1 93.25 336 TYR A C 1
ATOM 2611 O O . TYR A 1 336 ? -11.367 16.625 -4.957 1 93.25 336 TYR A O 1
ATOM 2619 N N . HIS A 1 337 ? -9.852 16.344 -6.547 1 90 337 HIS A N 1
ATOM 2620 C CA . HIS A 1 337 ? -8.969 17.359 -6.004 1 90 337 HIS A CA 1
ATOM 2621 C C . HIS A 1 337 ? -9.641 18.734 -6.004 1 90 337 HIS A C 1
ATOM 2623 O O . HIS A 1 337 ? -9.516 19.484 -5.039 1 90 337 HIS A O 1
ATOM 2629 N N . ALA A 1 338 ? -10.305 18.969 -7.07 1 93.38 338 ALA A N 1
ATOM 2630 C CA . ALA A 1 338 ? -11.023 20.234 -7.164 1 93.38 338 ALA A CA 1
ATOM 2631 C C . ALA A 1 338 ? -12.133 20.312 -6.125 1 93.38 338 ALA A C 1
ATOM 2633 O O . ALA A 1 338 ? -12.375 21.375 -5.539 1 93.38 338 ALA A O 1
ATOM 2634 N N . PHE A 1 339 ? -12.789 19.25 -5.945 1 93.69 339 PHE A N 1
ATOM 2635 C CA . PHE A 1 339 ? -13.875 19.156 -4.977 1 93.69 339 PHE A CA 1
ATOM 2636 C C . PHE A 1 339 ? -13.359 19.406 -3.562 1 93.69 339 PHE A C 1
ATOM 2638 O O . PHE A 1 339 ? -13.961 20.156 -2.797 1 93.69 339 PHE A O 1
ATOM 2645 N N . GLU A 1 340 ? -12.336 18.766 -3.234 1 88.44 340 GLU A N 1
ATOM 2646 C CA . GLU A 1 340 ? -11.719 18.969 -1.927 1 88.44 340 GLU A CA 1
ATOM 2647 C C . GLU A 1 340 ? -11.367 20.438 -1.699 1 88.44 340 GLU A C 1
ATOM 2649 O O . GLU A 1 340 ? -11.633 20.984 -0.629 1 88.44 340 GLU A O 1
ATOM 2654 N N . LYS A 1 341 ? -10.82 21.016 -2.709 1 88.5 341 LYS A N 1
ATOM 2655 C CA . LYS A 1 341 ? -10.461 22.438 -2.623 1 88.5 341 LYS A CA 1
ATOM 2656 C C . LYS A 1 341 ? -11.703 23.312 -2.453 1 88.5 341 LYS A C 1
ATOM 2658 O O . LYS A 1 341 ? -11.688 24.281 -1.691 1 88.5 341 LYS A O 1
ATOM 2663 N N . ALA A 1 342 ? -12.688 22.969 -3.184 1 92.81 342 ALA A N 1
ATOM 2664 C CA . ALA A 1 342 ? -13.938 23.719 -3.102 1 92.81 342 ALA A CA 1
ATOM 2665 C C . ALA A 1 342 ? -14.555 23.609 -1.712 1 92.81 342 ALA A C 1
ATOM 2667 O O . ALA A 1 342 ? -15.086 24.578 -1.18 1 92.81 342 ALA A O 1
ATOM 2668 N N . LEU A 1 343 ? -14.516 22.469 -1.145 1 88.94 343 LEU A N 1
ATOM 2669 C CA . LEU A 1 343 ? -15.039 22.266 0.204 1 88.94 343 LEU A CA 1
ATOM 2670 C C . LEU A 1 343 ? -14.242 23.078 1.221 1 88.94 343 LEU A C 1
ATOM 2672 O O . LEU A 1 343 ? -14.812 23.672 2.135 1 88.94 343 LEU A O 1
ATOM 2676 N N . GLN A 1 344 ? -12.992 23.031 1.021 1 83.69 344 GLN A N 1
ATOM 2677 C CA . GLN A 1 344 ? -12.133 23.797 1.917 1 83.69 344 GLN A CA 1
ATOM 2678 C C . GLN A 1 344 ? -12.445 25.297 1.83 1 83.69 344 GLN A C 1
ATOM 2680 O O . GLN A 1 344 ? -12.492 25.984 2.85 1 83.69 344 GLN A O 1
ATOM 2685 N N . ALA A 1 345 ? -12.633 25.75 0.649 1 85 345 ALA A N 1
ATOM 2686 C CA . ALA A 1 345 ? -12.922 27.156 0.421 1 85 345 ALA A CA 1
ATOM 2687 C C . ALA A 1 345 ? -14.258 27.547 1.04 1 85 345 ALA A C 1
ATOM 2689 O O . ALA A 1 345 ? -14.391 28.641 1.611 1 85 345 ALA A O 1
ATOM 2690 N N . LYS A 1 346 ? -15.141 26.719 0.919 1 85.56 346 LYS A N 1
ATOM 2691 C CA . LYS A 1 346 ? -16.5 27.031 1.34 1 85.56 346 LYS A CA 1
ATOM 2692 C C . LYS A 1 346 ? -16.688 26.812 2.838 1 85.56 346 LYS A C 1
ATOM 2694 O O . LYS A 1 346 ? -17.391 27.562 3.504 1 85.56 346 LYS A O 1
ATOM 2699 N N . TYR A 1 347 ? -16.047 25.719 3.365 1 79.44 347 TYR A N 1
ATOM 2700 C CA . TYR A 1 347 ? -16.375 25.312 4.73 1 79.44 347 TYR A CA 1
ATOM 2701 C C . TYR A 1 347 ? -15.133 25.359 5.613 1 79.44 347 TYR A C 1
ATOM 2703 O O . TYR A 1 347 ? -15.195 25.047 6.805 1 79.44 347 TYR A O 1
ATOM 2711 N N . GLY A 1 348 ? -14.102 25.734 5.086 1 74.56 348 GLY A N 1
ATOM 2712 C CA . GLY A 1 348 ? -12.867 25.766 5.855 1 74.56 348 GLY A CA 1
ATOM 2713 C C . GLY A 1 348 ? -12.297 24.406 6.148 1 74.56 348 GLY A C 1
ATOM 2714 O O . GLY A 1 348 ? -12.484 23.469 5.367 1 74.56 348 GLY A O 1
ATOM 2715 N N . ALA A 1 349 ? -11.609 24.281 7.273 1 68.81 349 ALA A N 1
ATOM 2716 C CA . ALA A 1 349 ? -10.922 23.047 7.637 1 68.81 349 ALA A CA 1
ATOM 2717 C C . ALA A 1 349 ? -11.914 21.922 7.934 1 68.81 349 ALA A C 1
ATOM 2719 O O . ALA A 1 349 ? -11.625 20.75 7.691 1 68.81 349 ALA A O 1
ATOM 2720 N N . THR A 1 350 ? -13 22.297 8.297 1 70.56 350 THR A N 1
ATOM 2721 C CA . THR A 1 350 ? -14 21.312 8.656 1 70.56 350 THR A CA 1
ATOM 2722 C C . THR A 1 350 ? -14.578 20.641 7.402 1 70.56 350 THR A C 1
ATOM 2724 O O . THR A 1 350 ? -15.18 19.578 7.484 1 70.56 350 THR A O 1
ATOM 2727 N N . GLY A 1 351 ? -14.336 21.391 6.328 1 76.94 351 GLY A N 1
ATOM 2728 C CA . GLY A 1 351 ? -14.867 20.859 5.078 1 76.94 351 GLY A CA 1
ATOM 2729 C C . GLY A 1 351 ? -14.023 19.75 4.496 1 76.94 351 GLY A C 1
ATOM 2730 O O . GLY A 1 351 ? -14.477 19.016 3.613 1 76.94 351 GLY A O 1
ATOM 2731 N N . ILE A 1 352 ? -12.836 19.578 5.027 1 78.81 352 ILE A N 1
ATOM 2732 C CA . ILE A 1 352 ? -11.953 18.594 4.406 1 78.81 352 ILE A CA 1
ATOM 2733 C C . ILE A 1 352 ? -11.508 17.578 5.449 1 78.81 352 ILE A C 1
ATOM 2735 O O . ILE A 1 352 ? -10.391 17.062 5.379 1 78.81 352 ILE A O 1
ATOM 2739 N N . VAL A 1 353 ? -12.438 17.391 6.441 1 76.06 353 VAL A N 1
ATOM 2740 C CA . VAL A 1 353 ? -12.164 16.359 7.438 1 76.06 353 VAL A CA 1
ATOM 2741 C C . VAL A 1 353 ? -12.289 14.969 6.797 1 76.06 353 VAL A C 1
ATOM 2743 O O . VAL A 1 353 ? -13.211 14.719 6.016 1 76.06 353 VAL A O 1
ATOM 2746 N N . LYS A 1 354 ? -11.305 14.172 7.125 1 79.62 354 LYS A N 1
ATOM 2747 C CA . LYS A 1 354 ? -11.328 12.82 6.578 1 79.62 354 LYS A CA 1
ATOM 2748 C C . LYS A 1 354 ? -11.406 11.773 7.688 1 79.62 354 LYS A C 1
ATOM 2750 O O . LYS A 1 354 ? -10.93 12.016 8.805 1 79.62 354 LYS A O 1
ATOM 2755 N N . ASP A 1 355 ? -12.031 10.648 7.348 1 77.75 355 ASP A N 1
ATOM 2756 C CA . ASP A 1 355 ? -12.078 9.547 8.305 1 77.75 355 ASP A CA 1
ATOM 2757 C C . ASP A 1 355 ? -10.875 8.625 8.141 1 77.75 355 ASP A C 1
ATOM 2759 O O . ASP A 1 355 ? -9.93 8.961 7.418 1 77.75 355 ASP A O 1
ATOM 2763 N N . SER A 1 356 ? -10.906 7.539 8.898 1 71.75 356 SER A N 1
ATOM 2764 C CA . SER A 1 356 ? -9.758 6.641 8.93 1 71.75 356 SER A CA 1
ATOM 2765 C C . SER A 1 356 ? -9.523 5.992 7.574 1 71.75 356 SER A C 1
ATOM 2767 O O . SER A 1 356 ? -8.43 5.488 7.297 1 71.75 356 SER A O 1
ATOM 2769 N N . ARG A 1 357 ? -10.516 6.02 6.723 1 77.44 357 ARG A N 1
ATOM 2770 C CA . ARG A 1 357 ? -10.375 5.43 5.395 1 77.44 357 ARG A CA 1
ATOM 2771 C C . ARG A 1 357 ? -9.859 6.453 4.391 1 77.44 357 ARG A C 1
ATOM 2773 O O . ARG A 1 357 ? -9.594 6.117 3.234 1 77.44 357 ARG A O 1
ATOM 2780 N N . GLY A 1 358 ? -9.82 7.621 4.824 1 77.06 358 GLY A N 1
ATOM 2781 C CA . GLY A 1 358 ? -9.367 8.68 3.936 1 77.06 358 GLY A CA 1
ATOM 2782 C C . GLY A 1 358 ? -10.508 9.359 3.188 1 77.06 358 GLY A C 1
ATOM 2783 O O . GLY A 1 358 ? -10.266 10.156 2.281 1 77.06 358 GLY A O 1
ATOM 2784 N N . LEU A 1 359 ? -11.672 9.109 3.611 1 83.62 359 LEU A N 1
ATOM 2785 C CA . LEU A 1 359 ? -12.836 9.695 2.953 1 83.62 359 LEU A CA 1
ATOM 2786 C C . LEU A 1 359 ? -13.18 11.047 3.564 1 83.62 359 LEU A C 1
ATOM 2788 O O . LEU A 1 359 ? -13.086 11.227 4.781 1 83.62 359 LEU A O 1
ATOM 2792 N N . LEU A 1 360 ? -13.641 11.961 2.707 1 84.19 360 LEU A N 1
ATOM 2793 C CA . LEU A 1 360 ? -14.148 13.242 3.186 1 84.19 360 LEU A CA 1
ATOM 2794 C C . LEU A 1 360 ? -15.453 13.062 3.955 1 84.19 360 LEU A C 1
ATOM 2796 O O . LEU A 1 360 ? -16.312 12.266 3.557 1 84.19 360 LEU A O 1
ATOM 2800 N N . THR A 1 361 ? -15.531 13.742 5.055 1 80.31 361 THR A N 1
ATOM 2801 C CA . THR A 1 361 ? -16.734 13.648 5.867 1 80.31 361 THR A CA 1
ATOM 2802 C C . THR A 1 361 ? -17.312 15.039 6.133 1 80.31 361 THR A C 1
ATOM 2804 O O . THR A 1 361 ? -17.484 15.438 7.289 1 80.31 361 THR A O 1
ATOM 2807 N N . PRO A 1 362 ? -17.641 15.727 5.086 1 77.38 362 PRO A N 1
ATOM 2808 C CA . PRO A 1 362 ? -18.219 17.062 5.312 1 77.38 362 PRO A CA 1
ATOM 2809 C C . PRO A 1 362 ? -19.594 17 5.984 1 77.38 362 PRO A C 1
ATOM 2811 O O . PRO A 1 362 ? -20.281 15.984 5.906 1 77.38 362 PRO A O 1
ATOM 2814 N N . THR A 1 363 ? -19.812 18.062 6.691 1 74.94 363 THR A N 1
ATOM 2815 C CA . THR A 1 363 ? -21.125 18.188 7.324 1 74.94 363 THR A CA 1
ATOM 2816 C C . THR A 1 363 ? -22.016 19.141 6.527 1 74.94 363 THR A C 1
ATOM 2818 O O . THR A 1 363 ? -21.578 20.219 6.129 1 74.94 363 THR A O 1
ATOM 2821 N N . PHE A 1 364 ? -23.203 18.594 6.238 1 76.19 364 PHE A N 1
ATOM 2822 C CA . PHE A 1 364 ? -24.156 19.422 5.492 1 76.19 364 PHE A CA 1
ATOM 2823 C C . PHE A 1 364 ? -25.516 19.422 6.176 1 76.19 364 PHE A C 1
ATOM 2825 O O . PHE A 1 364 ? -25.844 18.516 6.938 1 76.19 364 PHE A O 1
ATOM 2832 N N . ASP A 1 365 ? -26.25 20.5 5.863 1 75 365 ASP A N 1
ATOM 2833 C CA . ASP A 1 365 ? -27.625 20.594 6.371 1 75 365 ASP A CA 1
ATOM 2834 C C . ASP A 1 365 ? -28.594 19.812 5.488 1 75 365 ASP A C 1
ATOM 2836 O O . ASP A 1 365 ? -29.578 19.266 5.98 1 75 365 ASP A O 1
ATOM 2840 N N . LYS A 1 366 ? -28.297 19.875 4.227 1 76.25 366 LYS A N 1
ATOM 2841 C CA . LYS A 1 366 ? -29.094 19.156 3.232 1 76.25 366 LYS A CA 1
ATOM 2842 C C . LYS A 1 366 ? -28.203 18.391 2.264 1 76.25 366 LYS A C 1
ATOM 2844 O O . LYS A 1 366 ? -27.125 18.859 1.906 1 76.25 366 LYS A O 1
ATOM 2849 N N . VAL A 1 367 ? -28.734 17.234 1.883 1 75.69 367 VAL A N 1
ATOM 2850 C CA . VAL A 1 367 ? -27.969 16.391 0.979 1 75.69 367 VAL A CA 1
ATOM 2851 C C . VAL A 1 367 ? -27.703 17.125 -0.33 1 75.69 367 VAL A C 1
ATOM 2853 O O . VAL A 1 367 ? -26.641 16.969 -0.936 1 75.69 367 VAL A O 1
ATOM 2856 N N . GLU A 1 368 ? -28.609 17.953 -0.715 1 83.31 368 GLU A N 1
ATOM 2857 C CA . GLU A 1 368 ? -28.516 18.625 -2.004 1 83.31 368 GLU A CA 1
ATOM 2858 C C . GLU A 1 368 ? -27.312 19.562 -2.059 1 83.31 368 GLU A C 1
ATOM 2860 O O . GLU A 1 368 ? -26.797 19.859 -3.139 1 83.31 368 GLU A O 1
ATOM 2865 N N . GLN A 1 369 ? -26.844 19.953 -0.931 1 85.69 369 GLN A N 1
ATOM 2866 C CA . GLN A 1 369 ? -25.688 20.844 -0.879 1 85.69 369 GLN A CA 1
ATOM 2867 C C . GLN A 1 369 ? -24.453 20.172 -1.46 1 85.69 369 GLN A C 1
ATOM 2869 O O . GLN A 1 369 ? -23.625 20.828 -2.1 1 85.69 369 GLN A O 1
ATOM 2874 N N . ILE A 1 370 ? -24.422 18.938 -1.205 1 84.88 370 ILE A N 1
ATOM 2875 C CA . ILE A 1 370 ? -23.25 18.219 -1.694 1 84.88 370 ILE A CA 1
ATOM 2876 C C . ILE A 1 370 ? -23.297 18.125 -3.217 1 84.88 370 ILE A C 1
ATOM 2878 O O . ILE A 1 370 ? -22.266 18.281 -3.889 1 84.88 370 ILE A O 1
ATOM 2882 N N . PHE A 1 371 ? -24.469 17.922 -3.754 1 91.31 371 PHE A N 1
ATOM 2883 C CA . PHE A 1 371 ? -24.625 17.859 -5.199 1 91.31 371 PHE A CA 1
ATOM 2884 C C . PHE A 1 371 ? -24.312 19.188 -5.848 1 91.31 371 PHE A C 1
ATOM 2886 O O . PHE A 1 371 ? -23.703 19.25 -6.918 1 91.31 371 PHE A O 1
ATOM 2893 N N . GLU A 1 372 ? -24.641 20.156 -5.148 1 90.94 372 GLU A N 1
ATOM 2894 C CA . GLU A 1 372 ? -24.406 21.5 -5.668 1 90.94 372 GLU A CA 1
ATOM 2895 C C . GLU A 1 372 ? -22.922 21.812 -5.742 1 90.94 372 GLU A C 1
ATOM 2897 O O . GLU A 1 372 ? -22.438 22.328 -6.754 1 90.94 372 GLU A O 1
ATOM 2902 N N . VAL A 1 373 ? -22.219 21.484 -4.688 1 92.31 373 VAL A N 1
ATOM 2903 C CA . VAL A 1 373 ? -20.781 21.734 -4.68 1 92.31 373 VAL A CA 1
ATOM 2904 C C . VAL A 1 373 ? -20.109 20.906 -5.777 1 92.31 373 VAL A C 1
ATOM 2906 O O . VAL A 1 373 ? -19.219 21.406 -6.473 1 92.31 373 VAL A O 1
ATOM 2909 N N . LEU A 1 374 ? -20.562 19.719 -5.922 1 93.5 374 LEU A N 1
ATOM 2910 C CA . LEU A 1 374 ? -19.984 18.812 -6.91 1 93.5 374 LEU A CA 1
ATOM 2911 C C . LEU A 1 374 ? -20.219 19.344 -8.328 1 93.5 374 LEU A C 1
ATOM 2913 O O . LEU A 1 374 ? -19.281 19.375 -9.133 1 93.5 374 LEU A O 1
ATOM 2917 N N . THR A 1 375 ? -21.438 19.781 -8.648 1 94.19 375 THR A N 1
ATOM 2918 C CA . THR A 1 375 ? -21.781 20.266 -9.984 1 94.19 375 THR A CA 1
ATOM 2919 C C . THR A 1 375 ? -21.078 21.578 -10.281 1 94.19 375 THR A C 1
ATOM 2921 O O . THR A 1 375 ? -20.609 21.797 -11.398 1 94.19 375 THR A O 1
ATOM 2924 N N . GLN A 1 376 ? -20.984 22.422 -9.273 1 94.75 376 GLN A N 1
ATOM 2925 C CA . GLN A 1 376 ? -20.297 23.688 -9.445 1 94.75 376 GLN A CA 1
ATOM 2926 C C . GLN A 1 376 ? -18.797 23.469 -9.688 1 94.75 376 GLN A C 1
ATOM 2928 O O . GLN A 1 376 ? -18.188 24.141 -10.531 1 94.75 376 GLN A O 1
ATOM 2933 N N . THR A 1 377 ? -18.281 22.578 -8.914 1 96.12 377 THR A N 1
ATOM 2934 C CA . THR A 1 377 ? -16.859 22.25 -9.062 1 96.12 377 THR A CA 1
ATOM 2935 C C . THR A 1 377 ? -16.578 21.703 -10.461 1 96.12 377 THR A C 1
ATOM 2937 O O . THR A 1 377 ? -15.57 22.031 -11.078 1 96.12 377 THR A O 1
ATOM 2940 N N . CYS A 1 378 ? -17.453 20.828 -10.93 1 96.75 378 CYS A N 1
ATOM 2941 C CA . CYS A 1 378 ? -17.297 20.25 -12.266 1 96.75 378 CYS A CA 1
ATOM 2942 C C . CYS A 1 378 ? -17.281 21.344 -13.328 1 96.75 378 CYS A C 1
ATOM 2944 O O . CYS A 1 378 ? -16.391 21.359 -14.188 1 96.75 378 CYS A O 1
ATOM 2946 N N . ARG A 1 379 ? -18.219 22.312 -13.227 1 95.81 379 ARG A N 1
ATOM 2947 C CA . ARG A 1 379 ? -18.281 23.406 -14.195 1 95.81 379 ARG A CA 1
ATOM 2948 C C . ARG A 1 379 ? -17.016 24.25 -14.164 1 95.81 379 ARG A C 1
ATOM 2950 O O . ARG A 1 379 ? -16.5 24.656 -15.211 1 95.81 379 ARG A O 1
ATOM 2957 N N . ALA A 1 380 ? -16.484 24.469 -13.031 1 95.44 380 ALA A N 1
ATOM 2958 C CA . ALA A 1 380 ? -15.297 25.297 -12.867 1 95.44 380 ALA A CA 1
ATOM 2959 C C . ALA A 1 380 ? -14.062 24.609 -13.438 1 95.44 380 ALA A C 1
ATOM 2961 O O . ALA A 1 380 ? -13.203 25.266 -14.031 1 95.44 380 ALA A O 1
ATOM 2962 N N . GLU A 1 381 ? -13.977 23.297 -13.266 1 94.81 381 GLU A N 1
ATOM 2963 C CA . GLU A 1 381 ? -12.75 22.578 -13.586 1 94.81 381 GLU A CA 1
ATOM 2964 C C . GLU A 1 381 ? -12.75 22.094 -15.031 1 94.81 381 GLU A C 1
ATOM 2966 O O . GLU A 1 381 ? -11.688 21.922 -15.633 1 94.81 381 GLU A O 1
ATOM 2971 N N . PHE A 1 382 ? -13.938 21.844 -15.609 1 96.19 382 PHE A N 1
ATOM 2972 C CA . PHE A 1 382 ? -14.008 21.219 -16.922 1 96.19 382 PHE A CA 1
ATOM 2973 C C . PHE A 1 382 ? -14.656 22.156 -17.938 1 96.19 382 PHE A C 1
ATOM 2975 O O . PHE A 1 382 ? -15.539 21.75 -18.688 1 96.19 382 PHE A O 1
ATOM 2982 N N . GLU A 1 383 ? -14.258 23.359 -17.984 1 93.44 383 GLU A N 1
ATOM 2983 C CA . GLU A 1 383 ? -14.617 24.359 -18.984 1 93.44 383 GLU A CA 1
ATOM 2984 C C . GLU A 1 383 ? -16.125 24.469 -19.125 1 93.44 383 GLU A C 1
ATOM 2986 O O . GLU A 1 383 ? -16.656 24.406 -20.234 1 93.44 383 GLU A O 1
ATOM 2991 N N . GLU A 1 384 ? -16.844 24.438 -18.125 1 90.31 384 GLU A N 1
ATOM 2992 C CA . GLU A 1 384 ? -18.281 24.703 -18 1 90.31 384 GLU A CA 1
ATOM 2993 C C . GLU A 1 384 ? -19.094 23.531 -18.531 1 90.31 384 GLU A C 1
ATOM 2995 O O . GLU A 1 384 ? -20.297 23.688 -18.812 1 90.31 384 GLU A O 1
ATOM 3000 N N . ARG A 1 385 ? -18.484 22.453 -18.688 1 93.44 385 ARG A N 1
ATOM 3001 C CA . ARG A 1 385 ? -19.266 21.25 -19.016 1 93.44 385 ARG A CA 1
ATOM 3002 C C . ARG A 1 385 ? -20.141 20.828 -17.828 1 93.44 385 ARG A C 1
ATOM 3004 O O . ARG A 1 385 ? -19.734 20.984 -16.672 1 93.44 385 ARG A O 1
ATOM 3011 N N . GLU A 1 386 ? -21.266 20.281 -18.172 1 94.31 386 GLU A N 1
ATOM 3012 C CA . GLU A 1 386 ? -22.188 19.828 -17.125 1 94.31 386 GLU A CA 1
ATOM 3013 C C . GLU A 1 386 ? -21.719 18.516 -16.516 1 94.31 386 GLU A C 1
ATOM 3015 O O . GLU A 1 386 ? -21.203 17.641 -17.219 1 94.31 386 GLU A O 1
ATOM 3020 N N . PHE A 1 387 ? -21.984 18.344 -15.258 1 95.88 387 PHE A N 1
ATOM 3021 C CA . PHE A 1 387 ? -21.609 17.141 -14.523 1 95.88 387 PHE A CA 1
ATOM 3022 C C . PHE A 1 387 ? -22.141 15.891 -15.203 1 95.88 387 PHE A C 1
ATOM 3024 O O . PHE A 1 387 ? -21.422 14.914 -15.398 1 95.88 387 PHE A O 1
ATOM 3031 N N . LYS A 1 388 ? -23.375 15.938 -15.688 1 92.81 388 LYS A N 1
ATOM 3032 C CA . LYS A 1 388 ? -24.062 14.781 -16.25 1 92.81 388 LYS A CA 1
ATOM 3033 C C . LYS A 1 388 ? -23.422 14.336 -17.562 1 92.81 388 LYS A C 1
ATOM 3035 O O . LYS A 1 388 ? -23.625 13.211 -18.016 1 92.81 388 LYS A O 1
ATOM 3040 N N . ASP A 1 389 ? -22.656 15.188 -18.109 1 93.25 389 ASP A N 1
ATOM 3041 C CA . ASP A 1 389 ? -22.016 14.859 -19.375 1 93.25 389 ASP A CA 1
ATOM 3042 C C . ASP A 1 389 ? -20.703 14.102 -19.156 1 93.25 389 ASP A C 1
ATOM 3044 O O . ASP A 1 389 ? -20.203 13.43 -20.062 1 93.25 389 ASP A O 1
ATOM 3048 N N . LEU A 1 390 ? -20.203 14.219 -17.984 1 94.5 390 LEU A N 1
ATOM 3049 C CA . LEU A 1 390 ? -18.875 13.664 -17.75 1 94.5 390 LEU A CA 1
ATOM 3050 C C . LEU A 1 390 ? -18.906 12.539 -16.734 1 94.5 390 LEU A C 1
ATOM 3052 O O . LEU A 1 390 ? -18.078 11.633 -16.766 1 94.5 390 LEU A O 1
ATOM 3056 N N . PHE A 1 391 ? -19.922 12.633 -15.82 1 95.75 391 PHE A N 1
ATOM 3057 C CA . PHE A 1 391 ? -19.859 11.734 -14.672 1 95.75 391 PHE A CA 1
ATOM 3058 C C . PHE A 1 391 ? -21.25 11.195 -14.328 1 95.75 391 PHE A C 1
ATOM 3060 O O . PHE A 1 391 ? -22.266 11.727 -14.789 1 95.75 391 PHE A O 1
ATOM 3067 N N . ASP A 1 392 ? -21.297 10.148 -13.625 1 95.31 392 ASP A N 1
ATOM 3068 C CA . ASP A 1 392 ? -22.484 9.547 -13 1 95.31 392 ASP A CA 1
ATOM 3069 C C . ASP A 1 392 ? -22.25 9.336 -11.5 1 95.31 392 ASP A C 1
ATOM 3071 O O . ASP A 1 392 ? -21.125 9.422 -11.023 1 95.31 392 ASP A O 1
ATOM 3075 N N . ILE A 1 393 ? -23.391 9.125 -10.781 1 96 393 ILE A N 1
ATOM 3076 C CA . ILE A 1 393 ? -23.297 8.969 -9.336 1 96 393 ILE A CA 1
ATOM 3077 C C . ILE A 1 393 ? -23.953 7.656 -8.914 1 96 393 ILE A C 1
ATOM 3079 O O . ILE A 1 393 ? -24.984 7.258 -9.477 1 96 393 ILE A O 1
ATOM 3083 N N . ILE A 1 394 ? -23.328 6.945 -8.023 1 95.94 394 ILE A N 1
ATOM 3084 C CA . ILE A 1 394 ? -23.953 5.898 -7.227 1 95.94 394 ILE A CA 1
ATOM 3085 C C . ILE A 1 394 ? -24.062 6.344 -5.77 1 95.94 394 ILE A C 1
ATOM 3087 O O . ILE A 1 394 ? -23.094 6.832 -5.191 1 95.94 394 ILE A O 1
ATOM 3091 N N . LEU A 1 395 ? -25.281 6.223 -5.262 1 94.12 395 LEU A N 1
ATOM 3092 C CA . LEU A 1 395 ? -25.516 6.656 -3.891 1 94.12 395 LEU A CA 1
ATOM 3093 C C . LEU A 1 395 ? -25.781 5.461 -2.98 1 94.12 395 LEU A C 1
ATOM 3095 O O . LEU A 1 395 ? -26.672 4.656 -3.24 1 94.12 395 LEU A O 1
ATOM 3099 N N . ASP A 1 396 ? -24.938 5.316 -1.987 1 93.44 396 ASP A N 1
ATOM 3100 C CA . ASP A 1 396 ? -25.219 4.383 -0.903 1 93.44 396 ASP A CA 1
ATOM 3101 C C . ASP A 1 396 ? -26.047 5.051 0.197 1 93.44 396 ASP A C 1
ATOM 3103 O O . ASP A 1 396 ? -25.5 5.828 0.99 1 93.44 396 ASP A O 1
ATOM 3107 N N . VAL A 1 397 ? -27.281 4.711 0.175 1 89.19 397 VAL A N 1
ATOM 3108 C CA . VAL A 1 397 ? -28.219 5.391 1.063 1 89.19 397 VAL A CA 1
ATOM 3109 C C . VAL A 1 397 ? -28.219 4.707 2.43 1 89.19 397 VAL A C 1
ATOM 3111 O O . VAL A 1 397 ? -28.203 5.375 3.465 1 89.19 397 VAL A O 1
ATOM 3114 N N . GLY A 1 398 ? -28.188 3.367 2.471 1 87.31 398 GLY A N 1
ATOM 3115 C CA . GLY A 1 398 ? -28.234 2.641 3.729 1 87.31 398 GLY A CA 1
ATOM 3116 C C . GLY A 1 398 ? -29.484 2.947 4.547 1 87.31 398 GLY A C 1
ATOM 3117 O O . GLY A 1 398 ? -29.391 3.273 5.73 1 87.31 398 GLY A O 1
ATOM 3118 N N . ALA A 1 399 ? -30.609 2.816 3.971 1 87.56 399 ALA A N 1
ATOM 3119 C CA . ALA A 1 399 ? -31.891 3.283 4.516 1 87.56 399 ALA A CA 1
ATOM 3120 C C . ALA A 1 399 ? -32.25 2.527 5.793 1 87.56 399 ALA A C 1
ATOM 3122 O O . ALA A 1 399 ? -33.031 3.008 6.602 1 87.56 399 ALA A O 1
ATOM 3123 N N . ASN A 1 400 ? -31.703 1.382 5.984 1 85.12 400 ASN A N 1
ATOM 3124 C CA . ASN A 1 400 ? -31.984 0.625 7.199 1 85.12 400 ASN A CA 1
ATOM 3125 C C . ASN A 1 400 ? -31.625 1.418 8.453 1 85.12 400 ASN A C 1
ATOM 3127 O O . ASN A 1 400 ? -32.25 1.236 9.508 1 85.12 400 ASN A O 1
ATOM 3131 N N . GLU A 1 401 ? -30.766 2.311 8.336 1 80.75 401 GLU A N 1
ATOM 3132 C CA . GLU A 1 401 ? -30.219 3.018 9.484 1 80.75 401 GLU A CA 1
ATOM 3133 C C . GLU A 1 401 ? -31.141 4.156 9.922 1 80.75 401 GLU A C 1
ATOM 3135 O O . GLU A 1 401 ? -31.031 4.648 11.047 1 80.75 401 GLU A O 1
ATOM 3140 N N . PHE A 1 402 ? -32.062 4.527 9.086 1 82.19 402 PHE A N 1
ATOM 3141 C CA . PHE A 1 402 ? -32.875 5.684 9.461 1 82.19 402 PHE A CA 1
ATOM 3142 C C . PHE A 1 402 ? -34.344 5.395 9.266 1 82.19 402 PHE A C 1
ATOM 3144 O O . PHE A 1 402 ? -35.156 6.32 9.156 1 82.19 402 PHE A O 1
ATOM 3151 N N . PHE A 1 403 ? -34.688 4.156 9.133 1 86.12 403 PHE A N 1
ATOM 3152 C CA . PHE A 1 403 ? -36.094 3.73 9.055 1 86.12 403 PHE A CA 1
ATOM 3153 C C . PHE A 1 403 ? -36.656 3.439 10.445 1 86.12 403 PHE A C 1
ATOM 3155 O O . PHE A 1 403 ? -36 2.752 11.242 1 86.12 403 PHE A O 1
ATOM 3162 N N . ASP A 1 404 ? -37.719 3.979 10.781 1 87.56 404 ASP A N 1
ATOM 3163 C CA . ASP A 1 404 ? -38.469 3.666 11.992 1 87.56 404 ASP A CA 1
ATOM 3164 C C . ASP A 1 404 ? -39.531 2.604 11.727 1 87.56 404 ASP A C 1
ATOM 3166 O O . ASP A 1 404 ? -40.562 2.893 11.125 1 87.56 404 ASP A O 1
ATOM 3170 N N . PRO A 1 405 ? -39.312 1.486 12.227 1 87.88 405 PRO A N 1
ATOM 3171 C CA . PRO A 1 405 ? -40.25 0.395 11.914 1 87.88 405 PRO A CA 1
ATOM 3172 C C . PRO A 1 405 ? -41.625 0.59 12.531 1 87.88 405 PRO A C 1
ATOM 3174 O O . PRO A 1 405 ? -42.625 0.076 12.016 1 87.88 405 PRO A O 1
ATOM 3177 N N . GLU A 1 406 ? -41.656 1.3 13.609 1 89.19 406 GLU A N 1
ATOM 3178 C CA . GLU A 1 406 ? -42.938 1.539 14.266 1 89.19 406 GLU A CA 1
ATOM 3179 C C . GLU A 1 406 ? -43.781 2.561 13.5 1 89.19 406 GLU A C 1
ATOM 3181 O O . GLU A 1 406 ? -44.969 2.344 13.258 1 89.19 406 GLU A O 1
ATOM 3186 N N . LYS A 1 407 ? -43.094 3.596 13.125 1 90.31 407 LYS A N 1
ATOM 3187 C CA . LYS A 1 407 ? -43.781 4.664 12.414 1 90.31 407 LYS A CA 1
ATOM 3188 C C . LYS A 1 407 ? -43.844 4.379 10.914 1 90.31 407 LYS A C 1
ATOM 3190 O O . LYS A 1 407 ? -44.594 5.023 10.18 1 90.31 407 LYS A O 1
ATOM 3195 N N . LYS A 1 408 ? -43.062 3.459 10.477 1 89.88 408 LYS A N 1
ATOM 3196 C CA . LYS A 1 408 ? -42.938 3.115 9.062 1 89.88 408 LYS A CA 1
ATOM 3197 C C . LYS A 1 408 ? -42.531 4.336 8.234 1 89.88 408 LYS A C 1
ATOM 3199 O O . LYS A 1 408 ? -43.156 4.602 7.188 1 89.88 408 LYS A O 1
ATOM 3204 N N . LYS A 1 409 ? -41.688 5.105 8.812 1 91.19 409 LYS A N 1
ATOM 3205 C CA . LYS A 1 409 ? -41.219 6.32 8.164 1 91.19 409 LYS A CA 1
ATOM 3206 C C . LYS A 1 409 ? -39.688 6.402 8.242 1 91.19 409 LYS A C 1
ATOM 3208 O O . LYS A 1 409 ? -39.062 5.664 9 1 91.19 409 LYS A O 1
ATOM 3213 N N . TYR A 1 410 ? -39.125 7.238 7.383 1 89.38 410 TYR A N 1
ATOM 3214 C CA . TYR A 1 410 ? -37.688 7.457 7.328 1 89.38 410 TYR A CA 1
ATOM 3215 C C . TYR A 1 410 ? -37.312 8.805 7.93 1 89.38 410 TYR A C 1
ATOM 3217 O O . TYR A 1 410 ? -37.938 9.82 7.637 1 89.38 410 TYR A O 1
ATOM 3225 N N . GLU A 1 411 ? -36.281 8.789 8.781 1 83.75 411 GLU A N 1
ATOM 3226 C CA . GLU A 1 411 ? -35.781 10.031 9.336 1 83.75 411 GLU A CA 1
ATOM 3227 C C . GLU A 1 411 ? -34.594 10.547 8.531 1 83.75 411 GLU A C 1
ATOM 3229 O O . GLU A 1 411 ? -33.438 10.227 8.836 1 83.75 411 GLU A O 1
ATOM 3234 N N . LEU A 1 412 ? -34.812 11.312 7.625 1 77.38 412 LEU A N 1
ATOM 3235 C CA . LEU A 1 412 ? -33.75 11.805 6.73 1 77.38 412 LEU A CA 1
ATOM 3236 C C . LEU A 1 412 ? -32.906 12.859 7.422 1 77.38 412 LEU A C 1
ATOM 3238 O O . LEU A 1 412 ? -31.719 13.008 7.105 1 77.38 412 LEU A O 1
ATOM 3242 N N . CYS A 1 413 ? -33.469 13.719 8.227 1 71.81 413 CYS A N 1
ATOM 3243 C CA . CYS A 1 413 ? -32.812 14.68 9.102 1 71.81 413 CYS A CA 1
ATOM 3244 C C . CYS A 1 413 ? -33.375 14.602 10.516 1 71.81 413 CYS A C 1
ATOM 3246 O O . CYS A 1 413 ? -34.5 14.125 10.719 1 71.81 413 CYS A O 1
ATOM 3248 N N . ILE A 1 414 ? -32.5 15.047 11.352 1 68.31 414 ILE A N 1
ATOM 3249 C CA . ILE A 1 414 ? -32.938 14.969 12.742 1 68.31 414 ILE A CA 1
ATOM 3250 C C . ILE A 1 414 ? -34.312 15.641 12.898 1 68.31 414 ILE A C 1
ATOM 3252 O O . ILE A 1 414 ? -34.5 16.797 12.516 1 68.31 414 ILE A O 1
ATOM 3256 N N . GLY A 1 415 ? -35.281 14.906 13.281 1 71 415 GLY A N 1
ATOM 3257 C CA . GLY A 1 415 ? -36.594 15.438 13.602 1 71 415 GLY A CA 1
ATOM 3258 C C . GLY A 1 415 ? -37.531 15.453 12.406 1 71 415 GLY A C 1
ATOM 3259 O O . GLY A 1 415 ? -38.719 15.773 12.547 1 71 415 GLY A O 1
ATOM 3260 N N . SER A 1 416 ? -37.031 15.047 11.242 1 78.75 416 SER A N 1
ATOM 3261 C CA . SER A 1 416 ? -37.844 15.094 10.047 1 78.75 416 SER A CA 1
ATOM 3262 C C . SER A 1 416 ? -38.156 13.688 9.531 1 78.75 416 SER A C 1
ATOM 3264 O O . SER A 1 416 ? -37.281 13.039 8.945 1 78.75 416 SER A O 1
ATOM 3266 N N . MET A 1 417 ? -39.469 13.328 9.703 1 88.44 417 MET A N 1
ATOM 3267 C CA . MET A 1 417 ? -39.875 12 9.258 1 88.44 417 MET A CA 1
ATOM 3268 C C . MET A 1 417 ? -40.594 12.086 7.91 1 88.44 417 MET A C 1
ATOM 3270 O O . MET A 1 417 ? -41.406 12.984 7.684 1 88.44 417 MET A O 1
ATOM 3274 N N . LYS A 1 418 ? -40.188 11.211 7.059 1 90.56 418 LYS A N 1
ATOM 3275 C CA . LYS A 1 418 ? -40.781 11.164 5.727 1 90.56 418 LYS A CA 1
ATOM 3276 C C . LYS A 1 418 ? -41.344 9.781 5.422 1 90.56 418 LYS A C 1
ATOM 3278 O O . LYS A 1 418 ? -40.781 8.766 5.828 1 90.56 418 LYS A O 1
ATOM 3283 N N . SER A 1 419 ? -42.438 9.805 4.711 1 91.38 419 SER A N 1
ATOM 3284 C CA . SER A 1 419 ? -43.031 8.539 4.27 1 91.38 419 SER A CA 1
ATOM 3285 C C . SER A 1 419 ? -42.219 7.934 3.125 1 91.38 419 SER A C 1
ATOM 3287 O O . SER A 1 419 ? -41.375 8.609 2.525 1 91.38 419 SER A O 1
ATOM 3289 N N . THR A 1 420 ? -42.531 6.719 2.822 1 92.06 420 THR A N 1
ATOM 3290 C CA . THR A 1 420 ? -41.875 6.023 1.726 1 92.06 420 THR A CA 1
ATOM 3291 C C . THR A 1 420 ? -42.094 6.754 0.406 1 92.06 420 THR A C 1
ATOM 3293 O O . THR A 1 420 ? -41.156 6.91 -0.389 1 92.06 420 THR A O 1
ATOM 3296 N N . ASP A 1 421 ? -43.281 7.227 0.18 1 91.81 421 ASP A N 1
ATOM 3297 C CA . ASP A 1 421 ? -43.594 7.93 -1.057 1 91.81 421 ASP A CA 1
ATOM 3298 C C . ASP A 1 421 ? -42.812 9.227 -1.184 1 91.81 421 ASP A C 1
ATOM 3300 O O . ASP A 1 421 ? -42.344 9.578 -2.275 1 91.81 421 ASP A O 1
ATOM 3304 N N . GLU A 1 422 ? -42.688 9.875 -0.083 1 91.62 422 GLU A N 1
ATOM 3305 C CA . GLU A 1 422 ? -41.938 11.125 -0.083 1 91.62 422 GLU A CA 1
ATOM 3306 C C . GLU A 1 422 ? -40.438 10.875 -0.387 1 91.62 422 GLU A C 1
ATOM 3308 O O . GLU A 1 422 ? -39.812 11.664 -1.089 1 91.62 422 GLU A O 1
ATOM 3313 N N . VAL A 1 423 ? -40 9.836 0.149 1 91 423 VAL A N 1
ATOM 3314 C CA . VAL A 1 423 ? -38.594 9.477 -0.073 1 91 423 VAL A CA 1
ATOM 3315 C C . VAL A 1 423 ? -38.406 9.094 -1.537 1 91 423 VAL A C 1
ATOM 3317 O O . VAL A 1 423 ? -37.406 9.484 -2.148 1 91 423 VAL A O 1
ATOM 3320 N N . VAL A 1 424 ? -39.312 8.391 -2.092 1 92.25 424 VAL A N 1
ATOM 3321 C CA . VAL A 1 424 ? -39.25 7.984 -3.492 1 92.25 424 VAL A CA 1
ATOM 3322 C C . VAL A 1 424 ? -39.25 9.219 -4.387 1 92.25 424 VAL A C 1
ATOM 3324 O O . VAL A 1 424 ? -38.469 9.305 -5.352 1 92.25 424 VAL A O 1
ATOM 3327 N N . ALA A 1 425 ? -40.094 10.125 -4.016 1 92.81 425 ALA A N 1
ATOM 3328 C CA . ALA A 1 425 ? -40.156 11.359 -4.789 1 92.81 425 ALA A CA 1
ATOM 3329 C C . ALA A 1 425 ? -38.844 12.117 -4.738 1 92.81 425 ALA A C 1
ATOM 3331 O O . ALA A 1 425 ? -38.406 12.711 -5.734 1 92.81 425 ALA A O 1
ATOM 3332 N N . LEU A 1 426 ? -38.25 12.086 -3.625 1 90.25 426 LEU A N 1
ATOM 3333 C CA . LEU A 1 426 ? -36.938 12.727 -3.465 1 90.25 426 LEU A CA 1
ATOM 3334 C C . LEU A 1 426 ? -35.906 12.047 -4.34 1 90.25 426 LEU A C 1
ATOM 3336 O O . LEU A 1 426 ? -35.125 12.719 -5.02 1 90.25 426 LEU A O 1
ATOM 3340 N N . TYR A 1 427 ? -35.906 10.719 -4.312 1 92.94 427 TYR A N 1
ATOM 3341 C CA . TYR A 1 427 ? -34.969 9.977 -5.145 1 92.94 427 TYR A CA 1
ATOM 3342 C C . TYR A 1 427 ? -35.156 10.32 -6.617 1 92.94 427 TYR A C 1
ATOM 3344 O O . TYR A 1 427 ? -34.156 10.539 -7.34 1 92.94 427 TYR A O 1
ATOM 3352 N N . GLN A 1 428 ? -36.375 10.383 -7.035 1 93 428 GLN A N 1
ATOM 3353 C CA . GLN A 1 428 ? -36.656 10.664 -8.438 1 93 428 GLN A CA 1
ATOM 3354 C C . GLN A 1 428 ? -36.125 12.039 -8.836 1 93 428 GLN A C 1
ATOM 3356 O O . GLN A 1 428 ? -35.562 12.195 -9.922 1 93 428 GLN A O 1
ATOM 3361 N N . THR A 1 429 ? -36.281 12.945 -7.953 1 92.19 429 THR A N 1
ATOM 3362 C CA . THR A 1 429 ? -35.781 14.289 -8.203 1 92.19 429 THR A CA 1
ATOM 3363 C C . THR A 1 429 ? -34.25 14.281 -8.328 1 92.19 429 THR A C 1
ATOM 3365 O O . THR A 1 429 ? -33.688 14.883 -9.25 1 92.19 429 THR A O 1
ATOM 3368 N N . TRP A 1 430 ? -33.594 13.586 -7.398 1 91.81 430 TRP A N 1
ATOM 3369 C CA . TRP A 1 430 ? -32.125 13.531 -7.395 1 91.81 430 TRP A CA 1
ATOM 3370 C C . TRP A 1 430 ? -31.609 12.805 -8.633 1 91.81 430 TRP A C 1
ATOM 3372 O O . TRP A 1 430 ? -30.625 13.227 -9.234 1 91.81 430 TRP A O 1
ATOM 3382 N N . ILE A 1 431 ? -32.25 11.734 -9.016 1 92.69 431 ILE A N 1
ATOM 3383 C CA . ILE A 1 431 ? -31.875 10.93 -10.164 1 92.69 431 ILE A CA 1
ATOM 3384 C C . ILE A 1 431 ? -31.906 11.789 -11.43 1 92.69 431 ILE A C 1
ATOM 3386 O O . ILE A 1 431 ? -30.984 11.75 -12.242 1 92.69 431 ILE A O 1
ATOM 3390 N N . GLU A 1 432 ? -32.844 12.523 -11.523 1 87.56 432 GLU A N 1
ATOM 3391 C CA . GLU A 1 432 ? -33.031 13.352 -12.711 1 87.56 432 GLU A CA 1
ATOM 3392 C C . GLU A 1 432 ? -32.062 14.508 -12.742 1 87.56 432 GLU A C 1
ATOM 3394 O O . GLU A 1 432 ? -31.5 14.828 -13.797 1 87.56 432 GLU A O 1
ATOM 3399 N N . GLN A 1 433 ? -31.781 15.031 -11.664 1 89.12 433 GLN A N 1
ATOM 3400 C CA . GLN A 1 433 ? -31 16.266 -11.617 1 89.12 433 GLN A CA 1
ATOM 3401 C C . GLN A 1 433 ? -29.5 15.969 -11.602 1 89.12 433 GLN A C 1
ATOM 3403 O O . GLN A 1 433 ? -28.703 16.766 -12.094 1 89.12 433 GLN A O 1
ATOM 3408 N N . PHE A 1 434 ? -29.109 14.82 -11.039 1 90.69 434 PHE A N 1
ATOM 3409 C CA . PHE A 1 434 ? -27.688 14.656 -10.75 1 90.69 434 PHE A CA 1
ATOM 3410 C C . PHE A 1 434 ? -27.156 13.375 -11.383 1 90.69 434 PHE A C 1
ATOM 3412 O O . PHE A 1 434 ? -26.062 12.922 -11.047 1 90.69 434 PHE A O 1
ATOM 3419 N N . SER A 1 435 ? -27.734 12.797 -12.281 1 91.06 435 SER A N 1
ATOM 3420 C CA . SER A 1 435 ? -27.281 11.641 -13.047 1 91.06 435 SER A CA 1
ATOM 3421 C C . SER A 1 435 ? -26.984 10.453 -12.133 1 91.06 435 SER A C 1
ATOM 3423 O O . SER A 1 435 ? -25.891 9.875 -12.188 1 91.06 435 SER A O 1
ATOM 3425 N N . ILE A 1 436 ? -27.812 10.133 -11.219 1 94.5 436 ILE A N 1
ATOM 3426 C CA . ILE A 1 436 ? -27.688 8.961 -10.359 1 94.5 436 ILE A CA 1
ATOM 3427 C C . ILE A 1 436 ? -28.078 7.707 -11.141 1 94.5 436 ILE A C 1
ATOM 3429 O O . ILE A 1 436 ? -29.219 7.586 -11.602 1 94.5 436 ILE A O 1
ATOM 3433 N N . VAL A 1 437 ? -27.141 6.773 -11.281 1 94.44 437 VAL A N 1
ATOM 3434 C CA . VAL A 1 437 ? -27.391 5.598 -12.109 1 94.44 437 VAL A CA 1
ATOM 3435 C C . VAL A 1 437 ? -27.75 4.41 -11.219 1 94.44 437 VAL A C 1
ATOM 3437 O O . VAL A 1 437 ? -28.297 3.41 -11.703 1 94.44 437 VAL A O 1
ATOM 3440 N N . SER A 1 438 ? -27.438 4.535 -9.93 1 95.5 438 SER A N 1
ATOM 3441 C CA . SER A 1 438 ? -27.75 3.426 -9.039 1 95.5 438 SER A CA 1
ATOM 3442 C C . SER A 1 438 ? -27.891 3.902 -7.598 1 95.5 438 SER A C 1
ATOM 3444 O O . SER A 1 438 ? -27.25 4.871 -7.188 1 95.5 438 SER A O 1
ATOM 3446 N N . LEU A 1 439 ? -28.781 3.238 -6.887 1 95 439 LEU A N 1
ATOM 3447 C CA . LEU A 1 439 ? -28.953 3.398 -5.449 1 95 439 LEU A CA 1
ATOM 3448 C C . LEU A 1 439 ? -28.656 2.096 -4.719 1 95 439 LEU A C 1
ATOM 3450 O O . LEU A 1 439 ? -29.094 1.024 -5.145 1 95 439 LEU A O 1
ATOM 3454 N N . ILE A 1 440 ? -27.875 2.215 -3.672 1 95.12 440 ILE A N 1
ATOM 3455 C CA . ILE A 1 440 ? -27.594 1.061 -2.82 1 95.12 440 ILE A CA 1
ATOM 3456 C C . ILE A 1 440 ? -28.453 1.148 -1.552 1 95.12 440 ILE A C 1
ATOM 3458 O O . ILE A 1 440 ? -28.375 2.135 -0.816 1 95.12 440 ILE A O 1
ATOM 3462 N N . ASP A 1 441 ? -29.281 0.268 -1.308 1 91.88 441 ASP A N 1
ATOM 3463 C CA . ASP A 1 441 ? -30.156 0.147 -0.14 1 91.88 441 ASP A CA 1
ATOM 3464 C C . ASP A 1 441 ? -31 1.401 0.044 1 91.88 441 ASP A C 1
ATOM 3466 O O . ASP A 1 441 ? -31.016 1.995 1.124 1 91.88 441 ASP A O 1
ATOM 3470 N N . PRO A 1 442 ? -31.75 1.708 -0.952 1 91.69 442 PRO A N 1
ATOM 3471 C CA . PRO A 1 442 ? -32.562 2.92 -0.837 1 91.69 442 PRO A CA 1
ATOM 3472 C C . PRO A 1 442 ? -33.719 2.768 0.161 1 91.69 442 PRO A C 1
ATOM 3474 O O . PRO A 1 442 ? -34.281 3.766 0.625 1 91.69 442 PRO A O 1
ATOM 3477 N N . PHE A 1 443 ? -34.094 1.521 0.47 1 90.25 443 PHE A N 1
ATOM 3478 C CA . PHE A 1 443 ? -35.188 1.307 1.403 1 90.25 443 PHE A CA 1
ATOM 3479 C C . PHE A 1 443 ? -34.844 0.224 2.416 1 90.25 443 PHE A C 1
ATOM 3481 O O . PHE A 1 443 ? -34 -0.639 2.145 1 90.25 443 PHE A O 1
ATOM 3488 N N . SER A 1 444 ? -35.5 0.312 3.48 1 88.88 444 SER A N 1
ATOM 3489 C CA . SER A 1 444 ? -35.281 -0.656 4.551 1 88.88 444 SER A CA 1
ATOM 3490 C C . SER A 1 444 ? -35.812 -2.027 4.18 1 88.88 444 SER A C 1
ATOM 3492 O O . SER A 1 444 ? -36.875 -2.127 3.521 1 88.88 444 SER A O 1
ATOM 3494 N N . THR A 1 445 ? -35.188 -3.043 4.652 1 85.25 445 THR A N 1
ATOM 3495 C CA . THR A 1 445 ? -35.656 -4.41 4.469 1 85.25 445 THR A CA 1
ATOM 3496 C C . THR A 1 445 ? -37 -4.629 5.199 1 85.25 445 THR A C 1
ATOM 3498 O O . THR A 1 445 ? -37.719 -5.551 4.875 1 85.25 445 THR A O 1
ATOM 3501 N N . LEU A 1 446 ? -37.312 -3.727 6.09 1 86.12 446 LEU A N 1
ATOM 3502 C CA . LEU A 1 446 ? -38.531 -3.85 6.898 1 86.12 446 LEU A CA 1
ATOM 3503 C C . LEU A 1 446 ? -39.656 -3.037 6.293 1 86.12 446 LEU A C 1
ATOM 3505 O O . LEU A 1 446 ? -40.781 -3.074 6.793 1 86.12 446 LEU A O 1
ATOM 3509 N N . ASP A 1 447 ? -39.312 -2.336 5.258 1 87.88 447 ASP A N 1
ATOM 3510 C CA . ASP A 1 447 ? -40.344 -1.558 4.594 1 87.88 447 ASP A CA 1
ATOM 3511 C C . ASP A 1 447 ? -41.25 -2.451 3.73 1 87.88 447 ASP A C 1
ATOM 3513 O O . ASP A 1 447 ? -40.781 -3.064 2.771 1 87.88 447 ASP A O 1
ATOM 3517 N N . PRO A 1 448 ? -42.5 -2.518 3.965 1 84.38 448 PRO A N 1
ATOM 3518 C CA . PRO A 1 448 ? -43.406 -3.398 3.221 1 84.38 448 PRO A CA 1
ATOM 3519 C C . PRO A 1 448 ? -43.656 -2.926 1.789 1 84.38 448 PRO A C 1
ATOM 3521 O O . PRO A 1 448 ? -44.125 -3.693 0.954 1 84.38 448 PRO A O 1
ATOM 3524 N N . SER A 1 449 ? -43.312 -1.77 1.453 1 84.38 449 SER A N 1
ATOM 3525 C CA . SER A 1 449 ? -43.625 -1.192 0.144 1 84.38 449 SER A CA 1
ATOM 3526 C C . SER A 1 449 ? -42.438 -1.354 -0.802 1 84.38 449 SER A C 1
ATOM 3528 O O . SER A 1 449 ? -42.312 -0.642 -1.804 1 84.38 449 SER A O 1
ATOM 3530 N N . LYS A 1 450 ? -41.594 -2.271 -0.584 1 80.81 450 LYS A N 1
ATOM 3531 C CA . LYS A 1 450 ? -40.344 -2.387 -1.319 1 80.81 450 LYS A CA 1
ATOM 3532 C C . LYS A 1 450 ? -40.594 -2.611 -2.807 1 80.81 450 LYS A C 1
ATOM 3534 O O . LYS A 1 450 ? -39.906 -2.027 -3.652 1 80.81 450 LYS A O 1
ATOM 3539 N N . LYS A 1 451 ? -41.562 -3.369 -3.102 1 83.12 451 LYS A N 1
ATOM 3540 C CA . LYS A 1 451 ? -41.875 -3.682 -4.5 1 83.12 451 LYS A CA 1
ATOM 3541 C C . LYS A 1 451 ? -42.375 -2.449 -5.246 1 83.12 451 LYS A C 1
ATOM 3543 O O . LYS A 1 451 ? -41.938 -2.188 -6.375 1 83.12 451 LYS A O 1
ATOM 3548 N N . THR A 1 452 ? -43.25 -1.8 -4.602 1 80.31 452 THR A N 1
ATOM 3549 C CA . THR A 1 452 ? -43.812 -0.599 -5.215 1 80.31 452 THR A CA 1
ATOM 3550 C C . THR A 1 452 ? -42.719 0.451 -5.43 1 80.31 452 THR A C 1
ATOM 3552 O O . THR A 1 452 ? -42.688 1.13 -6.461 1 80.31 452 THR A O 1
ATOM 3555 N N . VAL A 1 453 ? -41.906 0.52 -4.555 1 82.62 453 VAL A N 1
ATOM 3556 C CA . VAL A 1 453 ? -40.812 1.487 -4.621 1 82.62 453 VAL A CA 1
ATOM 3557 C C . VAL A 1 453 ? -39.844 1.115 -5.75 1 82.62 453 VAL A C 1
ATOM 3559 O O . VAL A 1 453 ? -39.438 1.975 -6.535 1 82.62 453 VAL A O 1
ATOM 3562 N N . TYR A 1 454 ? -39.562 -0.146 -5.832 1 87.69 454 TYR A N 1
ATOM 3563 C CA . TYR A 1 454 ? -38.719 -0.642 -6.91 1 87.69 454 TYR A CA 1
ATOM 3564 C C . TYR A 1 454 ? -39.312 -0.288 -8.273 1 87.69 454 TYR A C 1
ATOM 3566 O O . TYR A 1 454 ? -38.594 0.219 -9.148 1 87.69 454 TYR A O 1
ATOM 3574 N N . ASP A 1 455 ? -40.531 -0.46 -8.414 1 85.69 455 ASP A N 1
ATOM 3575 C CA . ASP A 1 455 ? -41.188 -0.218 -9.695 1 85.69 455 ASP A CA 1
ATOM 3576 C C . ASP A 1 455 ? -41.156 1.263 -10.07 1 85.69 455 ASP A C 1
ATOM 3578 O O . ASP A 1 455 ? -41.062 1.609 -11.25 1 85.69 455 ASP A O 1
ATOM 3582 N N . SER A 1 456 ? -41.094 2.031 -9.062 1 86.56 456 SER A N 1
ATOM 3583 C CA . SER A 1 456 ? -41.062 3.471 -9.297 1 86.56 456 SER A CA 1
ATOM 3584 C C . SER A 1 456 ? -39.656 3.938 -9.719 1 86.56 456 SER A C 1
ATOM 3586 O O . SER A 1 456 ? -39.531 4.953 -10.406 1 86.56 456 SER A O 1
ATOM 3588 N N . LEU A 1 457 ? -38.625 3.211 -9.328 1 90.75 457 LEU A N 1
ATOM 3589 C CA . LEU A 1 457 ? -37.281 3.688 -9.516 1 90.75 457 LEU A CA 1
ATOM 3590 C C . LEU A 1 457 ? -36.562 2.883 -10.594 1 90.75 457 LEU A C 1
ATOM 3592 O O . LEU A 1 457 ? -35.594 3.357 -11.188 1 90.75 457 LEU A O 1
ATOM 3596 N N . ALA A 1 458 ? -36.969 1.709 -10.883 1 85.75 458 ALA A N 1
ATOM 3597 C CA . ALA A 1 458 ? -36.25 0.719 -11.68 1 85.75 458 ALA A CA 1
ATOM 3598 C C . ALA A 1 458 ? -36.062 1.197 -13.109 1 85.75 458 ALA A C 1
ATOM 3600 O O . ALA A 1 458 ? -35.156 0.75 -13.805 1 85.75 458 ALA A O 1
ATOM 3601 N N . THR A 1 459 ? -36.844 2.135 -13.539 1 85.44 459 THR A N 1
ATOM 3602 C CA . THR A 1 459 ? -36.75 2.623 -14.906 1 85.44 459 THR A CA 1
ATOM 3603 C C . THR A 1 459 ? -35.688 3.717 -15.016 1 85.44 459 THR A C 1
ATOM 3605 O O . THR A 1 459 ? -35.281 4.102 -16.109 1 85.44 459 THR A O 1
ATOM 3608 N N . GLN A 1 460 ? -35.188 4.082 -13.883 1 88.38 460 GLN A N 1
ATOM 3609 C CA . GLN A 1 460 ? -34.281 5.234 -13.914 1 88.38 460 GLN A CA 1
ATOM 3610 C C . GLN A 1 460 ? -32.906 4.891 -13.336 1 88.38 460 GLN A C 1
ATOM 3612 O O . GLN A 1 460 ? -31.922 5.566 -13.609 1 88.38 460 GLN A O 1
ATOM 3617 N N . CYS A 1 461 ? -32.938 3.926 -12.516 1 92 461 CYS A N 1
ATOM 3618 C CA . CYS A 1 461 ? -31.672 3.623 -11.859 1 92 461 CYS A CA 1
ATOM 3619 C C . CYS A 1 461 ? -31.625 2.17 -11.406 1 92 461 CYS A C 1
ATOM 3621 O O . CYS A 1 461 ? -32.656 1.523 -11.273 1 92 461 CYS A O 1
ATOM 3623 N N . TYR A 1 462 ? -30.469 1.646 -11.211 1 93.88 462 TYR A N 1
ATOM 3624 C CA . TYR A 1 462 ? -30.281 0.306 -10.672 1 93.88 462 TYR A CA 1
ATOM 3625 C C . TYR A 1 462 ? -30.406 0.312 -9.148 1 93.88 462 TYR A C 1
ATOM 3627 O O . TYR A 1 462 ? -29.922 1.226 -8.484 1 93.88 462 TYR A O 1
ATOM 3635 N N . ILE A 1 463 ? -31.062 -0.69 -8.641 1 94.69 463 ILE A N 1
ATOM 3636 C CA . ILE A 1 463 ? -31.156 -0.867 -7.199 1 94.69 463 ILE A CA 1
ATOM 3637 C C . ILE A 1 463 ? -30.281 -2.039 -6.762 1 94.69 463 ILE A C 1
ATOM 3639 O O . ILE A 1 463 ? -30.547 -3.189 -7.117 1 94.69 463 ILE A O 1
ATOM 3643 N N . ILE A 1 464 ? -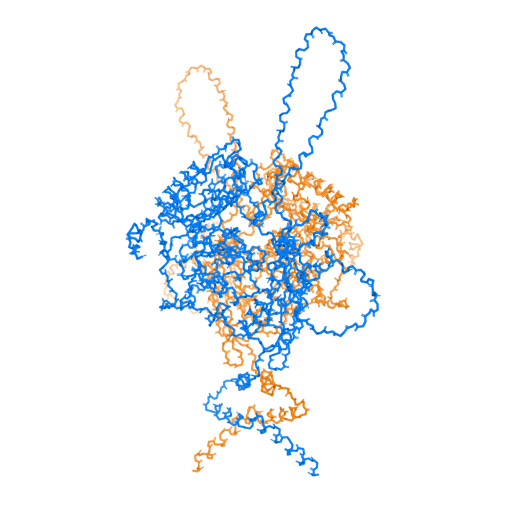29.281 -1.744 -5.988 1 95.12 464 ILE A N 1
ATOM 3644 C CA . ILE A 1 464 ? -28.344 -2.752 -5.5 1 95.12 464 ILE A CA 1
ATOM 3645 C C . ILE A 1 464 ? -28.547 -2.967 -4.004 1 95.12 464 ILE A C 1
ATOM 3647 O O . ILE A 1 464 ? -28.734 -2.008 -3.252 1 95.12 464 ILE A O 1
ATOM 3651 N N . SER A 1 465 ? -28.547 -4.215 -3.578 1 94.25 465 SER A N 1
ATOM 3652 C CA . SER A 1 465 ? -28.703 -4.508 -2.158 1 94.25 465 SER A CA 1
ATOM 3653 C C . SER A 1 465 ? -27.391 -4.949 -1.529 1 94.25 465 SER A C 1
ATOM 3655 O O . SER A 1 465 ? -26.672 -5.777 -2.096 1 94.25 465 SER A O 1
ATOM 3657 N N . SER A 1 466 ? -27.047 -4.375 -0.419 1 90.5 466 SER A N 1
ATOM 3658 C CA . SER A 1 466 ? -25.922 -4.836 0.392 1 90.5 466 SER A CA 1
ATOM 3659 C C . SER A 1 466 ? -26.406 -5.723 1.538 1 90.5 466 SER A C 1
ATOM 3661 O O . SER A 1 466 ? -25.594 -6.188 2.344 1 90.5 466 SER A O 1
ATOM 3663 N N . GLN A 1 467 ? -27.656 -6.02 1.572 1 82.38 467 GLN A N 1
ATOM 3664 C CA . GLN A 1 467 ? -28.234 -6.668 2.738 1 82.38 467 GLN A CA 1
ATOM 3665 C C . GLN A 1 467 ? -28.594 -8.125 2.439 1 82.38 467 GLN A C 1
ATOM 3667 O O . GLN A 1 467 ? -29.109 -8.836 3.307 1 82.38 467 GLN A O 1
ATOM 3672 N N . VAL A 1 468 ? -28.328 -8.5 1.27 1 83.44 468 VAL A N 1
ATOM 3673 C CA . VAL A 1 468 ? -28.656 -9.891 0.945 1 83.44 468 VAL A CA 1
ATOM 3674 C C . VAL A 1 468 ? -27.656 -10.82 1.635 1 83.44 468 VAL A C 1
ATOM 3676 O O . VAL A 1 468 ? -26.453 -10.555 1.66 1 83.44 468 VAL A O 1
ATOM 3679 N N . SER A 1 469 ? -28.078 -11.852 2.24 1 76.25 469 SER A N 1
ATOM 3680 C CA . SER A 1 469 ? -27.25 -12.773 3.02 1 76.25 469 SER A CA 1
ATOM 3681 C C . SER A 1 469 ? -26.516 -13.758 2.115 1 76.25 469 SER A C 1
ATOM 3683 O O . SER A 1 469 ? -25.547 -14.398 2.543 1 76.25 469 SER A O 1
ATOM 3685 N N . GLY A 1 470 ? -27.031 -13.945 0.941 1 82.62 470 GLY A N 1
ATOM 3686 C CA . GLY A 1 470 ? -26.406 -14.891 0.032 1 82.62 470 GLY A CA 1
ATOM 3687 C C . GLY A 1 470 ? -26.938 -14.797 -1.388 1 82.62 470 GLY A C 1
ATOM 3688 O O . GLY A 1 470 ? -27.734 -13.914 -1.697 1 82.62 470 GLY A O 1
ATOM 3689 N N . PHE A 1 471 ? -26.484 -15.703 -2.158 1 90.75 471 PHE A N 1
ATOM 3690 C CA . PHE A 1 471 ? -26.812 -15.68 -3.576 1 90.75 471 PHE A CA 1
ATOM 3691 C C . PHE A 1 471 ? -28.266 -16.094 -3.797 1 90.75 471 PHE A C 1
ATOM 3693 O O . PHE A 1 471 ? -28.953 -15.523 -4.648 1 90.75 471 PHE A O 1
ATOM 3700 N N . GLU A 1 472 ? -28.688 -17.016 -3.01 1 88.5 472 GLU A N 1
ATOM 3701 C CA . GLU A 1 472 ? -30.062 -17.484 -3.148 1 88.5 472 GLU A CA 1
ATOM 3702 C C . GLU A 1 472 ? -31.062 -16.359 -2.84 1 88.5 472 GLU A C 1
ATOM 3704 O O . GLU A 1 472 ? -32.031 -16.188 -3.562 1 88.5 472 GLU A O 1
ATOM 3709 N N . GLN A 1 473 ? -30.766 -15.695 -1.827 1 90.06 473 GLN A N 1
ATOM 3710 C CA . GLN A 1 473 ? -31.625 -14.57 -1.476 1 90.06 473 GLN A CA 1
ATOM 3711 C C . GLN A 1 473 ? -31.594 -13.492 -2.555 1 90.06 473 GLN A C 1
ATOM 3713 O O . GLN A 1 473 ? -32.625 -12.891 -2.865 1 90.06 473 GLN A O 1
ATOM 3718 N N . CYS A 1 474 ? -30.469 -13.227 -3.045 1 92.44 474 CYS A N 1
ATOM 3719 C CA . CYS A 1 474 ? -30.328 -12.25 -4.117 1 92.44 474 CYS A CA 1
ATOM 3720 C C . CYS A 1 474 ? -31.188 -12.633 -5.316 1 92.44 474 CYS A C 1
ATOM 3722 O O . CYS A 1 474 ? -31.953 -11.805 -5.836 1 92.44 474 CYS A O 1
ATOM 3724 N N . HIS A 1 475 ? -31.141 -13.906 -5.672 1 92.44 475 HIS A N 1
ATOM 3725 C CA . HIS A 1 475 ? -31.906 -14.391 -6.812 1 92.44 475 HIS A CA 1
ATOM 3726 C C . HIS A 1 475 ? -33.406 -14.273 -6.566 1 92.44 475 HIS A C 1
ATOM 3728 O O . HIS A 1 475 ? -34.156 -13.859 -7.453 1 92.44 475 HIS A O 1
ATOM 3734 N N . LEU A 1 476 ? -33.75 -14.57 -5.406 1 91.44 476 LEU A N 1
ATOM 3735 C CA . LEU A 1 476 ? -35.156 -14.477 -5.039 1 91.44 476 LEU A CA 1
ATOM 3736 C C . LEU A 1 476 ? -35.656 -13.039 -5.105 1 91.44 476 LEU A C 1
ATOM 3738 O O . LEU A 1 476 ? -36.719 -12.766 -5.648 1 91.44 476 LEU A O 1
ATOM 3742 N N . GLU A 1 477 ? -34.844 -12.164 -4.598 1 91.56 477 GLU A N 1
ATOM 3743 C CA . GLU A 1 477 ? -35.25 -10.758 -4.57 1 91.56 477 GLU A CA 1
ATOM 3744 C C . GLU A 1 477 ? -35.25 -10.156 -5.973 1 91.56 477 GLU A C 1
ATOM 3746 O O . GLU A 1 477 ? -36.062 -9.273 -6.27 1 91.56 477 GLU A O 1
ATOM 3751 N N . MET A 1 478 ? -34.438 -10.594 -6.754 1 91.88 478 MET A N 1
ATOM 3752 C CA . MET A 1 478 ? -34.469 -10.164 -8.148 1 91.88 478 MET A CA 1
ATOM 3753 C C . MET A 1 478 ? -35.719 -10.656 -8.859 1 91.88 478 MET A C 1
ATOM 3755 O O . MET A 1 478 ? -36.312 -9.914 -9.633 1 91.88 478 MET A O 1
ATOM 3759 N N . ASP A 1 479 ? -36.094 -11.883 -8.555 1 90.69 479 ASP A N 1
ATOM 3760 C CA . ASP A 1 479 ? -37.312 -12.445 -9.141 1 90.69 479 ASP A CA 1
ATOM 3761 C C . ASP A 1 479 ? -38.531 -11.688 -8.656 1 90.69 479 ASP A C 1
ATOM 3763 O O . ASP A 1 479 ? -39.5 -11.5 -9.414 1 90.69 479 ASP A O 1
ATOM 3767 N N . GLU A 1 480 ? -38.438 -11.281 -7.422 1 89.69 480 GLU A N 1
ATOM 3768 C CA . GLU A 1 480 ? -39.531 -10.523 -6.832 1 89.69 480 GLU A CA 1
ATOM 3769 C C . GLU A 1 480 ? -39.5 -9.062 -7.266 1 89.69 480 GLU A C 1
ATOM 3771 O O . GLU A 1 480 ? -40.375 -8.281 -6.926 1 89.69 480 GLU A O 1
ATOM 3776 N N . ARG A 1 481 ? -38.5 -8.688 -7.941 1 88.5 481 ARG A N 1
ATOM 3777 C CA . ARG A 1 481 ? -38.312 -7.344 -8.484 1 88.5 481 ARG A CA 1
ATOM 3778 C C . ARG A 1 481 ? -38.219 -6.312 -7.363 1 88.5 481 ARG A C 1
ATOM 3780 O O . ARG A 1 481 ? -38.969 -5.328 -7.359 1 88.5 481 ARG A O 1
ATOM 3787 N N . THR A 1 482 ? -37.375 -6.594 -6.492 1 90.69 482 THR A N 1
ATOM 3788 C CA . THR A 1 482 ? -37.094 -5.645 -5.414 1 90.69 482 THR A CA 1
ATOM 3789 C C . THR A 1 482 ? -35.688 -5.086 -5.52 1 90.69 482 THR A C 1
ATOM 3791 O O . THR A 1 482 ? -35.375 -4.047 -4.926 1 90.69 482 THR A O 1
ATOM 3794 N N . ILE A 1 483 ? -34.875 -5.809 -6.246 1 93.69 483 ILE A N 1
ATOM 3795 C CA . ILE A 1 483 ? -33.5 -5.34 -6.449 1 93.69 483 ILE A CA 1
ATOM 3796 C C . ILE A 1 483 ? -33.031 -5.727 -7.848 1 93.69 483 ILE A C 1
ATOM 3798 O O . ILE A 1 483 ? -33.656 -6.551 -8.516 1 93.69 483 ILE A O 1
ATOM 3802 N N . ASP A 1 484 ? -31.953 -5.062 -8.305 1 93.94 484 ASP A N 1
ATOM 3803 C CA . ASP A 1 484 ? -31.359 -5.363 -9.594 1 93.94 484 ASP A CA 1
ATOM 3804 C C . ASP A 1 484 ? -30.062 -6.172 -9.43 1 93.94 484 ASP A C 1
ATOM 3806 O O . ASP A 1 484 ? -29.531 -6.707 -10.406 1 93.94 484 ASP A O 1
ATOM 3810 N N . GLY A 1 485 ? -29.594 -6.234 -8.227 1 94.06 485 GLY A N 1
ATOM 3811 C CA . GLY A 1 485 ? -28.359 -6.938 -7.973 1 94.06 485 GLY A CA 1
ATOM 3812 C C . GLY A 1 485 ? -27.859 -6.777 -6.547 1 94.06 485 GLY A C 1
ATOM 3813 O O . GLY A 1 485 ? -28.625 -6.391 -5.656 1 94.06 485 GLY A O 1
ATOM 3814 N N . MET A 1 486 ? -26.562 -7.098 -6.363 1 94.94 486 MET A N 1
ATOM 3815 C CA . MET A 1 486 ? -26.094 -7.133 -4.98 1 94.94 486 MET A CA 1
ATOM 3816 C C . MET A 1 486 ? -24.688 -6.551 -4.875 1 94.94 486 MET A C 1
ATOM 3818 O O . MET A 1 486 ? -23.953 -6.504 -5.863 1 94.94 486 MET A O 1
ATOM 3822 N N . LEU A 1 487 ? -24.406 -6.078 -3.725 1 94.06 487 LEU A N 1
ATOM 3823 C CA . LEU A 1 487 ? -23.047 -5.777 -3.297 1 94.06 487 LEU A CA 1
ATOM 3824 C C . LEU A 1 487 ? -22.359 -7.02 -2.732 1 94.06 487 LEU A C 1
ATOM 3826 O O . LEU A 1 487 ? -22.797 -7.559 -1.711 1 94.06 487 LEU A O 1
ATOM 3830 N N . LEU A 1 488 ? -21.328 -7.43 -3.385 1 92 488 LEU A N 1
ATOM 3831 C CA . LEU A 1 488 ? -20.734 -8.727 -3.07 1 92 488 LEU A CA 1
ATOM 3832 C C . LEU A 1 488 ? -19.562 -8.57 -2.119 1 92 488 LEU A C 1
ATOM 3834 O O . LEU A 1 488 ? -18.734 -7.664 -2.287 1 92 488 LEU A O 1
ATOM 3838 N N . GLN A 1 489 ? -19.547 -9.383 -1.139 1 83.75 489 GLN A N 1
ATOM 3839 C CA . GLN A 1 489 ? -18.391 -9.719 -0.312 1 83.75 489 GLN A CA 1
ATOM 3840 C C . GLN A 1 489 ? -18.062 -11.211 -0.4 1 83.75 489 GLN A C 1
ATOM 3842 O O . GLN A 1 489 ? -18.594 -12.016 0.363 1 83.75 489 GLN A O 1
ATOM 3847 N N . PRO A 1 490 ? -17.188 -11.539 -1.219 1 85.38 490 PRO A N 1
ATOM 3848 C CA . PRO A 1 490 ? -17.062 -12.945 -1.59 1 85.38 490 PRO A CA 1
ATOM 3849 C C . PRO A 1 490 ? -16.703 -13.844 -0.405 1 85.38 490 PRO A C 1
ATOM 3851 O O . PRO A 1 490 ? -17.188 -14.969 -0.303 1 85.38 490 PRO A O 1
ATOM 3854 N N . GLU A 1 491 ? -15.898 -13.375 0.533 1 84.19 491 GLU A N 1
ATOM 3855 C CA . GLU A 1 491 ? -15.445 -14.203 1.646 1 84.19 491 GLU A CA 1
ATOM 3856 C C . GLU A 1 491 ? -16.594 -14.508 2.613 1 84.19 491 GLU A C 1
ATOM 3858 O O . GLU A 1 491 ? -16.5 -15.445 3.406 1 84.19 491 GLU A O 1
ATOM 3863 N N . VAL A 1 492 ? -17.594 -13.672 2.512 1 80.31 492 VAL A N 1
ATOM 3864 C CA . VAL A 1 492 ? -18.75 -13.859 3.383 1 80.31 492 VAL A CA 1
ATOM 3865 C C . VAL A 1 492 ? -19.75 -14.805 2.715 1 80.31 492 VAL A C 1
ATOM 3867 O O . VAL A 1 492 ? -20.422 -15.594 3.391 1 80.31 492 VAL A O 1
ATOM 3870 N N . HIS A 1 493 ? -19.812 -14.781 1.42 1 84.38 493 HIS A N 1
ATOM 3871 C CA . HIS A 1 493 ? -20.938 -15.398 0.714 1 84.38 493 HIS A CA 1
ATOM 3872 C C . HIS A 1 493 ? -20.547 -16.766 0.157 1 84.38 493 HIS A C 1
ATOM 3874 O O . HIS A 1 493 ? -21.406 -17.562 -0.196 1 84.38 493 HIS A O 1
ATOM 3880 N N . SER A 1 494 ? -19.219 -17.016 0.058 1 89.62 494 SER A N 1
ATOM 3881 C CA . SER A 1 494 ? -18.781 -18.25 -0.567 1 89.62 494 SER A CA 1
ATOM 3882 C C . SER A 1 494 ? -17.531 -18.812 0.107 1 89.62 494 SER A C 1
ATOM 3884 O O . SER A 1 494 ? -16.781 -18.062 0.741 1 89.62 494 SER A O 1
ATOM 3886 N N . SER A 1 495 ? -17.375 -20.094 -0.11 1 91.81 495 SER A N 1
ATOM 3887 C CA . SER A 1 495 ? -16.203 -20.734 0.476 1 91.81 495 SER A CA 1
ATOM 3888 C C . SER A 1 495 ? -15.008 -20.656 -0.465 1 91.81 495 SER A C 1
ATOM 3890 O O . SER A 1 495 ? -13.859 -20.719 -0.021 1 91.81 495 SER A O 1
ATOM 3892 N N . THR A 1 496 ? -15.297 -20.641 -1.787 1 94.5 496 THR A N 1
ATOM 3893 C CA . THR A 1 496 ? -14.188 -20.609 -2.738 1 94.5 496 THR A CA 1
ATOM 3894 C C . THR A 1 496 ? -14.484 -19.641 -3.877 1 94.5 496 THR A C 1
ATOM 3896 O O . THR A 1 496 ? -15.625 -19.219 -4.066 1 94.5 496 THR A O 1
ATOM 3899 N N . VAL A 1 497 ? -13.445 -19.312 -4.645 1 92.19 497 VAL A N 1
ATOM 3900 C CA . VAL A 1 497 ? -13.586 -18.422 -5.789 1 92.19 497 VAL A CA 1
ATOM 3901 C C . VAL A 1 497 ? -14.406 -19.094 -6.883 1 92.19 497 VAL A C 1
ATOM 3903 O O . VAL A 1 497 ? -15.328 -18.5 -7.441 1 92.19 497 VAL A O 1
ATOM 3906 N N . SER A 1 498 ? -14.141 -20.391 -7.141 1 89.75 498 SER A N 1
ATOM 3907 C CA . SER A 1 498 ? -14.859 -21.125 -8.164 1 89.75 498 SER A CA 1
ATOM 3908 C C . SER A 1 498 ? -16.344 -21.234 -7.836 1 89.75 498 SER A C 1
ATOM 3910 O O . SER A 1 498 ? -17.203 -21.125 -8.719 1 89.75 498 SER A O 1
ATOM 3912 N N . GLU A 1 499 ? -16.625 -21.469 -6.605 1 90.5 499 GLU A N 1
ATOM 3913 C CA . GLU A 1 499 ? -18.016 -21.547 -6.172 1 90.5 499 GLU A CA 1
ATOM 3914 C C . GLU A 1 499 ? -18.719 -20.203 -6.375 1 90.5 499 GLU A C 1
ATOM 3916 O O . GLU A 1 499 ? -19.906 -20.172 -6.723 1 90.5 499 GLU A O 1
ATOM 3921 N N . THR A 1 500 ? -18.031 -19.125 -6.102 1 91.5 500 THR A N 1
ATOM 3922 C CA . THR A 1 500 ? -18.594 -17.797 -6.285 1 91.5 500 THR A CA 1
ATOM 3923 C C . THR A 1 500 ? -18.984 -17.578 -7.742 1 91.5 500 THR A C 1
ATOM 3925 O O . THR A 1 500 ? -20.078 -17.062 -8.023 1 91.5 500 THR A O 1
ATOM 3928 N N . VAL A 1 501 ? -18.109 -17.969 -8.633 1 89.06 501 VAL A N 1
ATOM 3929 C CA . VAL A 1 501 ? -18.375 -17.828 -10.062 1 89.06 501 VAL A CA 1
ATOM 3930 C C . VAL A 1 501 ? -19.641 -18.609 -10.438 1 89.06 501 VAL A C 1
ATOM 3932 O O . VAL A 1 501 ? -20.5 -18.094 -11.141 1 89.06 501 VAL A O 1
ATOM 3935 N N . GLU A 1 502 ? -19.766 -19.766 -9.922 1 88 502 GLU A N 1
ATOM 3936 C CA . GLU A 1 502 ? -20.922 -20.609 -10.219 1 88 502 GLU A CA 1
ATOM 3937 C C . GLU A 1 502 ? -22.203 -20.016 -9.648 1 88 502 GLU A C 1
ATOM 3939 O O . GLU A 1 502 ? -23.234 -20.016 -10.312 1 88 502 GLU A O 1
ATOM 3944 N N . ASN A 1 503 ? -22.109 -19.547 -8.453 1 90.88 503 ASN A N 1
ATOM 3945 C CA . ASN A 1 503 ? -23.297 -19 -7.773 1 90.88 503 ASN A CA 1
ATOM 3946 C C . ASN A 1 503 ? -23.766 -17.703 -8.414 1 90.88 503 ASN A C 1
ATOM 3948 O O . ASN A 1 503 ? -24.906 -17.297 -8.227 1 90.88 503 ASN A O 1
ATOM 3952 N N . LEU A 1 504 ? -22.891 -17.016 -9.141 1 91.12 504 LEU A N 1
ATOM 3953 C CA . LEU A 1 504 ? -23.203 -15.727 -9.742 1 91.12 504 LEU A CA 1
ATOM 3954 C C . LEU A 1 504 ? -23.828 -15.914 -11.125 1 91.12 504 LEU A C 1
ATOM 3956 O O . LEU A 1 504 ? -24.359 -14.969 -11.703 1 91.12 504 LEU A O 1
ATOM 3960 N N . LEU A 1 505 ? -23.859 -17.125 -11.688 1 87.81 505 LEU A N 1
ATOM 3961 C CA . LEU A 1 505 ? -24.344 -17.391 -13.039 1 87.81 505 LEU A CA 1
ATOM 3962 C C . LEU A 1 505 ? -25.797 -16.953 -13.195 1 87.81 505 LEU A C 1
ATOM 3964 O O . LEU A 1 505 ? -26.141 -16.266 -14.156 1 87.81 505 LEU A O 1
ATOM 3968 N N . PRO A 1 506 ? -26.656 -17.281 -12.25 1 88.12 506 PRO A N 1
ATOM 3969 C CA . PRO A 1 506 ? -28.047 -16.844 -12.391 1 88.12 506 PRO A CA 1
ATOM 3970 C C . PRO A 1 506 ? -28.188 -15.328 -12.43 1 88.12 506 PRO A C 1
ATOM 3972 O O . PRO A 1 506 ? -29.062 -14.805 -13.133 1 88.12 506 PRO A O 1
ATOM 3975 N N . LEU A 1 507 ? -27.406 -14.656 -11.688 1 90.94 507 LEU A N 1
ATOM 3976 C CA . LEU A 1 507 ? -27.438 -13.195 -11.695 1 90.94 507 LEU A CA 1
ATOM 3977 C C . LEU A 1 507 ? -27.094 -12.656 -13.078 1 90.94 507 LEU A C 1
ATOM 3979 O O . LEU A 1 507 ? -27.781 -11.766 -13.594 1 90.94 507 LEU A O 1
ATOM 3983 N N . HIS A 1 508 ? -26.109 -13.211 -13.664 1 87.19 508 HIS A N 1
ATOM 3984 C CA . HIS A 1 508 ? -25.672 -12.766 -14.984 1 87.19 508 HIS A CA 1
ATOM 3985 C C . HIS A 1 508 ? -26.703 -13.102 -16.062 1 87.19 508 HIS A C 1
ATOM 3987 O O . HIS A 1 508 ? -26.906 -12.32 -16.984 1 87.19 508 HIS A O 1
ATOM 3993 N N . GLU A 1 509 ? -27.312 -14.234 -15.891 1 85.69 509 GLU A N 1
ATOM 3994 C CA . GLU A 1 509 ? -28.328 -14.656 -16.844 1 85.69 509 GLU A CA 1
ATOM 3995 C C . GLU A 1 509 ? -29.516 -13.695 -16.828 1 85.69 509 GLU A C 1
ATOM 3997 O O . GLU A 1 509 ? -30.172 -13.508 -17.859 1 85.69 509 GLU A O 1
ATOM 4002 N N . LYS A 1 510 ? -29.734 -13.039 -15.766 1 85.88 510 LYS A N 1
ATOM 4003 C CA . LYS A 1 510 ? -30.828 -12.094 -15.625 1 85.88 510 LYS A CA 1
ATOM 4004 C C . LYS A 1 510 ? -30.375 -10.664 -15.867 1 85.88 510 LYS A C 1
ATOM 4006 O O . LYS A 1 510 ? -31.078 -9.711 -15.523 1 85.88 510 LYS A O 1
ATOM 4011 N N . ASP A 1 511 ? -29.156 -10.477 -16.266 1 85.44 511 ASP A N 1
ATOM 4012 C CA . ASP A 1 511 ? -28.562 -9.172 -16.5 1 85.44 511 ASP A CA 1
ATOM 4013 C C . ASP A 1 511 ? -28.547 -8.344 -15.211 1 85.44 511 ASP A C 1
ATOM 4015 O O . ASP A 1 511 ? -28.859 -7.148 -15.234 1 85.44 511 ASP A O 1
ATOM 4019 N N . GLY A 1 512 ? -28.344 -9.062 -14.156 1 90.94 512 GLY A N 1
ATOM 4020 C CA . GLY A 1 512 ? -28.25 -8.406 -12.859 1 90.94 512 GLY A CA 1
ATOM 4021 C C . GLY A 1 512 ? -26.969 -7.617 -12.68 1 90.94 512 GLY A C 1
ATOM 4022 O O . GLY A 1 512 ? -26.016 -7.777 -13.453 1 90.94 512 GLY A O 1
ATOM 4023 N N . ILE A 1 513 ? -27.016 -6.742 -11.68 1 93.19 513 ILE A N 1
ATOM 4024 C CA . ILE A 1 513 ? -25.875 -5.867 -11.406 1 93.19 513 ILE A CA 1
ATOM 4025 C C . ILE A 1 513 ? -25.078 -6.414 -10.219 1 93.19 513 ILE A C 1
ATOM 4027 O O . ILE A 1 513 ? -25.625 -6.641 -9.141 1 93.19 513 ILE A O 1
ATOM 4031 N N . LEU A 1 514 ? -23.844 -6.629 -10.477 1 93.69 514 LEU A N 1
ATOM 4032 C CA . LEU A 1 514 ? -22.938 -7.031 -9.414 1 93.69 514 LEU A CA 1
ATOM 4033 C C . LEU A 1 514 ? -21.953 -5.91 -9.086 1 93.69 514 LEU A C 1
ATOM 4035 O O . LEU A 1 514 ? -21.297 -5.367 -9.984 1 93.69 514 LEU A O 1
ATOM 4039 N N . MET A 1 515 ? -21.938 -5.566 -7.852 1 95.44 515 MET A N 1
ATOM 4040 C CA . MET A 1 515 ? -20.953 -4.598 -7.371 1 95.44 515 MET A CA 1
ATOM 4041 C C . MET A 1 515 ? -20.016 -5.234 -6.352 1 95.44 515 MET A C 1
ATOM 4043 O O . MET A 1 515 ? -20.469 -5.949 -5.453 1 95.44 515 MET A O 1
ATOM 4047 N N . MET A 1 516 ? -18.719 -4.969 -6.594 1 93.75 516 MET A N 1
ATOM 4048 C CA . MET A 1 516 ? -17.719 -5.484 -5.672 1 93.75 516 MET A CA 1
ATOM 4049 C C . MET A 1 516 ? -17.188 -4.379 -4.762 1 93.75 516 MET A C 1
ATOM 4051 O O . MET A 1 516 ? -17.047 -3.234 -5.195 1 93.75 516 MET A O 1
ATOM 4055 N N . ASN A 1 517 ? -16.984 -4.742 -3.492 1 88.19 517 ASN A N 1
ATOM 4056 C CA . ASN A 1 517 ? -16.328 -3.82 -2.58 1 88.19 517 ASN A CA 1
ATOM 4057 C C . ASN A 1 517 ? -14.812 -4.043 -2.566 1 88.19 517 ASN A C 1
ATOM 4059 O O . ASN A 1 517 ? -14.344 -5.18 -2.512 1 88.19 517 ASN A O 1
ATOM 4063 N N . ASP A 1 518 ? -14.039 -2.99 -2.629 1 87.56 518 ASP A N 1
ATOM 4064 C CA . ASP A 1 518 ? -12.586 -3.088 -2.58 1 87.56 518 ASP A CA 1
ATOM 4065 C C . ASP A 1 518 ? -12.078 -3.025 -1.14 1 87.56 518 ASP A C 1
ATOM 4067 O O . ASP A 1 518 ? -11.219 -2.207 -0.814 1 87.56 518 ASP A O 1
ATOM 4071 N N . GLU A 1 519 ? -12.469 -3.945 -0.355 1 79.12 519 GLU A N 1
ATOM 4072 C CA . GLU A 1 519 ? -12.055 -3.979 1.042 1 79.12 519 GLU A CA 1
ATOM 4073 C C . GLU A 1 519 ? -10.594 -4.406 1.168 1 79.12 519 GLU A C 1
ATOM 4075 O O . GLU A 1 519 ? -9.883 -3.953 2.07 1 79.12 519 GLU A O 1
ATOM 4080 N N . TRP A 1 520 ? -10.18 -5.258 0.311 1 79.44 520 TRP A N 1
ATOM 4081 C CA . TRP A 1 520 ? -8.781 -5.699 0.325 1 79.44 520 TRP A CA 1
ATOM 4082 C C . TRP A 1 520 ? -7.84 -4.531 0.068 1 79.44 520 TRP A C 1
ATOM 4084 O O . TRP A 1 520 ? -6.777 -4.434 0.688 1 79.44 520 TRP A O 1
ATOM 4094 N N . GLY A 1 521 ? -8.273 -3.74 -0.82 1 81.81 521 GLY A N 1
ATOM 4095 C CA . GLY A 1 521 ? -7.492 -2.545 -1.087 1 81.81 521 GLY A CA 1
ATOM 4096 C C . GLY A 1 521 ? -7.445 -1.588 0.088 1 81.81 521 GLY A C 1
ATOM 4097 O O . GLY A 1 521 ? -6.395 -1.02 0.391 1 81.81 521 GLY A O 1
ATOM 4098 N N . LEU A 1 522 ? -8.484 -1.495 0.754 1 81.25 522 LEU A N 1
ATOM 4099 C CA . LEU A 1 522 ? -8.586 -0.574 1.882 1 81.25 522 LEU A CA 1
ATOM 4100 C C . LEU A 1 522 ? -7.758 -1.069 3.062 1 81.25 522 LEU A C 1
ATOM 4102 O O . LEU A 1 522 ? -7.039 -0.29 3.693 1 81.25 522 LEU A O 1
ATOM 4106 N N . VAL A 1 523 ? -7.758 -2.311 3.301 1 77.81 523 VAL A N 1
ATOM 4107 C CA . VAL A 1 523 ? -7.184 -2.84 4.535 1 77.81 523 VAL A CA 1
ATOM 4108 C C . VAL A 1 523 ? -5.715 -3.201 4.309 1 77.81 523 VAL A C 1
ATOM 4110 O O . VAL A 1 523 ? -4.887 -3.061 5.211 1 77.81 523 VAL A O 1
ATOM 4113 N N . GLN A 1 524 ? -5.414 -3.586 3.105 1 79.12 524 GLN A N 1
ATOM 4114 C CA . GLN A 1 524 ? -4.078 -4.145 2.92 1 79.12 524 GLN A CA 1
ATOM 4115 C C . GLN A 1 524 ? -3.402 -3.551 1.688 1 79.12 524 GLN A C 1
ATOM 4117 O O . GLN A 1 524 ? -2.328 -4.004 1.284 1 79.12 524 GLN A O 1
ATOM 4122 N N . HIS A 1 525 ? -4.016 -2.668 1.083 1 81.56 525 HIS A N 1
ATOM 4123 C CA . HIS A 1 525 ? -3.471 -2.037 -0.114 1 81.56 525 HIS A CA 1
ATOM 4124 C C . HIS A 1 525 ? -3.246 -3.061 -1.223 1 81.56 525 HIS A C 1
ATOM 4126 O O . HIS A 1 525 ? -2.27 -2.969 -1.97 1 81.56 525 HIS A O 1
ATOM 4132 N N . SER A 1 526 ? -4.113 -4.086 -1.225 1 85.5 526 SER A N 1
ATOM 4133 C CA . SER A 1 526 ? -4.059 -5.148 -2.225 1 85.5 526 SER A CA 1
ATOM 4134 C C . SER A 1 526 ? -4.934 -4.816 -3.43 1 85.5 526 SER A C 1
ATOM 4136 O O . SER A 1 526 ? -5.957 -4.141 -3.295 1 85.5 526 SER A O 1
ATOM 4138 N N . THR A 1 527 ? -4.531 -5.328 -4.555 1 88.81 527 THR A N 1
ATOM 4139 C CA . THR A 1 527 ? -5.324 -5.121 -5.762 1 88.81 527 THR A CA 1
ATOM 4140 C C . THR A 1 527 ? -6.129 -6.371 -6.102 1 88.81 527 THR A C 1
ATOM 4142 O O . THR A 1 527 ? -6.723 -6.465 -7.176 1 88.81 527 THR A O 1
ATOM 4145 N N . ALA A 1 528 ? -6.188 -7.285 -5.2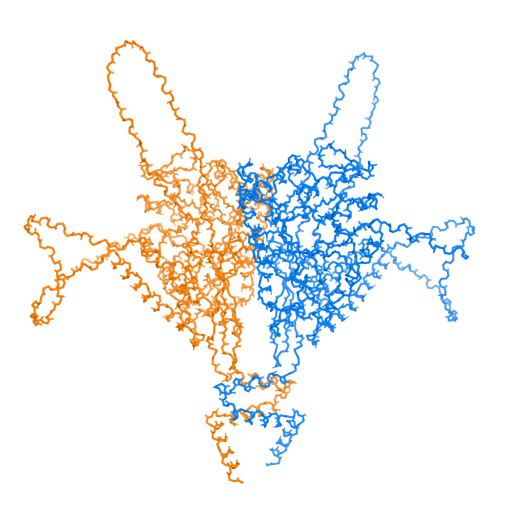11 1 88.25 528 ALA A N 1
ATOM 4146 C CA . ALA A 1 528 ? -6.84 -8.57 -5.445 1 88.25 528 ALA A CA 1
ATOM 4147 C C . ALA A 1 528 ? -8.312 -8.383 -5.793 1 88.25 528 ALA A C 1
ATOM 4149 O O . ALA A 1 528 ? -8.875 -9.141 -6.586 1 88.25 528 ALA A O 1
ATOM 4150 N N . SER A 1 529 ? -8.93 -7.391 -5.234 1 91.12 529 SER A N 1
ATOM 4151 C CA . SER A 1 529 ? -10.344 -7.145 -5.484 1 91.12 529 SER A CA 1
ATOM 4152 C C . SER A 1 529 ? -10.602 -6.855 -6.957 1 91.12 529 SER A C 1
ATOM 4154 O O . SER A 1 529 ? -11.672 -7.188 -7.484 1 91.12 529 SER A O 1
ATOM 4156 N N . VAL A 1 530 ? -9.625 -6.254 -7.602 1 91.56 530 VAL A N 1
ATOM 4157 C CA . VAL A 1 530 ? -9.781 -5.938 -9.016 1 91.56 530 VAL A CA 1
ATOM 4158 C C . VAL A 1 530 ? -9.82 -7.23 -9.828 1 91.56 530 VAL A C 1
ATOM 4160 O O . VAL A 1 530 ? -10.727 -7.43 -10.648 1 91.56 530 VAL A O 1
ATOM 4163 N N . ASP A 1 531 ? -8.891 -8.109 -9.57 1 89.69 531 ASP A N 1
ATOM 4164 C CA . ASP A 1 531 ? -8.867 -9.391 -10.266 1 89.69 531 ASP A CA 1
ATOM 4165 C C . ASP A 1 531 ? -10.156 -10.172 -10.023 1 89.69 531 ASP A C 1
ATOM 4167 O O . ASP A 1 531 ? -10.734 -10.734 -10.961 1 89.69 531 ASP A O 1
ATOM 4171 N N . LEU A 1 532 ? -10.539 -10.203 -8.82 1 90.88 532 LEU A N 1
ATOM 4172 C CA . LEU A 1 532 ? -11.742 -10.953 -8.461 1 90.88 532 LEU A CA 1
ATOM 4173 C C . LEU A 1 532 ? -12.977 -10.344 -9.117 1 90.88 532 LEU A C 1
ATOM 4175 O O . LEU A 1 532 ? -13.891 -11.07 -9.531 1 90.88 532 LEU A O 1
ATOM 4179 N N . SER A 1 533 ? -13.031 -9.047 -9.172 1 92.38 533 SER A N 1
ATOM 4180 C CA . SER A 1 533 ? -14.172 -8.391 -9.805 1 92.38 533 SER A CA 1
ATOM 4181 C C . SER A 1 533 ? -14.273 -8.758 -11.281 1 92.38 533 SER A C 1
ATOM 4183 O O . SER A 1 533 ? -15.375 -8.891 -11.812 1 92.38 533 SER A O 1
ATOM 4185 N N . ILE A 1 534 ? -13.172 -8.867 -11.922 1 88.5 534 ILE A N 1
ATOM 4186 C CA . ILE A 1 534 ? -13.148 -9.273 -13.32 1 88.5 534 ILE A CA 1
ATOM 4187 C C . ILE A 1 534 ? -13.617 -10.719 -13.445 1 88.5 534 ILE A C 1
ATOM 4189 O O . ILE A 1 534 ? -14.469 -11.031 -14.281 1 88.5 534 ILE A O 1
ATOM 4193 N N . VAL A 1 535 ? -13.117 -11.539 -12.594 1 88 535 VAL A N 1
ATOM 4194 C CA . VAL A 1 535 ? -13.453 -12.961 -12.617 1 88 535 VAL A CA 1
ATOM 4195 C C . VAL A 1 535 ? -14.945 -13.141 -12.367 1 88 535 VAL A C 1
ATOM 4197 O O . VAL A 1 535 ? -15.594 -13.984 -12.992 1 88 535 VAL A O 1
ATOM 4200 N N . PHE A 1 536 ? -15.5 -12.383 -11.461 1 90.75 536 PHE A N 1
ATOM 4201 C CA . PHE A 1 536 ? -16.891 -12.531 -11.047 1 90.75 536 PHE A CA 1
ATOM 4202 C C . PHE A 1 536 ? -17.812 -11.805 -12.016 1 90.75 536 PHE A C 1
ATOM 4204 O O . PHE A 1 536 ? -19.031 -12 -11.977 1 90.75 536 PHE A O 1
ATOM 4211 N N . GLY A 1 537 ? -17.281 -11.023 -12.898 1 88.62 537 GLY A N 1
ATOM 4212 C CA . GLY A 1 537 ? -18.094 -10.281 -13.844 1 88.62 537 GLY A CA 1
ATOM 4213 C C . GLY A 1 537 ? -18.844 -9.117 -13.211 1 88.62 537 GLY A C 1
ATOM 4214 O O . GLY A 1 537 ? -20.016 -8.914 -13.477 1 88.62 537 GLY A O 1
ATOM 4215 N N . ALA A 1 538 ? -18.141 -8.422 -12.375 1 92.44 538 ALA A N 1
ATOM 4216 C CA . ALA A 1 538 ? -18.75 -7.281 -11.695 1 92.44 538 ALA A CA 1
ATOM 4217 C C . ALA A 1 538 ? -18.969 -6.125 -12.664 1 92.44 538 ALA A C 1
ATOM 4219 O O . ALA A 1 538 ? -18.141 -5.875 -13.547 1 92.44 538 ALA A O 1
ATOM 4220 N N . THR A 1 539 ? -20.141 -5.48 -12.484 1 92.62 539 THR A N 1
ATOM 4221 C CA . THR A 1 539 ? -20.422 -4.266 -13.242 1 92.62 539 THR A CA 1
ATOM 4222 C C . THR A 1 539 ? -19.656 -3.076 -12.664 1 92.62 539 THR A C 1
ATOM 4224 O O . THR A 1 539 ? -19.125 -2.258 -13.414 1 92.62 539 THR A O 1
ATOM 4227 N N . PHE A 1 540 ? -19.688 -3.041 -11.359 1 95.12 540 PHE A N 1
ATOM 4228 C CA . PHE A 1 540 ? -19.016 -1.947 -10.656 1 95.12 540 PHE A CA 1
ATOM 4229 C C . PHE A 1 540 ? -18.047 -2.482 -9.617 1 95.12 540 PHE A C 1
ATOM 4231 O O . PHE A 1 540 ? -18.25 -3.572 -9.078 1 95.12 540 PHE A O 1
ATOM 4238 N N . ILE A 1 541 ? -17 -1.734 -9.359 1 95.38 541 ILE A N 1
ATOM 4239 C CA . ILE A 1 541 ? -16.156 -1.955 -8.188 1 95.38 541 ILE A CA 1
ATOM 4240 C C . ILE A 1 541 ? -16.047 -0.667 -7.379 1 95.38 541 ILE A C 1
ATOM 4242 O O . ILE A 1 541 ? -15.711 0.39 -7.918 1 95.38 541 ILE A O 1
ATOM 4246 N N . ARG A 1 542 ? -16.438 -0.802 -6.184 1 94.56 542 ARG A N 1
ATOM 4247 C CA . ARG A 1 542 ? -16.328 0.338 -5.277 1 94.56 542 ARG A CA 1
ATOM 4248 C C . ARG A 1 542 ? -14.891 0.569 -4.844 1 94.56 542 ARG A C 1
ATOM 4250 O O . ARG A 1 542 ? -14.281 -0.298 -4.219 1 94.56 542 ARG A O 1
ATOM 4257 N N . VAL A 1 543 ? -14.367 1.726 -5.219 1 92.5 543 VAL A N 1
ATOM 4258 C CA . VAL A 1 543 ? -13.023 2.131 -4.82 1 92.5 543 VAL A CA 1
ATOM 4259 C C . VAL A 1 543 ? -13.102 3.225 -3.758 1 92.5 543 VAL A C 1
ATOM 4261 O O . VAL A 1 543 ? -13.781 4.238 -3.951 1 92.5 543 VAL A O 1
ATOM 4264 N N . THR A 1 544 ? -12.562 3.064 -2.646 1 82.19 544 THR A N 1
ATOM 4265 C CA . THR A 1 544 ? -12.773 3.904 -1.471 1 82.19 544 THR A CA 1
ATOM 4266 C C . THR A 1 544 ? -12.281 5.328 -1.731 1 82.19 544 THR A C 1
ATOM 4268 O O . THR A 1 544 ? -12.961 6.293 -1.374 1 82.19 544 THR A O 1
ATOM 4271 N N . THR A 1 545 ? -11.109 5.621 -2.137 1 81.25 545 THR A N 1
ATOM 4272 C CA . THR A 1 545 ? -10.602 6.961 -2.408 1 81.25 545 THR A CA 1
ATOM 4273 C C . THR A 1 545 ? -9.641 6.941 -3.59 1 81.25 545 THR A C 1
ATOM 4275 O O . THR A 1 545 ? -8.977 5.934 -3.84 1 81.25 545 THR A O 1
ATOM 4278 N N . PRO A 1 546 ? -9.852 8.062 -4.324 1 78.88 546 PRO A N 1
ATOM 4279 C CA . PRO A 1 546 ? -8.883 8.086 -5.422 1 78.88 546 PRO A CA 1
ATOM 4280 C C . PRO A 1 546 ? -7.441 8.234 -4.93 1 78.88 546 PRO A C 1
ATOM 4282 O O . PRO A 1 546 ? -6.5 7.957 -5.68 1 78.88 546 PRO A O 1
ATOM 4285 N N . CYS A 1 547 ? -7.422 8.688 -3.621 1 75.81 547 CYS A N 1
ATOM 4286 C CA . CYS A 1 547 ? -6.102 8.836 -3.02 1 75.81 547 CYS A CA 1
ATOM 4287 C C . CYS A 1 547 ? -5.875 7.781 -1.943 1 75.81 547 CYS A C 1
ATOM 4289 O O . CYS A 1 547 ? -6.828 7.184 -1.439 1 75.81 547 CYS A O 1
ATOM 4291 N N . GLY A 1 548 ? -4.707 7.344 -1.763 1 73.38 548 GLY A N 1
ATOM 4292 C CA . GLY A 1 548 ? -4.406 6.32 -0.772 1 73.38 548 GLY A CA 1
ATOM 4293 C C . GLY A 1 548 ? -4.434 4.914 -1.336 1 73.38 548 GLY A C 1
ATOM 4294 O O . GLY A 1 548 ? -3.783 4.629 -2.342 1 73.38 548 GLY A O 1
ATOM 4295 N N . ALA A 1 549 ? -5.359 4.129 -0.685 1 74.06 549 ALA A N 1
ATOM 4296 C CA . ALA A 1 549 ? -5.426 2.715 -1.049 1 74.06 549 ALA A CA 1
ATOM 4297 C C . ALA A 1 549 ? -6.113 2.527 -2.398 1 74.06 549 ALA A C 1
ATOM 4299 O O . ALA A 1 549 ? -5.766 1.619 -3.158 1 74.06 549 ALA A O 1
ATOM 4300 N N . GLY A 1 550 ? -7.027 3.412 -2.678 1 84.75 550 GLY A N 1
ATOM 4301 C CA . GLY A 1 550 ? -7.773 3.285 -3.918 1 84.75 550 GLY A CA 1
ATOM 4302 C C . GLY A 1 550 ? -6.934 3.553 -5.152 1 84.75 550 GLY A C 1
ATOM 4303 O O . GLY A 1 550 ? -7.281 3.119 -6.254 1 84.75 550 GLY A O 1
ATOM 4304 N N . SER A 1 551 ? -5.887 4.238 -4.934 1 86.12 551 SER A N 1
ATOM 4305 C CA . SER A 1 551 ? -5.035 4.57 -6.07 1 86.12 551 SER A CA 1
ATOM 4306 C C . SER A 1 551 ? -4.387 3.32 -6.66 1 86.12 551 SER A C 1
ATOM 4308 O O . SER A 1 551 ? -4.191 3.23 -7.875 1 86.12 551 SER A O 1
ATOM 4310 N N . ASN A 1 552 ? -4.082 2.369 -5.84 1 88.19 552 ASN A N 1
ATOM 4311 C CA . ASN A 1 552 ? -3.486 1.126 -6.32 1 88.19 552 ASN A CA 1
ATOM 4312 C C . ASN A 1 552 ? -4.445 0.357 -7.223 1 88.19 552 ASN A C 1
ATOM 4314 O O . ASN A 1 552 ? -4.047 -0.154 -8.273 1 88.19 552 ASN A O 1
ATOM 4318 N N . SER A 1 553 ? -5.656 0.309 -6.75 1 91.62 553 SER A N 1
ATOM 4319 C CA . SER A 1 553 ? -6.66 -0.4 -7.539 1 91.62 553 SER A CA 1
ATOM 4320 C C . SER A 1 553 ? -6.91 0.297 -8.875 1 91.62 553 SER A C 1
ATOM 4322 O O . SER A 1 553 ? -7.02 -0.358 -9.906 1 91.62 553 SER A O 1
ATOM 4324 N N . LEU A 1 554 ? -6.996 1.589 -8.844 1 92.69 554 LEU A N 1
ATOM 4325 C CA . LEU A 1 554 ? -7.199 2.348 -10.078 1 92.69 554 LEU A CA 1
ATOM 4326 C C . LEU A 1 554 ? -6.031 2.156 -11.031 1 92.69 554 LEU A C 1
ATOM 4328 O O . LEU A 1 554 ? -6.234 1.92 -12.227 1 92.69 554 LEU A O 1
ATOM 4332 N N . GLN A 1 555 ? -4.879 2.223 -10.477 1 91.25 555 GLN A N 1
ATOM 4333 C CA . GLN A 1 555 ? -3.697 2.027 -11.312 1 91.25 555 GLN A CA 1
ATOM 4334 C C . GLN A 1 555 ? -3.668 0.619 -11.898 1 91.25 555 GLN A C 1
ATOM 4336 O O . GLN A 1 555 ? -3.355 0.441 -13.078 1 91.25 555 GLN A O 1
ATOM 4341 N N . TYR A 1 556 ? -3.939 -0.323 -11.102 1 90.69 556 TYR A N 1
ATOM 4342 C CA . TYR A 1 556 ? -3.926 -1.701 -11.578 1 90.69 556 TYR A CA 1
ATOM 4343 C C . TYR A 1 556 ? -4.957 -1.906 -12.688 1 90.69 556 TYR A C 1
ATOM 4345 O O . TYR A 1 556 ? -4.703 -2.633 -13.648 1 90.69 556 TYR A O 1
ATOM 4353 N N . MET A 1 557 ? -6.086 -1.294 -12.547 1 91.88 557 MET A N 1
ATOM 4354 C CA . MET A 1 557 ? -7.102 -1.358 -13.594 1 91.88 557 MET A CA 1
ATOM 4355 C C . MET A 1 557 ? -6.59 -0.728 -14.883 1 91.88 557 MET A C 1
ATOM 4357 O O . MET A 1 557 ? -6.848 -1.242 -15.977 1 91.88 557 MET A O 1
ATOM 4361 N N . LEU A 1 558 ? -5.906 0.368 -14.75 1 90.12 558 LEU A N 1
ATOM 4362 C CA . LEU A 1 558 ? -5.293 1.007 -15.914 1 90.12 558 LEU A CA 1
ATOM 4363 C C . LEU A 1 558 ? -4.27 0.081 -16.562 1 90.12 558 LEU A C 1
ATOM 4365 O O . LEU A 1 558 ? -4.211 -0.016 -17.797 1 90.12 558 LEU A O 1
ATOM 4369 N N . ASP A 1 559 ? -3.514 -0.611 -15.734 1 88.5 559 ASP A N 1
ATOM 4370 C CA . ASP A 1 559 ? -2.516 -1.549 -16.234 1 88.5 559 ASP A CA 1
ATOM 4371 C C . ASP A 1 559 ? -3.174 -2.676 -17.031 1 88.5 559 ASP A C 1
ATOM 4373 O O . ASP A 1 559 ? -2.676 -3.074 -18.094 1 88.5 559 ASP A O 1
ATOM 4377 N N . ILE A 1 560 ? -4.211 -3.188 -16.453 1 87.19 560 ILE A N 1
ATOM 4378 C CA . ILE A 1 560 ? -4.934 -4.27 -17.109 1 87.19 560 ILE A CA 1
ATOM 4379 C C . ILE A 1 560 ? -5.477 -3.783 -18.453 1 87.19 560 ILE A C 1
ATOM 4381 O O . ILE A 1 560 ? -5.328 -4.465 -19.469 1 87.19 560 ILE A O 1
ATOM 4385 N N . LYS A 1 561 ? -6.07 -2.617 -18.469 1 85.19 561 LYS A N 1
ATOM 4386 C CA . LYS A 1 561 ? -6.648 -2.059 -19.688 1 85.19 561 LYS A CA 1
ATOM 4387 C C . LYS A 1 561 ? -5.586 -1.879 -20.766 1 85.19 561 LYS A C 1
ATOM 4389 O O . LYS A 1 561 ? -5.836 -2.143 -21.938 1 85.19 561 LYS A O 1
ATOM 4394 N N . GLU A 1 562 ? -4.48 -1.433 -20.375 1 81 562 GLU A N 1
ATOM 4395 C CA . GLU A 1 562 ? -3.391 -1.191 -21.312 1 81 562 GLU A CA 1
ATOM 4396 C C . GLU A 1 562 ? -2.834 -2.502 -21.859 1 81 562 GLU A C 1
ATOM 4398 O O . GLU A 1 562 ? -2.35 -2.553 -22.984 1 81 562 GLU A O 1
ATOM 4403 N N . SER A 1 563 ? -2.871 -3.51 -21.062 1 78.38 563 SER A N 1
ATOM 4404 C CA . SER A 1 563 ? -2.309 -4.793 -21.453 1 78.38 563 SER A CA 1
ATOM 4405 C C . SER A 1 563 ? -3.258 -5.551 -22.375 1 78.38 563 SER A C 1
ATOM 4407 O O . SER A 1 563 ? -2.846 -6.484 -23.078 1 78.38 563 SER A O 1
ATOM 4409 N N . LEU A 1 564 ? -4.469 -5.188 -22.328 1 73.19 564 LEU A N 1
ATOM 4410 C CA . LEU A 1 564 ? -5.441 -5.891 -23.156 1 73.19 564 LEU A CA 1
ATOM 4411 C C . LEU A 1 564 ? -5.336 -5.453 -24.625 1 73.19 564 LEU A C 1
ATOM 4413 O O . LEU A 1 564 ? -5.164 -4.266 -24.906 1 73.19 564 LEU A O 1
ATOM 4417 N N . PRO A 1 565 ? -5.145 -6.465 -25.531 1 60.78 565 PRO A N 1
ATOM 4418 C CA . PRO A 1 565 ? -5.047 -6.113 -26.953 1 60.78 565 PRO A CA 1
ATOM 4419 C C . PRO A 1 565 ? -6.23 -5.281 -27.438 1 60.78 565 PRO A C 1
ATOM 4421 O O . PRO A 1 565 ? -7.344 -5.422 -26.906 1 60.78 565 PRO A O 1
ATOM 4424 N N . VAL A 1 566 ? -5.992 -4.121 -28.188 1 54.84 566 VAL A N 1
ATOM 4425 C CA . VAL A 1 566 ? -6.965 -3.186 -28.734 1 54.84 566 VAL A CA 1
ATOM 4426 C C . VAL A 1 566 ? -8.148 -3.953 -29.312 1 54.84 566 VAL A C 1
ATOM 4428 O O . VAL A 1 566 ? -9.305 -3.561 -29.125 1 54.84 566 VAL A O 1
ATOM 4431 N N . ASP A 1 567 ? -7.887 -4.961 -30.094 1 50.78 567 ASP A N 1
ATOM 4432 C CA . ASP A 1 567 ? -8.922 -5.711 -30.812 1 50.78 567 ASP A CA 1
ATOM 4433 C C . ASP A 1 567 ? -9.438 -6.863 -29.953 1 50.78 567 ASP A C 1
ATOM 4435 O O . ASP A 1 567 ? -9.969 -7.844 -30.484 1 50.78 567 ASP A O 1
ATOM 4439 N N . ASN A 1 568 ? -9.07 -6.703 -28.781 1 51.28 568 ASN A N 1
ATOM 4440 C CA . ASN A 1 568 ? -9.445 -7.891 -28.031 1 51.28 568 ASN A CA 1
ATOM 4441 C C . ASN A 1 568 ? -10.961 -8.047 -27.953 1 51.28 568 ASN A C 1
ATOM 4443 O O . ASN A 1 568 ? -11.656 -7.203 -27.375 1 51.28 568 ASN A O 1
ATOM 4447 N N . GLU A 1 569 ? -11.531 -8.789 -28.797 1 48.06 569 GLU A N 1
ATOM 4448 C CA . GLU A 1 569 ? -12.93 -9.188 -28.906 1 48.06 569 GLU A CA 1
ATOM 4449 C C . GLU A 1 569 ? -13.5 -9.578 -27.531 1 48.06 569 GLU A C 1
ATOM 4451 O O . GLU A 1 569 ? -14.719 -9.586 -27.344 1 48.06 569 GLU A O 1
ATOM 4456 N N . SER A 1 570 ? -12.625 -9.945 -26.672 1 46.62 570 SER A N 1
ATOM 4457 C CA . SER A 1 570 ? -13.102 -10.562 -25.438 1 46.62 570 SER A CA 1
ATOM 4458 C C . SER A 1 570 ? -13.453 -9.508 -24.391 1 46.62 570 SER A C 1
ATOM 4460 O O . SER A 1 570 ? -14.039 -9.82 -23.359 1 46.62 570 SER A O 1
ATOM 4462 N N . PHE A 1 571 ? -12.977 -8.344 -24.516 1 51.88 571 PHE A N 1
ATOM 4463 C CA . PHE A 1 571 ? -13.352 -7.293 -23.578 1 51.88 571 PHE A CA 1
ATOM 4464 C C . PHE A 1 571 ? -14.32 -6.309 -24.219 1 51.88 571 PHE A C 1
ATOM 4466 O O . PHE A 1 571 ? -14.047 -5.777 -25.297 1 51.88 571 PHE A O 1
ATOM 4473 N N . ASP A 1 572 ? -15.594 -6.453 -24.047 1 51 572 ASP A N 1
ATOM 4474 C CA . ASP A 1 572 ? -16.609 -5.535 -24.531 1 51 572 ASP A CA 1
ATOM 4475 C C . ASP A 1 572 ? -16.484 -4.164 -23.859 1 51 572 ASP A C 1
ATOM 4477 O O . ASP A 1 572 ? -16.656 -4.043 -22.641 1 51 572 ASP A O 1
ATOM 4481 N N . ASP A 1 573 ? -15.703 -3.316 -24.516 1 52 573 ASP A N 1
ATOM 4482 C CA . ASP A 1 573 ? -15.578 -1.947 -24.031 1 52 573 ASP A CA 1
ATOM 4483 C C . ASP A 1 573 ? -16.922 -1.223 -24.062 1 52 573 ASP A C 1
ATOM 4485 O O . ASP A 1 573 ? -17.016 -0.071 -23.625 1 52 573 ASP A O 1
ATOM 4489 N N . GLU A 1 574 ? -17.969 -1.753 -24.734 1 51.88 574 GLU A N 1
ATOM 4490 C CA . GLU A 1 574 ? -19.203 -0.974 -24.781 1 51.88 574 GLU A CA 1
ATOM 4491 C C . GLU A 1 574 ? -19.984 -1.124 -23.484 1 51.88 574 GLU A C 1
ATOM 4493 O O . GLU A 1 574 ? -20.656 -2.139 -23.266 1 51.88 574 GLU A O 1
ATOM 4498 N N . ARG A 1 575 ? -19.547 -0.339 -22.484 1 57.81 575 ARG A N 1
ATOM 4499 C CA . ARG A 1 575 ? -20.297 -0.256 -21.234 1 57.81 575 ARG A CA 1
ATOM 4500 C C . ARG A 1 575 ? -21.469 0.713 -21.375 1 57.81 575 ARG A C 1
ATOM 4502 O O . ARG A 1 575 ? -21.344 1.769 -22 1 57.81 575 ARG A O 1
ATOM 4509 N N . SER A 1 576 ? -22.797 0.237 -21.422 1 61.72 576 SER A N 1
ATOM 4510 C CA . SER A 1 576 ? -23.953 1.107 -21.359 1 61.72 576 SER A CA 1
ATOM 4511 C C . SER A 1 576 ? -24.875 0.731 -20.203 1 61.72 576 SER A C 1
ATOM 4513 O O . SER A 1 576 ? -24.812 -0.393 -19.703 1 61.72 576 SER A O 1
ATOM 4515 N N . TYR A 1 577 ? -25.375 1.863 -19.609 1 70.12 577 TYR A N 1
ATOM 4516 C CA . TYR A 1 577 ? -26.406 1.601 -18.625 1 70.12 577 TYR A CA 1
ATOM 4517 C C . TYR A 1 577 ? -27.734 1.249 -19.297 1 70.12 577 TYR A C 1
ATOM 4519 O O . TYR A 1 577 ? -28.219 1.992 -20.156 1 70.12 577 TYR A O 1
ATOM 4527 N N . ILE A 1 578 ? -28.234 0.033 -19.25 1 62.84 578 ILE A N 1
ATOM 4528 C CA . ILE A 1 578 ? -29.547 -0.324 -19.75 1 62.84 578 ILE A CA 1
ATOM 4529 C C . ILE A 1 578 ? -30.516 -0.53 -18.578 1 62.84 578 ILE A C 1
ATOM 4531 O O . ILE A 1 578 ? -30.344 -1.459 -17.781 1 62.84 578 ILE A O 1
ATOM 4535 N N . PHE A 1 579 ? -31.453 0.525 -18.453 1 62.66 579 PHE A N 1
ATOM 4536 C CA . PHE A 1 579 ? -32.406 0.452 -17.344 1 62.66 579 PHE A CA 1
ATOM 4537 C C . PHE A 1 579 ? -33.656 -0.296 -17.766 1 62.66 579 PHE A C 1
ATOM 4539 O O . PHE A 1 579 ? -34.094 -0.213 -18.938 1 62.66 579 PHE A O 1
ATOM 4546 N N . ARG A 1 580 ? -34.125 -1.393 -17.094 1 55.97 580 ARG A N 1
ATOM 4547 C CA . ARG A 1 580 ? -35.281 -2.24 -17.422 1 55.97 580 ARG A CA 1
ATOM 4548 C C . ARG A 1 580 ? -36.594 -1.462 -17.312 1 55.97 580 ARG A C 1
ATOM 4550 O O . ARG A 1 580 ? -36.75 -0.625 -16.422 1 55.97 580 ARG A O 1
ATOM 4557 N N . SER A 1 581 ? -37.344 -1.233 -18.453 1 49.06 581 SER A N 1
ATOM 4558 C CA . SER A 1 581 ? -38.688 -0.688 -18.453 1 49.06 581 SER A CA 1
ATOM 4559 C C . SER A 1 581 ? -39.688 -1.659 -17.828 1 49.06 581 SER A C 1
ATOM 4561 O O . SER A 1 581 ? -39.719 -2.842 -18.172 1 49.06 581 SER A O 1
ATOM 4563 N N . LYS A 1 582 ? -39.938 -1.7 -16.625 1 42.84 582 LYS A N 1
ATOM 4564 C CA . LYS A 1 582 ? -41 -2.559 -16.078 1 42.84 582 LYS A CA 1
ATOM 4565 C C . LYS A 1 582 ? -42.344 -2.262 -16.719 1 42.84 582 LYS A C 1
ATOM 4567 O O . LYS A 1 582 ? -43.375 -2.52 -16.125 1 42.84 582 LYS A O 1
ATOM 4572 N N . VAL A 1 583 ? -42.844 -1.589 -17.688 1 41.25 583 VAL A N 1
ATOM 4573 C CA . VAL A 1 583 ? -44.281 -1.775 -17.891 1 41.25 583 VAL A CA 1
ATOM 4574 C C . VAL A 1 583 ? -44.562 -3.258 -18.094 1 41.25 583 VAL A C 1
ATOM 4576 O O . VAL A 1 583 ? -43.938 -3.924 -18.922 1 41.25 583 VAL A O 1
ATOM 4579 N N . PRO A 1 584 ? -45.156 -3.959 -17 1 40.84 584 PRO A N 1
ATOM 4580 C CA . PRO A 1 584 ? -45.75 -5.27 -17.297 1 40.84 584 PRO A CA 1
ATOM 4581 C C . PRO A 1 584 ? -46.281 -5.371 -18.703 1 40.84 584 PRO A C 1
ATOM 4583 O O . PRO A 1 584 ? -46.875 -4.41 -19.219 1 40.84 584 PRO A O 1
ATOM 4586 N N . ASP A 1 585 ? -45.719 -6.105 -19.484 1 37.69 585 ASP A N 1
ATOM 4587 C CA . ASP A 1 585 ? -46.5 -6.453 -20.672 1 37.69 585 ASP A CA 1
ATOM 4588 C C . ASP A 1 585 ? -47.938 -6.809 -20.281 1 37.69 585 ASP A C 1
ATOM 4590 O O . ASP A 1 585 ? -48.156 -7.707 -19.469 1 37.69 585 ASP A O 1
ATOM 4594 N N . GLU A 1 586 ? -48.938 -6.051 -20.156 1 35.03 586 GLU A N 1
ATOM 4595 C CA . GLU A 1 586 ? -50.344 -6.355 -20.141 1 35.03 586 GLU A CA 1
ATOM 4596 C C . GLU A 1 586 ? -50.656 -7.582 -20.984 1 35.03 586 GLU A C 1
ATOM 4598 O O . GLU A 1 586 ? -51.688 -8.25 -20.766 1 35.03 586 GLU A O 1
ATOM 4603 N N . GLU A 1 587 ? -50.062 -7.867 -22.078 1 35 587 GLU A N 1
ATOM 4604 C CA . GLU A 1 587 ? -50.562 -8.93 -22.953 1 35 587 GLU A CA 1
ATOM 4605 C C . GLU A 1 587 ? -50.406 -10.297 -22.297 1 35 587 GLU A C 1
ATOM 4607 O O . GLU A 1 587 ? -50.938 -11.297 -22.766 1 35 587 GLU A O 1
ATOM 4612 N N . ALA A 1 588 ? -49.5 -10.586 -21.391 1 32.75 588 ALA A N 1
ATOM 4613 C CA . ALA A 1 588 ? -49.438 -11.984 -20.969 1 32.75 588 ALA A CA 1
ATOM 4614 C C . ALA A 1 588 ? -50.531 -12.312 -19.969 1 32.75 588 ALA A C 1
ATOM 4616 O O . ALA A 1 588 ? -50.688 -13.461 -19.578 1 32.75 588 ALA A O 1
ATOM 4617 N N . ALA A 1 589 ? -51.188 -11.461 -19.219 1 33.38 589 ALA A N 1
ATOM 4618 C CA . ALA A 1 589 ? -52.344 -11.906 -18.438 1 33.38 589 ALA A CA 1
ATOM 4619 C C . ALA A 1 589 ? -53.469 -12.383 -19.359 1 33.38 589 ALA A C 1
ATOM 4621 O O . ALA A 1 589 ? -54.406 -13.055 -18.906 1 33.38 589 ALA A O 1
ATOM 4622 N N . VAL A 1 590 ? -53.688 -11.945 -20.516 1 33.78 590 VAL A N 1
ATOM 4623 C CA . VAL A 1 590 ? -54.906 -12.289 -21.234 1 33.78 590 VAL A CA 1
ATOM 4624 C C . VAL A 1 590 ? -54.781 -13.695 -21.812 1 33.78 590 VAL A C 1
ATOM 4626 O O . VAL A 1 590 ? -55.781 -14.266 -22.281 1 33.78 590 VAL A O 1
ATOM 4629 N N . GLN A 1 591 ? -53.594 -14.305 -22.016 1 28.14 591 GLN A N 1
ATOM 4630 C CA . GLN A 1 591 ? -53.688 -15.562 -22.766 1 28.14 591 GLN A CA 1
ATOM 4631 C C . GLN A 1 591 ? -53.781 -16.75 -21.812 1 28.14 591 GLN A C 1
ATOM 4633 O O . GLN A 1 591 ? -52.906 -17.594 -21.75 1 28.14 591 GLN A O 1
ATOM 4638 N N . ALA A 1 592 ? -54.188 -16.516 -20.5 1 29.88 592 ALA A N 1
ATOM 4639 C CA . ALA A 1 592 ? -54.531 -17.766 -19.812 1 29.88 592 ALA A CA 1
ATOM 4640 C C . ALA A 1 592 ? -55.688 -18.484 -20.547 1 29.88 592 ALA A C 1
ATOM 4642 O O . ALA A 1 592 ? -56.75 -17.906 -20.766 1 29.88 592 ALA A O 1
ATOM 4643 N N . PRO A 1 593 ? -55.344 -19.484 -21.344 1 26.64 593 PRO A N 1
ATOM 4644 C CA . PRO A 1 593 ? -56.5 -20.25 -21.828 1 26.64 593 PRO A CA 1
ATOM 4645 C C . PRO A 1 593 ? -57.375 -20.781 -20.703 1 26.64 593 PRO A C 1
ATOM 4647 O O . PRO A 1 593 ? -56.875 -21.125 -19.641 1 26.64 593 PRO A O 1
ATOM 4650 N N . VAL A 1 594 ? -58.594 -20.344 -20.609 1 28.55 594 VAL A N 1
ATOM 4651 C CA . VAL A 1 594 ? -59.719 -20.984 -19.984 1 28.55 594 VAL A CA 1
ATOM 4652 C C . VAL A 1 594 ? -59.781 -22.453 -20.406 1 28.55 594 VAL A C 1
ATOM 4654 O O . VAL A 1 594 ? -60.031 -22.766 -21.562 1 28.55 594 VAL A O 1
ATOM 4657 N N . GLU A 1 595 ? -58.688 -23.25 -20.297 1 22.53 595 GLU A N 1
ATOM 4658 C CA . GLU A 1 595 ? -59.094 -24.656 -20.234 1 22.53 595 GLU A CA 1
ATOM 4659 C C . GLU A 1 595 ? -59.5 -25.047 -18.812 1 22.53 595 GLU A C 1
ATOM 4661 O O . GLU A 1 595 ? -58.875 -24.609 -17.844 1 22.53 595 GLU A O 1
ATOM 4666 N N . MET B 1 1 ? 27.312 -40.562 -45.781 1 54.12 1 MET B N 1
ATOM 4667 C CA . MET B 1 1 ? 27.984 -41.125 -44.625 1 54.12 1 MET B CA 1
ATOM 4668 C C . MET B 1 1 ? 28.984 -40.156 -44 1 54.12 1 MET B C 1
ATOM 4670 O O . MET B 1 1 ? 29.062 -40 -42.781 1 54.12 1 MET B O 1
ATOM 4674 N N . SER B 1 2 ? 29.625 -39.344 -44.906 1 67.75 2 SER B N 1
ATOM 4675 C CA . SER B 1 2 ? 30.703 -38.406 -44.594 1 67.75 2 SER B CA 1
ATOM 4676 C C . SER B 1 2 ? 30.172 -37.125 -43.938 1 67.75 2 SER B C 1
ATOM 4678 O O . SER B 1 2 ? 30.703 -36.688 -42.938 1 67.75 2 SER B O 1
ATOM 4680 N N . ARG B 1 3 ? 29 -36.719 -44.5 1 75.56 3 ARG B N 1
ATOM 4681 C CA . ARG B 1 3 ? 28.484 -35.438 -44 1 75.56 3 ARG B CA 1
ATOM 4682 C C . ARG B 1 3 ? 27.938 -35.594 -42.594 1 75.56 3 ARG B C 1
ATOM 4684 O O . ARG B 1 3 ? 28.156 -34.75 -41.719 1 75.56 3 ARG B O 1
ATOM 4691 N N . ARG B 1 4 ? 27.281 -36.688 -42.438 1 78.81 4 ARG B N 1
ATOM 4692 C CA . ARG B 1 4 ? 26.734 -36.969 -41.094 1 78.81 4 ARG B CA 1
ATOM 4693 C C . ARG B 1 4 ? 27.859 -37.125 -40.062 1 78.81 4 ARG B C 1
ATOM 4695 O O . ARG B 1 4 ? 27.703 -36.688 -38.906 1 78.81 4 ARG B O 1
ATOM 4702 N N . PHE B 1 5 ? 28.859 -37.781 -40.531 1 82.56 5 PHE B N 1
ATOM 4703 C CA . PHE B 1 5 ? 30 -37.969 -39.656 1 82.56 5 PHE B CA 1
ATOM 4704 C C . PHE B 1 5 ? 30.641 -36.656 -39.312 1 82.56 5 PHE B C 1
ATOM 4706 O O . PHE B 1 5 ? 31.016 -36.406 -38.156 1 82.56 5 PHE B O 1
ATOM 4713 N N . GLU B 1 6 ? 30.766 -35.844 -40.312 1 84.44 6 GLU B N 1
ATOM 4714 C CA . GLU B 1 6 ? 31.328 -34.531 -40.062 1 84.44 6 GLU B CA 1
ATOM 4715 C C . GLU B 1 6 ? 30.453 -33.719 -39.125 1 84.44 6 GLU B C 1
ATOM 4717 O O . GLU B 1 6 ? 30.969 -33 -38.25 1 84.44 6 GLU B O 1
ATOM 4722 N N . GLU B 1 7 ? 29.266 -33.844 -39.312 1 85.38 7 GLU B N 1
ATOM 4723 C CA . GLU B 1 7 ? 28.344 -33.125 -38.438 1 85.38 7 GLU B CA 1
ATOM 4724 C C . GLU B 1 7 ? 28.438 -33.625 -37 1 85.38 7 GLU B C 1
ATOM 4726 O O . GLU B 1 7 ? 28.344 -32.844 -36.062 1 85.38 7 GLU B O 1
ATOM 4731 N N . LYS B 1 8 ? 28.578 -34.844 -36.906 1 86.25 8 LYS B N 1
ATOM 4732 C CA . LYS B 1 8 ? 28.703 -35.469 -35.594 1 86.25 8 LYS B CA 1
ATOM 4733 C C . LYS B 1 8 ? 29.984 -35 -34.906 1 86.25 8 LYS B C 1
ATOM 4735 O O . LYS B 1 8 ? 30 -34.781 -33.688 1 86.25 8 LYS B O 1
ATOM 4740 N N . GLN B 1 9 ? 31.016 -34.906 -35.656 1 86.19 9 GLN B N 1
ATOM 4741 C CA . GLN B 1 9 ? 32.281 -34.438 -35.125 1 86.19 9 GLN B CA 1
ATOM 4742 C C . GLN B 1 9 ? 32.188 -32.969 -34.688 1 86.19 9 GLN B C 1
ATOM 4744 O O . GLN B 1 9 ? 32.75 -32.594 -33.656 1 86.19 9 GLN B O 1
ATOM 4749 N N . ARG B 1 10 ? 31.578 -32.312 -35.469 1 88.5 10 ARG B N 1
ATOM 4750 C CA . ARG B 1 10 ? 31.375 -30.891 -35.125 1 88.5 10 ARG B CA 1
ATOM 4751 C C . ARG B 1 10 ? 30.547 -30.734 -33.875 1 88.5 10 ARG B C 1
ATOM 4753 O O . ARG B 1 10 ? 30.844 -29.875 -33.031 1 88.5 10 ARG B O 1
ATOM 4760 N N . ALA B 1 11 ? 29.578 -31.484 -33.844 1 87.62 11 ALA B N 1
ATOM 4761 C CA . ALA B 1 11 ? 28.734 -31.469 -32.656 1 87.62 11 ALA B CA 1
ATOM 4762 C C . ALA B 1 11 ? 29.531 -31.859 -31.406 1 87.62 11 ALA B C 1
ATOM 4764 O O . ALA B 1 11 ? 29.406 -31.234 -30.344 1 87.62 11 ALA B O 1
ATOM 4765 N N . ALA B 1 12 ? 30.281 -32.875 -31.516 1 88.44 12 ALA B N 1
ATOM 4766 C CA . ALA B 1 12 ? 31.109 -33.344 -30.406 1 88.44 12 ALA B CA 1
ATOM 4767 C C . ALA B 1 12 ? 32.094 -32.281 -29.953 1 88.44 12 ALA B C 1
ATOM 4769 O O . ALA B 1 12 ? 32.281 -32.094 -28.75 1 88.44 12 ALA B O 1
ATOM 4770 N N . ARG B 1 13 ? 32.688 -31.609 -30.844 1 89.06 13 ARG B N 1
ATOM 4771 C CA . ARG B 1 13 ? 33.594 -30.547 -30.516 1 89.06 13 ARG B CA 1
ATOM 4772 C C . ARG B 1 13 ? 32.906 -29.391 -29.812 1 89.06 13 ARG B C 1
ATOM 4774 O O . ARG B 1 13 ? 33.406 -28.844 -28.828 1 89.06 13 ARG B O 1
ATOM 4781 N N . TYR B 1 14 ? 31.828 -29.094 -30.312 1 90.06 14 TYR B N 1
ATOM 4782 C CA . TYR B 1 14 ? 31.031 -28.016 -29.734 1 90.06 14 TYR B CA 1
ATOM 4783 C C . TYR B 1 14 ? 30.688 -28.297 -28.281 1 90.06 14 TYR B C 1
ATOM 4785 O O . TYR B 1 14 ? 30.875 -27.453 -27.406 1 90.06 14 TYR B O 1
ATOM 4793 N N . PHE B 1 15 ? 30.234 -29.438 -27.969 1 92.81 15 PHE B N 1
ATOM 4794 C CA . PHE B 1 15 ? 29.797 -29.797 -26.625 1 92.81 15 PHE B CA 1
ATOM 4795 C C . PHE B 1 15 ? 31 -30.016 -25.719 1 92.81 15 PHE B C 1
ATOM 4797 O O . PHE B 1 15 ? 30.938 -29.719 -24.516 1 92.81 15 PHE B O 1
ATOM 4804 N N . HIS B 1 16 ? 32.062 -30.516 -26.25 1 91.44 16 HIS B N 1
ATOM 4805 C CA . HIS B 1 16 ? 33.281 -30.688 -25.453 1 91.44 16 HIS B CA 1
ATOM 4806 C C . HIS B 1 16 ? 33.875 -29.344 -25.062 1 91.44 16 HIS B C 1
ATOM 4808 O O . HIS B 1 16 ? 34.406 -29.188 -23.953 1 91.44 16 HIS B O 1
ATOM 4814 N N . GLU B 1 17 ? 33.812 -28.438 -25.953 1 90.88 17 GLU B N 1
ATOM 4815 C CA . GLU B 1 17 ? 34.344 -27.109 -25.672 1 90.88 17 GLU B CA 1
ATOM 4816 C C . GLU B 1 17 ? 33.562 -26.438 -24.547 1 90.88 17 GLU B C 1
ATOM 4818 O O . GLU B 1 17 ? 34.125 -25.625 -23.797 1 90.88 17 GLU B O 1
ATOM 4823 N N . ASN B 1 18 ? 32.406 -26.859 -24.406 1 92.56 18 ASN B N 1
ATOM 4824 C CA . ASN B 1 18 ? 31.547 -26.266 -23.375 1 92.56 18 ASN B CA 1
ATOM 4825 C C . ASN B 1 18 ? 31.406 -27.188 -22.172 1 92.56 18 ASN B C 1
ATOM 4827 O O . ASN B 1 18 ? 30.578 -26.953 -21.297 1 92.56 18 ASN B O 1
ATOM 4831 N N . GLN B 1 19 ? 32.062 -28.375 -22.156 1 93.88 19 GLN B N 1
ATOM 4832 C CA . GLN B 1 19 ? 32.188 -29.297 -21.047 1 93.88 19 GLN B CA 1
ATOM 4833 C C . GLN B 1 19 ? 30.828 -29.969 -20.734 1 93.88 19 GLN B C 1
ATOM 4835 O O . GLN B 1 19 ? 30.531 -30.281 -19.578 1 93.88 19 GLN B O 1
ATOM 4840 N N . VAL B 1 20 ? 29.984 -30.109 -21.703 1 94.06 20 VAL B N 1
ATOM 4841 C CA . VAL B 1 20 ? 28.641 -30.656 -21.516 1 94.06 20 VAL B CA 1
ATOM 4842 C C . VAL B 1 20 ? 28.734 -32.125 -21.141 1 94.06 20 VAL B C 1
ATOM 4844 O O . VAL B 1 20 ? 28.094 -32.594 -20.188 1 94.06 20 VAL B O 1
ATOM 4847 N N . PRO B 1 21 ? 29.609 -32.938 -21.859 1 92.75 21 PRO B N 1
ATOM 4848 C CA . PRO B 1 21 ? 29.703 -34.344 -21.5 1 92.75 21 PRO B CA 1
ATOM 4849 C C . PRO B 1 21 ? 30.172 -34.562 -20.062 1 92.75 21 PRO B C 1
ATOM 4851 O O . PRO B 1 21 ? 29.672 -35.469 -19.375 1 92.75 21 PRO B O 1
ATOM 4854 N N . LYS B 1 22 ? 31.094 -33.781 -19.672 1 94.56 22 LYS B N 1
ATOM 4855 C CA . LYS B 1 22 ? 31.594 -33.906 -18.297 1 94.56 22 LYS B CA 1
ATOM 4856 C C . LYS B 1 22 ? 30.5 -33.562 -17.281 1 94.56 22 LYS B C 1
ATOM 4858 O O . LYS B 1 22 ? 30.344 -34.281 -16.281 1 94.56 22 LYS B O 1
ATOM 4863 N N . GLN B 1 23 ? 29.797 -32.5 -17.531 1 94.75 23 GLN B N 1
ATOM 4864 C CA . GLN B 1 23 ? 28.719 -32.094 -16.641 1 94.75 23 GLN B CA 1
ATOM 4865 C C . GLN B 1 23 ? 27.609 -33.156 -16.609 1 94.75 23 GLN B C 1
ATOM 4867 O O . GLN B 1 23 ? 27.047 -33.438 -15.547 1 94.75 23 GLN B O 1
ATOM 4872 N N . LEU B 1 24 ? 27.312 -33.75 -17.75 1 94.38 24 LEU B N 1
ATOM 4873 C CA . LEU B 1 24 ? 26.281 -34.781 -17.828 1 94.38 24 LEU B CA 1
ATOM 4874 C C . LEU B 1 24 ? 26.688 -36.031 -17.031 1 94.38 24 LEU B C 1
ATOM 4876 O O . LEU B 1 24 ? 25.859 -36.625 -16.359 1 94.38 24 LEU B O 1
ATOM 4880 N N . GLU B 1 25 ? 27.906 -36.344 -17.188 1 92.56 25 GLU B N 1
ATOM 4881 C CA . GLU B 1 25 ? 28.406 -37.5 -16.453 1 92.56 25 GLU B CA 1
ATOM 4882 C C . GLU B 1 25 ? 28.312 -37.281 -14.953 1 92.56 25 GLU B C 1
ATOM 4884 O O . GLU B 1 25 ? 27.875 -38.156 -14.211 1 92.56 25 GLU B O 1
ATOM 4889 N N . THR B 1 26 ? 28.734 -36.156 -14.523 1 94.38 26 THR B N 1
ATOM 4890 C CA . THR B 1 26 ? 28.672 -35.812 -13.109 1 94.38 26 THR B CA 1
ATOM 4891 C C . THR B 1 26 ? 27.219 -35.844 -12.617 1 94.38 26 THR B C 1
ATOM 4893 O O . THR B 1 26 ? 26.922 -36.406 -11.562 1 94.38 26 THR B O 1
ATOM 4896 N N . LEU B 1 27 ? 26.359 -35.25 -13.367 1 94.69 27 LEU B N 1
ATOM 4897 C CA . LEU B 1 27 ? 24.953 -35.156 -13.016 1 94.69 27 LEU B CA 1
ATOM 4898 C C . LEU B 1 27 ? 24.312 -36.531 -12.93 1 94.69 27 LEU B C 1
ATOM 4900 O O . LEU B 1 27 ? 23.594 -36.844 -11.969 1 94.69 27 LEU B O 1
ATOM 4904 N N . LEU B 1 28 ? 24.547 -37.406 -13.945 1 93.31 28 LEU B N 1
ATOM 4905 C CA . LEU B 1 28 ? 23.938 -38.719 -14 1 93.31 28 LEU B CA 1
ATOM 4906 C C . LEU B 1 28 ? 24.422 -39.594 -12.852 1 93.31 28 LEU B C 1
ATOM 4908 O O . LEU B 1 28 ? 23.641 -40.344 -12.273 1 93.31 28 LEU B O 1
ATOM 4912 N N . ASN B 1 29 ? 25.641 -39.469 -12.516 1 92.81 29 ASN B N 1
ATOM 4913 C CA . ASN B 1 29 ? 26.172 -40.219 -11.375 1 92.81 29 ASN B CA 1
ATOM 4914 C C . ASN B 1 29 ? 25.516 -39.781 -10.07 1 92.81 29 ASN B C 1
ATOM 4916 O O . ASN B 1 29 ? 25.141 -40.594 -9.25 1 92.81 29 ASN B O 1
ATOM 4920 N N . GLU B 1 30 ? 25.406 -38.531 -9.906 1 93.25 30 GLU B N 1
ATOM 4921 C CA . GLU B 1 30 ? 24.781 -38 -8.695 1 93.25 30 GLU B CA 1
ATOM 4922 C C . GLU B 1 30 ? 23.312 -38.375 -8.609 1 93.25 30 GLU B C 1
ATOM 4924 O O . GLU B 1 30 ? 22.828 -38.75 -7.535 1 93.25 30 GLU B O 1
ATOM 4929 N N . MET B 1 31 ? 22.625 -38.312 -9.688 1 92.69 31 MET B N 1
ATOM 4930 C CA . MET B 1 31 ? 21.188 -38.562 -9.734 1 92.69 31 MET B CA 1
ATOM 4931 C C . MET B 1 31 ? 20.906 -40.062 -9.461 1 92.69 31 MET B C 1
ATOM 4933 O O . MET B 1 31 ? 19.891 -40.406 -8.859 1 92.69 31 MET B O 1
ATOM 4937 N N . PHE B 1 32 ? 21.781 -40.844 -9.922 1 91.75 32 PHE B N 1
ATOM 4938 C CA . PHE B 1 32 ? 21.594 -42.281 -9.695 1 91.75 32 PHE B CA 1
ATOM 4939 C C . PHE B 1 32 ? 21.719 -42.594 -8.211 1 91.75 32 PHE B C 1
ATOM 4941 O O . PHE B 1 32 ? 20.953 -43.438 -7.699 1 91.75 32 PHE B O 1
ATOM 4948 N N . HIS B 1 33 ? 22.594 -41.969 -7.551 1 91.62 33 HIS B N 1
ATOM 4949 C CA . HIS B 1 33 ? 22.766 -42.188 -6.121 1 91.62 33 HIS B CA 1
ATOM 4950 C C . HIS B 1 33 ? 21.625 -41.562 -5.324 1 91.62 33 HIS B C 1
ATOM 4952 O O . HIS B 1 33 ? 21.125 -42.188 -4.371 1 91.62 33 HIS B O 1
ATOM 4958 N N . LYS B 1 34 ? 21.109 -40.438 -5.672 1 91.81 34 LYS B N 1
ATOM 4959 C CA . LYS B 1 34 ? 20.094 -39.688 -4.922 1 91.81 34 LYS B CA 1
ATOM 4960 C C . LYS B 1 34 ? 18.688 -40.156 -5.266 1 91.81 34 LYS B C 1
ATOM 4962 O O . LYS B 1 34 ? 17.797 -40.156 -4.418 1 91.81 34 LYS B O 1
ATOM 4967 N N . GLN B 1 35 ? 18.5 -40.562 -6.512 1 91.62 35 GLN B N 1
ATOM 4968 C CA . GLN B 1 35 ? 17.203 -40.969 -7.035 1 91.62 35 GLN B CA 1
ATOM 4969 C C . GLN B 1 35 ? 16.125 -39.969 -6.691 1 91.62 35 GLN B C 1
ATOM 4971 O O . GLN B 1 35 ? 15.156 -40.281 -5.992 1 91.62 35 GLN B O 1
ATOM 4976 N N . PRO B 1 36 ? 16.266 -38.812 -7.195 1 93.06 36 PRO B N 1
ATOM 4977 C CA . PRO B 1 36 ? 15.281 -37.75 -6.895 1 93.06 36 PRO B CA 1
ATOM 4978 C C . PRO B 1 36 ? 13.883 -38.125 -7.395 1 93.06 36 PRO B C 1
ATOM 4980 O O . PRO B 1 36 ? 13.734 -38.781 -8.414 1 93.06 36 PRO B O 1
ATOM 4983 N N . ASP B 1 37 ? 12.867 -37.625 -6.656 1 89.88 37 ASP B N 1
ATOM 4984 C CA . ASP B 1 37 ? 11.477 -37.844 -7.031 1 89.88 37 ASP B CA 1
ATOM 4985 C C . ASP B 1 37 ? 11.141 -37.188 -8.359 1 89.88 37 ASP B C 1
ATOM 4987 O O . ASP B 1 37 ? 10.367 -37.719 -9.156 1 89.88 37 ASP B O 1
ATOM 4991 N N . ASP B 1 38 ? 11.688 -36.031 -8.555 1 93.88 38 ASP B N 1
ATOM 4992 C CA . ASP B 1 38 ? 11.547 -35.25 -9.797 1 93.88 38 ASP B CA 1
ATOM 4993 C C . ASP B 1 38 ? 12.867 -35.219 -10.562 1 93.88 38 ASP B C 1
ATOM 4995 O O . ASP B 1 38 ? 13.656 -34.281 -10.398 1 93.88 38 ASP B O 1
ATOM 4999 N N . ILE B 1 39 ? 13 -36.125 -11.461 1 94.81 39 ILE B N 1
ATOM 5000 C CA . ILE B 1 39 ? 14.258 -36.344 -12.172 1 94.81 39 ILE B CA 1
ATOM 5001 C C . ILE B 1 39 ? 14.555 -35.125 -13.039 1 94.81 39 ILE B C 1
ATOM 5003 O O . ILE B 1 39 ? 15.672 -34.594 -13.039 1 94.81 39 ILE B O 1
ATOM 5007 N N . TYR B 1 40 ? 13.602 -34.688 -13.75 1 95.06 40 TYR B N 1
ATOM 5008 C CA . TYR B 1 40 ? 13.82 -33.562 -14.664 1 95.06 40 TYR B CA 1
ATOM 5009 C C . TYR B 1 40 ? 13.961 -32.25 -13.898 1 95.06 40 TYR B C 1
ATOM 5011 O O . TYR B 1 40 ? 14.703 -31.375 -14.312 1 95.06 40 TYR B O 1
ATOM 5019 N N . GLY B 1 41 ? 13.227 -32.188 -12.812 1 94.5 41 GLY B N 1
ATOM 5020 C CA . GLY B 1 41 ? 13.422 -31.016 -11.953 1 94.5 41 GLY B CA 1
ATOM 5021 C C . GLY B 1 41 ? 14.836 -30.922 -11.406 1 94.5 41 GLY B C 1
ATOM 5022 O O . GLY B 1 41 ? 15.414 -29.828 -11.375 1 94.5 41 GLY B O 1
ATOM 5023 N N . TYR B 1 42 ? 15.32 -32.031 -11.039 1 94.94 42 TYR B N 1
ATOM 5024 C CA . TYR B 1 42 ? 16.688 -32.094 -10.531 1 94.94 42 TYR B CA 1
ATOM 5025 C C . TYR B 1 42 ? 17.672 -31.656 -11.602 1 94.94 42 TYR B C 1
ATOM 5027 O O . TYR B 1 42 ? 18.625 -30.922 -11.32 1 94.94 42 TYR B O 1
ATOM 5035 N N . MET B 1 43 ? 17.484 -32.125 -12.789 1 95.19 43 MET B N 1
ATOM 5036 C CA . MET B 1 43 ? 18.344 -31.75 -13.906 1 95.19 43 MET B CA 1
ATOM 5037 C C . MET B 1 43 ? 18.25 -30.25 -14.18 1 95.19 43 MET B C 1
ATOM 5039 O O . MET B 1 43 ? 19.266 -29.594 -14.43 1 95.19 43 MET B O 1
ATOM 5043 N N . ALA B 1 44 ? 17.078 -29.781 -14.148 1 94.75 44 ALA B N 1
ATOM 5044 C CA . ALA B 1 44 ? 16.859 -28.344 -14.391 1 94.75 44 ALA B CA 1
ATOM 5045 C C . ALA B 1 44 ? 17.609 -27.5 -13.375 1 94.75 44 ALA B C 1
ATOM 5047 O O . ALA B 1 44 ? 18.266 -26.516 -13.742 1 94.75 44 ALA B O 1
ATOM 5048 N N . GLU B 1 45 ? 17.484 -27.859 -12.117 1 93.25 45 GLU B N 1
ATOM 5049 C CA . GLU B 1 45 ? 18.172 -27.109 -11.062 1 93.25 45 GLU B CA 1
ATOM 5050 C C . GLU B 1 45 ? 19.688 -27.188 -11.227 1 93.25 45 GLU B C 1
ATOM 5052 O O . GLU B 1 45 ? 20.391 -26.188 -10.992 1 93.25 45 GLU B O 1
ATOM 5057 N N . TYR B 1 46 ? 20.203 -28.328 -11.547 1 94.69 46 TYR B N 1
ATOM 5058 C CA . TYR B 1 46 ? 21.641 -28.516 -11.727 1 94.69 46 TYR B CA 1
ATOM 5059 C C . TYR B 1 46 ? 22.188 -27.625 -12.828 1 94.69 46 TYR B C 1
ATOM 5061 O O . TYR B 1 46 ? 23.172 -26.906 -12.625 1 94.69 46 TYR B O 1
ATOM 5069 N N . PHE B 1 47 ? 21.562 -27.641 -13.953 1 94.88 47 PHE B N 1
ATOM 5070 C CA . PHE B 1 47 ? 22.062 -26.875 -15.086 1 94.88 47 PHE B CA 1
ATOM 5071 C C . PHE B 1 47 ? 21.766 -25.391 -14.891 1 94.88 47 PHE B C 1
ATOM 5073 O O . PHE B 1 47 ? 22.516 -24.531 -15.391 1 94.88 47 PHE B O 1
ATOM 5080 N N . GLY B 1 48 ? 20.672 -25.094 -14.203 1 92.94 48 GLY B N 1
ATOM 5081 C CA . GLY B 1 48 ? 20.406 -23.703 -13.867 1 92.94 48 GLY B CA 1
ATOM 5082 C C . GLY B 1 48 ? 21.516 -23.047 -13.07 1 92.94 48 GLY B C 1
ATOM 5083 O O . GLY B 1 48 ? 21.828 -21.875 -13.266 1 92.94 48 GLY B O 1
ATOM 5084 N N . ALA B 1 49 ? 22.125 -23.797 -12.195 1 92 49 ALA B N 1
ATOM 5085 C CA . ALA B 1 49 ? 23.219 -23.297 -11.359 1 92 49 ALA B CA 1
ATOM 5086 C C . ALA B 1 49 ? 24.453 -23.016 -12.195 1 92 49 ALA B C 1
ATOM 5088 O O . ALA B 1 49 ? 25.312 -22.219 -11.797 1 92 49 ALA B O 1
ATOM 5089 N N . LEU B 1 50 ? 24.562 -23.609 -13.367 1 94.19 50 LEU B N 1
ATOM 5090 C CA . LEU B 1 50 ? 25.719 -23.453 -14.227 1 94.19 50 LEU B CA 1
ATOM 5091 C C . LEU B 1 50 ? 25.469 -22.406 -15.305 1 94.19 50 LEU B C 1
ATOM 5093 O O . LEU B 1 50 ? 26.375 -22.062 -16.078 1 94.19 50 LEU B O 1
ATOM 5097 N N . SER B 1 51 ? 24.281 -21.875 -15.352 1 94.38 51 SER B N 1
ATOM 5098 C CA . SER B 1 51 ? 23.891 -20.875 -16.344 1 94.38 51 SER B CA 1
ATOM 5099 C C . SER B 1 51 ? 24.656 -19.578 -16.156 1 94.38 51 SER B C 1
ATOM 5101 O O . SER B 1 51 ? 25.203 -19.328 -15.086 1 94.38 51 SER B O 1
ATOM 5103 N N . LYS B 1 52 ? 24.703 -18.75 -17.203 1 92.44 52 LYS B N 1
ATOM 5104 C CA . LYS B 1 52 ? 25.328 -17.422 -17.141 1 92.44 52 LYS B CA 1
ATOM 5105 C C . LYS B 1 52 ? 24.594 -16.516 -16.156 1 92.44 52 LYS B C 1
ATOM 5107 O O . LYS B 1 52 ? 23.391 -16.672 -15.938 1 92.44 52 LYS B O 1
ATOM 5112 N N . PRO B 1 53 ? 25.344 -15.57 -15.594 1 91.75 53 PRO B N 1
ATOM 5113 C CA . PRO B 1 53 ? 24.656 -14.633 -14.695 1 91.75 53 PRO B CA 1
ATOM 5114 C C . PRO B 1 53 ? 23.609 -13.781 -15.414 1 91.75 53 PRO B C 1
ATOM 5116 O O . PRO B 1 53 ? 23.734 -13.523 -16.609 1 91.75 53 PRO B O 1
ATOM 5119 N N . ALA B 1 54 ? 22.672 -13.391 -14.711 1 94.25 54 ALA B N 1
ATOM 5120 C CA . ALA B 1 54 ? 21.578 -12.594 -15.266 1 94.25 54 ALA B CA 1
ATOM 5121 C C . ALA B 1 54 ? 22.094 -11.25 -15.773 1 94.25 54 ALA B C 1
ATOM 5123 O O . ALA B 1 54 ? 22.906 -10.594 -15.125 1 94.25 54 ALA B O 1
ATOM 5124 N N . ALA B 1 55 ? 21.641 -10.875 -16.938 1 95.69 55 ALA B N 1
ATOM 5125 C CA . ALA B 1 55 ? 22 -9.602 -17.562 1 95.69 55 ALA B CA 1
ATOM 5126 C C . ALA B 1 55 ? 20.766 -8.789 -17.891 1 95.69 55 ALA B C 1
ATOM 5128 O O . ALA B 1 55 ? 19.75 -9.336 -18.328 1 95.69 55 ALA B O 1
ATOM 5129 N N . ILE B 1 56 ? 20.812 -7.48 -17.75 1 97.12 56 ILE B N 1
ATOM 5130 C CA . ILE B 1 56 ? 19.688 -6.602 -18 1 97.12 56 ILE B CA 1
ATOM 5131 C C . ILE B 1 56 ? 19.344 -6.633 -19.5 1 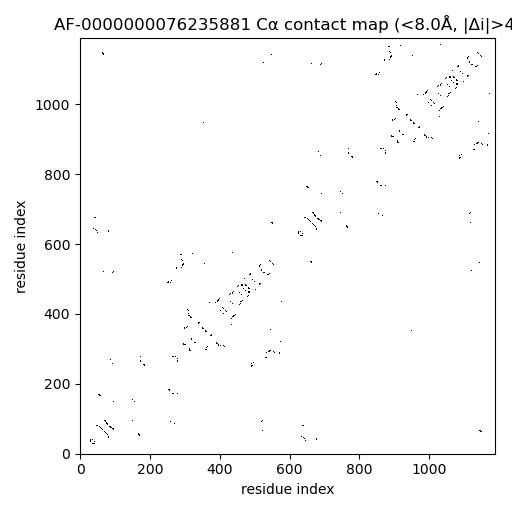97.12 56 ILE B C 1
ATOM 5133 O O . ILE B 1 56 ? 20.203 -6.379 -20.344 1 97.12 56 ILE B O 1
ATOM 5137 N N . SER B 1 57 ? 18.141 -6.957 -19.844 1 97.31 57 SER B N 1
ATOM 5138 C CA . SER B 1 57 ? 17.719 -6.992 -21.234 1 97.31 57 SER B CA 1
ATOM 5139 C C . SER B 1 57 ? 16.891 -5.773 -21.594 1 97.31 57 SER B C 1
ATOM 5141 O O . SER B 1 57 ? 16.938 -5.273 -22.719 1 97.31 57 SER B O 1
ATOM 5143 N N . GLU B 1 58 ? 16.078 -5.332 -20.609 1 97.19 58 GLU B N 1
ATOM 5144 C CA . GLU B 1 58 ? 15.195 -4.195 -20.859 1 97.19 58 GLU B CA 1
ATOM 5145 C C . GLU B 1 58 ? 14.789 -3.514 -19.562 1 97.19 58 GLU B C 1
ATOM 5147 O O . GLU B 1 58 ? 14.633 -4.172 -18.531 1 97.19 58 GLU B O 1
ATOM 5152 N N . ILE B 1 59 ? 14.664 -2.195 -19.609 1 97.44 59 ILE B N 1
ATOM 5153 C CA . ILE B 1 59 ? 14.047 -1.405 -18.547 1 97.44 59 ILE B CA 1
ATOM 5154 C C . ILE B 1 59 ? 12.945 -0.524 -19.125 1 97.44 59 ILE B C 1
ATOM 5156 O O . ILE B 1 59 ? 13.195 0.278 -20.031 1 97.44 59 ILE B O 1
ATOM 5160 N N . LYS B 1 60 ? 11.789 -0.743 -18.688 1 95.56 60 LYS B N 1
ATOM 5161 C CA . LYS B 1 60 ? 10.641 0.035 -19.141 1 95.56 60 LYS B CA 1
ATOM 5162 C C . LYS B 1 60 ? 10.164 0.998 -18.062 1 95.56 60 LYS B C 1
ATOM 5164 O O . LYS B 1 60 ? 10.031 0.616 -16.906 1 95.56 60 LYS B O 1
ATOM 5169 N N . LEU B 1 61 ? 9.984 2.281 -18.484 1 95.38 61 LEU B N 1
ATOM 5170 C CA . LEU B 1 61 ? 9.477 3.309 -17.594 1 95.38 61 LEU B CA 1
ATOM 5171 C C . LEU B 1 61 ? 8.055 3.707 -17.969 1 95.38 61 LEU B C 1
ATOM 5173 O O . LEU B 1 61 ? 7.746 3.869 -19.156 1 95.38 61 LEU B O 1
ATOM 5177 N N . GLU B 1 62 ? 7.188 3.805 -16.953 1 90.44 62 GLU B N 1
ATOM 5178 C CA . GLU B 1 62 ? 5.809 4.219 -17.188 1 90.44 62 GLU B CA 1
ATOM 5179 C C . GLU B 1 62 ? 5.32 5.188 -16.125 1 90.44 62 GLU B C 1
ATOM 5181 O O . GLU B 1 62 ? 5.598 5 -14.938 1 90.44 62 GLU B O 1
ATOM 5186 N N . PRO B 1 63 ? 4.723 6.234 -16.547 1 88.69 63 PRO B N 1
ATOM 5187 C CA . PRO B 1 63 ? 4.035 7.062 -15.555 1 88.69 63 PRO B CA 1
ATOM 5188 C C . PRO B 1 63 ? 2.834 6.355 -14.93 1 88.69 63 PRO B C 1
ATOM 5190 O O . PRO B 1 63 ? 2.027 5.754 -15.648 1 88.69 63 PRO B O 1
ATOM 5193 N N . VAL B 1 64 ? 2.754 6.363 -13.609 1 88.94 64 VAL B N 1
ATOM 5194 C CA . VAL B 1 64 ? 1.66 5.699 -12.906 1 88.94 64 VAL B CA 1
ATOM 5195 C C . VAL B 1 64 ? 1.094 6.629 -11.836 1 88.94 64 VAL B C 1
ATOM 5197 O O . VAL B 1 64 ? 1.684 7.668 -11.531 1 88.94 64 VAL B O 1
ATOM 5200 N N . LEU B 1 65 ? -0.02 6.199 -11.289 1 86.56 65 LEU B N 1
ATOM 5201 C CA . LEU B 1 65 ? -0.668 6.973 -10.234 1 86.56 65 LEU B CA 1
ATOM 5202 C C . LEU B 1 65 ? -0.001 6.723 -8.891 1 86.56 65 LEU B C 1
ATOM 5204 O O . LEU B 1 65 ? 0.335 5.582 -8.562 1 86.56 65 LEU B O 1
ATOM 5208 N N . SER B 1 66 ? 0.228 7.828 -8.148 1 85.25 66 SER B N 1
ATOM 5209 C CA . SER B 1 66 ? 0.692 7.715 -6.766 1 85.25 66 SER B CA 1
ATOM 5210 C C . SER B 1 66 ? -0.479 7.598 -5.797 1 85.25 66 SER B C 1
ATOM 5212 O O . SER B 1 66 ? -1.639 7.715 -6.199 1 85.25 66 SER B O 1
ATOM 5214 N N . SER B 1 67 ? -0.164 7.453 -4.492 1 82.44 67 SER B N 1
ATOM 5215 C CA . SER B 1 67 ? -1.18 7.348 -3.449 1 82.44 67 SER B CA 1
ATOM 5216 C C . SER B 1 67 ? -1.896 8.68 -3.242 1 82.44 67 SER B C 1
ATOM 5218 O O . SER B 1 67 ? -2.93 8.734 -2.574 1 82.44 67 SER B O 1
ATOM 5220 N N . PHE B 1 68 ? -1.414 9.734 -3.879 1 80.12 68 PHE B N 1
ATOM 5221 C CA . PHE B 1 68 ? -2.049 11.039 -3.732 1 80.12 68 PHE B CA 1
ATOM 5222 C C . PHE B 1 68 ? -2.824 11.406 -4.992 1 80.12 68 PHE B C 1
ATOM 5224 O O . PHE B 1 68 ? -3.387 12.5 -5.082 1 80.12 68 PHE B O 1
ATOM 5231 N N . GLY B 1 69 ? -2.795 10.5 -5.93 1 78.06 69 GLY B N 1
ATOM 5232 C CA . GLY B 1 69 ? -3.547 10.742 -7.148 1 78.06 69 GLY B CA 1
ATOM 5233 C C . GLY B 1 69 ? -2.76 11.516 -8.195 1 78.06 69 GLY B C 1
ATOM 5234 O O . GLY B 1 69 ? -3.32 11.969 -9.195 1 78.06 69 GLY B O 1
ATOM 5235 N N . TYR B 1 70 ? -1.482 11.672 -7.91 1 82.25 70 TYR B N 1
ATOM 5236 C CA . TYR B 1 70 ? -0.604 12.32 -8.875 1 82.25 70 TYR B CA 1
ATOM 5237 C C . TYR B 1 70 ? 0.3 11.305 -9.562 1 82.25 70 TYR B C 1
ATOM 5239 O O . TYR B 1 70 ? 0.326 10.133 -9.188 1 82.25 70 TYR B O 1
ATOM 5247 N N . GLN B 1 71 ? 0.962 11.828 -10.539 1 83.69 71 GLN B N 1
ATOM 5248 C CA . GLN B 1 71 ? 1.755 10.898 -11.344 1 83.69 71 GLN B CA 1
ATOM 5249 C C . GLN B 1 71 ? 3.117 10.648 -10.703 1 83.69 71 GLN B C 1
ATOM 5251 O O . GLN B 1 71 ? 3.721 11.555 -10.133 1 83.69 71 GLN B O 1
ATOM 5256 N N . THR B 1 72 ? 3.527 9.445 -10.797 1 87.88 72 THR B N 1
ATOM 5257 C CA . THR B 1 72 ? 4.867 9.008 -10.438 1 87.88 72 THR B CA 1
ATOM 5258 C C . THR B 1 72 ? 5.434 8.062 -11.484 1 87.88 72 THR B C 1
ATOM 5260 O O . THR B 1 72 ? 4.922 7.988 -12.609 1 87.88 72 THR B O 1
ATOM 5263 N N . ILE B 1 73 ? 6.555 7.457 -11.188 1 90.62 73 ILE B N 1
ATOM 5264 C CA . ILE B 1 73 ? 7.207 6.621 -12.188 1 90.62 73 ILE B CA 1
ATOM 5265 C C . ILE B 1 73 ? 7.281 5.18 -11.695 1 90.62 73 ILE B C 1
ATOM 5267 O O . ILE B 1 73 ? 7.625 4.934 -10.531 1 90.62 73 ILE B O 1
ATOM 5271 N N . LYS B 1 74 ? 6.883 4.285 -12.5 1 91.88 74 LYS B N 1
ATOM 5272 C CA . LYS B 1 74 ? 7.094 2.855 -12.305 1 91.88 74 LYS B CA 1
ATOM 5273 C C . LYS B 1 74 ? 8.133 2.311 -13.281 1 91.88 74 LYS B C 1
ATOM 5275 O O . LYS B 1 74 ? 8.086 2.617 -14.477 1 91.88 74 LYS B O 1
ATOM 5280 N N . SER B 1 75 ? 9.07 1.579 -12.781 1 95.06 75 SER B N 1
ATOM 5281 C CA . SER B 1 75 ? 10.102 0.959 -13.609 1 95.06 75 SER B CA 1
ATOM 5282 C C . SER B 1 75 ? 10 -0.562 -13.578 1 95.06 75 SER B C 1
ATOM 5284 O O . SER B 1 75 ? 9.781 -1.148 -12.516 1 95.06 75 SER B O 1
ATOM 5286 N N . THR B 1 76 ? 10.086 -1.168 -14.727 1 94.75 76 THR B N 1
ATOM 5287 C CA . THR B 1 76 ? 10.109 -2.619 -14.867 1 94.75 76 THR B CA 1
ATOM 5288 C C . THR B 1 76 ? 11.422 -3.08 -15.492 1 94.75 76 THR B C 1
ATOM 5290 O O . THR B 1 76 ? 11.812 -2.592 -16.547 1 94.75 76 THR B O 1
ATOM 5293 N N . ILE B 1 77 ? 12.055 -3.973 -14.859 1 96.81 77 ILE B N 1
ATOM 5294 C CA . ILE B 1 77 ? 13.328 -4.465 -15.367 1 96.81 77 ILE B CA 1
ATOM 5295 C C . ILE B 1 77 ? 13.18 -5.922 -15.805 1 96.81 77 ILE B C 1
ATOM 5297 O O . ILE B 1 77 ? 12.578 -6.73 -15.102 1 96.81 77 ILE B O 1
ATOM 5301 N N . SER B 1 78 ? 13.609 -6.227 -16.953 1 96.56 78 SER B N 1
ATOM 5302 C CA . SER B 1 78 ? 13.727 -7.582 -17.484 1 96.56 78 SER B CA 1
ATOM 5303 C C . SER B 1 78 ? 15.188 -7.977 -17.656 1 96.56 78 SER B C 1
ATOM 5305 O O . SER B 1 78 ? 16.016 -7.156 -18.047 1 96.56 78 SER B O 1
ATOM 5307 N N . CYS B 1 79 ? 15.477 -9.195 -17.375 1 96.38 79 CYS B N 1
ATOM 5308 C CA . CYS B 1 79 ? 16.828 -9.719 -17.5 1 96.38 79 CYS B CA 1
ATOM 5309 C C . CYS B 1 79 ? 16.844 -11.031 -18.266 1 96.38 79 CYS B C 1
ATOM 5311 O O . CYS B 1 79 ? 15.812 -11.703 -18.375 1 96.38 79 CYS B O 1
ATOM 5313 N N . ILE B 1 80 ? 18.016 -11.297 -18.859 1 95.25 80 ILE B N 1
ATOM 5314 C CA . ILE B 1 80 ? 18.234 -12.609 -19.469 1 95.25 80 ILE B CA 1
ATOM 5315 C C . ILE B 1 80 ? 18.625 -13.617 -18.391 1 95.25 80 ILE B C 1
ATOM 5317 O O . ILE B 1 80 ? 19.672 -13.477 -17.75 1 95.25 80 ILE B O 1
ATOM 5321 N N . VAL B 1 81 ? 17.719 -14.523 -18.156 1 92.62 81 VAL B N 1
ATOM 5322 C CA . VAL B 1 81 ? 17.938 -15.625 -17.219 1 92.62 81 VAL B CA 1
ATOM 5323 C C . VAL B 1 81 ? 17.797 -16.953 -17.953 1 92.62 81 VAL B C 1
ATOM 5325 O O . VAL B 1 81 ? 16.766 -17.219 -18.578 1 92.62 81 VAL B O 1
ATOM 5328 N N . ASN B 1 82 ? 18.828 -17.766 -17.922 1 92.31 82 ASN B N 1
ATOM 5329 C CA . ASN B 1 82 ? 18.844 -19.031 -18.641 1 92.31 82 ASN B CA 1
ATOM 5330 C C . ASN B 1 82 ? 18.578 -18.828 -20.141 1 92.31 82 ASN B C 1
ATOM 5332 O O . ASN B 1 82 ? 17.828 -19.578 -20.75 1 92.31 82 ASN B O 1
ATOM 5336 N N . GLY B 1 83 ? 19.047 -17.703 -20.609 1 90.56 83 GLY B N 1
ATOM 5337 C CA . GLY B 1 83 ? 18.984 -17.438 -22.047 1 90.56 83 GLY B CA 1
ATOM 5338 C C . GLY B 1 83 ? 17.656 -16.844 -22.484 1 90.56 83 GLY B C 1
ATOM 5339 O O . GLY B 1 83 ? 17.438 -16.594 -23.672 1 90.56 83 GLY B O 1
ATOM 5340 N N . VAL B 1 84 ? 16.828 -16.672 -21.578 1 92.31 84 VAL B N 1
ATOM 5341 C CA . VAL B 1 84 ? 15.508 -16.156 -21.922 1 92.31 84 VAL B CA 1
ATOM 5342 C C . VAL B 1 84 ? 15.258 -14.844 -21.172 1 92.31 84 VAL B C 1
ATOM 5344 O O . VAL B 1 84 ? 15.617 -14.711 -20 1 92.31 84 VAL B O 1
ATOM 5347 N N . SER B 1 85 ? 14.68 -13.852 -21.875 1 93.81 85 SER B N 1
ATOM 5348 C CA . SER B 1 85 ? 14.328 -12.586 -21.234 1 93.81 85 SER B CA 1
ATOM 5349 C C . SER B 1 85 ? 13.102 -12.75 -20.344 1 93.81 85 SER B C 1
ATOM 5351 O O . SER B 1 85 ? 12.062 -13.242 -20.781 1 93.81 85 SER B O 1
ATOM 5353 N N . LYS B 1 86 ? 13.289 -12.461 -19.125 1 91.69 86 LYS B N 1
ATOM 5354 C CA . LYS B 1 86 ? 12.203 -12.57 -18.156 1 91.69 86 LYS B CA 1
ATOM 5355 C C . LYS B 1 86 ? 12.062 -11.289 -17.344 1 91.69 86 LYS B C 1
ATOM 5357 O O . LYS B 1 86 ? 13.062 -10.672 -16.969 1 91.69 86 LYS B O 1
ATOM 5362 N N . GLU B 1 87 ? 10.805 -10.844 -17.094 1 92.12 87 GLU B N 1
ATOM 5363 C CA . GLU B 1 87 ? 10.57 -9.742 -16.172 1 92.12 87 GLU B CA 1
ATOM 5364 C C . GLU B 1 87 ? 10.93 -10.125 -14.734 1 92.12 87 GLU B C 1
ATOM 5366 O O . GLU B 1 87 ? 10.453 -11.141 -14.219 1 92.12 87 GLU B O 1
ATOM 5371 N N . ILE B 1 88 ? 11.734 -9.336 -14.117 1 92.06 88 ILE B N 1
ATOM 5372 C CA . ILE B 1 88 ? 12.281 -9.727 -12.82 1 92.06 88 ILE B CA 1
ATOM 5373 C C . ILE B 1 88 ? 11.594 -8.922 -11.719 1 92.06 88 ILE B C 1
ATOM 5375 O O . ILE B 1 88 ? 11.219 -9.484 -10.68 1 92.06 88 ILE B O 1
ATOM 5379 N N . CYS B 1 89 ? 11.484 -7.641 -12 1 91.75 89 CYS B N 1
ATOM 5380 C CA . CYS B 1 89 ? 11.07 -6.785 -10.891 1 91.75 89 CYS B CA 1
ATOM 5381 C C . CYS B 1 89 ? 10.406 -5.512 -11.398 1 91.75 89 CYS B C 1
ATOM 5383 O O . CYS B 1 89 ? 10.75 -5.016 -12.477 1 91.75 89 CYS B O 1
ATOM 5385 N N . GLN B 1 90 ? 9.453 -5.098 -10.672 1 89.5 90 GLN B N 1
ATOM 5386 C CA . GLN B 1 90 ? 8.805 -3.803 -10.867 1 89.5 90 GLN B CA 1
ATOM 5387 C C . GLN B 1 90 ? 8.93 -2.93 -9.617 1 89.5 90 GLN B C 1
ATOM 5389 O O . GLN B 1 90 ? 8.758 -3.412 -8.5 1 89.5 90 GLN B O 1
ATOM 5394 N N . VAL B 1 91 ? 9.367 -1.66 -9.852 1 90.44 91 VAL B N 1
ATOM 5395 C CA . VAL B 1 91 ? 9.531 -0.752 -8.719 1 90.44 91 VAL B CA 1
ATOM 5396 C C . VAL B 1 91 ? 8.859 0.584 -9.023 1 90.44 91 VAL B C 1
ATOM 5398 O O . VAL B 1 91 ? 8.961 1.096 -10.141 1 90.44 91 VAL B O 1
ATOM 5401 N N . GLN B 1 92 ? 8.141 1.026 -8.062 1 85 92 GLN B N 1
ATOM 5402 C CA . GLN B 1 92 ? 7.617 2.387 -8.141 1 85 92 GLN B CA 1
ATOM 5403 C C . GLN B 1 92 ? 8.516 3.365 -7.387 1 85 92 GLN B C 1
ATOM 5405 O O . GLN B 1 92 ? 8.898 3.107 -6.242 1 85 92 GLN B O 1
ATOM 5410 N N . HIS B 1 93 ? 8.836 4.434 -8.023 1 81.75 93 HIS B N 1
ATOM 5411 C CA . HIS B 1 93 ? 9.789 5.387 -7.461 1 81.75 93 HIS B CA 1
ATOM 5412 C C . HIS B 1 93 ? 9.062 6.547 -6.785 1 81.75 93 HIS B C 1
ATOM 5414 O O . HIS B 1 93 ? 7.895 6.812 -7.078 1 81.75 93 HIS B O 1
ATOM 5420 N N . PHE B 1 94 ? 9.812 7.094 -5.824 1 74 94 PHE B N 1
ATOM 5421 C CA . PHE B 1 94 ? 9.273 8.281 -5.16 1 74 94 PHE B CA 1
ATOM 5422 C C . PHE B 1 94 ? 9.484 9.523 -6.023 1 74 94 PHE B C 1
ATOM 5424 O O . PHE B 1 94 ? 10.602 10.031 -6.125 1 74 94 PHE B O 1
ATOM 5431 N N . ASN B 1 95 ? 8.586 9.859 -6.914 1 67.44 95 ASN B N 1
ATOM 5432 C CA . ASN B 1 95 ? 8.555 11.055 -7.742 1 67.44 95 ASN B CA 1
ATOM 5433 C C . ASN B 1 95 ? 7.121 11.43 -8.125 1 67.44 95 ASN B C 1
ATOM 5435 O O . ASN B 1 95 ? 6.516 10.773 -8.977 1 67.44 95 ASN B O 1
ATOM 5439 N N . ASP B 1 96 ? 6.547 12.312 -7.32 1 65.31 96 ASP B N 1
ATOM 5440 C CA . ASP B 1 96 ? 5.176 12.602 -7.734 1 65.31 96 ASP B CA 1
ATOM 5441 C C . ASP B 1 96 ? 5.004 14.086 -8.047 1 65.31 96 ASP B C 1
ATOM 5443 O O . ASP B 1 96 ? 5.84 14.914 -7.664 1 65.31 96 ASP B O 1
ATOM 5447 N N . ASP B 1 97 ? 4.016 14.43 -8.789 1 64.44 97 ASP B N 1
ATOM 5448 C CA . ASP B 1 97 ? 3.732 15.789 -9.25 1 64.44 97 ASP B CA 1
ATOM 5449 C C . ASP B 1 97 ? 2.842 16.531 -8.258 1 64.44 97 ASP B C 1
ATOM 5451 O O . ASP B 1 97 ? 2.143 17.469 -8.625 1 64.44 97 ASP B O 1
ATOM 5455 N N . ARG B 1 98 ? 2.891 16.188 -7.09 1 64.94 98 ARG B N 1
ATOM 5456 C CA . ARG B 1 98 ? 2.092 16.906 -6.098 1 64.94 98 ARG B CA 1
ATOM 5457 C C . ARG B 1 98 ? 2.5 18.375 -6.02 1 64.94 98 ARG B C 1
ATOM 5459 O O . ARG B 1 98 ? 3.688 18.688 -6.082 1 64.94 98 ARG B O 1
ATOM 5466 N N . PRO B 1 99 ? 1.312 19.188 -5.996 1 60.69 99 PRO B N 1
ATOM 5467 C CA . PRO B 1 99 ? 1.667 20.594 -5.777 1 60.69 99 PRO B CA 1
ATOM 5468 C C . PRO B 1 99 ? 2.352 20.812 -4.434 1 60.69 99 PRO B C 1
ATOM 5470 O O . PRO B 1 99 ? 2.088 20.094 -3.467 1 60.69 99 PRO B O 1
ATOM 5473 N N . PRO B 1 100 ? 3.303 21.703 -4.508 1 53.06 100 PRO B N 1
ATOM 5474 C CA . PRO B 1 100 ? 3.918 22.047 -3.221 1 53.06 100 PRO B CA 1
ATOM 5475 C C . PRO B 1 100 ? 2.9 22.5 -2.182 1 53.06 100 PRO B C 1
ATOM 5477 O O . PRO B 1 100 ? 1.859 23.062 -2.539 1 53.06 100 PRO B O 1
ATOM 5480 N N . ALA B 1 101 ? 2.809 21.938 -1.076 1 46.62 101 ALA B N 1
ATOM 5481 C CA . ALA B 1 101 ? 1.902 22.375 -0.017 1 46.62 101 ALA B CA 1
ATOM 5482 C C . ALA B 1 101 ? 1.739 23.891 -0.025 1 46.62 101 ALA B C 1
ATOM 5484 O O . ALA B 1 101 ? 2.729 24.625 -0.004 1 46.62 101 ALA B O 1
ATOM 5485 N N . GLN B 1 102 ? 0.611 24.469 -0.643 1 39.41 102 GLN B N 1
ATOM 5486 C CA . GLN B 1 102 ? 0.376 25.906 -0.615 1 39.41 102 GLN B CA 1
ATOM 5487 C C . GLN B 1 102 ? 0.323 26.438 0.819 1 39.41 102 GLN B C 1
ATOM 5489 O O . GLN B 1 102 ? -0.245 25.781 1.7 1 39.41 102 GLN B O 1
ATOM 5494 N N . LYS B 1 103 ? 1.064 27.453 1.175 1 39.69 103 LYS B N 1
ATOM 5495 C CA . LYS B 1 103 ? 0.834 28.234 2.389 1 39.69 103 LYS B CA 1
ATOM 5496 C C . LYS B 1 103 ? -0.627 28.656 2.502 1 39.69 103 LYS B C 1
ATOM 5498 O O . LYS B 1 103 ? -1.22 29.125 1.528 1 39.69 103 LYS B O 1
ATOM 5503 N N . LEU B 1 104 ? -1.35 28.078 3.229 1 34.19 104 LEU B N 1
ATOM 5504 C CA . LEU B 1 104 ? -2.602 28.781 3.502 1 34.19 104 LEU B CA 1
ATOM 5505 C C . LEU B 1 104 ? -2.355 30.266 3.74 1 34.19 104 LEU B C 1
ATOM 5507 O O . LEU B 1 104 ? -1.537 30.641 4.586 1 34.19 104 LEU B O 1
ATOM 5511 N N . ALA B 1 105 ? -2.521 31.172 2.803 1 31.55 105 ALA B N 1
ATOM 5512 C CA . ALA B 1 105 ? -2.535 32.625 3.053 1 31.55 105 ALA B CA 1
ATOM 5513 C C . ALA B 1 105 ? -3.178 32.938 4.398 1 31.55 105 ALA B C 1
ATOM 5515 O O . ALA B 1 105 ? -4.34 32.594 4.637 1 31.55 105 ALA B O 1
ATOM 5516 N N . THR B 1 106 ? -2.449 32.906 5.488 1 31.03 106 THR B N 1
ATOM 5517 C CA . THR B 1 106 ? -3.043 33.656 6.598 1 31.03 106 THR B CA 1
ATOM 5518 C C . THR B 1 106 ? -3.676 34.938 6.105 1 31.03 106 THR B C 1
ATOM 5520 O O . THR B 1 106 ? -3.047 35.719 5.367 1 31.03 106 THR B O 1
ATOM 5523 N N . ALA B 1 107 ? -4.895 35.125 5.965 1 29.75 107 ALA B N 1
ATOM 5524 C CA . ALA B 1 107 ? -5.551 36.438 5.938 1 29.75 107 ALA B CA 1
ATOM 5525 C C . ALA B 1 107 ? -4.93 37.375 6.961 1 29.75 107 ALA B C 1
ATOM 5527 O O . ALA B 1 107 ? -5.215 37.281 8.156 1 29.75 107 ALA B O 1
ATOM 5528 N N . ARG B 1 108 ? -3.641 37.688 7.047 1 29.8 108 ARG B N 1
ATOM 5529 C CA . ARG B 1 108 ? -3.336 38.938 7.758 1 29.8 108 ARG B CA 1
ATOM 5530 C C . ARG B 1 108 ? -4.281 40.062 7.344 1 29.8 108 ARG B C 1
ATOM 5532 O O . ARG B 1 108 ? -4.387 40.375 6.156 1 29.8 108 ARG B O 1
ATOM 5539 N N . SER B 1 109 ? -5.371 40.375 8.148 1 26.89 109 SER B N 1
ATOM 5540 C CA . SER B 1 109 ? -6.078 41.625 8.266 1 26.89 109 SER B CA 1
ATOM 5541 C C . SER B 1 109 ? -5.117 42.812 8.188 1 26.89 109 SER B C 1
ATOM 5543 O O . SER B 1 109 ? -4.234 42.969 9.039 1 26.89 109 SER B O 1
ATOM 5545 N N . SER B 1 110 ? -4.582 43.25 7.18 1 28.05 110 SER B N 1
ATOM 5546 C CA . SER B 1 110 ? -4.176 44.656 7.094 1 28.05 110 SER B CA 1
ATOM 5547 C C . SER B 1 110 ? -5.199 45.562 7.766 1 28.05 110 SER B C 1
ATOM 5549 O O . SER B 1 110 ? -6.277 45.812 7.215 1 28.05 110 SER B O 1
ATOM 5551 N N . ALA B 1 111 ? -5.363 45.531 9.117 1 25.81 111 ALA B N 1
ATOM 5552 C CA . ALA B 1 111 ? -5.891 46.688 9.812 1 25.81 111 ALA B CA 1
ATOM 5553 C C . ALA B 1 111 ? -5.16 47.969 9.383 1 25.81 111 ALA B C 1
ATOM 5555 O O . ALA B 1 111 ? -3.992 48.156 9.719 1 25.81 111 ALA B O 1
ATOM 5556 N N . LYS B 1 112 ? -5.402 48.531 8.25 1 28.55 112 LYS B N 1
ATOM 5557 C CA . LYS B 1 112 ? -5.258 49.938 7.938 1 28.55 112 LYS B CA 1
ATOM 5558 C C . LYS B 1 112 ? -5.797 50.812 9.07 1 28.55 112 LYS B C 1
ATOM 5560 O O . LYS B 1 112 ? -6.965 50.688 9.453 1 28.55 112 LYS B O 1
ATOM 5565 N N . GLN B 1 113 ? -4.945 51.312 9.992 1 24.14 113 GLN B N 1
ATOM 5566 C CA . GLN B 1 113 ? -5.121 52.531 10.758 1 24.14 113 GLN B CA 1
ATOM 5567 C C . GLN B 1 113 ? -5.727 53.656 9.891 1 24.14 113 GLN B C 1
ATOM 5569 O O . GLN B 1 113 ? -5.102 54.094 8.93 1 24.14 113 GLN B O 1
ATOM 5574 N N . SER B 1 114 ? -6.996 53.594 9.664 1 26.36 114 SER B N 1
ATOM 5575 C CA . SER B 1 114 ? -7.656 54.844 9.227 1 26.36 114 SER B CA 1
ATOM 5576 C C . SER B 1 114 ? -7.273 56 10.109 1 26.36 114 SER B C 1
ATOM 5578 O O . SER B 1 114 ? -7.645 56.062 11.289 1 26.36 114 SER B O 1
ATOM 5580 N N . LYS B 1 115 ? -6.047 56.531 10.07 1 24.81 115 LYS B N 1
ATOM 5581 C CA . LYS B 1 115 ? -5.801 57.875 10.586 1 24.81 115 LYS B CA 1
ATOM 5582 C C . LYS B 1 115 ? -6.898 58.844 10.141 1 24.81 115 LYS B C 1
ATOM 5584 O O . LYS B 1 115 ? -7.184 58.969 8.953 1 24.81 115 LYS B O 1
ATOM 5589 N N . LYS B 1 116 ? -7.848 59.062 11.07 1 25.84 116 LYS B N 1
ATOM 5590 C CA . LYS B 1 116 ? -8.68 60.25 11.148 1 25.84 116 LYS B CA 1
ATOM 5591 C C . LYS B 1 116 ? -7.844 61.531 11 1 25.84 116 LYS B C 1
ATOM 5593 O O . LYS B 1 116 ? -7.062 61.875 11.891 1 25.84 116 LYS B O 1
ATOM 5598 N N . ASP B 1 117 ? -7.41 61.875 9.836 1 22.44 117 ASP B N 1
ATOM 5599 C CA . ASP B 1 117 ? -7.008 63.25 9.539 1 22.44 117 ASP B CA 1
ATOM 5600 C C . ASP B 1 117 ? -8.109 64.25 9.914 1 22.44 117 ASP B C 1
ATOM 5602 O O . ASP B 1 117 ? -9.234 64.125 9.422 1 22.44 117 ASP B O 1
ATOM 5606 N N . GLY B 1 118 ? -8.148 64.688 11.172 1 23.16 118 GLY B N 1
ATOM 5607 C CA . GLY B 1 118 ? -8.688 66 11.602 1 23.16 118 GLY B CA 1
ATOM 5608 C C . GLY B 1 118 ? -8.258 67.125 10.703 1 23.16 118 GLY B C 1
ATOM 5609 O O . GLY B 1 118 ? -7.203 67.75 10.922 1 23.16 118 GLY B O 1
ATOM 5610 N N . GLY B 1 119 ? -8.438 67.125 9.336 1 21.56 119 GLY B N 1
ATOM 5611 C CA . GLY B 1 119 ? -8.359 68.375 8.555 1 21.56 119 GLY B CA 1
ATOM 5612 C C . GLY B 1 119 ? -9.227 69.438 9.102 1 21.56 119 GLY B C 1
ATOM 5613 O O . GLY B 1 119 ? -10.445 69.312 9.203 1 21.56 119 GLY B O 1
ATOM 5614 N N . GLY B 1 120 ? -8.773 70.312 10.008 1 21.12 120 GLY B N 1
ATOM 5615 C CA . GLY B 1 120 ? -9.047 71.688 10.055 1 21.12 120 GLY B CA 1
ATOM 5616 C C . GLY B 1 120 ? -9.133 72.375 8.68 1 21.12 120 GLY B C 1
ATOM 5617 O O . GLY B 1 120 ? -8.875 71.688 7.668 1 21.12 120 GLY B O 1
ATOM 5618 N N . GLY B 1 121 ? -8.57 73.75 8.516 1 21.38 121 GLY B N 1
ATOM 5619 C CA . GLY B 1 121 ? -8.859 74.938 7.723 1 21.38 121 GLY B CA 1
ATOM 5620 C C . GLY B 1 121 ? -8.562 74.75 6.246 1 21.38 121 GLY B C 1
ATOM 5621 O O . GLY B 1 121 ? -8.031 73.688 5.84 1 21.38 121 GLY B O 1
ATOM 5622 N N . GLY B 1 122 ? -8.047 75.938 5.512 1 21.16 122 GLY B N 1
ATOM 5623 C CA . GLY B 1 122 ? -8.273 76.75 4.301 1 21.16 122 GLY B CA 1
ATOM 5624 C C . GLY B 1 122 ? -7.617 76.125 3.076 1 21.16 122 GLY B C 1
ATOM 5625 O O . GLY B 1 122 ? -8.273 75.875 2.053 1 21.16 122 GLY B O 1
ATOM 5626 N N . GLY B 1 123 ? -6.211 76.438 2.799 1 20.84 123 GLY B N 1
ATOM 5627 C CA . GLY B 1 123 ? -5.621 77 1.595 1 20.84 123 GLY B CA 1
ATOM 5628 C C . GLY B 1 123 ? -5.359 76 0.519 1 20.84 123 GLY B C 1
ATOM 5629 O O . GLY B 1 123 ? -5.402 74.75 0.786 1 20.84 123 GLY B O 1
ATOM 5630 N N . LYS B 1 124 ? -4.617 76.375 -0.73 1 22.53 124 LYS B N 1
ATOM 5631 C CA . LYS B 1 124 ? -4.566 76.312 -2.186 1 22.53 124 LYS B CA 1
ATOM 5632 C C . LYS B 1 124 ? -3.9 75 -2.625 1 22.53 124 LYS B C 1
ATOM 5634 O O . LYS B 1 124 ? -4.398 74.312 -3.516 1 22.53 124 LYS B O 1
ATOM 5639 N N . GLY B 1 125 ? -2.525 74.938 -2.398 1 21.38 125 GLY B N 1
ATOM 5640 C CA . GLY B 1 125 ? -1.704 74.625 -3.561 1 21.38 125 GLY B CA 1
ATOM 5641 C C . GLY B 1 125 ? -1.744 73.125 -3.957 1 21.38 125 GLY B C 1
ATOM 5642 O O . GLY B 1 125 ? -2.193 72.312 -3.184 1 21.38 125 GLY B O 1
ATOM 5643 N N . LYS B 1 126 ? -0.947 72.688 -5.16 1 22.14 126 LYS B N 1
ATOM 5644 C CA . LYS B 1 126 ? -0.812 71.875 -6.359 1 22.14 126 LYS B CA 1
ATOM 5645 C C . LYS B 1 126 ? -0.281 70.5 -6.016 1 22.14 126 LYS B C 1
ATOM 5647 O O . LYS B 1 126 ? -0.104 69.688 -6.902 1 22.14 126 LYS B O 1
ATOM 5652 N N . ASN B 1 127 ? 0.278 70.25 -4.738 1 20.03 127 ASN B N 1
ATOM 5653 C CA . ASN B 1 127 ? 1.397 69.312 -4.926 1 20.03 127 ASN B CA 1
ATOM 5654 C C . ASN B 1 127 ? 0.918 67.875 -5.211 1 20.03 127 ASN B C 1
ATOM 5656 O O . ASN B 1 127 ? 0.138 67.312 -4.441 1 20.03 127 ASN B O 1
ATOM 5660 N N . THR B 1 128 ? 1.003 67.438 -6.449 1 22.05 128 THR B N 1
ATOM 5661 C CA . THR B 1 128 ? 0.654 66.125 -7.082 1 22.05 128 THR B CA 1
ATOM 5662 C C . THR B 1 128 ? 1.41 65 -6.434 1 22.05 128 THR B C 1
ATOM 5664 O O . THR B 1 128 ? 1.543 63.938 -7.023 1 22.05 128 THR B O 1
ATOM 5667 N N . LYS B 1 129 ? 1.516 64.875 -5.129 1 23.97 129 LYS B N 1
ATOM 5668 C CA . LYS B 1 129 ? 2.482 63.906 -4.641 1 23.97 129 LYS B CA 1
ATOM 5669 C C . LYS B 1 129 ? 2.076 62.469 -5.043 1 23.97 129 LYS B C 1
ATOM 5671 O O . LYS B 1 129 ? 0.961 62.031 -4.754 1 23.97 129 LYS B O 1
ATOM 5676 N N . LYS B 1 130 ? 2.859 61.875 -5.992 1 23.56 130 LYS B N 1
ATOM 5677 C CA . LYS B 1 130 ? 2.918 60.531 -6.582 1 23.56 130 LYS B CA 1
ATOM 5678 C C . LYS B 1 130 ? 3.062 59.469 -5.504 1 23.56 130 LYS B C 1
ATOM 5680 O O . LYS B 1 130 ? 4.016 59.469 -4.723 1 23.56 130 LYS B O 1
ATOM 5685 N N . ASP B 1 131 ? 2.02 58.969 -4.922 1 22.89 131 ASP B N 1
ATOM 5686 C CA . ASP B 1 131 ? 1.967 57.969 -3.869 1 22.89 131 ASP B CA 1
ATOM 5687 C C . ASP B 1 131 ? 2.764 56.719 -4.262 1 22.89 131 ASP B C 1
ATOM 5689 O O . ASP B 1 131 ? 2.549 56.156 -5.336 1 22.89 131 ASP B O 1
ATOM 5693 N N . PRO B 1 132 ? 4.094 56.531 -3.754 1 25.12 132 PRO B N 1
ATOM 5694 C CA . PRO B 1 132 ? 4.992 55.406 -4.113 1 25.12 132 PRO B CA 1
ATOM 5695 C C . PRO B 1 132 ? 4.355 54.062 -3.914 1 25.12 132 PRO B C 1
ATOM 5697 O O . PRO B 1 132 ? 3.66 53.812 -2.92 1 25.12 132 PRO B O 1
ATOM 5700 N N . THR B 1 133 ? 3.943 53.375 -4.973 1 24.5 133 THR B N 1
ATOM 5701 C CA . THR B 1 133 ? 3.459 52 -5.141 1 24.5 133 THR B CA 1
ATOM 5702 C C . THR B 1 133 ? 4.398 51 -4.461 1 24.5 133 THR B C 1
ATOM 5704 O O . THR B 1 133 ? 5.562 50.875 -4.848 1 24.5 133 THR B O 1
ATOM 5707 N N . PRO B 1 134 ? 4.395 50.844 -3.076 1 24.67 134 PRO B N 1
ATOM 5708 C CA . PRO B 1 134 ? 5.398 49.938 -2.482 1 24.67 134 PRO B CA 1
ATOM 5709 C C . PRO B 1 134 ? 5.438 48.562 -3.145 1 24.67 134 PRO B C 1
ATOM 5711 O O . PRO B 1 134 ? 4.41 47.875 -3.223 1 24.67 134 PRO B O 1
ATOM 5714 N N . ASN B 1 135 ? 6.215 48.312 -4.172 1 25.16 135 ASN B N 1
ATOM 5715 C CA . ASN B 1 135 ? 6.617 47.062 -4.832 1 25.16 135 ASN B CA 1
ATOM 5716 C C . ASN B 1 135 ? 7.199 46.062 -3.842 1 25.16 135 ASN B C 1
ATOM 5718 O O . ASN B 1 135 ? 8.422 45.969 -3.695 1 25.16 135 ASN B O 1
ATOM 5722 N N . THR B 1 136 ? 6.906 46.125 -2.557 1 24.94 136 THR B N 1
ATOM 5723 C CA . THR B 1 136 ? 7.621 45.156 -1.746 1 24.94 136 THR B CA 1
ATOM 5724 C C . THR B 1 136 ? 7.398 43.719 -2.285 1 24.94 136 THR B C 1
ATOM 5726 O O . THR B 1 136 ? 6.27 43.25 -2.314 1 24.94 136 THR B O 1
ATOM 5729 N N . GLU B 1 137 ? 8.156 43.375 -3.221 1 27.17 137 GLU B N 1
ATOM 5730 C CA . GLU B 1 137 ? 8.383 42 -3.611 1 27.17 137 GLU B CA 1
ATOM 5731 C C . GLU B 1 137 ? 8.508 41.094 -2.391 1 27.17 137 GLU B C 1
ATOM 5733 O O . GLU B 1 137 ? 9.492 41.156 -1.659 1 27.17 137 GLU B O 1
ATOM 5738 N N . GLU B 1 138 ? 7.484 40.938 -1.617 1 26.39 138 GLU B N 1
ATOM 5739 C CA . GLU B 1 138 ? 7.375 39.969 -0.54 1 26.39 138 GLU B CA 1
ATOM 5740 C C . GLU B 1 138 ? 8.086 38.656 -0.901 1 26.39 138 GLU B C 1
ATOM 5742 O O . GLU B 1 138 ? 7.777 38.031 -1.919 1 26.39 138 GLU B O 1
ATOM 5747 N N . ALA B 1 139 ? 9.398 38.688 -0.577 1 25.73 139 ALA B N 1
ATOM 5748 C CA . ALA B 1 139 ? 10.219 37.469 -0.642 1 25.73 139 ALA B CA 1
ATOM 5749 C C . ALA B 1 139 ? 9.477 36.281 -0.051 1 25.73 139 ALA B C 1
ATOM 5751 O O . ALA B 1 139 ? 9.234 36.219 1.158 1 25.73 139 ALA B O 1
ATOM 5752 N N . ILE B 1 140 ? 8.484 35.938 -0.682 1 26.5 140 ILE B N 1
ATOM 5753 C CA . ILE B 1 140 ? 7.809 34.656 -0.387 1 26.5 140 ILE B CA 1
ATOM 5754 C C . ILE B 1 140 ? 8.844 33.562 -0.159 1 26.5 140 ILE B C 1
ATOM 5756 O O . ILE B 1 140 ? 9.547 33.156 -1.091 1 26.5 140 ILE B O 1
ATOM 5760 N N . VAL B 1 141 ? 9.656 33.75 0.938 1 25.89 141 VAL B N 1
ATOM 5761 C CA . VAL B 1 141 ? 10.477 32.594 1.287 1 25.89 141 VAL B CA 1
ATOM 5762 C C . VAL B 1 141 ? 9.625 31.344 1.272 1 25.89 141 VAL B C 1
ATOM 5764 O O . VAL B 1 141 ? 8.672 31.219 2.039 1 25.89 141 VAL B O 1
ATOM 5767 N N . GLU B 1 142 ? 9.352 30.797 0.192 1 29.34 142 GLU B N 1
ATOM 5768 C CA . GLU B 1 142 ? 8.727 29.5 -0.04 1 29.34 142 GLU B CA 1
ATOM 5769 C C . GLU B 1 142 ? 9.344 28.422 0.848 1 29.34 142 GLU B C 1
ATOM 5771 O O . GLU B 1 142 ? 10.508 28.062 0.675 1 29.34 142 GLU B O 1
ATOM 5776 N N . ALA B 1 143 ? 9.367 28.609 2.156 1 29.12 143 ALA B N 1
ATOM 5777 C CA . ALA B 1 143 ? 9.844 27.453 2.912 1 29.12 143 ALA B CA 1
ATOM 5778 C C . ALA B 1 143 ? 9.211 26.172 2.398 1 29.12 143 ALA B C 1
ATOM 5780 O O . ALA B 1 143 ? 7.996 25.984 2.477 1 29.12 143 ALA B O 1
ATOM 5781 N N . PRO B 1 144 ? 9.625 25.578 1.36 1 32.25 144 PRO B N 1
ATOM 5782 C CA . PRO B 1 144 ? 9.094 24.281 0.914 1 32.25 144 PRO B CA 1
ATOM 5783 C C . PRO B 1 144 ? 9.172 23.203 1.991 1 32.25 144 PRO B C 1
ATOM 5785 O O . PRO B 1 144 ? 10.266 22.734 2.316 1 32.25 144 PRO B O 1
ATOM 5788 N N . LEU B 1 145 ? 8.922 23.422 3.209 1 30.92 145 LEU B N 1
ATOM 5789 C CA . LEU B 1 145 ? 9.312 22.312 4.074 1 30.92 145 LEU B CA 1
ATOM 5790 C C . LEU B 1 145 ? 9.102 20.969 3.373 1 30.92 145 LEU B C 1
ATOM 5792 O O . LEU B 1 145 ? 9.969 20.094 3.41 1 30.92 145 LEU B O 1
ATOM 5796 N N . PHE B 1 146 ? 7.945 20.359 3.729 1 33.16 146 PHE B N 1
ATOM 5797 C CA . PHE B 1 146 ? 8.008 18.984 3.225 1 33.16 146 PHE B CA 1
ATOM 5798 C C . PHE B 1 146 ? 8.5 18.969 1.782 1 33.16 146 PHE B C 1
ATOM 5800 O O . PHE B 1 146 ? 8.383 19.969 1.065 1 33.16 146 PHE B O 1
ATOM 5807 N N . PRO B 1 147 ? 9.148 17.656 1.387 1 37.59 147 PRO B N 1
ATOM 5808 C CA . PRO B 1 147 ? 9.852 17.328 0.143 1 37.59 147 PRO B CA 1
ATOM 5809 C C . PRO B 1 147 ? 9.141 17.875 -1.095 1 37.59 147 PRO B C 1
ATOM 5811 O O . PRO B 1 147 ? 7.945 17.641 -1.275 1 37.59 147 PRO B O 1
ATOM 5814 N N . LYS B 1 148 ? 9.219 19 -1.583 1 40.38 148 LYS B N 1
ATOM 5815 C CA . LYS B 1 148 ? 9.312 19.438 -2.973 1 40.38 148 LYS B CA 1
ATOM 5816 C C . LYS B 1 148 ? 9.539 18.25 -3.91 1 40.38 148 LYS B C 1
ATOM 5818 O O . LYS B 1 148 ? 10.68 17.812 -4.09 1 40.38 148 LYS B O 1
ATOM 5823 N N . TYR B 1 149 ? 9.125 17.281 -3.535 1 45.06 149 TYR B N 1
ATOM 5824 C CA . TYR B 1 149 ? 9.289 16.125 -4.414 1 45.06 149 TYR B CA 1
ATOM 5825 C C . TYR B 1 149 ? 9.219 16.547 -5.879 1 45.06 149 TYR B C 1
ATOM 5827 O O . TYR B 1 149 ? 8.133 16.688 -6.441 1 45.06 149 TYR B O 1
ATOM 5835 N N . ILE B 1 150 ? 10.039 17.562 -6.012 1 49.78 150 ILE B N 1
ATOM 5836 C CA . ILE B 1 150 ? 10.367 18.578 -7.02 1 49.78 150 ILE B CA 1
ATOM 5837 C C . ILE B 1 150 ? 10.578 17.891 -8.367 1 49.78 150 ILE B C 1
ATOM 5839 O O . ILE B 1 150 ? 10.844 18.562 -9.375 1 49.78 150 ILE B O 1
ATOM 5843 N N . PHE B 1 151 ? 10.523 16.594 -8.234 1 62.09 151 PHE B N 1
ATOM 5844 C CA . PHE B 1 151 ? 11.055 16.25 -9.547 1 62.09 151 PHE B CA 1
ATOM 5845 C C . PHE B 1 151 ? 9.938 16.141 -10.57 1 62.09 151 PHE B C 1
ATOM 5847 O O . PHE B 1 151 ? 8.867 15.602 -10.273 1 62.09 151 PHE B O 1
ATOM 5854 N N . ASN B 1 152 ? 10.016 16.922 -11.359 1 75.25 152 ASN B N 1
ATOM 5855 C CA . ASN B 1 152 ? 9.141 16.766 -12.516 1 75.25 152 ASN B CA 1
ATOM 5856 C C . ASN B 1 152 ? 9.234 15.367 -13.117 1 75.25 152 ASN B C 1
ATOM 5858 O O . ASN B 1 152 ? 10.312 14.945 -13.555 1 75.25 152 ASN B O 1
ATOM 5862 N N . VAL B 1 153 ? 8.117 14.664 -12.938 1 83.81 153 VAL B N 1
ATOM 5863 C CA . VAL B 1 153 ? 8.047 13.281 -13.406 1 83.81 153 VAL B CA 1
ATOM 5864 C C . VAL B 1 153 ? 8.539 13.203 -14.852 1 83.81 153 VAL B C 1
ATOM 5866 O O . VAL B 1 153 ? 9.273 12.281 -15.211 1 83.81 153 VAL B O 1
ATOM 5869 N N . ASN B 1 154 ? 8.188 14.211 -15.609 1 85 154 ASN B N 1
ATOM 5870 C CA . ASN B 1 154 ? 8.586 14.195 -17.016 1 85 154 ASN B CA 1
ATOM 5871 C C . ASN B 1 154 ? 10.094 14.344 -17.172 1 85 154 ASN B C 1
ATOM 5873 O O . ASN B 1 154 ? 10.703 13.68 -18.031 1 85 154 ASN B O 1
ATOM 5877 N N . ASN B 1 155 ? 10.664 15.172 -16.375 1 84.81 155 ASN B N 1
ATOM 5878 C CA . ASN B 1 155 ? 12.117 15.336 -16.406 1 84.81 155 ASN B CA 1
ATOM 5879 C C . ASN B 1 155 ? 12.836 14.062 -15.969 1 84.81 155 ASN B C 1
ATOM 5881 O O . ASN B 1 155 ? 13.82 13.656 -16.578 1 84.81 155 ASN B O 1
ATOM 5885 N N . ALA B 1 156 ? 12.328 13.516 -14.953 1 86.62 156 ALA B N 1
ATOM 5886 C CA . ALA B 1 156 ? 12.93 12.281 -14.461 1 86.62 156 ALA B CA 1
ATOM 5887 C C . ALA B 1 156 ? 12.844 11.172 -15.5 1 86.62 156 ALA B C 1
ATOM 5889 O O . ALA B 1 156 ? 13.805 10.43 -15.711 1 86.62 156 ALA B O 1
ATOM 5890 N N . LEU B 1 157 ? 11.703 11.047 -16.156 1 90.12 157 LEU B N 1
ATOM 5891 C CA . LEU B 1 157 ? 11.516 10.055 -17.203 1 90.12 157 LEU B CA 1
ATOM 5892 C C . LEU B 1 157 ? 12.523 10.258 -18.328 1 90.12 157 LEU B C 1
ATOM 5894 O O . LEU B 1 157 ? 13.125 9.305 -18.812 1 90.12 157 LEU B O 1
ATOM 5898 N N . THR B 1 158 ? 12.695 11.492 -18.688 1 91.75 158 THR B N 1
ATOM 5899 C CA . THR B 1 158 ? 13.617 11.82 -19.766 1 91.75 158 THR B CA 1
ATOM 5900 C C . THR B 1 158 ? 15.047 11.438 -19.391 1 91.75 158 THR B C 1
ATOM 5902 O O . THR B 1 158 ? 15.742 10.797 -20.188 1 91.75 158 THR B O 1
ATOM 5905 N N . ARG B 1 159 ? 15.461 11.797 -18.219 1 91.81 159 ARG B N 1
ATOM 5906 C CA . ARG B 1 159 ? 16.828 11.523 -17.781 1 91.81 159 ARG B CA 1
ATOM 5907 C C . ARG B 1 159 ? 17.062 10.023 -17.625 1 91.81 159 ARG B C 1
ATOM 5909 O O . ARG B 1 159 ? 18.109 9.516 -18 1 91.81 159 ARG B O 1
ATOM 5916 N N . MET B 1 160 ? 16.172 9.336 -17.047 1 94.44 160 MET B N 1
ATOM 5917 C CA . MET B 1 160 ? 16.297 7.891 -16.875 1 94.44 160 MET B CA 1
ATOM 5918 C C . MET B 1 160 ? 16.406 7.203 -18.234 1 94.44 160 MET B C 1
ATOM 5920 O O . MET B 1 160 ? 17.219 6.293 -18.422 1 94.44 160 MET B O 1
ATOM 5924 N N . ASN B 1 161 ? 15.602 7.68 -19.172 1 95.5 161 ASN B N 1
ATOM 5925 C CA . ASN B 1 161 ? 15.641 7.094 -20.516 1 95.5 161 ASN B CA 1
ATOM 5926 C C . ASN B 1 161 ? 16.984 7.32 -21.188 1 95.5 161 ASN B C 1
ATOM 5928 O O . ASN B 1 161 ? 17.422 6.508 -22 1 95.5 161 ASN B O 1
ATOM 5932 N N . GLU B 1 162 ? 17.609 8.422 -20.844 1 94.81 162 GLU B N 1
ATOM 5933 C CA . GLU B 1 162 ? 18.953 8.688 -21.359 1 94.81 162 GLU B CA 1
ATOM 5934 C C . GLU B 1 162 ? 19.984 7.75 -20.75 1 94.81 162 GLU B C 1
ATOM 5936 O O . GLU B 1 162 ? 20.969 7.398 -21.391 1 94.81 162 GLU B O 1
ATOM 5941 N N . MET B 1 163 ? 19.781 7.309 -19.594 1 96.44 163 MET B N 1
ATOM 5942 C CA . MET B 1 163 ? 20.734 6.488 -18.859 1 96.44 163 MET B CA 1
ATOM 5943 C C . MET B 1 163 ? 20.547 5.008 -19.172 1 96.44 163 MET B C 1
ATOM 5945 O O . MET B 1 163 ? 21.5 4.234 -19.156 1 96.44 163 MET B O 1
ATOM 5949 N N . ILE B 1 164 ? 19.391 4.527 -19.5 1 97.31 164 ILE B N 1
ATOM 5950 C CA . ILE B 1 164 ? 18.969 3.133 -19.609 1 97.31 164 ILE B CA 1
ATOM 5951 C C . ILE B 1 164 ? 19.797 2.418 -20.672 1 97.31 164 ILE B C 1
ATOM 5953 O O . ILE B 1 164 ? 20.266 1.294 -20.453 1 97.31 164 ILE B O 1
ATOM 5957 N N . PRO B 1 165 ? 20.078 3.055 -21.844 1 96.94 165 PRO B N 1
ATOM 5958 C CA . PRO B 1 165 ? 20.844 2.346 -22.875 1 96.94 165 PRO B CA 1
ATOM 5959 C C . PRO B 1 165 ? 22.219 1.91 -22.359 1 96.94 165 PRO B C 1
ATOM 5961 O O . PRO B 1 165 ? 22.781 0.915 -22.844 1 96.94 165 PRO B O 1
ATOM 5964 N N . HIS B 1 166 ? 22.797 2.582 -21.406 1 96 166 HIS B N 1
ATOM 5965 C CA . HIS B 1 166 ? 24.109 2.266 -20.875 1 96 166 HIS B CA 1
ATOM 5966 C C . HIS B 1 166 ? 24.047 1.104 -19.891 1 96 166 HIS B C 1
ATOM 5968 O O . HIS B 1 166 ? 25.078 0.542 -19.516 1 96 166 HIS B O 1
ATOM 5974 N N . LEU B 1 167 ? 22.906 0.754 -19.438 1 96.5 167 LEU B N 1
ATOM 5975 C CA . LEU B 1 167 ? 22.734 -0.309 -18.453 1 96.5 167 LEU B CA 1
ATOM 5976 C C . LEU B 1 167 ? 22.344 -1.618 -19.125 1 96.5 167 LEU B C 1
ATOM 5978 O O . LEU B 1 167 ? 22.578 -2.699 -18.578 1 96.5 167 LEU B O 1
ATOM 5982 N N . VAL B 1 168 ? 21.672 -1.502 -20.297 1 96.5 168 VAL B N 1
ATOM 5983 C CA . VAL B 1 168 ? 21.219 -2.693 -21 1 96.5 168 VAL B CA 1
ATOM 5984 C C . VAL B 1 168 ? 22.406 -3.547 -21.406 1 96.5 168 VAL B C 1
ATOM 5986 O O . VAL B 1 168 ? 23.391 -3.033 -21.938 1 96.5 168 VAL B O 1
ATOM 5989 N N . GLY B 1 169 ? 22.422 -4.836 -21.078 1 94.25 169 GLY B N 1
ATOM 5990 C CA . GLY B 1 169 ? 23.516 -5.738 -21.359 1 94.25 169 GLY B CA 1
ATOM 5991 C C . GLY B 1 169 ? 24.422 -5.98 -20.172 1 94.25 169 GLY B C 1
ATOM 5992 O O . GLY B 1 169 ? 25.156 -6.969 -20.141 1 94.25 169 GLY B O 1
ATOM 5993 N N . CYS B 1 170 ? 24.359 -5.125 -19.188 1 94.12 170 CYS B N 1
ATOM 5994 C CA . CYS B 1 170 ? 25.188 -5.273 -17.984 1 94.12 170 CYS B CA 1
ATOM 5995 C C . CYS B 1 170 ? 24.672 -6.406 -17.109 1 94.12 170 CYS B C 1
ATOM 5997 O O . CYS B 1 170 ? 23.469 -6.668 -17.062 1 94.12 170 CYS B O 1
ATOM 5999 N N . CYS B 1 171 ? 25.656 -7.051 -16.484 1 93.88 171 CYS B N 1
ATOM 6000 C CA . CYS B 1 171 ? 25.297 -8.039 -15.469 1 93.88 171 CYS B CA 1
ATOM 6001 C C . CYS B 1 171 ? 24.672 -7.359 -14.258 1 93.88 171 CYS B C 1
ATOM 6003 O O . CYS B 1 171 ? 25.062 -6.254 -13.891 1 93.88 171 CYS B O 1
ATOM 6005 N N . LEU B 1 172 ? 23.719 -8.047 -13.672 1 91.75 172 LEU B N 1
ATOM 6006 C CA . LEU B 1 172 ? 23.016 -7.512 -12.516 1 91.75 172 LEU B CA 1
ATOM 6007 C C . LEU B 1 172 ? 23.875 -7.59 -11.258 1 91.75 172 LEU B C 1
ATOM 6009 O O . LEU B 1 172 ? 23.578 -8.375 -10.352 1 91.75 172 LEU B O 1
ATOM 6013 N N . GLU B 1 173 ? 24.875 -6.805 -11.219 1 89.56 173 GLU B N 1
ATOM 6014 C CA . GLU B 1 173 ? 25.781 -6.652 -10.07 1 89.56 173 GLU B CA 1
ATOM 6015 C C . GLU B 1 173 ? 25.719 -5.23 -9.523 1 89.56 173 GLU B C 1
ATOM 6017 O O . GLU B 1 173 ? 26.125 -4.281 -10.195 1 89.56 173 GLU B O 1
ATOM 6022 N N . THR B 1 174 ? 25.344 -5.121 -8.312 1 88.38 174 THR B N 1
ATOM 6023 C CA . THR B 1 174 ? 25 -3.84 -7.707 1 88.38 174 THR B CA 1
ATOM 6024 C C . THR B 1 174 ? 26.188 -2.881 -7.754 1 88.38 174 THR B C 1
ATOM 6026 O O . THR B 1 174 ? 26.047 -1.734 -8.188 1 88.38 174 THR B O 1
ATOM 6029 N N . LYS B 1 175 ? 27.344 -3.32 -7.359 1 86.81 175 LYS B N 1
ATOM 6030 C CA . LYS B 1 175 ? 28.5 -2.451 -7.289 1 86.81 175 LYS B CA 1
ATOM 6031 C C . LYS B 1 175 ? 28.906 -1.96 -8.68 1 86.81 175 LYS B C 1
ATOM 6033 O O . LYS B 1 175 ? 29.203 -0.775 -8.867 1 86.81 175 LYS B O 1
ATOM 6038 N N . THR B 1 176 ? 28.875 -2.832 -9.617 1 91.06 176 THR B N 1
ATOM 6039 C CA . THR B 1 176 ? 29.281 -2.494 -10.977 1 91.06 176 THR B CA 1
ATOM 6040 C C . THR B 1 176 ? 28.297 -1.52 -11.609 1 91.06 176 THR B C 1
ATOM 6042 O O . THR B 1 176 ? 28.703 -0.558 -12.273 1 91.06 176 THR B O 1
ATOM 6045 N N . ILE B 1 177 ? 27.109 -1.774 -11.406 1 94.62 177 ILE B N 1
ATOM 6046 C CA . ILE B 1 177 ? 26.062 -0.915 -11.969 1 94.62 177 ILE B CA 1
ATOM 6047 C C . ILE B 1 177 ? 26.125 0.462 -11.312 1 94.62 177 ILE B C 1
ATOM 6049 O O . ILE B 1 177 ? 26.031 1.486 -11.992 1 94.62 177 ILE B O 1
ATOM 6053 N N . ASP B 1 178 ? 26.297 0.512 -10 1 94.12 178 ASP B N 1
ATOM 6054 C CA . ASP B 1 178 ? 26.391 1.776 -9.281 1 94.12 178 ASP B CA 1
ATOM 6055 C C . ASP B 1 178 ? 27.578 2.602 -9.75 1 94.12 178 ASP B C 1
ATOM 6057 O O . ASP B 1 178 ? 27.484 3.824 -9.875 1 94.12 178 ASP B O 1
ATOM 6061 N N . GLU B 1 179 ? 28.656 1.928 -10.016 1 93.56 179 GLU B N 1
ATOM 6062 C CA . GLU B 1 179 ? 29.844 2.627 -10.516 1 93.56 179 GLU B CA 1
ATOM 6063 C C . GLU B 1 179 ? 29.594 3.229 -11.891 1 93.56 179 GLU B C 1
ATOM 6065 O O . GLU B 1 179 ? 29.969 4.375 -12.156 1 93.56 179 GLU B O 1
ATOM 6070 N N . GLN B 1 180 ? 28.984 2.465 -12.68 1 94.81 180 GLN B N 1
ATOM 6071 C CA . GLN B 1 180 ? 28.656 2.947 -14.016 1 94.81 180 GLN B CA 1
ATOM 6072 C C . GLN B 1 180 ? 27.688 4.121 -13.953 1 94.81 180 GLN B C 1
ATOM 6074 O O . GLN B 1 180 ? 27.859 5.113 -14.672 1 94.81 180 GLN B O 1
ATOM 6079 N N . LEU B 1 181 ? 26.719 3.994 -13.148 1 96.56 181 LEU B N 1
ATOM 6080 C CA . LEU B 1 181 ? 25.719 5.051 -12.992 1 96.56 181 LEU B CA 1
ATOM 6081 C C . LEU B 1 181 ? 26.344 6.316 -12.43 1 96.56 181 LEU B C 1
ATOM 6083 O O . LEU B 1 181 ? 26.016 7.426 -12.867 1 96.56 181 LEU B O 1
ATOM 6087 N N . HIS B 1 182 ? 27.203 6.141 -11.484 1 94.56 182 HIS B N 1
ATOM 6088 C CA . HIS B 1 182 ? 27.891 7.293 -10.898 1 94.56 182 HIS B CA 1
ATOM 6089 C C . HIS B 1 182 ? 28.703 8.039 -11.945 1 94.56 182 HIS B C 1
ATOM 6091 O O . HIS B 1 182 ? 28.656 9.266 -12.023 1 94.56 182 HIS B O 1
ATOM 6097 N N . GLN B 1 183 ? 29.406 7.309 -12.719 1 94.56 183 GLN B N 1
ATOM 6098 C CA . GLN B 1 183 ? 30.219 7.902 -13.773 1 94.56 183 GLN B CA 1
ATOM 6099 C C . GLN B 1 183 ? 29.359 8.617 -14.805 1 94.56 183 GLN B C 1
ATOM 6101 O O . GLN B 1 183 ? 29.672 9.734 -15.227 1 94.56 183 GLN B O 1
ATOM 6106 N N . LEU B 1 184 ? 28.375 7.938 -15.156 1 95.5 184 LEU B N 1
ATOM 6107 C CA . LEU B 1 184 ? 27.469 8.516 -16.141 1 95.5 184 LEU B CA 1
ATOM 6108 C C . LEU B 1 184 ? 26.844 9.805 -15.602 1 95.5 184 LEU B C 1
ATOM 6110 O O . LEU B 1 184 ? 26.688 10.773 -16.344 1 95.5 184 LEU B O 1
ATOM 6114 N N . THR B 1 185 ? 26.406 9.805 -14.352 1 95.25 185 THR B N 1
ATOM 6115 C CA . THR B 1 185 ? 25.781 10.969 -13.719 1 95.25 185 THR B CA 1
ATOM 6116 C C . THR B 1 185 ? 26.75 12.156 -13.719 1 95.25 185 THR B C 1
ATOM 6118 O O . THR B 1 185 ? 26.344 13.281 -14.031 1 95.25 185 THR B O 1
ATOM 6121 N N . GLU B 1 186 ? 27.984 11.906 -13.438 1 93.25 186 GLU B N 1
ATOM 6122 C CA . GLU B 1 186 ? 28.984 12.969 -13.438 1 93.25 186 GLU B CA 1
ATOM 6123 C C . GLU B 1 186 ? 29.219 13.516 -14.836 1 93.25 186 GLU B C 1
ATOM 6125 O O . GLU B 1 186 ? 29.359 14.727 -15.023 1 93.25 186 GLU B O 1
ATOM 6130 N N . GLN B 1 187 ? 29.234 12.672 -15.727 1 94.38 187 GLN B N 1
ATOM 6131 C CA . GLN B 1 187 ? 29.406 13.086 -17.109 1 94.38 187 GLN B CA 1
ATOM 6132 C C . GLN B 1 187 ? 28.25 13.945 -17.594 1 94.38 187 GLN B C 1
ATOM 6134 O O . GLN B 1 187 ? 28.438 15 -18.188 1 94.38 187 GLN B O 1
ATOM 6139 N N . MET B 1 188 ? 27.109 13.484 -17.312 1 94.12 188 MET B N 1
ATOM 6140 C CA . MET B 1 188 ? 25.906 14.211 -17.734 1 94.12 188 MET B CA 1
ATOM 6141 C C . MET B 1 188 ? 25.797 15.555 -17.016 1 94.12 188 MET B C 1
ATOM 6143 O O . MET B 1 188 ? 25.359 16.547 -17.609 1 94.12 188 MET B O 1
ATOM 6147 N N . LYS B 1 189 ? 26.141 15.555 -15.75 1 92.12 189 LYS B N 1
ATOM 6148 C CA . LYS B 1 189 ? 26.141 16.797 -14.992 1 92.12 189 LYS B CA 1
ATOM 6149 C C . LYS B 1 189 ? 27.078 17.828 -15.625 1 92.12 189 LYS B C 1
ATOM 6151 O O . LYS B 1 189 ? 26.688 18.984 -15.828 1 92.12 189 LYS B O 1
ATOM 6156 N N . ASN B 1 190 ? 28.219 17.422 -15.984 1 91.94 190 ASN B N 1
ATOM 6157 C CA . ASN B 1 190 ? 29.219 18.297 -16.594 1 91.94 190 ASN B CA 1
ATOM 6158 C C . ASN B 1 190 ? 28.734 18.797 -17.953 1 91.94 190 ASN B C 1
ATOM 6160 O O . ASN B 1 190 ? 28.938 19.969 -18.297 1 91.94 190 ASN B O 1
ATOM 6164 N N . GLU B 1 191 ? 28.141 17.969 -18.656 1 91.31 191 GLU B N 1
ATOM 6165 C CA . GLU B 1 191 ? 27.625 18.344 -19.969 1 91.31 191 GLU B CA 1
ATOM 6166 C C . GLU B 1 191 ? 26.516 19.375 -19.859 1 91.31 191 GLU B C 1
ATOM 6168 O O . GLU B 1 191 ? 26.516 20.375 -20.594 1 91.31 191 GLU B O 1
ATOM 6173 N N . LYS B 1 192 ? 25.656 19.172 -18.969 1 88.75 192 LYS B N 1
ATOM 6174 C CA . LYS B 1 192 ? 24.531 20.078 -18.797 1 88.75 192 LYS B CA 1
ATOM 6175 C C . LYS B 1 192 ? 25 21.438 -18.266 1 88.75 192 LYS B C 1
ATOM 6177 O O . LYS B 1 192 ? 24.469 22.484 -18.656 1 88.75 192 LYS B O 1
ATOM 6182 N N . LEU B 1 193 ? 25.922 21.422 -17.391 1 88.19 193 LEU B N 1
ATOM 6183 C CA . LEU B 1 193 ? 26.453 22.656 -16.859 1 88.19 193 LEU B CA 1
ATOM 6184 C C . LEU B 1 193 ? 27.203 23.438 -17.938 1 88.19 193 LEU B C 1
ATOM 6186 O O . LEU B 1 193 ? 27.125 24.672 -17.984 1 88.19 193 LEU B O 1
ATOM 6190 N N . ASN B 1 194 ? 27.844 22.734 -18.766 1 87.81 194 ASN B N 1
ATOM 6191 C CA . ASN B 1 194 ? 28.531 23.375 -19.891 1 87.81 194 ASN B CA 1
ATOM 6192 C C . ASN B 1 194 ? 27.547 23.984 -20.875 1 87.81 194 ASN B C 1
ATOM 6194 O O . ASN B 1 194 ? 27.797 25.078 -21.391 1 87.81 194 ASN B O 1
ATOM 6198 N N . GLU B 1 195 ? 26.531 23.281 -21.109 1 86.94 195 GLU B N 1
ATOM 6199 C CA . GLU B 1 195 ? 25.5 23.797 -22 1 86.94 195 GLU B CA 1
ATOM 6200 C C . GLU B 1 195 ? 24.875 25.078 -21.438 1 86.94 195 GLU B C 1
ATOM 6202 O O . GLU B 1 195 ? 24.656 26.047 -22.172 1 86.94 195 GLU B O 1
ATOM 6207 N N . LEU B 1 196 ? 24.609 24.984 -20.188 1 85.12 196 LEU B N 1
ATOM 6208 C CA . LEU B 1 196 ? 24.016 26.156 -19.531 1 85.12 196 LEU B CA 1
ATOM 6209 C C . LEU B 1 196 ? 24.984 27.328 -19.547 1 85.12 196 LEU B C 1
ATOM 6211 O O . LEU B 1 196 ? 24.562 28.484 -19.734 1 85.12 196 LEU B O 1
ATOM 6215 N N . GLN B 1 197 ? 26.25 27.094 -19.359 1 81.62 197 GLN B N 1
ATOM 6216 C CA . GLN B 1 197 ? 27.266 28.125 -19.391 1 81.62 197 GLN B CA 1
ATOM 6217 C C . GLN B 1 197 ? 27.375 28.75 -20.781 1 81.62 197 GLN B C 1
ATOM 6219 O O . GLN B 1 197 ? 27.562 29.969 -20.922 1 81.62 197 GLN B O 1
ATOM 6224 N N . GLN B 1 198 ? 27.219 27.922 -21.734 1 83.62 198 GLN B N 1
ATOM 6225 C CA . GLN B 1 198 ? 27.281 28.406 -23.109 1 83.62 198 GLN B CA 1
ATOM 6226 C C . GLN B 1 198 ? 26.062 29.266 -23.453 1 83.62 198 GLN B C 1
ATOM 6228 O O . GLN B 1 198 ? 26.172 30.234 -24.203 1 83.62 198 GLN B O 1
ATOM 6233 N N . GLU B 1 199 ? 24.969 28.812 -22.906 1 80.75 199 GLU B N 1
ATOM 6234 C CA . GLU B 1 199 ? 23.75 29.578 -23.125 1 80.75 199 GLU B CA 1
ATOM 6235 C C . GLU B 1 199 ? 23.844 30.969 -22.484 1 80.75 199 GLU B C 1
ATOM 6237 O O . GLU B 1 199 ? 23.328 31.953 -23.031 1 80.75 199 GLU B O 1
ATOM 6242 N N . LEU B 1 200 ? 24.469 30.984 -21.312 1 77.25 200 LEU B N 1
ATOM 6243 C CA . LEU B 1 200 ? 24.609 32.25 -20.594 1 77.25 200 LEU B CA 1
ATOM 6244 C C . LEU B 1 200 ? 25.672 33.125 -21.234 1 77.25 200 LEU B C 1
ATOM 6246 O O . LEU B 1 200 ? 25.594 34.375 -21.141 1 77.25 200 LEU B O 1
ATOM 6250 N N . ASN B 1 201 ? 26.734 32.531 -21.875 1 77 201 ASN B N 1
ATOM 6251 C CA . ASN B 1 201 ? 27.797 33.25 -22.562 1 77 201 ASN B CA 1
ATOM 6252 C C . ASN B 1 201 ? 27.953 32.812 -24.016 1 77 201 ASN B C 1
ATOM 6254 O O . ASN B 1 201 ? 28.844 32 -24.312 1 77 201 ASN B O 1
ATOM 6258 N N . PRO B 1 202 ? 26.984 33.188 -24.766 1 66.44 202 PRO B N 1
ATOM 6259 C CA . PRO B 1 202 ? 27.109 32.781 -26.172 1 66.44 202 PRO B CA 1
ATOM 6260 C C . PRO B 1 202 ? 28.406 33.25 -26.828 1 66.44 202 PRO B C 1
ATOM 6262 O O . PRO B 1 202 ? 28.906 34.312 -26.484 1 66.44 202 PRO B O 1
ATOM 6265 N N . PRO B 1 203 ? 29.234 32.406 -27.344 1 57.25 203 PRO B N 1
ATOM 6266 C CA . PRO B 1 203 ? 30.484 32.844 -27.969 1 57.25 203 PRO B CA 1
ATOM 6267 C C . PRO B 1 203 ? 30.297 34.094 -28.844 1 57.25 203 PRO B C 1
ATOM 6269 O O . PRO B 1 203 ? 29.266 34.25 -29.484 1 57.25 203 PRO B O 1
ATOM 6272 N N . SER B 1 204 ? 30.844 35.156 -28.406 1 49.19 204 SER B N 1
ATOM 6273 C CA . SER B 1 204 ? 30.859 36.312 -29.281 1 49.19 204 SER B CA 1
ATOM 6274 C C . SER B 1 204 ? 31.328 35.969 -30.688 1 49.19 204 SER B C 1
ATOM 6276 O O . SER B 1 204 ? 32.156 35.094 -30.859 1 49.19 204 SER B O 1
ATOM 6278 N N . PRO B 1 205 ? 30.625 36.375 -31.656 1 41.44 205 PRO B N 1
ATOM 6279 C CA . PRO B 1 205 ? 31.109 36.188 -33.031 1 41.44 205 PRO B CA 1
ATOM 6280 C C . PRO B 1 205 ? 32.562 36.625 -33.219 1 41.44 205 PRO B C 1
ATOM 6282 O O . PRO B 1 205 ? 32.906 37.781 -32.906 1 41.44 205 PRO B O 1
ATOM 6285 N N . ILE B 1 206 ? 33.625 35.844 -32.938 1 38.06 206 ILE B N 1
ATOM 6286 C CA . ILE B 1 206 ? 35 36.156 -33.312 1 38.06 206 ILE B CA 1
ATOM 6287 C C . ILE B 1 206 ? 35.031 36.75 -34.719 1 38.06 206 ILE B C 1
ATOM 6289 O O . ILE B 1 206 ? 34.531 36.125 -35.656 1 38.06 206 ILE B O 1
ATOM 6293 N N . GLU B 1 207 ? 35.125 38.062 -34.719 1 33.41 207 GLU B N 1
ATOM 6294 C CA . GLU B 1 207 ? 35.625 38.594 -35.969 1 33.41 207 GLU B CA 1
ATOM 6295 C C . GLU B 1 207 ? 36.969 38 -36.344 1 33.41 207 GLU B C 1
ATOM 6297 O O . GLU B 1 207 ? 37.938 38.094 -35.562 1 33.41 207 GLU B O 1
ATOM 6302 N N . VAL B 1 208 ? 37.031 36.906 -37.062 1 30.3 208 VAL B N 1
ATOM 6303 C CA . VAL B 1 208 ? 38.125 36.156 -37.656 1 30.3 208 VAL B CA 1
ATOM 6304 C C . VAL B 1 208 ? 39.094 37.094 -38.375 1 30.3 208 VAL B C 1
ATOM 6306 O O . VAL B 1 208 ? 38.781 37.594 -39.469 1 30.3 208 VAL B O 1
ATOM 6309 N N . GLU B 1 209 ? 39.625 38.188 -37.688 1 28.34 209 GLU B N 1
ATOM 6310 C CA . GLU B 1 209 ? 40.719 38.625 -38.5 1 28.34 209 GLU B CA 1
ATOM 6311 C C . GLU B 1 209 ? 41.781 37.531 -38.656 1 28.34 209 GLU B C 1
ATOM 6313 O O . GLU B 1 209 ? 41.938 36.688 -37.75 1 28.34 209 GLU B O 1
ATOM 6318 N N . GLY B 1 210 ? 42.406 37.219 -39.844 1 25.77 210 GLY B N 1
ATOM 6319 C CA . GLY B 1 210 ? 43.188 36.219 -40.562 1 25.77 210 GLY B CA 1
ATOM 6320 C C . GLY B 1 210 ? 44.5 35.906 -39.875 1 25.77 210 GLY B C 1
ATOM 6321 O O . GLY B 1 210 ? 45.312 35.125 -40.406 1 25.77 210 GLY B O 1
ATOM 6322 N N . GLY B 1 211 ? 45.125 36.75 -38.969 1 24.02 211 GLY B N 1
ATOM 6323 C CA . GLY B 1 211 ? 46.562 36.469 -39.125 1 24.02 211 GLY B CA 1
ATOM 6324 C C . GLY B 1 211 ? 46.969 35.156 -38.469 1 24.02 211 GLY B C 1
ATOM 6325 O O . GLY B 1 211 ? 46.438 34.812 -37.406 1 24.02 211 GLY B O 1
ATOM 6326 N N . ILE B 1 212 ? 47.594 34.188 -39.094 1 25.62 212 ILE B N 1
ATOM 6327 C CA . ILE B 1 212 ? 47.969 32.781 -39.031 1 25.62 212 ILE B CA 1
ATOM 6328 C C . ILE B 1 212 ? 49.031 32.562 -37.938 1 25.62 212 ILE B C 1
ATOM 6330 O O . ILE B 1 212 ? 49.531 31.469 -37.75 1 25.62 212 ILE B O 1
ATOM 6334 N N . GLY B 1 213 ? 49.469 33.625 -37.156 1 21.91 213 GLY B N 1
ATOM 6335 C CA . GLY B 1 213 ? 50.75 33.156 -36.719 1 21.91 213 GLY B CA 1
ATOM 6336 C C . GLY B 1 213 ? 50.688 31.984 -35.75 1 21.91 213 GLY B C 1
ATOM 6337 O O . GLY B 1 213 ? 49.625 31.719 -35.188 1 21.91 213 GLY B O 1
ATOM 6338 N N . GLY B 1 214 ? 51.781 31.156 -35.625 1 20.11 214 GLY B N 1
ATOM 6339 C CA . GLY B 1 214 ? 52.156 29.812 -35.25 1 20.11 214 GLY B CA 1
ATOM 6340 C C . GLY B 1 214 ? 52 29.5 -33.781 1 20.11 214 GLY B C 1
ATOM 6341 O O . GLY B 1 214 ? 51.719 28.375 -33.406 1 20.11 214 GLY B O 1
ATOM 6342 N N . GLU B 1 215 ? 52.469 30.406 -32.906 1 21.73 215 GLU B N 1
ATOM 6343 C CA . GLU B 1 215 ? 53.219 29.766 -31.797 1 21.73 215 GLU B CA 1
ATOM 6344 C C . GLU B 1 215 ? 52.25 29.109 -30.812 1 21.73 215 GLU B C 1
ATOM 6346 O O . GLU B 1 215 ? 51.125 29.594 -30.625 1 21.73 215 GLU B O 1
ATOM 6351 N N . GLU B 1 216 ? 52.562 27.938 -30.328 1 22.69 216 GLU B N 1
ATOM 6352 C CA . GLU B 1 216 ? 52.031 26.766 -29.625 1 22.69 216 GLU B CA 1
ATOM 6353 C C . GLU B 1 216 ? 51.562 27.125 -28.219 1 22.69 216 GLU B C 1
ATOM 6355 O O . GLU B 1 216 ? 50.625 26.547 -27.688 1 22.69 216 GLU B O 1
ATOM 6360 N N . GLY B 1 217 ? 52.344 27.953 -27.547 1 20.77 217 GLY B N 1
ATOM 6361 C CA . GLY B 1 217 ? 52.625 27.469 -26.203 1 20.77 217 GLY B CA 1
ATOM 6362 C C . GLY B 1 217 ? 51.438 27.594 -25.281 1 20.77 217 GLY B C 1
ATOM 6363 O O . GLY B 1 217 ? 50.406 28.188 -25.625 1 20.77 217 GLY B O 1
ATOM 6364 N N . ALA B 1 218 ? 51.781 27.656 -23.938 1 21.23 218 ALA B N 1
ATOM 6365 C CA . ALA B 1 218 ? 51.281 27.297 -22.609 1 21.23 218 ALA B CA 1
ATOM 6366 C C . ALA B 1 218 ? 50.219 28.25 -22.125 1 21.23 218 ALA B C 1
ATOM 6368 O O . ALA B 1 218 ? 50.375 29.469 -22.172 1 21.23 218 ALA B O 1
ATOM 6369 N N . VAL B 1 219 ? 49 27.891 -22.234 1 21.22 219 VAL B N 1
ATOM 6370 C CA . VAL B 1 219 ? 47.781 28.578 -21.922 1 21.22 219 VAL B CA 1
ATOM 6371 C C . VAL B 1 219 ? 47.781 29.016 -20.453 1 21.22 219 VAL B C 1
ATOM 6373 O O . VAL B 1 219 ? 47.531 28.188 -19.562 1 21.22 219 VAL B O 1
ATOM 6376 N N . GLN B 1 220 ? 49 29.594 -20.047 1 21.7 220 GLN B N 1
ATOM 6377 C CA . GLN B 1 220 ? 48.969 29.875 -18.609 1 21.7 220 GLN B CA 1
ATOM 6378 C C . GLN B 1 220 ? 47.875 30.891 -18.266 1 21.7 220 GLN B C 1
ATOM 6380 O O . GLN B 1 220 ? 47.875 32 -18.812 1 21.7 220 GLN B O 1
ATOM 6385 N N . ILE B 1 221 ? 46.75 30.391 -17.969 1 20.72 221 ILE B N 1
ATOM 6386 C CA . ILE B 1 221 ? 45.562 31.203 -17.641 1 20.72 221 ILE B CA 1
ATOM 6387 C C . ILE B 1 221 ? 45.875 32.062 -16.422 1 20.72 221 ILE B C 1
ATOM 6389 O O . ILE B 1 221 ? 45.844 31.594 -15.289 1 20.72 221 ILE B O 1
ATOM 6393 N N . SER B 1 222 ? 47.094 32.75 -16.406 1 21.84 222 SER B N 1
ATOM 6394 C CA . SER B 1 222 ? 47.406 33.531 -15.211 1 21.84 222 SER B CA 1
ATOM 6395 C C . SER B 1 222 ? 46.438 34.688 -15.023 1 21.84 222 SER B C 1
ATOM 6397 O O . SER B 1 222 ? 46.469 35.656 -15.789 1 21.84 222 SER B O 1
ATOM 6399 N N . ILE B 1 223 ? 45.25 34.469 -14.719 1 21.75 223 ILE B N 1
ATOM 6400 C CA . ILE B 1 223 ? 44.406 35.656 -14.586 1 21.75 223 ILE B CA 1
ATOM 6401 C C . ILE B 1 223 ? 44.938 36.562 -13.484 1 21.75 223 ILE B C 1
ATOM 6403 O O . ILE B 1 223 ? 44.719 36.312 -12.297 1 21.75 223 ILE B O 1
ATOM 6407 N N . ILE B 1 224 ? 46.281 36.781 -13.406 1 23.73 224 ILE B N 1
ATOM 6408 C CA . ILE B 1 224 ? 46.656 37.594 -12.25 1 23.73 224 ILE B CA 1
ATOM 6409 C C . ILE B 1 224 ? 46.062 39 -12.406 1 23.73 224 ILE B C 1
ATOM 6411 O O . ILE B 1 224 ? 46.312 39.656 -13.406 1 23.73 224 ILE B O 1
ATOM 6415 N N . PRO B 1 225 ? 44.938 39.25 -11.688 1 24.78 225 PRO B N 1
ATOM 6416 C CA . PRO B 1 225 ? 44.375 40.625 -11.734 1 24.78 225 PRO B CA 1
ATOM 6417 C C . PRO B 1 225 ? 45.438 41.688 -11.438 1 24.78 225 PRO B C 1
ATOM 6419 O O . PRO B 1 225 ? 46.125 41.625 -10.422 1 24.78 225 PRO B O 1
ATOM 6422 N N . SER B 1 226 ? 46.094 42.094 -12.438 1 22.72 226 SER B N 1
ATOM 6423 C CA . SER B 1 226 ? 47 43.219 -12.258 1 22.72 226 SER B CA 1
ATOM 6424 C C . SER B 1 226 ? 46.281 44.438 -11.695 1 22.72 226 SER B C 1
ATOM 6426 O O . SER B 1 226 ? 45.156 44.75 -12.109 1 22.72 226 SER B O 1
ATOM 6428 N N . PRO B 1 227 ? 46.719 44.969 -10.578 1 25.72 227 PRO B N 1
ATOM 6429 C CA . PRO B 1 227 ? 46.188 46.094 -9.812 1 25.72 227 PRO B CA 1
ATOM 6430 C C . PRO B 1 227 ? 45.969 47.344 -10.672 1 25.72 227 PRO B C 1
ATOM 6432 O O . PRO B 1 227 ? 45.375 48.312 -10.219 1 25.72 227 PRO B O 1
ATOM 6435 N N . SER B 1 228 ? 46.875 47.594 -11.672 1 24.77 228 SER B N 1
ATOM 6436 C CA . SER B 1 228 ? 47.188 49 -11.867 1 24.77 228 SER B CA 1
ATOM 6437 C C . SER B 1 228 ? 45.969 49.75 -12.438 1 24.77 228 SER B C 1
ATOM 6439 O O . SER B 1 228 ? 45.562 50.781 -11.891 1 24.77 228 SER B O 1
ATOM 6441 N N . SER B 1 229 ? 46.125 50.281 -13.859 1 27.55 229 SER B N 1
ATOM 6442 C CA . SER B 1 229 ? 45.594 51.469 -14.484 1 27.55 229 SER B CA 1
ATOM 6443 C C . SER B 1 229 ? 44.094 51.375 -14.672 1 27.55 229 SER B C 1
ATOM 6445 O O . SER B 1 229 ? 43.562 50.312 -14.898 1 27.55 229 SER B O 1
ATOM 6447 N N . GLU B 1 230 ? 43.219 52.562 -14.422 1 30.11 230 GLU B N 1
ATOM 6448 C CA . GLU B 1 230 ? 41.812 52.906 -14.18 1 30.11 230 GLU B CA 1
ATOM 6449 C C . GLU B 1 230 ? 40.938 52.469 -15.352 1 30.11 230 GLU B C 1
ATOM 6451 O O . GLU B 1 230 ? 39.781 52.844 -15.438 1 30.11 230 GLU B O 1
ATOM 6456 N N . GLN B 1 231 ? 41.406 52.156 -16.594 1 29.47 231 GLN B N 1
ATOM 6457 C CA . GLN B 1 231 ? 40.469 51.938 -17.688 1 29.47 231 GLN B CA 1
ATOM 6458 C C . GLN B 1 231 ? 39.5 50.781 -17.344 1 29.47 231 GLN B C 1
ATOM 6460 O O . GLN B 1 231 ? 39.906 49.656 -17.156 1 29.47 231 GLN B O 1
ATOM 6465 N N . THR B 1 232 ? 38.344 51.188 -16.703 1 32.22 232 THR B N 1
ATOM 6466 C CA . THR B 1 232 ? 37.188 50.406 -16.25 1 32.22 232 THR B CA 1
ATOM 6467 C C . THR B 1 232 ? 36.625 49.531 -17.375 1 32.22 232 THR B C 1
ATOM 6469 O O . THR B 1 232 ? 35.812 49.969 -18.188 1 32.22 232 THR B O 1
ATOM 6472 N N . THR B 1 233 ? 37.406 49.031 -18.328 1 32.59 233 THR B N 1
ATOM 6473 C CA . THR B 1 233 ? 36.75 48.156 -19.312 1 32.59 233 THR B CA 1
ATOM 6474 C C . THR B 1 233 ? 35.844 47.156 -18.625 1 32.59 233 THR B C 1
ATOM 6476 O O . THR B 1 233 ? 36.312 46.312 -17.844 1 32.59 233 THR B O 1
ATOM 6479 N N . GLU B 1 234 ? 34.531 47.531 -18.391 1 33.34 234 GLU B N 1
ATOM 6480 C CA . GLU B 1 234 ? 33.438 46.656 -17.984 1 33.34 234 GLU B CA 1
ATOM 6481 C C . GLU B 1 234 ? 33.469 45.344 -18.719 1 33.34 234 GLU B C 1
ATOM 6483 O O . GLU B 1 234 ? 33.156 45.281 -19.922 1 33.34 234 GLU B O 1
ATOM 6488 N N . GLN B 1 235 ? 34.469 44.562 -18.688 1 36.06 235 GLN B N 1
ATOM 6489 C CA . GLN B 1 235 ? 34.344 43.188 -19.188 1 36.06 235 GLN B CA 1
ATOM 6490 C C . GLN B 1 235 ? 33 42.594 -18.797 1 36.06 235 GLN B C 1
ATOM 6492 O O . GLN B 1 235 ? 32.594 42.688 -17.641 1 36.06 235 GLN B O 1
ATOM 6497 N N . PRO B 1 236 ? 32.062 42.469 -19.766 1 39.84 236 PRO B N 1
ATOM 6498 C CA . PRO B 1 236 ? 30.75 41.875 -19.438 1 39.84 236 PRO B CA 1
ATOM 6499 C C . PRO B 1 236 ? 30.859 40.719 -18.438 1 39.84 236 PRO B C 1
ATOM 6501 O O . PRO B 1 236 ? 31.766 39.875 -18.562 1 39.84 236 PRO B O 1
ATOM 6504 N N . LEU B 1 237 ? 30.5 40.844 -17.234 1 41.75 237 LEU B N 1
ATOM 6505 C CA . LEU B 1 237 ? 30.422 39.875 -16.156 1 41.75 237 LEU B CA 1
ATOM 6506 C C . LEU B 1 237 ? 29.891 38.531 -16.672 1 41.75 237 LEU B C 1
ATOM 6508 O O . LEU B 1 237 ? 28.797 38.469 -17.234 1 41.75 237 LEU B O 1
ATOM 6512 N N . LYS B 1 238 ? 30.688 37.625 -17.219 1 48.31 238 LYS B N 1
ATOM 6513 C CA . LYS B 1 238 ? 30.359 36.219 -17.5 1 48.31 238 LYS B CA 1
ATOM 6514 C C . LYS B 1 238 ? 29.375 35.688 -16.469 1 48.31 238 LYS B C 1
ATOM 6516 O O . LYS B 1 238 ? 29.625 35.75 -15.258 1 48.31 238 LYS B O 1
ATOM 6521 N N . THR B 1 239 ? 28.078 35.688 -16.797 1 58.91 239 THR B N 1
ATOM 6522 C CA . THR B 1 239 ? 27.016 35.188 -15.938 1 58.91 239 THR B CA 1
ATOM 6523 C C . THR B 1 239 ? 27.25 33.719 -15.617 1 58.91 239 THR B C 1
ATOM 6525 O O . THR B 1 239 ? 27.469 32.906 -16.516 1 58.91 239 THR B O 1
ATOM 6528 N N . CYS B 1 240 ? 27.844 33.438 -14.445 1 66.25 240 CYS B N 1
ATOM 6529 C CA . CYS B 1 240 ? 28.094 32.094 -13.945 1 66.25 240 CYS B CA 1
ATOM 6530 C C . CYS B 1 240 ? 26.781 31.375 -13.617 1 66.25 240 CYS B C 1
ATOM 6532 O O . CYS B 1 240 ? 25.781 32 -13.328 1 66.25 240 CYS B O 1
ATOM 6534 N N . VAL B 1 241 ? 26.719 30.094 -14.016 1 74.38 241 VAL B N 1
ATOM 6535 C CA . VAL B 1 241 ? 25.594 29.234 -13.609 1 74.38 241 VAL B CA 1
ATOM 6536 C C . VAL B 1 241 ? 25.297 29.438 -12.125 1 74.38 241 VAL B C 1
ATOM 6538 O O . VAL B 1 241 ? 26.219 29.484 -11.305 1 74.38 241 VAL B O 1
ATOM 6541 N N . SER B 1 242 ? 24.141 29.703 -11.867 1 76.75 242 SER B N 1
ATOM 6542 C CA . SER B 1 242 ? 23.734 29.969 -10.492 1 76.75 242 SER B CA 1
ATOM 6543 C C . SER B 1 242 ? 23.797 28.719 -9.641 1 76.75 242 SER B C 1
ATOM 6545 O O . SER B 1 242 ? 23.75 27.594 -10.156 1 76.75 242 SER B O 1
ATOM 6547 N N . ALA B 1 243 ? 24.016 28.891 -8.398 1 75.06 243 ALA B N 1
ATOM 6548 C CA . ALA B 1 243 ? 23.984 27.781 -7.445 1 75.06 243 ALA B CA 1
ATOM 6549 C C . ALA B 1 243 ? 22.656 27.031 -7.5 1 75.06 243 ALA B C 1
ATOM 6551 O O . ALA B 1 243 ? 22.609 25.812 -7.348 1 75.06 243 ALA B O 1
ATOM 6552 N N . LYS B 1 244 ? 21.703 27.75 -7.754 1 76.94 244 LYS B N 1
ATOM 6553 C CA . LYS B 1 244 ? 20.375 27.172 -7.848 1 76.94 244 LYS B CA 1
ATOM 6554 C C . LYS B 1 244 ? 20.266 26.234 -9.055 1 76.94 244 LYS B C 1
ATOM 6556 O O . LYS B 1 244 ? 19.703 25.141 -8.953 1 76.94 244 LYS B O 1
ATOM 6561 N N . ASP B 1 245 ? 20.781 26.703 -10.07 1 79.25 245 ASP B N 1
ATOM 6562 C CA . ASP B 1 245 ? 20.75 25.891 -11.281 1 79.25 245 ASP B CA 1
ATOM 6563 C C . ASP B 1 245 ? 21.562 24.609 -11.109 1 79.25 245 ASP B C 1
ATOM 6565 O O . ASP B 1 245 ? 21.141 23.531 -11.539 1 79.25 245 ASP B O 1
ATOM 6569 N N . ILE B 1 246 ? 22.641 24.812 -10.5 1 81.88 246 ILE B N 1
ATOM 6570 C CA . ILE B 1 246 ? 23.5 23.656 -10.258 1 81.88 246 ILE B CA 1
ATOM 6571 C C . ILE B 1 246 ? 22.781 22.641 -9.367 1 81.88 246 ILE B C 1
ATOM 6573 O O . ILE B 1 246 ? 22.797 21.438 -9.641 1 81.88 246 ILE B O 1
ATOM 6577 N N . MET B 1 247 ? 22.109 23.172 -8.43 1 78.69 247 MET B N 1
ATOM 6578 C CA . MET B 1 247 ? 21.406 22.297 -7.488 1 78.69 247 MET B CA 1
ATOM 6579 C C . MET B 1 247 ? 20.25 21.578 -8.172 1 78.69 247 MET B C 1
ATOM 6581 O O . MET B 1 247 ? 20.016 20.391 -7.922 1 78.69 247 MET B O 1
ATOM 6585 N N . GLU B 1 248 ? 19.641 22.219 -8.977 1 79.44 248 GLU B N 1
ATOM 6586 C CA . GLU B 1 248 ? 18.5 21.641 -9.664 1 79.44 248 GLU B CA 1
ATOM 6587 C C . GLU B 1 248 ? 18.922 20.531 -10.617 1 79.44 248 GLU B C 1
ATOM 6589 O O . GLU B 1 248 ? 18.328 19.453 -10.641 1 79.44 248 GLU B O 1
ATOM 6594 N N . ILE B 1 249 ? 19.953 20.812 -11.328 1 84.25 249 ILE B N 1
ATOM 6595 C CA . ILE B 1 249 ? 20.469 19.828 -12.273 1 84.25 249 ILE B CA 1
ATOM 6596 C C . ILE B 1 249 ? 21.016 18.625 -11.516 1 84.25 249 ILE B C 1
ATOM 6598 O O . ILE B 1 249 ? 20.75 17.469 -11.891 1 84.25 249 ILE B O 1
ATOM 6602 N N . THR B 1 250 ? 21.719 18.891 -10.477 1 84.56 250 THR B N 1
ATOM 6603 C CA . THR B 1 250 ? 22.312 17.828 -9.68 1 84.56 250 THR B CA 1
ATOM 6604 C C . THR B 1 250 ? 21.234 16.953 -9.055 1 84.56 250 THR B C 1
ATOM 6606 O O . THR B 1 250 ? 21.328 15.727 -9.078 1 84.56 250 THR B O 1
ATOM 6609 N N . THR B 1 251 ? 20.25 17.578 -8.555 1 83.56 251 THR B N 1
ATOM 6610 C CA . THR B 1 251 ? 19.172 16.844 -7.887 1 83.56 251 THR B CA 1
ATOM 6611 C C . THR B 1 251 ? 18.406 15.984 -8.883 1 83.56 251 THR B C 1
ATOM 6613 O O . THR B 1 251 ? 18.047 14.844 -8.57 1 83.56 251 THR B O 1
ATOM 6616 N N . GLU B 1 252 ? 18.203 16.516 -9.984 1 85.31 252 GLU B N 1
ATOM 6617 C CA . GLU B 1 252 ? 17.469 15.773 -11.023 1 85.31 252 GLU B CA 1
ATOM 6618 C C . GLU B 1 252 ? 18.25 14.547 -11.484 1 85.31 252 GLU B C 1
ATOM 6620 O O . GLU B 1 252 ? 17.688 13.461 -11.625 1 85.31 252 GLU B O 1
ATOM 6625 N N . LEU B 1 253 ? 19.484 14.766 -11.719 1 90.81 253 LEU B N 1
ATOM 6626 C CA . LEU B 1 253 ? 20.328 13.672 -12.188 1 90.81 253 LEU B CA 1
ATOM 6627 C C . LEU B 1 253 ? 20.547 12.641 -11.086 1 90.81 253 LEU B C 1
ATOM 6629 O O . LEU B 1 253 ? 20.531 11.438 -11.352 1 90.81 253 LEU B O 1
ATOM 6633 N N . ASN B 1 254 ? 20.703 13.109 -9.875 1 89.25 254 ASN B N 1
ATOM 6634 C CA . ASN B 1 254 ? 20.859 12.203 -8.742 1 89.25 254 ASN B CA 1
ATOM 6635 C C . ASN B 1 254 ? 19.625 11.32 -8.547 1 89.25 254 ASN B C 1
ATOM 6637 O O . ASN B 1 254 ? 19.75 10.102 -8.422 1 89.25 254 ASN B O 1
ATOM 6641 N N . ALA B 1 255 ? 18.578 11.938 -8.602 1 88.88 255 ALA B N 1
ATOM 6642 C CA . ALA B 1 255 ? 17.344 11.195 -8.383 1 88.88 255 ALA B CA 1
ATOM 6643 C C . ALA B 1 255 ? 17.156 10.117 -9.445 1 88.88 255 ALA B C 1
ATOM 6645 O O . ALA B 1 255 ? 16.859 8.961 -9.125 1 88.88 255 ALA B O 1
ATOM 6646 N N . SER B 1 256 ? 17.375 10.469 -10.695 1 92.94 256 SER B N 1
ATOM 6647 C CA . SER B 1 256 ? 17.203 9.539 -11.805 1 92.94 256 SER B CA 1
ATOM 6648 C C . SER B 1 256 ? 18.172 8.367 -11.703 1 92.94 256 SER B C 1
ATOM 6650 O O . SER B 1 256 ? 17.781 7.211 -11.898 1 92.94 256 SER B O 1
ATOM 6652 N N . SER B 1 257 ? 19.359 8.742 -11.391 1 95.56 257 SER B N 1
ATOM 6653 C CA . SER B 1 257 ? 20.391 7.719 -11.25 1 95.56 257 SER B CA 1
ATOM 6654 C C . SER B 1 257 ? 20.141 6.832 -10.039 1 95.56 257 SER B C 1
ATOM 6656 O O . SER B 1 257 ? 20.312 5.613 -10.109 1 95.56 257 SER B O 1
ATOM 6658 N N . PHE B 1 258 ? 19.734 7.41 -8.977 1 93.81 258 PHE B N 1
ATOM 6659 C CA . PHE B 1 258 ? 19.453 6.68 -7.746 1 93.81 258 PHE B CA 1
ATOM 6660 C C . PHE B 1 258 ? 18.328 5.676 -7.965 1 93.81 258 PHE B C 1
ATOM 6662 O O . PHE B 1 258 ? 18.375 4.551 -7.461 1 93.81 258 PHE B O 1
ATOM 6669 N N . PHE B 1 259 ? 17.328 6.047 -8.695 1 93.06 259 PHE B N 1
ATOM 6670 C CA . PHE B 1 259 ? 16.203 5.172 -8.977 1 93.06 259 PHE B CA 1
ATOM 6671 C C . PHE B 1 259 ? 16.641 3.936 -9.742 1 93.06 259 PHE B C 1
ATOM 6673 O O . PHE B 1 259 ? 16.203 2.822 -9.445 1 93.06 259 PHE B O 1
ATOM 6680 N N . LEU B 1 260 ? 17.5 4.137 -10.672 1 96.19 260 LEU B N 1
ATOM 6681 C CA . LEU B 1 260 ? 18 3.016 -11.453 1 96.19 260 LEU B CA 1
ATOM 6682 C C . LEU B 1 260 ? 18.922 2.131 -10.617 1 96.19 260 LEU B C 1
ATOM 6684 O O . LEU B 1 260 ? 18.922 0.908 -10.773 1 96.19 260 LEU B O 1
ATOM 6688 N N . SER B 1 261 ? 19.719 2.799 -9.758 1 95.25 261 SER B N 1
ATOM 6689 C CA . SER B 1 261 ? 20.547 2.059 -8.805 1 95.25 261 SER B CA 1
ATOM 6690 C C . SER B 1 261 ? 19.703 1.151 -7.922 1 95.25 261 SER B C 1
ATOM 6692 O O . SER B 1 261 ? 19.984 -0.04 -7.789 1 95.25 261 SER B O 1
ATOM 6694 N N . PHE B 1 262 ? 18.688 1.689 -7.398 1 93.44 262 PHE B N 1
ATOM 6695 C CA . PHE B 1 262 ? 17.781 0.944 -6.527 1 93.44 262 PHE B CA 1
ATOM 6696 C C . PHE B 1 262 ? 17.094 -0.177 -7.297 1 93.44 262 PHE B C 1
ATOM 6698 O O . PHE B 1 262 ? 16.953 -1.292 -6.789 1 93.44 262 PHE B O 1
ATOM 6705 N N . LEU B 1 263 ? 16.609 0.139 -8.492 1 95.06 263 LEU B N 1
ATOM 6706 C CA . LEU B 1 263 ? 15.945 -0.849 -9.336 1 95.06 263 LEU B CA 1
ATOM 6707 C C . LEU B 1 263 ? 16.828 -2.064 -9.555 1 95.06 263 LEU B C 1
ATOM 6709 O O . LEU B 1 263 ? 16.375 -3.205 -9.477 1 95.06 263 LEU B O 1
ATOM 6713 N N . SER B 1 264 ? 18.062 -1.809 -9.852 1 94.81 264 SER B N 1
ATOM 6714 C CA . SER B 1 264 ? 19 -2.891 -10.102 1 94.81 264 SER B CA 1
ATOM 6715 C C . SER B 1 264 ? 19.203 -3.742 -8.852 1 94.81 264 SER B C 1
ATOM 6717 O O . SER B 1 264 ? 19.219 -4.973 -8.93 1 94.81 264 SER B O 1
ATOM 6719 N N . ALA B 1 265 ? 19.359 -3.117 -7.738 1 92.88 265 ALA B N 1
ATOM 6720 C CA . ALA B 1 265 ? 19.547 -3.84 -6.48 1 92.88 265 ALA B CA 1
ATOM 6721 C C . ALA B 1 265 ? 18.312 -4.652 -6.129 1 92.88 265 ALA B C 1
ATOM 6723 O O . ALA B 1 265 ? 18.406 -5.793 -5.672 1 92.88 265 ALA B O 1
ATOM 6724 N N . ALA B 1 266 ? 17.188 -4.027 -6.281 1 93 266 ALA B N 1
ATOM 6725 C CA . ALA B 1 266 ? 15.922 -4.715 -6.016 1 93 266 ALA B CA 1
ATOM 6726 C C . ALA B 1 266 ? 15.766 -5.941 -6.914 1 93 266 ALA B C 1
ATOM 6728 O O . ALA B 1 266 ? 15.273 -6.984 -6.469 1 93 266 ALA B O 1
ATOM 6729 N N . SER B 1 267 ? 16.109 -5.793 -8.164 1 94.44 267 SER B N 1
ATOM 6730 C CA . SER B 1 267 ? 16.016 -6.898 -9.109 1 94.44 267 SER B CA 1
ATOM 6731 C C . SER B 1 267 ? 16.938 -8.047 -8.711 1 94.44 267 SER B C 1
ATOM 6733 O O . SER B 1 267 ? 16.547 -9.219 -8.797 1 94.44 267 SER B O 1
ATOM 6735 N N . LYS B 1 268 ? 18.109 -7.715 -8.328 1 92.88 268 LYS B N 1
ATOM 6736 C CA . LYS B 1 268 ? 19.031 -8.742 -7.871 1 92.88 268 LYS B CA 1
ATOM 6737 C C . LYS B 1 268 ? 18.5 -9.453 -6.633 1 92.88 268 LYS B C 1
ATOM 6739 O O . LYS B 1 268 ? 18.594 -10.68 -6.523 1 92.88 268 LYS B O 1
ATOM 6744 N N . SER B 1 269 ? 18 -8.68 -5.715 1 90.94 269 SER B N 1
ATOM 6745 C CA . SER B 1 269 ? 17.391 -9.242 -4.52 1 90.94 269 SER B CA 1
ATOM 6746 C C . SER B 1 269 ? 16.281 -10.234 -4.875 1 90.94 269 SER B C 1
ATOM 6748 O O . SER B 1 269 ? 16.219 -11.328 -4.312 1 90.94 269 SER B O 1
ATOM 6750 N N . ARG B 1 270 ? 15.438 -9.875 -5.789 1 88.62 270 ARG B N 1
ATOM 6751 C CA . ARG B 1 270 ? 14.336 -10.734 -6.219 1 88.62 270 ARG B CA 1
ATOM 6752 C C . ARG B 1 270 ? 14.852 -12 -6.879 1 88.62 270 ARG B C 1
ATOM 6754 O O . ARG B 1 270 ? 14.328 -13.094 -6.641 1 88.62 270 ARG B O 1
ATOM 6761 N N . LEU B 1 271 ? 15.812 -11.875 -7.695 1 88.31 271 LEU B N 1
ATOM 6762 C CA . LEU B 1 271 ? 16.375 -13.008 -8.422 1 88.31 271 LEU B CA 1
ATOM 6763 C C . LEU B 1 271 ? 17.031 -14 -7.465 1 88.31 271 LEU B C 1
ATOM 6765 O O . LEU B 1 271 ? 16.922 -15.211 -7.648 1 88.31 271 LEU B O 1
ATOM 6769 N N . MET B 1 272 ? 17.641 -13.445 -6.473 1 85.75 272 MET B N 1
ATOM 6770 C CA . MET B 1 272 ? 18.406 -14.289 -5.555 1 85.75 272 MET B CA 1
ATOM 6771 C C . MET B 1 272 ? 17.531 -14.805 -4.426 1 85.75 272 MET B C 1
ATOM 6773 O O . MET B 1 272 ? 17.875 -15.766 -3.746 1 85.75 272 MET B O 1
ATOM 6777 N N . GLY B 1 273 ? 16.406 -14.094 -4.18 1 80.81 273 GLY B N 1
ATOM 6778 C CA . GLY B 1 273 ? 15.539 -14.469 -3.078 1 80.81 273 GLY B CA 1
ATOM 6779 C C . GLY B 1 273 ? 16.047 -13.992 -1.729 1 80.81 273 GLY B C 1
ATOM 6780 O O . GLY B 1 273 ? 15.711 -14.57 -0.695 1 80.81 273 GLY B O 1
ATOM 6781 N N . ASP B 1 274 ? 16.922 -13.023 -1.746 1 81.69 274 ASP B N 1
ATOM 6782 C CA . ASP B 1 274 ? 17.469 -12.422 -0.533 1 81.69 274 ASP B CA 1
ATOM 6783 C C . ASP B 1 274 ? 16.828 -11.062 -0.256 1 81.69 274 ASP B C 1
ATOM 6785 O O . ASP B 1 274 ? 16.391 -10.383 -1.182 1 81.69 274 ASP B O 1
ATOM 6789 N N . PRO B 1 275 ? 16.797 -10.789 1.051 1 81.62 275 PRO B N 1
ATOM 6790 C CA . PRO B 1 275 ? 16.312 -9.438 1.342 1 81.62 275 PRO B CA 1
ATOM 6791 C C . PRO B 1 275 ? 17.156 -8.352 0.679 1 81.62 275 PRO B C 1
ATOM 6793 O O . PRO B 1 275 ? 18.359 -8.523 0.489 1 81.62 275 PRO B O 1
ATOM 6796 N N . LEU B 1 276 ? 16.547 -7.27 0.369 1 84.44 276 LEU B N 1
ATOM 6797 C CA . LEU B 1 276 ? 17.172 -6.176 -0.371 1 84.44 276 LEU B CA 1
ATOM 6798 C C . LEU B 1 276 ? 18.391 -5.645 0.371 1 84.44 276 LEU B C 1
ATOM 6800 O O . LEU B 1 276 ? 19.406 -5.312 -0.25 1 84.44 276 LEU B O 1
ATOM 6804 N N . TYR B 1 277 ? 18.312 -5.555 1.727 1 81 277 TYR B N 1
ATOM 6805 C CA . TYR B 1 277 ? 19.406 -4.953 2.475 1 81 277 TYR B CA 1
ATOM 6806 C C . TYR B 1 277 ? 20.656 -5.824 2.4 1 81 277 TYR B C 1
ATOM 6808 O O . TYR B 1 277 ? 21.766 -5.332 2.57 1 81 277 TYR B O 1
ATOM 6816 N N . GLU B 1 278 ? 20.578 -7.086 2.092 1 78.38 278 GLU B N 1
ATOM 6817 C CA . GLU B 1 278 ? 21.719 -7.988 1.982 1 78.38 278 GLU B CA 1
ATOM 6818 C C . GLU B 1 278 ? 22.531 -7.688 0.733 1 78.38 278 GLU B C 1
ATOM 6820 O O . GLU B 1 278 ? 23.719 -8.016 0.672 1 78.38 278 GLU B O 1
ATOM 6825 N N . GLN B 1 279 ? 21.891 -7.125 -0.274 1 77.69 279 GLN B N 1
ATOM 6826 C CA . GLN B 1 279 ? 22.578 -6.805 -1.521 1 77.69 279 GLN B CA 1
ATOM 6827 C C . GLN B 1 279 ? 23.656 -5.742 -1.3 1 77.69 279 GLN B C 1
ATOM 6829 O O . GLN B 1 279 ? 24.562 -5.598 -2.111 1 77.69 279 GLN B O 1
ATOM 6834 N N . PHE B 1 280 ? 23.484 -5.055 -0.23 1 73.94 280 PHE B N 1
ATOM 6835 C CA . PHE B 1 280 ? 24.375 -3.924 -0.009 1 73.94 280 PHE B CA 1
ATOM 6836 C C . PHE B 1 280 ? 25.297 -4.184 1.176 1 73.94 280 PHE B C 1
ATOM 6838 O O . PHE B 1 280 ? 26.125 -3.34 1.523 1 73.94 280 PHE B O 1
ATOM 6845 N N . LEU B 1 281 ? 25.109 -5.328 1.829 1 67 281 LEU B N 1
ATOM 6846 C CA . LEU B 1 281 ? 25.891 -5.648 3.012 1 67 281 LEU B CA 1
ATOM 6847 C C . LEU B 1 281 ? 27.391 -5.707 2.67 1 67 281 LEU B C 1
ATOM 6849 O O . LEU B 1 281 ? 28.234 -5.324 3.482 1 67 281 LEU B O 1
ATOM 6853 N N . SER B 1 282 ? 27.625 -6.25 1.539 1 61.28 282 SER B N 1
ATOM 6854 C CA . SER B 1 282 ? 29.031 -6.305 1.212 1 61.28 282 SER B CA 1
ATOM 6855 C C . SER B 1 282 ? 29.641 -4.91 1.132 1 61.28 282 SER B C 1
ATOM 6857 O O . SER B 1 282 ? 30.844 -4.73 1.363 1 61.28 282 SER B O 1
ATOM 6859 N N . SER B 1 283 ? 28.781 -3.992 0.836 1 57.5 283 SER B N 1
ATOM 6860 C CA . SER B 1 283 ? 29.25 -2.613 0.744 1 57.5 283 SER B CA 1
ATOM 6861 C C . SER B 1 283 ? 29.188 -1.916 2.1 1 57.5 283 SER B C 1
ATOM 6863 O O . SER B 1 283 ? 29.859 -0.903 2.312 1 57.5 283 SER B O 1
ATOM 6865 N N . ALA B 1 284 ? 28.188 -2.449 2.908 1 56.53 284 ALA B N 1
ATOM 6866 C CA . ALA B 1 284 ? 28 -1.804 4.207 1 56.53 284 ALA B CA 1
ATOM 6867 C C . ALA B 1 284 ? 29.141 -2.156 5.156 1 56.53 284 ALA B C 1
ATOM 6869 O O . ALA B 1 284 ? 29.531 -3.324 5.273 1 56.53 284 ALA B O 1
ATOM 6870 N N . LYS B 1 285 ? 30.141 -1.345 5.23 1 52.38 285 LYS B N 1
ATOM 6871 C CA . LYS B 1 285 ? 31.297 -1.495 6.105 1 52.38 285 LYS B CA 1
ATOM 6872 C C . LYS B 1 285 ? 30.875 -1.737 7.551 1 52.38 285 LYS B C 1
ATOM 6874 O O . LYS B 1 285 ? 31.719 -1.85 8.438 1 52.38 285 LYS B O 1
ATOM 6879 N N . LYS B 1 286 ? 29.547 -1.616 7.812 1 54.62 286 LYS B N 1
ATOM 6880 C CA . LYS B 1 286 ? 29.281 -1.83 9.234 1 54.62 286 LYS B CA 1
ATOM 6881 C C . LYS B 1 286 ? 29.125 -3.316 9.547 1 54.62 286 LYS B C 1
ATOM 6883 O O . LYS B 1 286 ? 28.453 -4.047 8.812 1 54.62 286 LYS B O 1
ATOM 6888 N N . GLU B 1 287 ? 30.016 -3.799 10.312 1 55.97 287 GLU B N 1
ATOM 6889 C CA . GLU B 1 287 ? 30.078 -5.188 10.758 1 55.97 287 GLU B CA 1
ATOM 6890 C C . GLU B 1 287 ? 28.719 -5.652 11.273 1 55.97 287 GLU B C 1
ATOM 6892 O O . GLU B 1 287 ? 28.359 -6.824 11.133 1 55.97 287 GLU B O 1
ATOM 6897 N N . ASN B 1 288 ? 27.906 -4.621 11.859 1 63 288 ASN B N 1
ATOM 6898 C CA . ASN B 1 288 ? 26.656 -5.047 12.469 1 63 288 ASN B CA 1
ATOM 6899 C C . ASN B 1 288 ? 25.469 -4.238 11.938 1 63 288 ASN B C 1
ATOM 6901 O O . ASN B 1 288 ? 25.531 -3.01 11.883 1 63 288 ASN B O 1
ATOM 6905 N N . LEU B 1 289 ? 24.594 -4.934 11.289 1 72.06 289 LEU B N 1
ATOM 6906 C CA . LEU B 1 289 ? 23.359 -4.297 10.836 1 72.06 289 LEU B CA 1
ATOM 6907 C C . LEU B 1 289 ? 22.422 -4.043 12.008 1 72.06 289 LEU B C 1
ATOM 6909 O O . LEU B 1 289 ? 22.359 -4.828 12.953 1 72.06 289 LEU B O 1
ATOM 6913 N N . THR B 1 290 ? 21.906 -2.787 12.055 1 77.94 290 THR B N 1
ATOM 6914 C CA . THR B 1 290 ? 20.906 -2.443 13.07 1 77.94 290 THR B CA 1
ATOM 6915 C C . THR B 1 290 ? 19.594 -2.02 12.422 1 77.94 290 THR B C 1
ATOM 6917 O O . THR B 1 290 ? 19.594 -1.368 11.375 1 77.94 290 THR B O 1
ATOM 6920 N N . ILE B 1 291 ? 18.516 -2.49 13.016 1 86.5 291 ILE B N 1
ATOM 6921 C CA . ILE B 1 291 ? 17.203 -2.014 12.602 1 86.5 291 ILE B CA 1
ATOM 6922 C C . ILE B 1 291 ? 16.938 -0.633 13.195 1 86.5 291 ILE B C 1
ATOM 6924 O O . ILE B 1 291 ? 17.078 -0.438 14.406 1 86.5 291 ILE B O 1
ATOM 6928 N N . PRO B 1 292 ? 16.688 0.322 12.398 1 91.69 292 PRO B N 1
ATOM 6929 C CA . PRO B 1 292 ? 16.438 1.662 12.93 1 91.69 292 PRO B CA 1
ATOM 6930 C C . PRO B 1 292 ? 15.203 1.719 13.828 1 91.69 292 PRO B C 1
ATOM 6932 O O . PRO B 1 292 ? 14.266 0.933 13.656 1 91.69 292 PRO B O 1
ATOM 6935 N N . MET B 1 293 ? 15.227 2.654 14.75 1 93.31 293 MET B N 1
ATOM 6936 C CA . MET B 1 293 ? 14.055 2.891 15.586 1 93.31 293 MET B CA 1
ATOM 6937 C C . MET B 1 293 ? 12.977 3.637 14.812 1 93.31 293 MET B C 1
ATOM 6939 O O . MET B 1 293 ? 13.242 4.688 14.227 1 93.31 293 MET B O 1
ATOM 6943 N N . PRO B 1 294 ? 11.805 3.045 14.758 1 95.31 294 PRO B N 1
ATOM 6944 C CA . PRO B 1 294 ? 10.734 3.781 14.078 1 95.31 294 PRO B CA 1
ATOM 6945 C C . PRO B 1 294 ? 10.25 4.992 14.875 1 95.31 294 PRO B C 1
ATOM 6947 O O . PRO B 1 294 ? 9.867 4.855 16.047 1 95.31 294 PRO B O 1
ATOM 6950 N N . ALA B 1 295 ? 10.414 6.129 14.312 1 96.38 295 ALA B N 1
ATOM 6951 C CA . ALA B 1 295 ? 9.789 7.352 14.812 1 96.38 295 ALA B CA 1
ATOM 6952 C C . ALA B 1 295 ? 8.438 7.59 14.156 1 96.38 295 ALA B C 1
ATOM 6954 O O . ALA B 1 295 ? 8.367 8.094 13.031 1 96.38 295 ALA B O 1
ATOM 6955 N N . ILE B 1 296 ? 7.406 7.32 14.859 1 95.56 296 ILE B N 1
ATOM 6956 C CA . ILE B 1 296 ? 6.07 7.301 14.281 1 95.56 296 ILE B CA 1
ATOM 6957 C C . ILE B 1 296 ? 5.398 8.656 14.484 1 95.56 296 ILE B C 1
ATOM 6959 O O . ILE B 1 296 ? 5.227 9.102 15.617 1 95.56 296 ILE B O 1
ATOM 6963 N N . THR B 1 297 ? 4.945 9.242 13.398 1 93.56 297 THR B N 1
ATOM 6964 C CA . THR B 1 297 ? 4.344 10.57 13.477 1 93.56 297 THR B CA 1
ATOM 6965 C C . THR B 1 297 ? 2.898 10.484 13.953 1 93.56 297 THR B C 1
ATOM 6967 O O . THR B 1 297 ? 2.092 9.75 13.383 1 93.56 297 THR B O 1
ATOM 6970 N N . PHE B 1 298 ? 2.609 11.219 14.977 1 91.19 298 PHE B N 1
ATOM 6971 C CA . PHE B 1 298 ? 1.261 11.234 15.523 1 91.19 298 PHE B CA 1
ATOM 6972 C C . PHE B 1 298 ? 0.454 12.398 14.953 1 91.19 298 PHE B C 1
ATOM 6974 O O . PHE B 1 298 ? -0.711 12.227 14.586 1 91.19 298 PHE B O 1
ATOM 6981 N N . PHE B 1 299 ? 1.051 13.523 14.906 1 86.25 299 PHE B N 1
ATOM 6982 C CA . PHE B 1 299 ? 0.278 14.648 14.391 1 86.25 299 PHE B CA 1
ATOM 6983 C C . PHE B 1 299 ? 1.184 15.648 13.695 1 86.25 299 PHE B C 1
ATOM 6985 O O . PHE B 1 299 ? 2.408 15.578 13.812 1 86.25 299 PHE B O 1
ATOM 6992 N N . SER B 1 300 ? 0.571 16.422 12.891 1 81.81 300 SER B N 1
ATOM 6993 C CA . SER B 1 300 ? 1.206 17.516 12.172 1 81.81 300 SER B CA 1
ATOM 6994 C C . SER B 1 300 ? 0.48 18.828 12.414 1 81.81 300 SER B C 1
ATOM 6996 O O . SER B 1 300 ? -0.75 18.859 12.5 1 81.81 300 SER B O 1
ATOM 6998 N N . CYS B 1 301 ? 1.178 19.797 12.883 1 68.38 301 CYS B N 1
ATOM 6999 C CA . CYS B 1 301 ? 0.588 21.125 13.086 1 68.38 301 CYS B CA 1
ATOM 7000 C C . CYS B 1 301 ? 0.846 22.031 11.891 1 68.38 301 CYS B C 1
ATOM 7002 O O . CYS B 1 301 ? 0.702 23.25 11.992 1 68.38 301 CYS B O 1
ATOM 7004 N N . CYS B 1 302 ? 0.79 21.516 10.773 1 55.41 302 CYS B N 1
ATOM 7005 C CA . CYS B 1 302 ? 1.21 22.344 9.641 1 55.41 302 CYS B CA 1
ATOM 7006 C C . CYS B 1 302 ? 0.443 23.656 9.602 1 55.41 302 CYS B C 1
ATOM 7008 O O . CYS B 1 302 ? -0.56 23.812 10.305 1 55.41 302 CYS B O 1
ATOM 7010 N N . GLN B 1 303 ? 1.036 24.641 9.07 1 48.75 303 GLN B N 1
ATOM 7011 C CA . GLN B 1 303 ? 0.591 26.031 8.938 1 48.75 303 GLN B CA 1
ATOM 7012 C C . GLN B 1 303 ? -0.855 26.094 8.461 1 48.75 303 GLN B C 1
ATOM 7014 O O . GLN B 1 303 ? -1.481 27.156 8.508 1 48.75 303 GLN B O 1
ATOM 7019 N N . VAL B 1 304 ? -1.312 24.969 7.969 1 44.09 304 VAL B N 1
ATOM 7020 C CA . VAL B 1 304 ? -2.637 25.062 7.359 1 44.09 304 VAL B CA 1
ATOM 7021 C C . VAL B 1 304 ? -3.705 25.078 8.453 1 44.09 304 VAL B C 1
ATOM 7023 O O . VAL B 1 304 ? -4.891 25.25 8.164 1 44.09 304 VAL B O 1
ATOM 7026 N N . THR B 1 305 ? -3.191 24.75 9.625 1 49.47 305 THR B N 1
ATOM 7027 C CA . THR B 1 305 ? -4.305 24.625 10.562 1 49.47 305 THR B CA 1
ATOM 7028 C C . THR B 1 305 ? -4.629 25.969 11.203 1 49.47 305 THR B C 1
ATOM 7030 O O . THR B 1 305 ? -3.73 26.766 11.469 1 49.47 305 THR B O 1
ATOM 7033 N N . PRO B 1 306 ? -5.805 26.406 10.984 1 46.56 306 PRO B N 1
ATOM 7034 C CA . PRO B 1 306 ? -6.227 27.672 11.586 1 46.56 306 PRO B CA 1
ATOM 7035 C C . PRO B 1 306 ? -5.703 27.859 13.008 1 46.56 306 PRO B C 1
ATOM 7037 O O . PRO B 1 306 ? -5.844 28.938 13.586 1 46.56 306 PRO B O 1
ATOM 7040 N N . GLY B 1 307 ? -4.867 27 13.422 1 53.06 307 GLY B N 1
ATOM 7041 C CA . GLY B 1 307 ? -4.52 27.188 14.82 1 53.06 307 GLY B CA 1
ATOM 7042 C C . GLY B 1 307 ? -3.424 28.219 15.023 1 53.06 307 GLY B C 1
ATOM 7043 O O . GLY B 1 307 ? -2.881 28.75 14.062 1 53.06 307 GLY B O 1
ATOM 7044 N N . LYS B 1 308 ? -3.369 28.656 16.297 1 59.75 308 LYS B N 1
ATOM 7045 C CA . LYS B 1 308 ? -2.527 29.75 16.766 1 59.75 308 LYS B CA 1
ATOM 7046 C C . LYS B 1 308 ? -1.076 29.312 16.922 1 59.75 308 LYS B C 1
ATOM 7048 O O . LYS B 1 308 ? -0.185 30.141 17.109 1 59.75 308 LYS B O 1
ATOM 7053 N N . VAL B 1 309 ? -0.885 27.875 16.766 1 61.44 309 VAL B N 1
ATOM 7054 C CA . VAL B 1 309 ? 0.463 27.422 17.078 1 61.44 309 VAL B CA 1
ATOM 7055 C C . VAL B 1 309 ? 1.261 27.25 15.781 1 61.44 309 VAL B C 1
ATOM 7057 O O . VAL B 1 309 ? 0.811 26.578 14.844 1 61.44 309 VAL B O 1
ATOM 7060 N N . ASN B 1 310 ? 2.436 27.953 15.703 1 61.47 310 ASN B N 1
ATOM 7061 C CA . ASN B 1 310 ? 3.346 27.859 14.562 1 61.47 310 ASN B CA 1
ATOM 7062 C C . ASN B 1 310 ? 4.527 26.953 14.859 1 61.47 310 ASN B C 1
ATOM 7064 O O . ASN B 1 310 ? 5.262 26.562 13.953 1 61.47 310 ASN B O 1
ATOM 7068 N N . MET B 1 311 ? 4.688 26.516 15.93 1 63.94 311 MET B N 1
ATOM 7069 C CA . MET B 1 311 ? 6.012 26.078 16.375 1 63.94 311 MET B CA 1
ATOM 7070 C C . MET B 1 311 ? 6.215 24.594 16.109 1 63.94 311 MET B C 1
ATOM 7072 O O . MET B 1 311 ? 7.352 24.125 15.969 1 63.94 311 MET B O 1
ATOM 7076 N N . VAL B 1 312 ? 5.355 23.703 15.844 1 75.69 312 VAL B N 1
ATOM 7077 C CA . VAL B 1 312 ? 5.617 22.266 15.711 1 75.69 312 VAL B CA 1
ATOM 7078 C C . VAL B 1 312 ? 5 21.75 14.422 1 75.69 312 VAL B C 1
ATOM 7080 O O . VAL B 1 312 ? 3.785 21.812 14.227 1 75.69 312 VAL B O 1
ATOM 7083 N N . ARG B 1 313 ? 6.082 21.297 13.688 1 82.81 313 ARG B N 1
ATOM 7084 C CA . ARG B 1 313 ? 5.645 20.719 12.422 1 82.81 313 ARG B CA 1
ATOM 7085 C C . ARG B 1 313 ? 5.078 19.312 12.625 1 82.81 313 ARG B C 1
ATOM 7087 O O . ARG B 1 313 ? 3.982 19.016 12.148 1 82.81 313 ARG B O 1
ATOM 7094 N N . GLU B 1 314 ? 5.902 18.531 13.297 1 90 314 GLU B N 1
ATOM 7095 C CA . GLU B 1 314 ? 5.457 17.172 13.523 1 90 314 GLU B CA 1
ATOM 7096 C C . GLU B 1 314 ? 5.969 16.641 14.859 1 90 314 GLU B C 1
ATOM 7098 O O . GLU B 1 314 ? 7.059 17.016 15.305 1 90 314 GLU B O 1
ATOM 7103 N N . LEU B 1 315 ? 5.203 15.867 15.461 1 93.06 315 LEU B N 1
ATOM 7104 C CA . LEU B 1 315 ? 5.586 15.156 16.672 1 93.06 315 LEU B CA 1
ATOM 7105 C C . LEU B 1 315 ? 5.602 13.648 16.438 1 93.06 315 LEU B C 1
ATOM 7107 O O . LEU B 1 315 ? 4.605 13.07 16 1 93.06 315 LEU B O 1
ATOM 7111 N N . MET B 1 316 ? 6.746 13.055 16.75 1 95.81 316 MET B N 1
ATOM 7112 C CA . MET B 1 316 ? 6.922 11.617 16.562 1 95.81 316 MET B CA 1
ATOM 7113 C C . MET B 1 316 ? 7.09 10.914 17.906 1 95.81 316 MET B C 1
ATOM 7115 O O . MET B 1 316 ? 7.73 11.445 18.812 1 95.81 316 MET B O 1
ATOM 7119 N N . VAL B 1 317 ? 6.523 9.758 17.984 1 96.38 317 VAL B N 1
ATOM 7120 C CA . VAL B 1 317 ? 6.617 8.961 19.203 1 96.38 317 VAL B CA 1
ATOM 7121 C C . VAL B 1 317 ? 7.402 7.684 18.922 1 96.38 317 VAL B C 1
ATOM 7123 O O . VAL B 1 317 ? 7.215 7.043 17.891 1 96.38 317 VAL B O 1
ATOM 7126 N N . LEU B 1 318 ? 8.258 7.355 19.828 1 95.75 318 LEU B N 1
ATOM 7127 C CA . LEU B 1 318 ? 9.047 6.129 19.812 1 95.75 318 LEU B CA 1
ATOM 7128 C C . LEU B 1 318 ? 8.812 5.312 21.078 1 95.75 318 LEU B C 1
ATOM 7130 O O . LEU B 1 318 ? 8.508 5.871 22.141 1 95.75 318 LEU B O 1
ATOM 7134 N N . PHE B 1 319 ? 8.922 4.031 20.938 1 94.31 319 PHE B N 1
ATOM 7135 C CA . PHE B 1 319 ? 9.062 3.223 22.141 1 94.31 319 PHE B CA 1
ATOM 7136 C C . PHE B 1 319 ? 10.5 3.219 22.625 1 94.31 319 PHE B C 1
ATOM 7138 O O . PHE B 1 319 ? 11.414 3.625 21.891 1 94.31 319 PHE B O 1
ATOM 7145 N N . LYS B 1 320 ? 10.688 2.793 23.828 1 92.19 320 LYS B N 1
ATOM 7146 C CA . LYS B 1 320 ? 12.016 2.809 24.422 1 92.19 320 LYS B CA 1
ATOM 7147 C C . LYS B 1 320 ? 12.953 1.837 23.719 1 92.19 320 LYS B C 1
ATOM 7149 O O . LYS B 1 320 ? 12.539 0.744 23.328 1 92.19 320 LYS B O 1
ATOM 7154 N N . PRO B 1 321 ? 14.18 2.203 23.547 1 87.69 321 PRO B N 1
ATOM 7155 C CA . PRO B 1 321 ? 15.125 1.363 22.797 1 87.69 321 PRO B CA 1
ATOM 7156 C C . PRO B 1 321 ? 15.312 -0.011 23.438 1 87.69 321 PRO B C 1
ATOM 7158 O O . PRO B 1 321 ? 15.602 -0.985 22.734 1 87.69 321 PRO B O 1
ATOM 7161 N N . ASN B 1 322 ? 15.164 -0.108 24.734 1 84.31 322 ASN B N 1
ATOM 7162 C CA . ASN B 1 322 ? 15.398 -1.369 25.422 1 84.31 322 ASN B CA 1
ATOM 7163 C C . ASN B 1 322 ? 14.156 -2.252 25.422 1 84.31 322 ASN B C 1
ATOM 7165 O O . ASN B 1 322 ? 14.203 -3.404 25.844 1 84.31 322 ASN B O 1
ATOM 7169 N N . ALA B 1 323 ? 13.109 -1.742 24.906 1 87.31 323 ALA B N 1
ATOM 7170 C CA . ALA B 1 323 ? 11.875 -2.523 24.844 1 87.31 323 ALA B CA 1
ATOM 7171 C C . ALA B 1 323 ? 11.953 -3.58 23.734 1 87.31 323 ALA B C 1
ATOM 7173 O O . ALA B 1 323 ? 12.734 -3.443 22.797 1 87.31 323 ALA B O 1
ATOM 7174 N N . ASP B 1 324 ? 11.188 -4.641 23.984 1 88.81 324 ASP B N 1
ATOM 7175 C CA . ASP B 1 324 ? 11 -5.59 22.891 1 88.81 324 ASP B CA 1
ATOM 7176 C C . ASP B 1 324 ? 10.391 -4.898 21.672 1 88.81 324 ASP B C 1
ATOM 7178 O O . ASP B 1 324 ? 9.461 -4.098 21.797 1 88.81 324 ASP B O 1
ATOM 7182 N N . PHE B 1 325 ? 10.961 -5.262 20.594 1 88.88 325 PHE B N 1
ATOM 7183 C CA . PHE B 1 325 ? 10.594 -4.523 19.391 1 88.88 325 PHE B CA 1
ATOM 7184 C C . PHE B 1 325 ? 9.117 -4.707 19.078 1 88.88 325 PHE B C 1
ATOM 7186 O O . PHE B 1 325 ? 8.406 -3.736 18.812 1 88.88 325 PHE B O 1
ATOM 7193 N N . LYS B 1 326 ? 8.656 -5.926 19.047 1 89.19 326 LYS B N 1
ATOM 7194 C CA . LYS B 1 326 ? 7.258 -6.223 18.734 1 89.19 326 LYS B CA 1
ATOM 7195 C C . LYS B 1 326 ? 6.32 -5.566 19.75 1 89.19 326 LYS B C 1
ATOM 7197 O O . LYS B 1 326 ? 5.34 -4.922 19.375 1 89.19 326 LYS B O 1
ATOM 7202 N N . GLU B 1 327 ? 6.637 -5.684 20.969 1 91.62 327 GLU B N 1
ATOM 7203 C CA . GLU B 1 327 ? 5.832 -5.078 22.031 1 91.62 327 GLU B CA 1
ATOM 7204 C C . GLU B 1 327 ? 5.828 -3.557 21.922 1 91.62 327 GLU B C 1
ATOM 7206 O O . GLU B 1 327 ? 4.801 -2.916 22.141 1 91.62 327 GLU B O 1
ATOM 7211 N N . GLY B 1 328 ? 6.988 -3.035 21.625 1 92.69 328 GLY B N 1
ATOM 7212 C CA . GLY B 1 328 ? 7.09 -1.595 21.453 1 92.69 328 GLY B CA 1
ATOM 7213 C C . GLY B 1 328 ? 6.191 -1.059 20.344 1 92.69 328 GLY B C 1
ATOM 7214 O O . GLY B 1 328 ? 5.48 -0.072 20.547 1 92.69 328 GLY B O 1
ATOM 7215 N N . VAL B 1 329 ? 6.203 -1.739 19.219 1 92.31 329 VAL B N 1
ATOM 7216 C CA . VAL B 1 329 ? 5.379 -1.331 18.094 1 92.31 329 VAL B CA 1
ATOM 7217 C C . VAL B 1 329 ? 3.9 -1.419 18.469 1 92.31 329 VAL B C 1
ATOM 7219 O O . VAL B 1 329 ? 3.127 -0.499 18.188 1 92.31 329 VAL B O 1
ATOM 7222 N N . GLU B 1 330 ? 3.506 -2.455 19.156 1 90.94 330 GLU B N 1
ATOM 7223 C CA . GLU B 1 330 ? 2.119 -2.643 19.578 1 90.94 330 GLU B CA 1
ATOM 7224 C C . GLU B 1 330 ? 1.688 -1.557 20.562 1 90.94 330 GLU B C 1
ATOM 7226 O O . GLU B 1 330 ? 0.567 -1.048 20.469 1 90.94 330 GLU B O 1
ATOM 7231 N N . GLN B 1 331 ? 2.598 -1.222 21.422 1 94 331 GLN B N 1
ATOM 7232 C CA . GLN B 1 331 ? 2.291 -0.209 22.422 1 94 331 GLN B CA 1
ATOM 7233 C C . GLN B 1 331 ? 2.105 1.164 21.797 1 94 331 GLN B C 1
ATOM 7235 O O . GLN B 1 331 ? 1.218 1.923 22.188 1 94 331 GLN B O 1
ATOM 7240 N N . VAL B 1 332 ? 2.922 1.464 20.859 1 95.06 332 VAL B N 1
ATOM 7241 C CA . VAL B 1 332 ? 2.82 2.77 20.219 1 95.06 332 VAL B CA 1
ATOM 7242 C C . VAL B 1 332 ? 1.515 2.859 19.438 1 95.06 332 VAL B C 1
ATOM 7244 O O . VAL B 1 332 ? 0.848 3.896 19.453 1 95.06 332 VAL B O 1
ATOM 7247 N N . ILE B 1 333 ? 1.147 1.811 18.766 1 92.56 333 ILE B N 1
ATOM 7248 C CA . ILE B 1 333 ? -0.094 1.781 18 1 92.56 333 ILE B CA 1
ATOM 7249 C C . ILE B 1 333 ? -1.286 1.919 18.953 1 92.56 333 ILE B C 1
ATOM 7251 O O . ILE B 1 333 ? -2.225 2.668 18.672 1 92.56 333 ILE B O 1
ATOM 7255 N N . LYS B 1 334 ? -1.201 1.176 20.016 1 93.12 334 LYS B N 1
ATOM 7256 C CA . LYS B 1 334 ? -2.242 1.271 21.031 1 93.12 334 LYS B CA 1
ATOM 7257 C C . LYS B 1 334 ? -2.373 2.701 21.547 1 93.12 334 LYS B C 1
ATOM 7259 O O . LYS B 1 334 ? -3.486 3.209 21.703 1 93.12 334 LYS B O 1
ATOM 7264 N N . LEU B 1 335 ? -1.291 3.311 21.828 1 95.62 335 LEU B N 1
ATOM 7265 C CA . LEU B 1 335 ? -1.289 4.695 22.297 1 95.62 335 LEU B CA 1
ATOM 7266 C C . LEU B 1 335 ? -1.906 5.617 21.25 1 95.62 335 LEU B C 1
ATOM 7268 O O . LEU B 1 335 ? -2.668 6.523 21.578 1 95.62 335 LEU B O 1
ATOM 7272 N N . TYR B 1 336 ? -1.561 5.387 20.016 1 93.19 336 TYR B N 1
ATOM 7273 C CA . TYR B 1 336 ? -2.076 6.219 18.938 1 93.19 336 TYR B CA 1
ATOM 7274 C C . TYR B 1 336 ? -3.6 6.172 18.891 1 93.19 336 TYR B C 1
ATOM 7276 O O . TYR B 1 336 ? -4.254 7.211 18.797 1 93.19 336 TYR B O 1
ATOM 7284 N N . HIS B 1 337 ? -4.156 5.008 18.922 1 89.94 337 HIS B N 1
ATOM 7285 C CA . HIS B 1 337 ? -5.609 4.855 18.891 1 89.94 337 HIS B CA 1
ATOM 7286 C C . HIS B 1 337 ? -6.258 5.531 20.094 1 89.94 337 HIS B C 1
ATOM 7288 O O . HIS B 1 337 ? -7.297 6.184 19.969 1 89.94 337 HIS B O 1
ATOM 7294 N N . ALA B 1 338 ? -5.641 5.332 21.203 1 93.44 338 ALA B N 1
ATOM 7295 C CA . ALA B 1 338 ? -6.152 5.965 22.422 1 93.44 338 ALA B CA 1
ATOM 7296 C C . ALA B 1 338 ? -6.07 7.484 22.312 1 93.44 338 ALA B C 1
ATOM 7298 O O . ALA B 1 338 ? -6.973 8.188 22.766 1 93.44 338 ALA B O 1
ATOM 7299 N N . PHE B 1 339 ? -5 7.949 21.781 1 93.69 339 PHE B N 1
ATOM 7300 C CA . PHE B 1 339 ? -4.781 9.383 21.594 1 93.69 339 PHE B CA 1
ATOM 7301 C C . PHE B 1 339 ? -5.844 9.977 20.688 1 93.69 339 PHE B C 1
ATOM 7303 O O . PHE B 1 339 ? -6.41 11.031 20.984 1 93.69 339 PHE B O 1
ATOM 7310 N N . GLU B 1 340 ? -6.07 9.352 19.609 1 88.5 340 GLU B N 1
ATOM 7311 C CA . GLU B 1 340 ? -7.105 9.805 18.688 1 88.5 340 GLU B CA 1
ATOM 7312 C C . GLU B 1 340 ? -8.461 9.891 19.375 1 88.5 340 GLU B C 1
ATOM 7314 O O . GLU B 1 340 ? -9.188 10.875 19.203 1 88.5 340 GLU B O 1
ATOM 7319 N N . LYS B 1 341 ? -8.75 8.898 20.125 1 88.31 341 LYS B N 1
ATOM 7320 C CA . LYS B 1 341 ? -10.016 8.883 20.875 1 88.31 341 LYS B CA 1
ATOM 7321 C C . LYS B 1 341 ? -10.07 10.023 21.875 1 88.31 341 LYS B C 1
ATOM 7323 O O . LYS B 1 341 ? -11.117 10.648 22.062 1 88.31 341 LYS B O 1
ATOM 7328 N N . ALA B 1 342 ? -8.992 10.211 22.531 1 92.69 342 ALA B N 1
ATOM 7329 C CA . ALA B 1 342 ? -8.914 11.281 23.516 1 92.69 342 ALA B CA 1
ATOM 7330 C C . ALA B 1 342 ? -9.109 12.648 22.875 1 92.69 342 ALA B C 1
ATOM 7332 O O . ALA B 1 342 ? -9.781 13.516 23.422 1 92.69 342 ALA B O 1
ATOM 7333 N N . LEU B 1 343 ? -8.531 12.844 21.734 1 88.81 343 LEU B N 1
ATOM 7334 C CA . LEU B 1 343 ? -8.688 14.094 21 1 88.81 343 LEU B CA 1
ATOM 7335 C C . LEU B 1 343 ? -10.141 14.297 20.578 1 88.81 343 LEU B C 1
ATOM 7337 O O . LEU B 1 343 ? -10.672 15.406 20.672 1 88.81 343 LEU B O 1
ATOM 7341 N N . GLN B 1 344 ? -10.672 13.234 20.141 1 83.38 344 GLN B N 1
ATOM 7342 C CA . GLN B 1 344 ? -12.078 13.305 19.75 1 83.38 344 GLN B CA 1
ATOM 7343 C C . GLN B 1 344 ? -12.969 13.672 20.922 1 83.38 344 GLN B C 1
ATOM 7345 O O . GLN B 1 344 ? -13.891 14.477 20.781 1 83.38 344 GLN B O 1
ATOM 7350 N N . ALA B 1 345 ? -12.703 13.094 22.016 1 84.88 345 ALA B N 1
ATOM 7351 C CA . ALA B 1 345 ? -13.484 13.344 23.234 1 84.88 345 ALA B CA 1
ATOM 7352 C C . ALA B 1 345 ? -13.336 14.789 23.688 1 84.88 345 ALA B C 1
ATOM 7354 O O . ALA B 1 345 ? -14.312 15.414 24.125 1 84.88 345 ALA B O 1
ATOM 7355 N N . LYS B 1 346 ? -12.211 15.242 23.594 1 85.62 346 LYS B N 1
ATOM 7356 C CA . LYS B 1 346 ? -11.906 16.562 24.141 1 85.62 346 LYS B CA 1
ATOM 7357 C C . LYS B 1 346 ? -12.297 17.672 23.156 1 85.62 346 LYS B C 1
ATOM 7359 O O . LYS B 1 346 ? -12.766 18.734 23.547 1 85.62 346 LYS B O 1
ATOM 7364 N N . TYR B 1 347 ? -12.055 17.422 21.828 1 79.25 347 TYR B N 1
ATOM 7365 C CA . TYR B 1 347 ? -12.188 18.516 20.875 1 79.25 347 TYR B CA 1
ATOM 7366 C C . TYR B 1 347 ? -13.25 18.203 19.828 1 79.25 347 TYR B C 1
ATOM 7368 O O . TYR B 1 347 ? -13.508 19 18.922 1 79.25 347 TYR B O 1
ATOM 7376 N N . GLY B 1 348 ? -13.828 17.125 19.938 1 74.38 348 GLY B N 1
ATOM 7377 C CA . GLY B 1 348 ? -14.836 16.734 18.984 1 74.38 348 GLY B CA 1
ATOM 7378 C C . GLY B 1 348 ? -14.258 16.328 17.641 1 74.38 348 GLY B C 1
ATOM 7379 O O . GLY B 1 348 ? -13.141 15.805 17.562 1 74.38 348 GLY B O 1
ATOM 7380 N N . ALA B 1 349 ? -15.016 16.578 16.594 1 68.75 349 ALA B N 1
ATOM 7381 C CA . ALA B 1 349 ? -14.633 16.141 15.25 1 68.75 349 ALA B CA 1
ATOM 7382 C C . ALA B 1 349 ? -13.422 16.906 14.742 1 68.75 349 ALA B C 1
ATOM 7384 O O . ALA B 1 349 ? -12.609 16.391 13.977 1 68.75 349 ALA B O 1
ATOM 7385 N N . THR B 1 350 ? -13.289 18 15.227 1 70.31 350 THR B N 1
ATOM 7386 C CA . THR B 1 350 ? -12.188 18.844 14.781 1 70.31 350 THR B CA 1
ATOM 7387 C C . THR B 1 350 ? -10.859 18.344 15.352 1 70.31 350 THR B C 1
ATOM 7389 O O . THR B 1 350 ? -9.789 18.688 14.836 1 70.31 350 THR B O 1
ATOM 7392 N N . GLY B 1 351 ? -11.07 17.562 16.391 1 76.69 351 GLY B N 1
ATOM 7393 C CA . GLY B 1 351 ? -9.867 17.047 17.031 1 76.69 351 GLY B CA 1
ATOM 7394 C C . GLY B 1 351 ? -9.242 15.883 16.266 1 76.69 351 GLY B C 1
ATOM 7395 O O . GLY B 1 351 ? -8.086 15.531 16.516 1 76.69 351 GLY B O 1
ATOM 7396 N N . ILE B 1 352 ? -9.977 15.328 15.336 1 78.62 352 ILE B N 1
ATOM 7397 C CA . ILE B 1 352 ? -9.453 14.141 14.672 1 78.62 352 ILE B CA 1
ATOM 7398 C C . ILE B 1 352 ? -9.391 14.367 13.164 1 78.62 352 ILE B C 1
ATOM 7400 O O . ILE B 1 352 ? -9.57 13.438 12.383 1 78.62 352 ILE B O 1
ATOM 7404 N N . VAL B 1 353 ? -9.172 15.688 12.836 1 76.12 353 VAL B N 1
ATOM 7405 C CA . VAL B 1 353 ? -9 16.016 11.43 1 76.12 353 VAL B CA 1
ATOM 7406 C C . VAL B 1 353 ? -7.645 15.492 10.945 1 76.12 353 VAL B C 1
ATOM 7408 O O . VAL B 1 353 ? -6.641 15.617 11.648 1 76.12 353 VAL B O 1
ATOM 7411 N N . LYS B 1 354 ? -7.719 14.867 9.797 1 79.5 354 LYS B N 1
ATOM 7412 C CA . LYS B 1 354 ? -6.48 14.336 9.242 1 79.5 354 LYS B CA 1
ATOM 7413 C C . LYS B 1 354 ? -6.152 15 7.906 1 79.5 354 LYS B C 1
ATOM 7415 O O . LYS B 1 354 ? -7.055 15.43 7.184 1 79.5 354 LYS B O 1
ATOM 7420 N N . ASP B 1 355 ? -4.852 15.094 7.637 1 77.44 355 ASP B N 1
ATOM 7421 C CA . ASP B 1 355 ? -4.43 15.617 6.344 1 77.44 355 ASP B CA 1
ATOM 7422 C C . ASP B 1 355 ? -4.324 14.508 5.305 1 77.44 355 ASP B C 1
ATOM 7424 O O . ASP B 1 355 ? -4.75 13.375 5.551 1 77.44 355 ASP B O 1
ATOM 7428 N N . SER B 1 356 ? -3.848 14.891 4.133 1 71.31 356 SER B N 1
ATOM 7429 C CA . SER B 1 356 ? -3.809 13.953 3.014 1 71.31 356 SER B CA 1
ATOM 7430 C C . SER B 1 356 ? -2.869 12.789 3.303 1 71.31 356 SER B C 1
ATOM 7432 O O . SER B 1 356 ? -2.959 11.734 2.664 1 71.31 356 SER B O 1
ATOM 7434 N N . ARG B 1 357 ? -2.02 12.953 4.258 1 77.38 357 ARG B N 1
ATOM 7435 C CA . ARG B 1 357 ? -1.085 11.883 4.605 1 77.38 357 ARG B CA 1
ATOM 7436 C C . ARG B 1 357 ? -1.67 10.977 5.68 1 77.38 357 ARG B C 1
ATOM 7438 O O . ARG B 1 357 ? -1.062 9.969 6.043 1 77.38 357 ARG B O 1
ATOM 7445 N N . GLY B 1 358 ? -2.723 11.391 6.195 1 77.38 358 GLY B N 1
ATOM 7446 C CA . GLY B 1 358 ? -3.354 10.617 7.25 1 77.38 358 GLY B CA 1
ATOM 7447 C C . GLY B 1 358 ? -2.926 11.039 8.641 1 77.38 358 GLY B C 1
ATOM 7448 O O . GLY B 1 358 ? -3.242 10.367 9.625 1 77.38 358 GLY B O 1
ATOM 7449 N N . LEU B 1 359 ? -2.301 12.125 8.727 1 83.5 359 LEU B N 1
ATOM 7450 C CA . LEU B 1 359 ? -1.834 12.617 10.023 1 83.5 359 LEU B CA 1
ATOM 7451 C C . LEU B 1 359 ? -2.908 13.461 10.703 1 83.5 359 LEU B C 1
ATOM 7453 O O . LEU B 1 359 ? -3.613 14.227 10.039 1 83.5 359 LEU B O 1
ATOM 7457 N N . LEU B 1 360 ? -2.947 13.359 12.023 1 84.19 360 LEU B N 1
ATOM 7458 C CA . LEU B 1 360 ? -3.832 14.219 12.805 1 84.19 360 LEU B CA 1
ATOM 7459 C C . LEU B 1 360 ? -3.352 15.664 12.773 1 84.19 360 LEU B C 1
ATOM 7461 O O . LEU B 1 360 ? -2.15 15.922 12.859 1 84.19 360 LEU B O 1
ATOM 7465 N N . THR B 1 361 ? -4.293 16.547 12.586 1 80.31 361 THR B N 1
ATOM 7466 C CA . THR B 1 361 ? -3.949 17.969 12.555 1 80.31 361 THR B CA 1
ATOM 7467 C C . THR B 1 361 ? -4.781 18.75 13.562 1 80.31 361 THR B C 1
ATOM 7469 O O . THR B 1 361 ? -5.484 19.688 13.195 1 80.31 361 THR B O 1
ATOM 7472 N N . PRO B 1 362 ? -4.648 18.375 14.797 1 77.62 362 PRO B N 1
ATOM 7473 C CA . PRO B 1 362 ? -5.418 19.125 15.789 1 77.62 362 PRO B CA 1
ATOM 7474 C C . PRO B 1 362 ? -4.941 20.578 15.938 1 77.62 362 PRO B C 1
ATOM 7476 O O . PRO B 1 362 ? -3.797 20.891 15.609 1 77.62 362 PRO B O 1
ATOM 7479 N N . THR B 1 363 ? -5.906 21.359 16.312 1 74.94 363 THR B N 1
ATOM 7480 C CA . THR B 1 363 ? -5.578 22.75 16.578 1 74.94 363 THR B CA 1
ATOM 7481 C C . THR B 1 363 ? -5.457 23 18.078 1 74.94 363 THR B C 1
ATOM 7483 O O . THR B 1 363 ? -6.301 22.562 18.859 1 74.94 363 THR B O 1
ATOM 7486 N N . PHE B 1 364 ? -4.305 23.609 18.391 1 76.25 364 PHE B N 1
ATOM 7487 C CA . PHE B 1 364 ? -4.082 23.922 19.812 1 76.25 364 PHE B CA 1
ATOM 7488 C C . PHE B 1 364 ? -3.66 25.375 19.984 1 76.25 364 PHE B C 1
ATOM 7490 O O . PHE B 1 364 ? -3.143 26 19.047 1 76.25 364 PHE B O 1
ATOM 7497 N N . ASP B 1 365 ? -3.928 25.859 21.203 1 75.06 365 ASP B N 1
ATOM 7498 C CA . ASP B 1 365 ? -3.5 27.219 21.547 1 75.06 365 ASP B CA 1
ATOM 7499 C C . ASP B 1 365 ? -2.039 27.234 21.984 1 75.06 365 ASP B C 1
ATOM 7501 O O . ASP B 1 365 ? -1.331 28.219 21.766 1 75.06 365 ASP B O 1
ATOM 7505 N N . LYS B 1 366 ? -1.688 26.188 22.672 1 76.25 366 LYS B N 1
ATOM 7506 C CA . LYS B 1 366 ? -0.32 26.016 23.156 1 76.25 366 LYS B CA 1
ATOM 7507 C C . LYS B 1 366 ? 0.19 24.609 22.859 1 76.25 366 LYS B C 1
ATOM 7509 O O . LYS B 1 366 ? -0.57 23.641 22.922 1 76.25 366 LYS B O 1
ATOM 7514 N N . VAL B 1 367 ? 1.47 24.578 22.531 1 75.69 367 VAL B N 1
ATOM 7515 C CA . VAL B 1 367 ? 2.082 23.297 22.188 1 75.69 367 VAL B CA 1
ATOM 7516 C C . VAL B 1 367 ? 1.964 22.328 23.359 1 75.69 367 VAL B C 1
ATOM 7518 O O . VAL B 1 367 ? 1.789 21.125 23.172 1 75.69 367 VAL B O 1
ATOM 7521 N N . GLU B 1 368 ? 2.006 22.859 24.547 1 83.31 368 GLU B N 1
ATOM 7522 C CA . GLU B 1 368 ? 2.014 22.031 25.75 1 83.31 368 GLU B CA 1
ATOM 7523 C C . GLU B 1 368 ? 0.721 21.234 25.875 1 83.31 368 GLU B C 1
ATOM 7525 O O . GLU B 1 368 ? 0.698 20.172 26.516 1 83.31 368 GLU B O 1
ATOM 7530 N N . GLN B 1 369 ? -0.295 21.672 25.234 1 85.69 369 GLN B N 1
ATOM 7531 C CA . GLN B 1 369 ? -1.58 20.984 25.312 1 85.69 369 GLN B CA 1
ATOM 7532 C C . GLN B 1 369 ? -1.497 19.594 24.688 1 85.69 369 GLN B C 1
ATOM 7534 O O . GLN B 1 369 ? -2.135 18.656 25.156 1 85.69 369 GLN B O 1
ATOM 7539 N N . ILE B 1 370 ? -0.723 19.578 23.688 1 85 370 ILE B N 1
ATOM 7540 C CA . ILE B 1 370 ? -0.605 18.297 23 1 85 370 ILE B CA 1
ATOM 7541 C C . ILE B 1 370 ? 0.148 17.312 23.891 1 85 370 ILE B C 1
ATOM 7543 O O . ILE B 1 370 ? -0.205 16.125 23.953 1 85 370 ILE B O 1
ATOM 7547 N N . PHE B 1 371 ? 1.155 17.781 24.578 1 91.38 371 PHE B N 1
ATOM 7548 C CA . PHE B 1 371 ? 1.919 16.938 25.484 1 91.38 371 PHE B CA 1
ATOM 7549 C C . PHE B 1 371 ? 1.047 16.453 26.625 1 91.38 371 PHE B C 1
ATOM 7551 O O . PHE B 1 371 ? 1.15 15.289 27.047 1 91.38 371 PHE B O 1
ATOM 7558 N N . GLU B 1 372 ? 0.212 17.281 27 1 91 372 GLU B N 1
ATOM 7559 C CA . GLU B 1 372 ? -0.672 16.953 28.109 1 91 372 GLU B CA 1
ATOM 7560 C C . GLU B 1 372 ? -1.65 15.844 27.719 1 91 372 GLU B C 1
ATOM 7562 O O . GLU B 1 372 ? -1.852 14.891 28.469 1 91 372 GLU B O 1
ATOM 7567 N N . VAL B 1 373 ? -2.234 15.992 26.562 1 92.19 373 VAL B N 1
ATOM 7568 C CA . VAL B 1 373 ? -3.176 14.977 26.109 1 92.19 373 VAL B CA 1
ATOM 7569 C C . VAL B 1 373 ? -2.453 13.641 25.938 1 92.19 373 VAL B C 1
ATOM 7571 O O . VAL B 1 373 ? -2.98 12.594 26.297 1 92.19 373 VAL B O 1
ATOM 7574 N N . LEU B 1 374 ? -1.282 13.727 25.422 1 93.5 374 LEU B N 1
ATOM 7575 C CA . LEU B 1 374 ? -0.5 12.516 25.156 1 93.5 374 LEU B CA 1
ATOM 7576 C C . LEU B 1 374 ? -0.156 11.812 26.469 1 93.5 374 LEU B C 1
ATOM 7578 O O . LEU B 1 374 ? -0.325 10.594 26.578 1 93.5 374 LEU B O 1
ATOM 7582 N N . THR B 1 375 ? 0.305 12.562 27.484 1 94.19 375 THR B N 1
ATOM 7583 C CA . THR B 1 375 ? 0.715 11.984 28.766 1 94.19 375 THR B CA 1
ATOM 7584 C C . THR B 1 375 ? -0.491 11.445 29.531 1 94.19 375 THR B C 1
ATOM 7586 O O . THR B 1 375 ? -0.418 10.383 30.141 1 94.19 375 THR B O 1
ATOM 7589 N N . GLN B 1 376 ? -1.589 12.156 29.438 1 94.81 376 GLN B N 1
ATOM 7590 C CA . GLN B 1 376 ? -2.811 11.703 30.094 1 94.81 376 GLN B CA 1
ATOM 7591 C C . GLN B 1 376 ? -3.332 10.422 29.453 1 94.81 376 GLN B C 1
ATOM 7593 O O . GLN B 1 376 ? -3.771 9.5 30.141 1 94.81 376 GLN B O 1
ATOM 7598 N N . THR B 1 377 ? -3.289 10.445 28.156 1 96.12 377 THR B N 1
ATOM 7599 C CA . THR B 1 377 ? -3.727 9.258 27.422 1 96.12 377 THR B CA 1
ATOM 7600 C C . THR B 1 377 ? -2.867 8.055 27.781 1 96.12 377 THR B C 1
ATOM 7602 O O . THR B 1 377 ? -3.383 6.945 27.953 1 96.12 377 THR B O 1
ATOM 7605 N N . CYS B 1 378 ? -1.566 8.242 27.859 1 96.75 378 CYS B N 1
ATOM 7606 C CA . CYS B 1 378 ? -0.65 7.168 28.219 1 96.75 378 CYS B CA 1
ATOM 7607 C C . CYS B 1 378 ? -1 6.586 29.578 1 96.75 378 CYS B C 1
ATOM 7609 O O . CYS B 1 378 ? -1.105 5.367 29.734 1 96.75 378 CYS B O 1
ATOM 7611 N N . ARG B 1 379 ? -1.26 7.48 30.578 1 95.81 379 ARG B N 1
ATOM 7612 C CA . ARG B 1 379 ? -1.604 7.035 31.922 1 95.81 379 ARG B CA 1
ATOM 7613 C C . ARG B 1 379 ? -2.906 6.238 31.922 1 95.81 379 ARG B C 1
ATOM 7615 O O . ARG B 1 379 ? -3.02 5.223 32.594 1 95.81 379 ARG B O 1
ATOM 7622 N N . ALA B 1 380 ? -3.828 6.633 31.141 1 95.44 380 ALA B N 1
ATOM 7623 C CA . ALA B 1 380 ? -5.137 5.988 31.094 1 95.44 380 ALA B CA 1
ATOM 7624 C C . ALA B 1 380 ? -5.039 4.609 30.453 1 95.44 380 ALA B C 1
ATOM 7626 O O . ALA B 1 380 ? -5.711 3.668 30.875 1 95.44 380 ALA B O 1
ATOM 7627 N N . GLU B 1 381 ? -4.211 4.477 29.438 1 94.81 381 GLU B N 1
ATOM 7628 C CA . GLU B 1 381 ? -4.188 3.27 28.609 1 94.81 381 GLU B CA 1
ATOM 7629 C C . GLU B 1 381 ? -3.213 2.238 29.172 1 94.81 381 GLU B C 1
ATOM 7631 O O . GLU B 1 381 ? -3.391 1.035 28.969 1 94.81 381 GLU B O 1
ATOM 7636 N N . PHE B 1 382 ? -2.141 2.682 29.859 1 96.12 382 PHE B N 1
ATOM 7637 C CA . PHE B 1 382 ? -1.075 1.775 30.266 1 96.12 382 PHE B CA 1
ATOM 7638 C C . PHE B 1 382 ? -0.99 1.696 31.781 1 96.12 382 PHE B C 1
ATOM 7640 O O . PHE B 1 382 ? 0.098 1.798 32.344 1 96.12 382 PHE B O 1
ATOM 7647 N N . GLU B 1 383 ? -2.055 1.537 32.438 1 93.12 383 GLU B N 1
ATOM 7648 C CA . GLU B 1 383 ? -2.164 1.261 33.875 1 93.12 383 GLU B CA 1
ATOM 7649 C C . GLU B 1 383 ? -1.395 2.293 34.688 1 93.12 383 GLU B C 1
ATOM 7651 O O . GLU B 1 383 ? -0.584 1.933 35.531 1 93.12 383 GLU B O 1
ATOM 7656 N N . GLU B 1 384 ? -1.429 3.477 34.375 1 90.12 384 GLU B N 1
ATOM 7657 C CA . GLU B 1 384 ? -0.925 4.641 35.094 1 90.12 384 GLU B CA 1
ATOM 7658 C C . GLU B 1 384 ? 0.593 4.742 35 1 90.12 384 GLU B C 1
ATOM 7660 O O . GLU B 1 384 ? 1.231 5.441 35.781 1 90.12 384 GLU B O 1
ATOM 76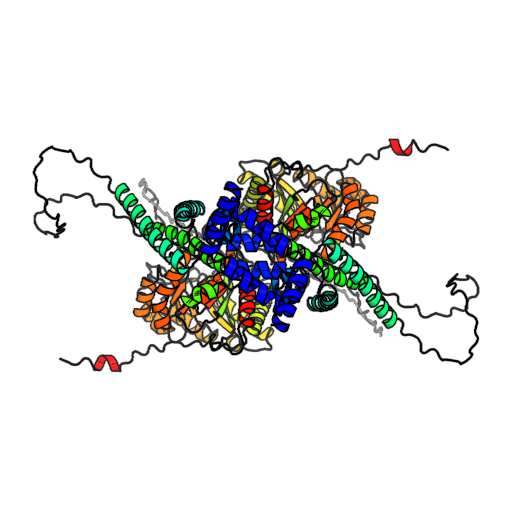65 N N . ARG B 1 385 ? 1.139 4.043 34.094 1 93.38 385 ARG B N 1
ATOM 7666 C CA . ARG B 1 385 ? 2.561 4.242 33.844 1 93.38 385 ARG B CA 1
ATOM 7667 C C . ARG B 1 385 ? 2.818 5.609 33.219 1 93.38 385 ARG B C 1
ATOM 7669 O O . ARG B 1 385 ? 1.994 6.109 32.438 1 93.38 385 ARG B O 1
ATOM 7676 N N . GLU B 1 386 ? 3.971 6.16 33.531 1 94.25 386 GLU B N 1
ATOM 7677 C CA . GLU B 1 386 ? 4.328 7.465 33 1 94.25 386 GLU B CA 1
ATOM 7678 C C . GLU B 1 386 ? 4.789 7.352 31.547 1 94.25 386 GLU B C 1
ATOM 7680 O O . GLU B 1 386 ? 5.449 6.383 31.172 1 94.25 386 GLU B O 1
ATOM 7685 N N . PHE B 1 387 ? 4.516 8.359 30.797 1 95.81 387 PHE B N 1
ATOM 7686 C CA . PHE B 1 387 ? 4.871 8.414 29.375 1 95.81 387 PHE B CA 1
ATOM 7687 C C . PHE B 1 387 ? 6.367 8.188 29.188 1 95.81 387 PHE B C 1
ATOM 7689 O O . PHE B 1 387 ? 6.777 7.391 28.344 1 95.81 387 PHE B O 1
ATOM 7696 N N . LYS B 1 388 ? 7.195 8.766 30.047 1 92.88 388 LYS B N 1
ATOM 7697 C CA . LYS B 1 388 ? 8.648 8.75 29.922 1 92.88 388 LYS B CA 1
ATOM 7698 C C . LYS B 1 388 ? 9.195 7.34 30.141 1 92.88 388 LYS B C 1
ATOM 7700 O O . LYS B 1 388 ? 10.328 7.043 29.75 1 92.88 388 LYS B O 1
ATOM 7705 N N . ASP B 1 389 ? 8.414 6.516 30.703 1 93.25 389 ASP B N 1
ATOM 7706 C CA . ASP B 1 389 ? 8.859 5.156 30.969 1 93.25 389 ASP B CA 1
ATOM 7707 C C . ASP B 1 389 ? 8.625 4.246 29.766 1 93.25 389 ASP B C 1
ATOM 7709 O O . ASP B 1 389 ? 9.25 3.189 29.656 1 93.25 389 ASP B O 1
ATOM 7713 N N . LEU B 1 390 ? 7.766 4.688 28.922 1 94.5 390 LEU B N 1
ATOM 7714 C CA . LEU B 1 390 ? 7.371 3.785 27.844 1 94.5 390 LEU B CA 1
ATOM 7715 C C . LEU B 1 390 ? 7.777 4.344 26.484 1 94.5 390 LEU B C 1
ATOM 7717 O O . LEU B 1 390 ? 8.008 3.586 25.531 1 94.5 390 LEU B O 1
ATOM 7721 N N . PHE B 1 391 ? 7.848 5.715 26.438 1 95.69 391 PHE B N 1
ATOM 7722 C CA . PHE B 1 391 ? 7.977 6.312 25.109 1 95.69 391 PHE B CA 1
ATOM 7723 C C . PHE B 1 391 ? 8.953 7.484 25.141 1 95.69 391 PHE B C 1
ATOM 7725 O O . PHE B 1 391 ? 9.305 7.984 26.203 1 95.69 391 PHE B O 1
ATOM 7732 N N . ASP B 1 392 ? 9.453 7.848 24.031 1 95.44 392 ASP B N 1
ATOM 7733 C CA . ASP B 1 392 ? 10.234 9.047 23.766 1 95.44 392 ASP B CA 1
ATOM 7734 C C . ASP B 1 392 ? 9.625 9.852 22.625 1 95.44 392 ASP B C 1
ATOM 7736 O O . ASP B 1 392 ? 8.758 9.352 21.891 1 95.44 392 ASP B O 1
ATOM 7740 N N . ILE B 1 393 ? 10.062 11.133 22.531 1 96.06 393 ILE B N 1
ATOM 7741 C CA . ILE B 1 393 ? 9.5 12.016 21.516 1 96.06 393 ILE B CA 1
ATOM 7742 C C . ILE B 1 393 ? 10.625 12.602 20.656 1 96.06 393 ILE B C 1
ATOM 7744 O O . ILE B 1 393 ? 11.703 12.922 21.172 1 96.06 393 ILE B O 1
ATOM 7748 N N . ILE B 1 394 ? 10.43 12.641 19.375 1 95.94 394 ILE B N 1
ATOM 7749 C CA . ILE B 1 394 ? 11.188 13.492 18.453 1 95.94 394 ILE B CA 1
ATOM 7750 C C . ILE B 1 394 ? 10.281 14.602 17.922 1 95.94 394 ILE B C 1
ATOM 7752 O O . ILE B 1 394 ? 9.164 14.336 17.484 1 95.94 394 ILE B O 1
ATOM 7756 N N . LEU B 1 395 ? 10.797 15.82 18.047 1 94.19 395 LEU B N 1
ATOM 7757 C CA . LEU B 1 395 ? 10.016 16.969 17.609 1 94.19 395 LEU B CA 1
ATOM 7758 C C . LEU B 1 395 ? 10.633 17.609 16.375 1 94.19 395 LEU B C 1
ATOM 7760 O O . LEU B 1 395 ? 11.812 17.984 16.375 1 94.19 395 LEU B O 1
ATOM 7764 N N . ASP B 1 396 ? 9.875 17.625 15.305 1 93.44 396 ASP B N 1
ATOM 7765 C CA . ASP B 1 396 ? 10.242 18.438 14.148 1 93.44 396 ASP B CA 1
ATOM 7766 C C . ASP B 1 396 ? 9.703 19.859 14.281 1 93.44 396 ASP B C 1
ATOM 7768 O O . ASP B 1 396 ? 8.516 20.094 14.078 1 93.44 396 ASP B O 1
ATOM 7772 N N . VAL B 1 397 ? 10.617 20.703 14.602 1 89.38 397 VAL B N 1
ATOM 7773 C CA . VAL B 1 397 ? 10.234 22.078 14.914 1 89.38 397 VAL B CA 1
ATOM 7774 C C . VAL B 1 397 ? 10.141 22.891 13.633 1 89.38 397 VAL B C 1
ATOM 7776 O O . VAL B 1 397 ? 9.195 23.656 13.445 1 89.38 397 VAL B O 1
ATOM 7779 N N . GLY B 1 398 ? 11.078 22.719 12.695 1 87.5 398 GLY B N 1
ATOM 7780 C CA . GLY B 1 398 ? 11.094 23.5 11.469 1 87.5 398 GLY B CA 1
ATOM 7781 C C . GLY B 1 398 ? 11.172 25 11.719 1 87.5 398 GLY B C 1
ATOM 7782 O O . GLY B 1 398 ? 10.375 25.766 11.172 1 87.5 398 GLY B O 1
ATOM 7783 N N . ALA B 1 399 ? 12.125 25.438 12.477 1 87.69 399 ALA B N 1
ATOM 7784 C CA . ALA B 1 399 ? 12.219 26.797 13 1 87.69 399 ALA B CA 1
ATOM 7785 C C . ALA B 1 399 ? 12.414 27.812 11.875 1 87.69 399 ALA B C 1
ATOM 7787 O O . ALA B 1 399 ? 12.125 29 12.047 1 87.69 399 ALA B O 1
ATOM 7788 N N . ASN B 1 400 ? 12.883 27.375 10.766 1 85.25 400 ASN B N 1
ATOM 7789 C CA . ASN B 1 400 ? 13.055 28.281 9.641 1 85.25 400 ASN B CA 1
ATOM 7790 C C . ASN B 1 400 ? 11.742 28.953 9.25 1 85.25 400 ASN B C 1
ATOM 7792 O O . ASN B 1 400 ? 11.742 30.078 8.75 1 85.25 400 ASN B O 1
ATOM 7796 N N . GLU B 1 401 ? 10.688 28.359 9.555 1 80.94 401 GLU B N 1
ATOM 7797 C CA . GLU B 1 401 ? 9.383 28.828 9.094 1 80.94 401 GLU B CA 1
ATOM 7798 C C . GLU B 1 401 ? 8.852 29.938 9.984 1 80.94 401 GLU B C 1
ATOM 7800 O O . GLU B 1 401 ? 7.949 30.688 9.578 1 80.94 401 GLU B O 1
ATOM 7805 N N . PHE B 1 402 ? 9.422 30.125 11.125 1 82.5 402 PHE B N 1
ATOM 7806 C CA . PHE B 1 402 ? 8.836 31.125 12.016 1 82.5 402 PHE B CA 1
ATOM 7807 C C . PHE B 1 402 ? 9.914 32.031 12.578 1 82.5 402 PHE B C 1
ATOM 7809 O O . PHE B 1 402 ? 9.719 32.688 13.617 1 82.5 402 PHE B O 1
ATOM 7816 N N . PHE B 1 403 ? 11.078 32.062 11.984 1 86.38 403 PHE B N 1
ATOM 7817 C CA . PHE B 1 403 ? 12.156 32.969 12.344 1 86.38 403 PHE B CA 1
ATOM 7818 C C . PHE B 1 403 ? 12.055 34.281 11.539 1 86.38 403 PHE B C 1
ATOM 7820 O O . PHE B 1 403 ? 11.883 34.25 10.32 1 86.38 403 PHE B O 1
ATOM 7827 N N . ASP B 1 404 ? 12.07 35.344 12.156 1 87.69 404 ASP B N 1
ATOM 7828 C CA . ASP B 1 404 ? 12.172 36.656 11.531 1 87.69 404 ASP B CA 1
ATOM 7829 C C . ASP B 1 404 ? 13.625 37.125 11.438 1 87.69 404 ASP B C 1
ATOM 7831 O O . ASP B 1 404 ? 14.219 37.5 12.438 1 87.69 404 ASP B O 1
ATOM 7835 N N . PRO B 1 405 ? 14.125 37.156 10.312 1 87.75 405 PRO B N 1
ATOM 7836 C CA . PRO B 1 405 ? 15.555 37.469 10.172 1 87.75 405 PRO B CA 1
ATOM 7837 C C . PRO B 1 405 ? 15.875 38.938 10.516 1 87.75 405 PRO B C 1
ATOM 7839 O O . PRO B 1 405 ? 17 39.25 10.914 1 87.75 405 PRO B O 1
ATOM 7842 N N . GLU B 1 406 ? 14.891 39.781 10.344 1 89.06 406 GLU B N 1
ATOM 7843 C CA . GLU B 1 406 ? 15.109 41.188 10.664 1 89.06 406 GLU B CA 1
ATOM 7844 C C . GLU B 1 406 ? 15.133 41.438 12.172 1 89.06 406 GLU B C 1
ATOM 7846 O O . GLU B 1 406 ? 16.016 42.125 12.68 1 89.06 406 GLU B O 1
ATOM 7851 N N . LYS B 1 407 ? 14.18 40.812 12.789 1 90.31 407 LYS B N 1
ATOM 7852 C CA . LYS B 1 407 ? 14.078 40.969 14.234 1 90.31 407 LYS B CA 1
ATOM 7853 C C . LYS B 1 407 ? 14.961 39.969 14.977 1 90.31 407 LYS B C 1
ATOM 7855 O O . LYS B 1 407 ? 15.203 40.125 16.172 1 90.31 407 LYS B O 1
ATOM 7860 N N . LYS B 1 408 ? 15.414 39 14.297 1 89.81 408 LYS B N 1
ATOM 7861 C CA . LYS B 1 408 ? 16.203 37.906 14.867 1 89.81 408 LYS B CA 1
ATOM 7862 C C . LYS B 1 408 ? 15.469 37.219 16.016 1 89.81 408 LYS B C 1
ATOM 7864 O O . LYS B 1 408 ? 16.047 37.031 17.094 1 89.81 408 LYS B O 1
ATOM 7869 N N . LYS B 1 409 ? 14.203 37.094 15.812 1 91.25 409 LYS B N 1
ATOM 7870 C CA . LYS B 1 409 ? 13.328 36.469 16.797 1 91.25 409 LYS B CA 1
ATOM 7871 C C . LYS B 1 409 ? 12.438 35.406 16.156 1 91.25 409 LYS B C 1
ATOM 7873 O O . LYS B 1 409 ? 12.32 35.344 14.93 1 91.25 409 LYS B O 1
ATOM 7878 N N . TYR B 1 410 ? 11.891 34.531 17 1 89.38 410 TYR B N 1
ATOM 7879 C CA . TYR B 1 410 ? 10.992 33.469 16.562 1 89.38 410 TYR B CA 1
ATOM 7880 C C . TYR B 1 410 ? 9.555 33.781 16.938 1 89.38 410 TYR B C 1
ATOM 7882 O O . TYR B 1 410 ? 9.273 34.188 18.062 1 89.38 410 TYR B O 1
ATOM 7890 N N . GLU B 1 411 ? 8.648 33.594 15.961 1 83.94 411 GLU B N 1
ATOM 7891 C CA . GLU B 1 411 ? 7.227 33.75 16.234 1 83.94 411 GLU B CA 1
ATOM 7892 C C . GLU B 1 411 ? 6.574 32.406 16.547 1 83.94 411 GLU B C 1
ATOM 7894 O O . GLU B 1 411 ? 6.047 31.75 15.648 1 83.94 411 GLU B O 1
ATOM 7899 N N . LEU B 1 412 ? 6.535 32.062 17.703 1 77.44 412 LEU B N 1
ATOM 7900 C CA . LEU B 1 412 ? 6.012 30.766 18.109 1 77.44 412 LEU B CA 1
ATOM 7901 C C . LEU B 1 412 ? 4.488 30.75 18.031 1 77.44 412 LEU B C 1
ATOM 7903 O O . LEU B 1 412 ? 3.893 29.688 17.781 1 77.44 412 LEU B O 1
ATOM 7907 N N . CYS B 1 413 ? 3.816 31.797 18.391 1 71.88 413 CYS B N 1
ATOM 7908 C CA . CYS B 1 413 ? 2.385 32.031 18.234 1 71.88 413 CYS B CA 1
ATOM 7909 C C . CYS B 1 413 ? 2.127 33.375 17.562 1 71.88 413 CYS B C 1
ATOM 7911 O O . CYS B 1 413 ? 2.969 34.281 17.625 1 71.88 413 CYS B O 1
ATOM 7913 N N . ILE B 1 414 ? 0.983 33.375 16.969 1 68.75 414 ILE B N 1
ATOM 7914 C CA . ILE B 1 414 ? 0.668 34.594 16.266 1 68.75 414 ILE B CA 1
ATOM 7915 C C . ILE B 1 414 ? 0.815 35.781 17.203 1 68.75 414 ILE B C 1
ATOM 7917 O O . ILE B 1 414 ? 0.218 35.812 18.281 1 68.75 414 ILE B O 1
ATOM 7921 N N . GLY B 1 415 ? 1.687 36.688 16.875 1 71.25 415 GLY B N 1
ATOM 7922 C CA . GLY B 1 415 ? 1.841 37.938 17.609 1 71.25 415 GLY B CA 1
ATOM 7923 C C . GLY B 1 415 ? 2.842 37.844 18.734 1 71.25 415 GLY B C 1
ATOM 7924 O O . GLY B 1 415 ? 3.166 38.844 19.375 1 71.25 415 GLY B O 1
ATOM 7925 N N . SER B 1 416 ? 3.377 36.625 18.953 1 78.75 416 SER B N 1
ATOM 7926 C CA . SER B 1 416 ? 4.305 36.469 20.078 1 78.75 416 SER B CA 1
ATOM 7927 C C . SER B 1 416 ? 5.711 36.156 19.578 1 78.75 416 SER B C 1
ATOM 7929 O O . SER B 1 416 ? 5.969 35.031 19.109 1 78.75 416 SER B O 1
ATOM 7931 N N . MET B 1 417 ? 6.602 37.156 19.812 1 88.56 417 MET B N 1
ATOM 7932 C CA . MET B 1 417 ? 7.984 37 19.375 1 88.56 417 MET B CA 1
ATOM 7933 C C . MET B 1 417 ? 8.883 36.625 20.562 1 88.56 417 MET B C 1
ATOM 7935 O O . MET B 1 417 ? 8.742 37.188 21.641 1 88.56 417 MET B O 1
ATOM 7939 N N . LYS B 1 418 ? 9.68 35.625 20.328 1 90.62 418 LYS B N 1
ATOM 7940 C CA . LYS B 1 418 ? 10.602 35.188 21.359 1 90.62 418 LYS B CA 1
ATOM 7941 C C . LYS B 1 418 ? 12.039 35.188 20.859 1 90.62 418 LYS B C 1
ATOM 7943 O O . LYS B 1 418 ? 12.297 34.906 19.688 1 90.62 418 LYS B O 1
ATOM 7948 N N . SER B 1 419 ? 12.922 35.562 21.781 1 91.44 419 SER B N 1
ATOM 7949 C CA . SER B 1 419 ? 14.344 35.5 21.453 1 91.44 419 SER B CA 1
ATOM 7950 C C . SER B 1 419 ? 14.859 34.094 21.406 1 91.44 419 SER B C 1
ATOM 7952 O O . SER B 1 419 ? 14.18 33.156 21.844 1 91.44 419 SER B O 1
ATOM 7954 N N . THR B 1 420 ? 16.031 33.938 20.891 1 92.12 420 THR B N 1
ATOM 7955 C CA . THR B 1 420 ? 16.672 32.625 20.797 1 92.12 420 THR B CA 1
ATOM 7956 C C . THR B 1 420 ? 16.828 32 22.188 1 92.12 420 THR B C 1
ATOM 7958 O O . THR B 1 420 ? 16.562 30.812 22.375 1 92.12 420 THR B O 1
ATOM 7961 N N . ASP B 1 421 ? 17.219 32.781 23.156 1 92 421 ASP B N 1
ATOM 7962 C CA . ASP B 1 421 ? 17.406 32.281 24.516 1 92 421 ASP B CA 1
ATOM 7963 C C . ASP B 1 421 ? 16.094 31.797 25.109 1 92 421 ASP B C 1
ATOM 7965 O O . ASP B 1 421 ? 16.062 30.797 25.828 1 92 421 ASP B O 1
ATOM 7969 N N . GLU B 1 422 ? 15.062 32.531 24.828 1 91.75 422 GLU B N 1
ATOM 7970 C CA . GLU B 1 422 ? 13.75 32.125 25.344 1 91.75 422 GLU B CA 1
ATOM 7971 C C . GLU B 1 422 ? 13.289 30.828 24.719 1 91.75 422 GLU B C 1
ATOM 7973 O O . GLU B 1 422 ? 12.68 29.984 25.406 1 91.75 422 GLU B O 1
ATOM 7978 N N . VAL B 1 423 ? 13.57 30.703 23.516 1 91.12 423 VAL B N 1
ATOM 7979 C CA . VAL B 1 423 ? 13.195 29.484 22.797 1 91.12 423 VAL B CA 1
ATOM 7980 C C . VAL B 1 423 ? 13.992 28.297 23.344 1 91.12 423 VAL B C 1
ATOM 7982 O O . VAL B 1 423 ? 13.453 27.219 23.547 1 91.12 423 VAL B O 1
ATOM 7985 N N . VAL B 1 424 ? 15.234 28.5 23.594 1 92.25 424 VAL B N 1
ATOM 7986 C CA . VAL B 1 424 ? 16.094 27.469 24.141 1 92.25 424 VAL B CA 1
ATOM 7987 C C . VAL B 1 424 ? 15.57 27.031 25.516 1 92.25 424 VAL B C 1
ATOM 7989 O O . VAL B 1 424 ? 15.531 25.844 25.828 1 92.25 424 VAL B O 1
ATOM 7992 N N . ALA B 1 425 ? 15.211 28.031 26.281 1 92.88 425 ALA B N 1
ATOM 7993 C CA . ALA B 1 425 ? 14.68 27.734 27.594 1 92.88 425 ALA B CA 1
ATOM 7994 C C . ALA B 1 425 ? 13.406 26.891 27.5 1 92.88 425 ALA B C 1
ATOM 7996 O O . ALA B 1 425 ? 13.18 26 28.312 1 92.88 425 ALA B O 1
ATOM 7997 N N . LEU B 1 426 ? 12.617 27.203 26.547 1 90.38 426 LEU B N 1
ATOM 7998 C CA . LEU B 1 426 ? 11.398 26.438 26.312 1 90.38 426 LEU B CA 1
ATOM 7999 C C . LEU B 1 426 ? 11.719 24.984 25.938 1 90.38 426 LEU B C 1
ATOM 8001 O O . LEU B 1 426 ? 11.109 24.062 26.469 1 90.38 426 LEU B O 1
ATOM 8005 N N . TYR B 1 427 ? 12.68 24.828 25.047 1 93.06 427 TYR B N 1
ATOM 8006 C CA . TYR B 1 427 ? 13.094 23.5 24.641 1 93.06 427 TYR B CA 1
ATOM 8007 C C . TYR B 1 427 ? 13.578 22.688 25.844 1 93.06 427 TYR B C 1
ATOM 8009 O O . TYR B 1 427 ? 13.211 21.531 26.016 1 93.06 427 TYR B O 1
ATOM 8017 N N . GLN B 1 428 ? 14.359 23.328 26.672 1 93.06 428 GLN B N 1
ATOM 8018 C CA . GLN B 1 428 ? 14.914 22.656 27.844 1 93.06 428 GLN B CA 1
ATOM 8019 C C . GLN B 1 428 ? 13.797 22.172 28.766 1 93.06 428 GLN B C 1
ATOM 8021 O O . GLN B 1 428 ? 13.859 21.062 29.297 1 93.06 428 GLN B O 1
ATOM 8026 N N . THR B 1 429 ? 12.82 22.984 28.906 1 92.31 429 THR B N 1
ATOM 8027 C CA . THR B 1 429 ? 11.68 22.625 29.734 1 92.31 429 THR B CA 1
ATOM 8028 C C . THR B 1 429 ? 10.938 21.438 29.156 1 92.31 429 THR B C 1
ATOM 8030 O O . THR B 1 429 ? 10.602 20.484 29.875 1 92.31 429 THR B O 1
ATOM 8033 N N . TRP B 1 430 ? 10.695 21.453 27.844 1 91.81 430 TRP B N 1
ATOM 8034 C CA . TRP B 1 430 ? 9.969 20.391 27.172 1 91.81 430 TRP B CA 1
ATOM 8035 C C . TRP B 1 430 ? 10.766 19.078 27.219 1 91.81 430 TRP B C 1
ATOM 8037 O O . TRP B 1 430 ? 10.203 18.016 27.438 1 91.81 430 TRP B O 1
ATOM 8047 N N . ILE B 1 431 ? 12.055 19.172 27 1 92.75 431 ILE B N 1
ATOM 8048 C CA . ILE B 1 431 ? 12.938 18 26.984 1 92.75 431 ILE B CA 1
ATOM 8049 C C . ILE B 1 431 ? 12.875 17.297 28.344 1 92.75 431 ILE B C 1
ATOM 8051 O O . ILE B 1 431 ? 12.773 16.078 28.406 1 92.75 431 ILE B O 1
ATOM 8055 N N . GLU B 1 432 ? 12.883 18.047 29.312 1 87.62 432 GLU B N 1
ATOM 8056 C CA . GLU B 1 432 ? 12.891 17.5 30.672 1 87.62 432 GLU B CA 1
ATOM 8057 C C . GLU B 1 432 ? 11.531 16.906 31.031 1 87.62 432 GLU B C 1
ATOM 8059 O O . GLU B 1 432 ? 11.461 15.836 31.641 1 87.62 432 GLU B O 1
ATOM 8064 N N . GLN B 1 433 ? 10.531 17.484 30.609 1 89.12 433 GLN B N 1
ATOM 8065 C CA . GLN B 1 433 ? 9.195 17.109 31.078 1 89.12 433 GLN B CA 1
ATOM 8066 C C . GLN B 1 433 ? 8.625 15.984 30.219 1 89.12 433 GLN B C 1
ATOM 8068 O O . GLN B 1 433 ? 7.836 15.172 30.703 1 89.12 433 GLN B O 1
ATOM 8073 N N . PHE B 1 434 ? 9.016 15.906 28.938 1 90.81 434 PHE B N 1
ATOM 8074 C CA . PHE B 1 434 ? 8.266 15.039 28.047 1 90.81 434 PHE B CA 1
ATOM 8075 C C . PHE B 1 434 ? 9.195 14.047 27.344 1 90.81 434 PHE B C 1
ATOM 8077 O O . PHE B 1 434 ? 8.812 13.414 26.359 1 90.81 434 PHE B O 1
ATOM 8084 N N . SER B 1 435 ? 10.312 13.805 27.75 1 91.12 435 SER B N 1
ATOM 8085 C CA . SER B 1 435 ? 11.25 12.805 27.25 1 91.12 435 SER B CA 1
ATOM 8086 C C . SER B 1 435 ? 11.562 13.039 25.766 1 91.12 435 SER B C 1
ATOM 8088 O O . SER B 1 435 ? 11.438 12.125 24.953 1 91.12 435 SER B O 1
ATOM 8090 N N . ILE B 1 436 ? 11.852 14.219 25.375 1 94.62 436 ILE B N 1
ATOM 8091 C CA . ILE B 1 436 ? 12.273 14.539 24.016 1 94.62 436 ILE B CA 1
ATOM 8092 C C . ILE B 1 436 ? 13.734 14.133 23.812 1 94.62 436 ILE B C 1
ATOM 8094 O O . ILE B 1 436 ? 14.625 14.641 24.5 1 94.62 436 ILE B O 1
ATOM 8098 N N . VAL B 1 437 ? 13.977 13.242 22.859 1 94.69 437 VAL B N 1
ATOM 8099 C CA . VAL B 1 437 ? 15.328 12.719 22.688 1 94.69 437 VAL B CA 1
ATOM 8100 C C . VAL B 1 437 ? 16.016 13.414 21.516 1 94.69 437 VAL B C 1
ATOM 8102 O O . VAL B 1 437 ? 17.234 13.352 21.375 1 94.69 437 VAL B O 1
ATOM 8105 N N . SER B 1 438 ? 15.18 14.047 20.688 1 95.62 438 SER B N 1
ATOM 8106 C CA . SER B 1 438 ? 15.773 14.727 19.531 1 95.62 438 SER B CA 1
ATOM 8107 C C . SER B 1 438 ? 14.883 15.859 19.047 1 95.62 438 SER B C 1
ATOM 8109 O O . SER B 1 438 ? 13.656 15.797 19.172 1 95.62 438 SER B O 1
ATOM 8111 N N . LEU B 1 439 ? 15.531 16.906 18.547 1 95.12 439 LEU B N 1
ATOM 8112 C CA . LEU B 1 439 ? 14.883 18.016 17.859 1 95.12 439 LEU B CA 1
ATOM 8113 C C . LEU B 1 439 ? 15.367 18.109 16.406 1 95.12 439 LEU B C 1
ATOM 8115 O O . LEU B 1 439 ? 16.562 18 16.141 1 95.12 439 LEU B O 1
ATOM 8119 N N . ILE B 1 440 ? 14.422 18.234 15.523 1 95.12 440 ILE B N 1
ATOM 8120 C CA . ILE B 1 440 ? 14.758 18.453 14.117 1 95.12 440 ILE B CA 1
ATOM 8121 C C . ILE B 1 440 ? 14.586 19.938 13.773 1 95.12 440 ILE B C 1
ATOM 8123 O O . ILE B 1 440 ? 13.508 20.5 13.945 1 95.12 440 ILE B O 1
ATOM 8127 N N . ASP B 1 441 ? 15.57 20.594 13.391 1 92.06 441 ASP B N 1
ATOM 8128 C CA . ASP B 1 441 ? 15.609 21.984 12.969 1 92.06 441 ASP B CA 1
ATOM 8129 C C . ASP B 1 441 ? 15.055 22.906 14.062 1 92.06 441 ASP B C 1
ATOM 8131 O O . ASP B 1 441 ? 14.164 23.703 13.812 1 92.06 441 ASP B O 1
ATOM 8135 N N . PRO B 1 442 ? 15.664 22.828 15.211 1 91.69 442 PRO B N 1
ATOM 8136 C CA . PRO B 1 442 ? 15.156 23.672 16.297 1 91.69 442 PRO B CA 1
ATOM 8137 C C . PRO B 1 442 ? 15.438 25.156 16.078 1 91.69 442 PRO B C 1
ATOM 8139 O O . PRO B 1 442 ? 14.797 26.016 16.703 1 91.69 442 PRO B O 1
ATOM 8142 N N . PHE B 1 443 ? 16.422 25.469 15.234 1 90.25 443 PHE B N 1
ATOM 8143 C CA . PHE B 1 443 ? 16.75 26.875 15 1 90.25 443 PHE B CA 1
ATOM 8144 C C . PHE B 1 443 ? 16.922 27.141 13.508 1 90.25 443 PHE B C 1
ATOM 8146 O O . PHE B 1 443 ? 17.234 26.234 12.734 1 90.25 443 PHE B O 1
ATOM 8153 N N . SER B 1 444 ? 16.75 28.344 13.188 1 88.88 444 SER B N 1
ATOM 8154 C CA . SER B 1 444 ? 16.875 28.766 11.797 1 88.88 444 SER B CA 1
ATOM 8155 C C . SER B 1 444 ? 18.328 28.734 11.344 1 88.88 444 SER B C 1
ATOM 8157 O O . SER B 1 444 ? 19.234 29.047 12.133 1 88.88 444 SER B O 1
ATOM 8159 N N . THR B 1 445 ? 18.531 28.453 10.117 1 85.06 445 THR B N 1
ATOM 8160 C CA . THR B 1 445 ? 19.875 28.5 9.523 1 85.06 445 THR B CA 1
ATOM 8161 C C . THR B 1 445 ? 20.406 29.922 9.5 1 85.06 445 THR B C 1
ATOM 8163 O O . THR B 1 445 ? 21.625 30.125 9.406 1 85.06 445 THR B O 1
ATOM 8166 N N . LEU B 1 446 ? 19.547 30.891 9.703 1 86.19 446 LEU B N 1
ATOM 8167 C CA . LEU B 1 446 ? 19.922 32.312 9.656 1 86.19 446 LEU B CA 1
ATOM 8168 C C . LEU B 1 446 ? 20.188 32.844 11.055 1 86.19 446 LEU B C 1
ATOM 8170 O O . LEU B 1 446 ? 20.594 34 11.211 1 86.19 446 LEU B O 1
ATOM 8174 N N . ASP B 1 447 ? 19.953 31.984 11.992 1 87.81 447 ASP B N 1
ATOM 8175 C CA . ASP B 1 447 ? 20.203 32.406 13.367 1 87.81 447 ASP B CA 1
ATOM 8176 C C . ASP B 1 447 ? 21.703 32.375 13.68 1 87.81 447 ASP B C 1
ATOM 8178 O O . ASP B 1 447 ? 22.312 31.297 13.656 1 87.81 447 ASP B O 1
ATOM 8182 N N . PRO B 1 448 ? 22.312 33.438 14.023 1 84.06 448 PRO B N 1
ATOM 8183 C CA . PRO B 1 448 ? 23.75 33.469 14.281 1 84.06 448 PRO B CA 1
ATOM 8184 C C . PRO B 1 448 ? 24.156 32.781 15.57 1 84.06 448 PRO B C 1
ATOM 8186 O O . PRO B 1 448 ? 25.328 32.469 15.773 1 84.06 448 PRO B O 1
ATOM 8189 N N . SER B 1 449 ? 23.297 32.469 16.406 1 84.06 449 SER B N 1
ATOM 8190 C CA . SER B 1 449 ? 23.578 31.891 17.719 1 84.06 449 SER B CA 1
ATOM 8191 C C . SER B 1 449 ? 23.484 30.375 17.672 1 84.06 449 SER B C 1
ATOM 8193 O O . SER B 1 449 ? 23.344 29.719 18.719 1 84.06 449 SER B O 1
ATOM 8195 N N . LYS B 1 450 ? 23.625 29.766 16.562 1 80.5 450 LYS B N 1
ATOM 8196 C CA . LYS B 1 450 ? 23.359 28.344 16.391 1 80.5 450 LYS B CA 1
ATOM 8197 C C . LYS B 1 450 ? 24.297 27.5 17.266 1 80.5 450 LYS B C 1
ATOM 8199 O O . LYS B 1 450 ? 23.875 26.516 17.859 1 80.5 450 LYS B O 1
ATOM 8204 N N . LYS B 1 451 ? 25.5 27.922 17.359 1 82.56 451 LYS B N 1
ATOM 8205 C CA . LYS B 1 451 ? 26.484 27.156 18.125 1 82.56 451 LYS B CA 1
ATOM 8206 C C . LYS B 1 451 ? 26.172 27.188 19.625 1 82.56 451 LYS B C 1
ATOM 8208 O O . LYS B 1 451 ? 26.234 26.156 20.297 1 82.56 451 LYS B O 1
ATOM 8213 N N . THR B 1 452 ? 25.891 28.359 20.047 1 80.44 452 THR B N 1
ATOM 8214 C CA . THR B 1 452 ? 25.562 28.516 21.453 1 80.44 452 THR B CA 1
ATOM 8215 C C . THR B 1 452 ? 24.312 27.719 21.812 1 80.44 452 THR B C 1
ATOM 8217 O O . THR B 1 452 ? 24.25 27.109 22.891 1 80.44 452 THR B O 1
ATOM 8220 N N . VAL B 1 453 ? 23.438 27.719 20.969 1 82.5 453 VAL B N 1
ATOM 8221 C CA . VAL B 1 453 ? 22.188 27.016 21.188 1 82.5 453 VAL B CA 1
ATOM 8222 C C . VAL B 1 453 ? 22.438 25.5 21.203 1 82.5 453 VAL B C 1
ATOM 8224 O O . VAL B 1 453 ? 21.922 24.797 22.078 1 82.5 453 VAL B O 1
ATOM 8227 N N . TYR B 1 454 ? 23.25 25.078 20.297 1 87.56 454 TYR B N 1
ATOM 8228 C CA . TYR B 1 454 ? 23.625 23.672 20.25 1 87.56 454 TYR B CA 1
ATOM 8229 C C . TYR B 1 454 ? 24.266 23.234 21.562 1 87.56 454 TYR B C 1
ATOM 8231 O O . TYR B 1 454 ? 23.891 22.203 22.125 1 87.56 454 TYR B O 1
ATOM 8239 N N . ASP B 1 455 ? 25.109 24.016 22.062 1 85.5 455 ASP B N 1
ATOM 8240 C CA . ASP B 1 455 ? 25.828 23.672 23.297 1 85.5 455 ASP B CA 1
ATOM 8241 C C . ASP B 1 455 ? 24.875 23.594 24.484 1 85.5 455 ASP B C 1
ATOM 8243 O O . ASP B 1 455 ? 25.094 22.797 25.406 1 85.5 455 ASP B O 1
ATOM 8247 N N . SER B 1 456 ? 23.859 24.328 24.359 1 86.5 456 SER B N 1
ATOM 8248 C CA . SER B 1 456 ? 22.891 24.344 25.453 1 86.5 456 SER B CA 1
ATOM 8249 C C . SER B 1 456 ? 22 23.109 25.422 1 86.5 456 SER B C 1
ATOM 8251 O O . SER B 1 456 ? 21.484 22.672 26.453 1 86.5 456 SER B O 1
ATOM 8253 N N . LEU B 1 457 ? 21.812 22.5 24.25 1 90.75 457 LEU B N 1
ATOM 8254 C CA . LEU B 1 457 ? 20.812 21.438 24.094 1 90.75 457 LEU B CA 1
ATOM 8255 C C . LEU B 1 457 ? 21.5 20.094 23.906 1 90.75 457 LEU B C 1
ATOM 8257 O O . LEU B 1 457 ? 20.891 19.047 24.156 1 90.75 457 LEU B O 1
ATOM 8261 N N . ALA B 1 458 ? 22.703 20.047 23.484 1 85.56 458 ALA B N 1
ATOM 8262 C CA . ALA B 1 458 ? 23.375 18.844 22.984 1 85.56 458 ALA B CA 1
ATOM 8263 C C . ALA B 1 458 ? 23.547 17.812 24.094 1 85.56 458 ALA B C 1
ATOM 8265 O O . ALA B 1 458 ? 23.688 16.625 23.828 1 85.56 458 ALA B O 1
ATOM 8266 N N . THR B 1 459 ? 23.453 18.234 25.328 1 85.38 459 THR B N 1
ATOM 8267 C CA . THR B 1 459 ? 23.641 17.312 26.438 1 85.38 459 THR B CA 1
ATOM 8268 C C . THR B 1 459 ? 22.312 16.609 26.781 1 85.38 459 THR B C 1
ATOM 8270 O O . THR B 1 459 ? 22.297 15.633 27.531 1 85.38 459 THR B O 1
ATOM 8273 N N . GLN B 1 460 ? 21.312 17.047 26.109 1 88.44 460 GLN B N 1
ATOM 8274 C CA . GLN B 1 460 ? 20.016 16.516 26.516 1 88.44 460 GLN B CA 1
ATOM 8275 C C . GLN B 1 460 ? 19.297 15.859 25.344 1 88.44 460 GLN B C 1
ATOM 8277 O O . GLN B 1 460 ? 18.406 15.031 25.547 1 88.44 460 GLN B O 1
ATOM 8282 N N . CYS B 1 461 ? 19.641 16.281 24.219 1 92 461 CYS B N 1
ATOM 8283 C CA . CYS B 1 461 ? 18.922 15.742 23.078 1 92 461 CYS B CA 1
ATOM 8284 C C . CYS B 1 461 ? 19.766 15.82 21.812 1 92 461 CYS B C 1
ATOM 8286 O O . CYS B 1 461 ? 20.719 16.594 21.75 1 92 461 CYS B O 1
ATOM 8288 N N . TYR B 1 462 ? 19.453 15.031 20.844 1 94 462 TYR B N 1
ATOM 8289 C CA . TYR B 1 462 ? 20.094 15.078 19.531 1 94 462 TYR B CA 1
ATOM 8290 C C . TYR B 1 462 ? 19.516 16.188 18.672 1 94 462 TYR B C 1
ATOM 8292 O O . TYR B 1 462 ? 18.297 16.391 18.672 1 94 462 TYR B O 1
ATOM 8300 N N . ILE B 1 463 ? 20.375 16.875 17.984 1 94.88 463 ILE B N 1
ATOM 8301 C CA . ILE B 1 463 ? 19.938 17.891 17.031 1 94.88 463 ILE B CA 1
ATOM 8302 C C . ILE B 1 463 ? 20.141 17.391 15.609 1 94.88 463 ILE B C 1
ATOM 8304 O O . ILE B 1 463 ? 21.281 17.188 15.172 1 94.88 463 ILE B O 1
ATOM 8308 N N . ILE B 1 464 ? 19.062 17.203 14.898 1 95.19 464 ILE B N 1
ATOM 8309 C CA . ILE B 1 464 ? 19.094 16.703 13.523 1 95.19 464 ILE B CA 1
ATOM 8310 C C . ILE B 1 464 ? 18.719 17.828 12.562 1 95.19 464 ILE B C 1
ATOM 8312 O O . ILE B 1 464 ? 17.797 18.594 12.828 1 95.19 464 ILE B O 1
ATOM 8316 N N . SER B 1 465 ? 19.469 17.938 11.477 1 94.31 465 SER B N 1
ATOM 8317 C CA . SER B 1 465 ? 19.156 18.969 10.484 1 94.31 465 SER B CA 1
ATOM 8318 C C . SER B 1 465 ? 18.516 18.359 9.242 1 94.31 465 SER B C 1
ATOM 8320 O O . SER B 1 465 ? 18.984 17.344 8.727 1 94.31 465 SER B O 1
ATOM 8322 N N . SER B 1 466 ? 17.438 18.922 8.805 1 90.62 466 SER B N 1
ATOM 8323 C CA . SER B 1 466 ? 16.828 18.578 7.523 1 90.62 466 SER B CA 1
ATOM 8324 C C . SER B 1 466 ? 17.234 19.578 6.438 1 90.62 466 SER B C 1
ATOM 8326 O O . SER B 1 466 ? 16.797 19.453 5.289 1 90.62 466 SER B O 1
ATOM 8328 N N . GLN B 1 467 ? 18.078 20.484 6.754 1 82.19 467 GLN B N 1
ATOM 8329 C CA . GLN B 1 467 ? 18.359 21.594 5.863 1 82.19 467 GLN B CA 1
ATOM 8330 C C . GLN B 1 467 ? 19.734 21.469 5.223 1 82.19 467 GLN B C 1
ATOM 8332 O O . GLN B 1 467 ? 20.156 22.328 4.445 1 82.19 467 GLN B O 1
ATOM 8337 N N . VAL B 1 468 ? 20.391 20.438 5.562 1 83.06 468 VAL B N 1
ATOM 8338 C CA . VAL B 1 468 ? 21.719 20.266 4.973 1 83.06 468 VAL B CA 1
ATOM 8339 C C . VAL B 1 468 ? 21.578 19.875 3.504 1 83.06 468 VAL B C 1
ATOM 8341 O O . VAL B 1 468 ? 20.734 19.031 3.156 1 83.06 468 VAL B O 1
ATOM 8344 N N . SER B 1 469 ? 22.297 20.438 2.619 1 76.12 469 SER B N 1
ATOM 8345 C CA . SER B 1 469 ? 22.203 20.234 1.178 1 76.12 469 SER B CA 1
ATOM 8346 C C . SER B 1 469 ? 22.906 18.953 0.756 1 76.12 469 SER B C 1
ATOM 8348 O O . SER B 1 469 ? 22.703 18.453 -0.348 1 76.12 469 SER B O 1
ATOM 8350 N N . GLY B 1 470 ? 23.828 18.531 1.564 1 82.62 470 GLY B N 1
ATOM 8351 C CA . GLY B 1 470 ? 24.578 17.344 1.217 1 82.62 470 GLY B CA 1
ATOM 8352 C C . GLY B 1 470 ? 25.406 16.797 2.371 1 82.62 470 GLY B C 1
ATOM 8353 O O . GLY B 1 470 ? 25.312 17.297 3.496 1 82.62 470 GLY B O 1
ATOM 8354 N N . PHE B 1 471 ? 26.172 15.828 2.043 1 90.81 471 PHE B N 1
ATOM 8355 C CA . PHE B 1 471 ? 26.953 15.125 3.064 1 90.81 471 PHE B CA 1
ATOM 8356 C C . PHE B 1 471 ? 28.109 15.992 3.549 1 90.81 471 PHE B C 1
ATOM 8358 O O . PHE B 1 471 ? 28.422 16 4.738 1 90.81 471 PHE B O 1
ATOM 8365 N N . GLU B 1 472 ? 28.656 16.688 2.639 1 88.56 472 GLU B N 1
ATOM 8366 C CA . GLU B 1 472 ? 29.781 17.547 3.006 1 88.56 472 GLU B CA 1
ATOM 8367 C C . GLU B 1 472 ? 29.359 18.625 3.99 1 88.56 472 GLU B C 1
ATOM 8369 O O . GLU B 1 472 ? 30.047 18.891 4.973 1 88.56 472 GLU B O 1
ATOM 8374 N N . GLN B 1 473 ? 28.281 19.188 3.691 1 90.06 473 GLN B N 1
ATOM 8375 C CA . GLN B 1 473 ? 27.75 20.203 4.598 1 90.06 473 GLN B CA 1
ATOM 8376 C C . GLN B 1 473 ? 27.422 19.609 5.961 1 90.06 473 GLN B C 1
ATOM 8378 O O . GLN B 1 473 ? 27.656 20.234 6.992 1 90.06 473 GLN B O 1
ATOM 8383 N N . CYS B 1 474 ? 26.844 18.484 5.945 1 92.5 474 CYS B N 1
ATOM 8384 C CA . CYS B 1 474 ? 26.516 17.812 7.195 1 92.5 474 CYS B CA 1
ATOM 8385 C C . CYS B 1 474 ? 27.766 17.578 8.039 1 92.5 474 CYS B C 1
ATOM 8387 O O . CYS B 1 474 ? 27.781 17.891 9.227 1 92.5 474 CYS B O 1
ATOM 8389 N N . HIS B 1 475 ? 28.828 17.156 7.387 1 92.38 475 HIS B N 1
ATOM 8390 C CA . HIS B 1 475 ? 30.078 16.891 8.086 1 92.38 475 HIS B CA 1
ATOM 8391 C C . HIS B 1 475 ? 30.672 18.172 8.656 1 92.38 475 HIS B C 1
ATOM 8393 O O . HIS B 1 475 ? 31.156 18.172 9.797 1 92.38 475 HIS B O 1
ATOM 8399 N N . LEU B 1 476 ? 30.578 19.141 7.902 1 91.38 476 LEU B N 1
ATOM 8400 C CA . LEU B 1 476 ? 31.094 20.422 8.344 1 91.38 476 LEU B CA 1
ATOM 8401 C C . LEU B 1 476 ? 30.328 20.938 9.555 1 91.38 476 LEU B C 1
ATOM 8403 O O . LEU B 1 476 ? 30.922 21.406 10.531 1 91.38 476 LEU B O 1
ATOM 8407 N N . GLU B 1 477 ? 29.047 20.828 9.484 1 91.56 477 GLU B N 1
ATOM 8408 C CA . GLU B 1 477 ? 28.203 21.312 10.57 1 91.56 477 GLU B CA 1
ATOM 8409 C C . GLU B 1 477 ? 28.391 20.469 11.828 1 91.56 477 GLU B C 1
ATOM 8411 O O . GLU B 1 477 ? 28.297 20.984 12.945 1 91.56 477 GLU B O 1
ATOM 8416 N N . MET B 1 478 ? 28.609 19.297 11.664 1 91.81 478 MET B N 1
ATOM 8417 C CA . MET B 1 478 ? 28.906 18.422 12.797 1 91.81 478 MET B CA 1
ATOM 8418 C C . MET B 1 478 ? 30.234 18.812 13.445 1 91.81 478 MET B C 1
ATOM 8420 O O . MET B 1 478 ? 30.344 18.844 14.672 1 91.81 478 MET B O 1
ATOM 8424 N N . ASP B 1 479 ? 31.203 19.125 12.609 1 90.62 479 ASP B N 1
ATOM 8425 C CA . ASP B 1 479 ? 32.5 19.547 13.117 1 90.62 479 ASP B CA 1
ATOM 8426 C C . ASP B 1 479 ?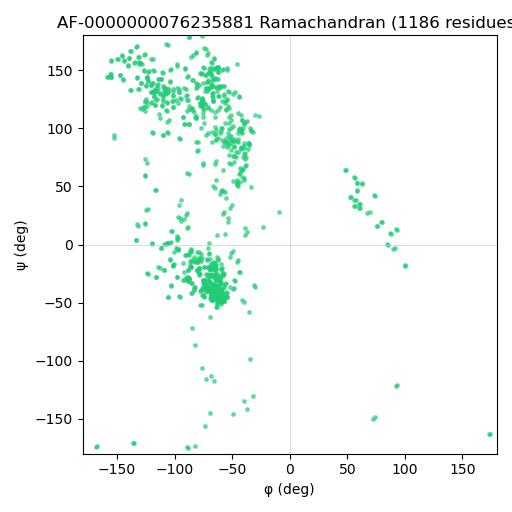 32.375 20.875 13.859 1 90.62 479 ASP B C 1
ATOM 8428 O O . ASP B 1 479 ? 33.094 21.094 14.859 1 90.62 479 ASP B O 1
ATOM 8432 N N . GLU B 1 480 ? 31.5 21.672 13.344 1 89.69 480 GLU B N 1
ATOM 8433 C CA . GLU B 1 480 ? 31.281 22.984 13.969 1 89.69 480 GLU B CA 1
ATOM 8434 C C . GLU B 1 480 ? 30.375 22.859 15.188 1 89.69 480 GLU B C 1
ATOM 8436 O O . GLU B 1 480 ? 30.125 23.844 15.891 1 89.69 480 GLU B O 1
ATOM 8441 N N . ARG B 1 481 ? 29.859 21.719 15.414 1 88.44 481 ARG B N 1
ATOM 8442 C CA . ARG B 1 481 ? 29.016 21.406 16.562 1 88.44 481 ARG B CA 1
ATOM 8443 C C . ARG B 1 481 ? 27.734 22.234 16.531 1 88.44 481 ARG B C 1
ATOM 8445 O O . ARG B 1 481 ? 27.406 22.906 17.5 1 88.44 481 ARG B O 1
ATOM 8452 N N . THR B 1 482 ? 27.094 22.156 15.445 1 90.69 482 THR B N 1
ATOM 8453 C CA . THR B 1 482 ? 25.812 22.812 15.312 1 90.69 482 THR B CA 1
ATOM 8454 C C . THR B 1 482 ? 24.688 21.781 15.141 1 90.69 482 THR B C 1
ATOM 8456 O O . THR B 1 482 ? 23.516 22.094 15.344 1 90.69 482 THR B O 1
ATOM 8459 N N . ILE B 1 483 ? 25.109 20.594 14.758 1 93.69 483 ILE B N 1
ATOM 8460 C CA . ILE B 1 483 ? 24.141 19.531 14.602 1 93.69 483 ILE B CA 1
ATOM 8461 C C . ILE B 1 483 ? 24.766 18.188 14.992 1 93.69 483 ILE B C 1
ATOM 8463 O O . ILE B 1 483 ? 25.984 18.094 15.117 1 93.69 483 ILE B O 1
ATOM 8467 N N . ASP B 1 484 ? 23.906 17.188 15.242 1 94 484 ASP B N 1
ATOM 8468 C CA . ASP B 1 484 ? 24.375 15.836 15.57 1 94 484 ASP B CA 1
ATOM 8469 C C . ASP B 1 484 ? 24.219 14.898 14.375 1 94 484 ASP B C 1
ATOM 8471 O O . ASP B 1 484 ? 24.75 13.789 14.383 1 94 484 ASP B O 1
ATOM 8475 N N . GLY B 1 485 ? 23.484 15.344 13.406 1 94.19 485 GLY B N 1
ATOM 8476 C CA . GLY B 1 485 ? 23.234 14.508 12.242 1 94.19 485 GLY B CA 1
ATOM 8477 C C . GLY B 1 485 ? 22.25 15.109 11.266 1 94.19 485 GLY B C 1
ATOM 8478 O O . GLY B 1 485 ? 21.984 16.312 11.305 1 94.19 485 GLY B O 1
ATOM 8479 N N . MET B 1 486 ? 21.734 14.25 10.383 1 95 486 MET B N 1
ATOM 8480 C CA . MET B 1 486 ? 20.922 14.82 9.312 1 95 486 MET B CA 1
ATOM 8481 C C . MET B 1 486 ? 19.703 13.938 9.031 1 95 486 MET B C 1
ATOM 8483 O O . MET B 1 486 ? 19.703 12.75 9.352 1 95 486 MET B O 1
ATOM 8487 N N . LEU B 1 487 ? 18.703 14.562 8.531 1 94.06 487 LEU B N 1
ATOM 8488 C CA . LEU B 1 487 ? 17.578 13.891 7.891 1 94.06 487 LEU B CA 1
ATOM 8489 C C . LEU B 1 487 ? 17.891 13.602 6.426 1 94.06 487 LEU B C 1
ATOM 8491 O O . LEU B 1 487 ? 18.078 14.523 5.629 1 94.06 487 LEU B O 1
ATOM 8495 N N . LEU B 1 488 ? 17.922 12.344 6.09 1 92 488 LEU B N 1
ATOM 8496 C CA . LEU B 1 488 ? 18.422 11.945 4.777 1 92 488 LEU B CA 1
ATOM 8497 C C . LEU B 1 488 ? 17.281 11.727 3.801 1 92 488 LEU B C 1
ATOM 8499 O O . LEU B 1 488 ? 16.25 11.141 4.16 1 92 488 LEU B O 1
ATOM 8503 N N . GLN B 1 489 ? 17.438 12.25 2.648 1 83.56 489 GLN B N 1
ATOM 8504 C CA . GLN B 1 489 ? 16.719 11.906 1.427 1 83.56 489 GLN B CA 1
ATOM 8505 C C . GLN B 1 489 ? 17.688 11.406 0.35 1 83.56 489 GLN B C 1
ATOM 8507 O O . GLN B 1 489 ? 18.219 12.195 -0.421 1 83.56 489 GLN B O 1
ATOM 8512 N N . PRO B 1 490 ? 17.812 10.195 0.25 1 85.38 490 PRO B N 1
ATOM 8513 C CA . PRO B 1 490 ? 18.938 9.656 -0.518 1 85.38 490 PRO B CA 1
ATOM 8514 C C . PRO B 1 490 ? 18.891 10.055 -1.991 1 85.38 490 PRO B C 1
ATOM 8516 O O . PRO B 1 490 ? 19.938 10.328 -2.596 1 85.38 490 PRO B O 1
ATOM 8519 N N . GLU B 1 491 ? 17.719 10.156 -2.596 1 84.38 491 GLU B N 1
ATOM 8520 C CA . GLU B 1 491 ? 17.609 10.445 -4.023 1 84.38 491 GLU B CA 1
ATOM 8521 C C . GLU B 1 491 ? 18.016 11.891 -4.32 1 84.38 491 GLU B C 1
ATOM 8523 O O . GLU B 1 491 ? 18.328 12.227 -5.465 1 84.38 491 GLU B O 1
ATOM 8528 N N . VAL B 1 492 ? 17.984 12.688 -3.281 1 80.38 492 VAL B N 1
ATOM 8529 C CA . VAL B 1 492 ? 18.359 14.086 -3.443 1 80.38 492 VAL B CA 1
ATOM 8530 C C . VAL B 1 492 ? 19.859 14.25 -3.236 1 80.38 492 VAL B C 1
ATOM 8532 O O . VAL B 1 492 ? 20.5 15.086 -3.889 1 80.38 492 VAL B O 1
ATOM 8535 N N . HIS B 1 493 ? 20.453 13.438 -2.398 1 84.44 493 HIS B N 1
ATOM 8536 C CA . HIS B 1 493 ? 21.797 13.703 -1.905 1 84.44 493 HIS B CA 1
ATOM 8537 C C . HIS B 1 493 ? 22.828 12.859 -2.641 1 84.44 493 HIS B C 1
ATOM 8539 O O . HIS B 1 493 ? 24.031 13.148 -2.588 1 84.44 493 HIS B O 1
ATOM 8545 N N . SER B 1 494 ? 22.344 11.773 -3.312 1 89.62 494 SER B N 1
ATOM 8546 C CA . SER B 1 494 ? 23.297 10.867 -3.941 1 89.62 494 SER B CA 1
ATOM 8547 C C . SER B 1 494 ? 22.75 10.32 -5.258 1 89.62 494 SER B C 1
ATOM 8549 O O . SER B 1 494 ? 21.531 10.289 -5.469 1 89.62 494 SER B O 1
ATOM 8551 N N . SER B 1 495 ? 23.703 9.891 -6.055 1 92 495 SER B N 1
ATOM 8552 C CA . SER B 1 495 ? 23.312 9.328 -7.344 1 92 495 SER B CA 1
ATOM 8553 C C . SER B 1 495 ? 23.031 7.832 -7.234 1 92 495 SER B C 1
ATOM 8555 O O . SER B 1 495 ? 22.281 7.273 -8.039 1 92 495 SER B O 1
ATOM 8557 N N . THR B 1 496 ? 23.734 7.172 -6.277 1 94.56 496 THR B N 1
ATOM 8558 C CA . THR B 1 496 ? 23.531 5.73 -6.152 1 94.56 496 THR B CA 1
ATOM 8559 C C . THR B 1 496 ? 23.469 5.32 -4.684 1 94.56 496 THR B C 1
ATOM 8561 O O . THR B 1 496 ? 23.844 6.094 -3.801 1 94.56 496 THR B O 1
ATOM 8564 N N . VAL B 1 497 ? 23.016 4.086 -4.449 1 92.31 497 VAL B N 1
ATOM 8565 C CA . VAL B 1 497 ? 22.922 3.549 -3.094 1 92.31 497 VAL B CA 1
ATOM 8566 C C . VAL B 1 497 ? 24.328 3.334 -2.529 1 92.31 497 VAL B C 1
ATOM 8568 O O . VAL B 1 497 ? 24.609 3.725 -1.395 1 92.31 497 VAL B O 1
ATOM 8571 N N . SER B 1 498 ? 25.25 2.791 -3.338 1 89.88 498 SER B N 1
ATOM 8572 C CA . SER B 1 498 ? 26.609 2.537 -2.893 1 89.88 498 SER B CA 1
ATOM 8573 C C . SER B 1 498 ? 27.328 3.836 -2.531 1 89.88 498 SER B C 1
ATOM 8575 O O . SER B 1 498 ? 28.078 3.887 -1.552 1 89.88 498 SER B O 1
ATOM 8577 N N . GLU B 1 499 ? 27.125 4.82 -3.336 1 90.62 499 GLU B N 1
ATOM 8578 C CA . GLU B 1 499 ? 27.719 6.125 -3.051 1 90.62 499 GLU B CA 1
ATOM 8579 C C . GLU B 1 499 ? 27.203 6.691 -1.732 1 90.62 499 GLU B C 1
ATOM 8581 O O . GLU B 1 499 ? 27.938 7.336 -0.991 1 90.62 499 GLU B O 1
ATOM 8586 N N . THR B 1 500 ? 25.922 6.512 -1.47 1 91.69 500 THR B N 1
ATOM 8587 C CA . THR B 1 500 ? 25.328 6.988 -0.227 1 91.69 500 THR B CA 1
ATOM 8588 C C . THR B 1 500 ? 26 6.336 0.979 1 91.69 500 THR B C 1
ATOM 8590 O O . THR B 1 500 ? 26.312 7.012 1.958 1 91.69 500 THR B O 1
ATOM 8593 N N . VAL B 1 501 ? 26.219 5.043 0.875 1 89.38 501 VAL B N 1
ATOM 8594 C CA . VAL B 1 501 ? 26.859 4.309 1.954 1 89.38 501 VAL B CA 1
ATOM 8595 C C . VAL B 1 501 ? 28.266 4.883 2.203 1 89.38 501 VAL B C 1
ATOM 8597 O O . VAL B 1 501 ? 28.641 5.117 3.35 1 89.38 501 VAL B O 1
ATOM 8600 N N . GLU B 1 502 ? 28.953 5.164 1.174 1 88.25 502 GLU B N 1
ATOM 8601 C CA . GLU B 1 502 ? 30.312 5.703 1.283 1 88.25 502 GLU B CA 1
ATOM 8602 C C . GLU B 1 502 ? 30.297 7.105 1.886 1 88.25 502 GLU B C 1
ATOM 8604 O O . GLU B 1 502 ? 31.125 7.426 2.738 1 88.25 502 GLU B O 1
ATOM 8609 N N . ASN B 1 503 ? 29.391 7.906 1.427 1 91.12 503 ASN B N 1
ATOM 8610 C CA . ASN B 1 503 ? 29.328 9.289 1.875 1 91.12 503 ASN B CA 1
ATOM 8611 C C . ASN B 1 503 ? 28.891 9.391 3.336 1 91.12 503 ASN B C 1
ATOM 8613 O O . ASN B 1 503 ? 29.109 10.414 3.984 1 91.12 503 ASN B O 1
ATOM 8617 N N . LEU B 1 504 ? 28.25 8.352 3.867 1 91.25 504 LEU B N 1
ATOM 8618 C CA . LEU B 1 504 ? 27.734 8.359 5.234 1 91.25 504 LEU B CA 1
ATOM 8619 C C . LEU B 1 504 ? 28.797 7.867 6.215 1 91.25 504 LEU B C 1
ATOM 8621 O O . LEU B 1 504 ? 28.625 8.008 7.43 1 91.25 504 LEU B O 1
ATOM 8625 N N . LEU B 1 505 ? 29.938 7.363 5.754 1 88 505 LEU B N 1
ATOM 8626 C CA . LEU B 1 505 ? 30.969 6.777 6.605 1 88 505 LEU B CA 1
ATOM 8627 C C . LEU B 1 505 ? 31.484 7.797 7.617 1 88 505 LEU B C 1
ATOM 8629 O O . LEU B 1 505 ? 31.578 7.5 8.812 1 88 505 LEU B O 1
ATOM 8633 N N . PRO B 1 506 ? 31.766 9.016 7.207 1 88.25 506 PRO B N 1
ATOM 8634 C CA . PRO B 1 506 ? 32.25 10 8.18 1 88.25 506 PRO B CA 1
ATOM 8635 C C . PRO B 1 506 ? 31.234 10.281 9.281 1 88.25 506 PRO B C 1
ATOM 8637 O O . PRO B 1 506 ? 31.609 10.523 10.43 1 88.25 506 PRO B O 1
ATOM 8640 N N . LEU B 1 507 ? 30 10.305 8.953 1 91.06 507 LEU B N 1
ATOM 8641 C CA . LEU B 1 507 ? 28.953 10.516 9.945 1 91.06 507 LEU B CA 1
ATOM 8642 C C . LEU B 1 507 ? 28.969 9.414 10.992 1 91.06 507 LEU B C 1
ATOM 8644 O O . LEU B 1 507 ? 28.891 9.688 12.195 1 91.06 507 LEU B O 1
ATOM 8648 N N . HIS B 1 508 ? 29.109 8.227 10.539 1 87.31 508 HIS B N 1
ATOM 8649 C CA . HIS B 1 508 ? 29.109 7.082 11.445 1 87.31 508 HIS B CA 1
ATOM 8650 C C . HIS B 1 508 ? 30.359 7.07 12.312 1 87.31 508 HIS B C 1
ATOM 8652 O O . HIS B 1 508 ? 30.297 6.703 13.492 1 87.31 508 HIS B O 1
ATOM 8658 N N . GLU B 1 509 ? 31.453 7.48 11.734 1 85.62 509 GLU B N 1
ATOM 8659 C CA . GLU B 1 509 ? 32.719 7.539 12.469 1 85.62 509 GLU B CA 1
ATOM 8660 C C . GLU B 1 509 ? 32.625 8.539 13.617 1 85.62 509 GLU B C 1
ATOM 8662 O O . GLU B 1 509 ? 33.281 8.359 14.648 1 85.62 509 GLU B O 1
ATOM 8667 N N . LYS B 1 510 ? 31.797 9.508 13.5 1 86.19 510 LYS B N 1
ATOM 8668 C CA . LYS B 1 510 ? 31.641 10.539 14.523 1 86.19 510 LYS B CA 1
ATOM 8669 C C . LYS B 1 510 ? 30.438 10.234 15.43 1 86.19 510 LYS B C 1
ATOM 8671 O O . LYS B 1 510 ? 29.969 11.102 16.156 1 86.19 510 LYS B O 1
ATOM 8676 N N . ASP B 1 511 ? 29.844 9.094 15.273 1 85.69 511 ASP B N 1
ATOM 8677 C CA . ASP B 1 511 ? 28.672 8.68 16.031 1 85.69 511 ASP B CA 1
ATOM 8678 C C . ASP B 1 511 ? 27.5 9.641 15.797 1 85.69 511 ASP B C 1
ATOM 8680 O O . ASP B 1 511 ? 26.797 10.008 16.734 1 85.69 511 ASP B O 1
ATOM 8684 N N . GLY B 1 512 ? 27.469 10.102 14.578 1 91.19 512 GLY B N 1
ATOM 8685 C CA . GLY B 1 512 ? 26.375 10.984 14.195 1 91.19 512 GLY B CA 1
ATOM 8686 C C . GLY B 1 512 ? 25.047 10.266 14.07 1 91.19 512 GLY B C 1
ATOM 8687 O O . GLY B 1 512 ? 25 9.039 14.039 1 91.19 512 GLY B O 1
ATOM 8688 N N . ILE B 1 513 ? 23.984 11.07 14.039 1 93.69 513 ILE B N 1
ATOM 8689 C CA . ILE B 1 513 ? 22.641 10.539 13.969 1 93.69 513 ILE B CA 1
ATOM 8690 C C . ILE B 1 513 ? 22.109 10.664 12.539 1 93.69 513 ILE B C 1
ATOM 8692 O O . ILE B 1 513 ? 22.094 11.758 11.969 1 93.69 513 ILE B O 1
ATOM 8696 N N . LEU B 1 514 ? 21.719 9.555 12.008 1 94 514 LEU B N 1
ATOM 8697 C CA . LEU B 1 514 ? 21.078 9.539 10.703 1 94 514 LEU B CA 1
ATOM 8698 C C . LEU B 1 514 ? 19.594 9.188 10.828 1 94 514 LEU B C 1
ATOM 8700 O O . LEU B 1 514 ? 19.25 8.188 11.453 1 94 514 LEU B O 1
ATOM 8704 N N . MET B 1 515 ? 18.812 10.062 10.32 1 95.56 515 MET B N 1
ATOM 8705 C CA . MET B 1 515 ? 17.375 9.797 10.25 1 95.56 515 MET B CA 1
ATOM 8706 C C . MET B 1 515 ? 16.906 9.703 8.805 1 95.56 515 MET B C 1
ATOM 8708 O O . MET B 1 515 ? 17.266 10.531 7.969 1 95.56 515 MET B O 1
ATOM 8712 N N . 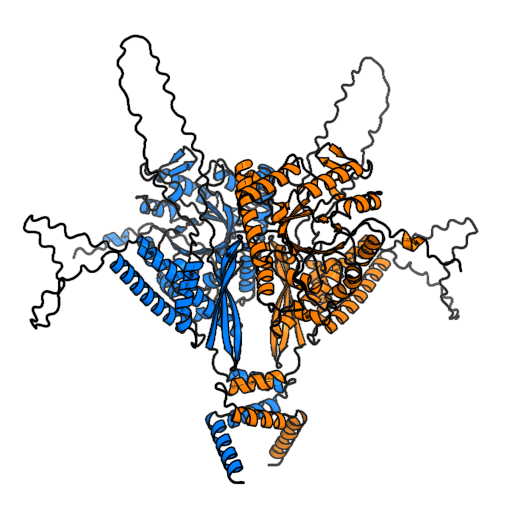MET B 1 516 ? 16.125 8.625 8.57 1 93.69 516 MET B N 1
ATOM 8713 C CA . MET B 1 516 ? 15.578 8.438 7.23 1 93.69 516 MET B CA 1
ATOM 8714 C C . MET B 1 516 ? 14.102 8.805 7.191 1 93.69 516 MET B C 1
ATOM 8716 O O . MET B 1 516 ? 13.367 8.547 8.148 1 93.69 516 MET B O 1
ATOM 8720 N N . ASN B 1 517 ? 13.719 9.461 6.105 1 88 517 ASN B N 1
ATOM 8721 C CA . ASN B 1 517 ? 12.297 9.695 5.875 1 88 517 ASN B CA 1
ATOM 8722 C C . ASN B 1 517 ? 11.664 8.562 5.074 1 88 517 ASN B C 1
ATOM 8724 O O . ASN B 1 517 ? 12.219 8.117 4.074 1 88 517 ASN B O 1
ATOM 8728 N N . ASP B 1 518 ? 10.508 8.078 5.488 1 87.69 518 ASP B N 1
ATOM 8729 C CA . ASP B 1 518 ? 9.789 7.035 4.766 1 87.69 518 ASP B CA 1
ATOM 8730 C C . ASP B 1 518 ? 8.875 7.629 3.705 1 87.69 518 ASP B C 1
ATOM 8732 O O . ASP B 1 518 ? 7.676 7.332 3.674 1 87.69 518 ASP B O 1
ATOM 8736 N N . GLU B 1 519 ? 9.398 8.32 2.768 1 78.31 519 GLU B N 1
ATOM 8737 C CA . GLU B 1 519 ? 8.609 8.945 1.708 1 78.31 519 GLU B CA 1
ATOM 8738 C C . GLU B 1 519 ? 8.094 7.898 0.722 1 78.31 519 GLU B C 1
ATOM 8740 O O . GLU B 1 519 ? 7 8.047 0.168 1 78.31 519 GLU B O 1
ATOM 8745 N N . TRP B 1 520 ? 8.875 6.91 0.481 1 79 520 TRP B N 1
ATOM 8746 C CA . TRP B 1 520 ? 8.453 5.84 -0.417 1 79 520 TRP B CA 1
ATOM 8747 C C . TRP B 1 520 ? 7.211 5.133 0.119 1 79 520 TRP B C 1
ATOM 8749 O O . TRP B 1 520 ? 6.316 4.773 -0.646 1 79 520 TRP B O 1
ATOM 8759 N N . GLY B 1 521 ? 7.246 4.969 1.369 1 81.56 521 GLY B N 1
ATOM 8760 C CA . GLY B 1 521 ? 6.074 4.379 1.995 1 81.56 521 GLY B CA 1
ATOM 8761 C C . GLY B 1 521 ? 4.84 5.258 1.899 1 81.56 521 GLY B C 1
ATOM 8762 O O . GLY B 1 521 ? 3.738 4.766 1.645 1 81.56 521 GLY B O 1
ATOM 8763 N N . LEU B 1 522 ? 5.035 6.484 2.01 1 80.94 522 LEU B N 1
ATOM 8764 C CA . LEU B 1 522 ? 3.928 7.434 1.982 1 80.94 522 LEU B CA 1
ATOM 8765 C C . LEU B 1 522 ? 3.346 7.551 0.577 1 80.94 522 LEU B C 1
ATOM 8767 O O . LEU B 1 522 ? 2.125 7.547 0.404 1 80.94 522 LEU B O 1
ATOM 8771 N N . VAL B 1 523 ? 4.152 7.539 -0.404 1 77.56 523 VAL B N 1
ATOM 8772 C CA . VAL B 1 523 ? 3.707 7.875 -1.753 1 77.56 523 VAL B CA 1
ATOM 8773 C C . VAL B 1 523 ? 3.305 6.602 -2.494 1 77.56 523 VAL B C 1
ATOM 8775 O O . VAL B 1 523 ? 2.383 6.617 -3.312 1 77.56 523 VAL B O 1
ATOM 8778 N N . GLN B 1 524 ? 3.949 5.523 -2.137 1 78.94 524 GLN B N 1
ATOM 8779 C CA . GLN B 1 524 ? 3.74 4.344 -2.971 1 78.94 524 GLN B CA 1
ATOM 8780 C C . GLN B 1 524 ? 3.471 3.109 -2.119 1 78.94 524 GLN B C 1
ATOM 8782 O O . GLN B 1 524 ? 3.41 1.992 -2.639 1 78.94 524 GLN B O 1
ATOM 8787 N N . HIS B 1 525 ? 3.396 3.266 -0.915 1 81.56 525 HIS B N 1
ATOM 8788 C CA . HIS B 1 525 ? 3.154 2.154 -0.002 1 81.56 525 HIS B CA 1
ATOM 8789 C C . HIS B 1 525 ? 4.262 1.11 -0.101 1 81.56 525 HIS B C 1
ATOM 8791 O O . HIS B 1 525 ? 3.998 -0.091 -0.011 1 81.56 525 HIS B O 1
ATOM 8797 N N . SER B 1 526 ? 5.477 1.613 -0.406 1 85.5 526 SER B N 1
ATOM 8798 C CA . SER B 1 526 ? 6.652 0.758 -0.525 1 85.5 526 SER B CA 1
ATOM 8799 C C . SER B 1 526 ? 7.387 0.638 0.806 1 85.5 526 SER B C 1
ATOM 8801 O O . SER B 1 526 ? 7.367 1.564 1.619 1 85.5 526 SER B O 1
ATOM 8803 N N . THR B 1 527 ? 8.039 -0.478 0.969 1 88.94 527 THR B N 1
ATOM 8804 C CA . THR B 1 527 ? 8.82 -0.676 2.186 1 88.94 527 THR B CA 1
ATOM 8805 C C . THR B 1 527 ? 10.312 -0.479 1.91 1 88.94 527 THR B C 1
ATOM 8807 O O . THR B 1 527 ? 11.148 -0.781 2.762 1 88.94 527 THR B O 1
ATOM 8810 N N . ALA B 1 528 ? 10.633 0.039 0.789 1 88.31 528 ALA B N 1
ATOM 8811 C CA . ALA B 1 528 ? 12.023 0.187 0.355 1 88.31 528 ALA B CA 1
ATOM 8812 C C . ALA B 1 528 ? 12.805 1.062 1.326 1 88.31 528 ALA B C 1
ATOM 8814 O O . ALA B 1 528 ? 14 0.84 1.544 1 88.31 528 ALA B O 1
ATOM 8815 N N . SER B 1 529 ? 12.156 2.023 1.911 1 91.12 529 SER B N 1
ATOM 8816 C CA . SER B 1 529 ? 12.828 2.93 2.836 1 91.12 529 SER B CA 1
ATOM 8817 C C . SER B 1 529 ? 13.391 2.176 4.039 1 91.12 529 SER B C 1
ATOM 8819 O O . SER B 1 529 ? 14.422 2.561 4.594 1 91.12 529 SER B O 1
ATOM 8821 N N . VAL B 1 530 ? 12.711 1.104 4.402 1 91.62 530 VAL B N 1
ATOM 8822 C CA . VAL B 1 530 ? 13.172 0.317 5.543 1 91.62 530 VAL B CA 1
ATOM 8823 C C . VAL B 1 530 ? 14.492 -0.374 5.195 1 91.62 530 VAL B C 1
ATOM 8825 O O . VAL B 1 530 ? 15.461 -0.29 5.949 1 91.62 530 VAL B O 1
ATOM 8828 N N . ASP B 1 531 ? 14.531 -0.992 4.055 1 89.88 531 ASP B N 1
ATOM 8829 C CA . ASP B 1 531 ? 15.758 -1.647 3.609 1 89.88 531 ASP B CA 1
ATOM 8830 C C . ASP B 1 531 ? 16.906 -0.647 3.496 1 89.88 531 ASP B C 1
ATOM 8832 O O . ASP B 1 531 ? 18.031 -0.924 3.939 1 89.88 531 ASP B O 1
ATOM 8836 N N . LEU B 1 532 ? 16.625 0.429 2.908 1 91.12 532 LEU B N 1
ATOM 8837 C CA . LEU B 1 532 ? 17.656 1.445 2.707 1 91.12 532 LEU B CA 1
ATOM 8838 C C . LEU B 1 532 ? 18.141 1.997 4.043 1 91.12 532 LEU B C 1
ATOM 8840 O O . LEU B 1 532 ? 19.328 2.297 4.203 1 91.12 532 LEU B O 1
ATOM 8844 N N . SER B 1 533 ? 17.234 2.172 4.969 1 92.44 533 SER B N 1
ATOM 8845 C CA . SER B 1 533 ? 17.625 2.674 6.281 1 92.44 533 SER B CA 1
ATOM 8846 C C . SER B 1 533 ? 18.594 1.712 6.98 1 92.44 533 SER B C 1
ATOM 8848 O O . SER B 1 533 ? 19.5 2.141 7.695 1 92.44 533 SER B O 1
ATOM 8850 N N . ILE B 1 534 ? 18.359 0.47 6.824 1 88.62 534 ILE B N 1
ATOM 8851 C CA . ILE B 1 534 ? 19.234 -0.54 7.395 1 88.62 534 ILE B CA 1
ATOM 8852 C C . ILE B 1 534 ? 20.594 -0.476 6.711 1 88.62 534 ILE B C 1
ATOM 8854 O O . ILE B 1 534 ? 21.641 -0.452 7.379 1 88.62 534 ILE B O 1
ATOM 8858 N N . VAL B 1 535 ? 20.594 -0.386 5.441 1 88.25 535 VAL B N 1
ATOM 8859 C CA . VAL B 1 535 ? 21.812 -0.348 4.652 1 88.25 535 VAL B CA 1
ATOM 8860 C C . VAL B 1 535 ? 22.625 0.894 5.016 1 88.25 535 VAL B C 1
ATOM 8862 O O . VAL B 1 535 ? 23.859 0.834 5.109 1 88.25 535 VAL B O 1
ATOM 8865 N N . PHE B 1 536 ? 21.969 2.012 5.195 1 90.94 536 PHE B N 1
ATOM 8866 C CA . PHE B 1 536 ? 22.625 3.287 5.449 1 90.94 536 PHE B CA 1
ATOM 8867 C C . PHE B 1 536 ? 23.016 3.418 6.922 1 90.94 536 PHE B C 1
ATOM 8869 O O . PHE B 1 536 ? 23.766 4.312 7.297 1 90.94 536 PHE B O 1
ATOM 8876 N N . GLY B 1 537 ? 22.516 2.545 7.75 1 88.81 537 GLY B N 1
ATOM 8877 C CA . GLY B 1 537 ? 22.812 2.611 9.172 1 88.81 537 GLY B CA 1
ATOM 8878 C C . GLY B 1 537 ? 22.078 3.732 9.883 1 88.81 537 GLY B C 1
ATOM 8879 O O . GLY B 1 537 ? 22.672 4.453 10.688 1 88.81 537 GLY B O 1
ATOM 8880 N N . ALA B 1 538 ? 20.844 3.875 9.531 1 92.5 538 ALA B N 1
ATOM 8881 C CA . ALA B 1 538 ? 20.047 4.93 10.148 1 92.5 538 ALA B CA 1
ATOM 8882 C C . ALA B 1 538 ? 19.719 4.605 11.602 1 92.5 538 ALA B C 1
ATOM 8884 O O . ALA B 1 538 ? 19.484 3.445 11.945 1 92.5 538 ALA B O 1
ATOM 8885 N N . THR B 1 539 ? 19.797 5.66 12.43 1 92.75 539 THR B N 1
ATOM 8886 C CA . THR B 1 539 ? 19.375 5.531 13.82 1 92.75 539 THR B CA 1
ATOM 8887 C C . THR B 1 539 ? 17.859 5.516 13.93 1 92.75 539 THR B C 1
ATOM 8889 O O . THR B 1 539 ? 17.297 4.734 14.703 1 92.75 539 THR B O 1
ATOM 8892 N N . PHE B 1 540 ? 17.281 6.414 13.172 1 95.31 540 PHE B N 1
ATOM 8893 C CA . PHE B 1 540 ? 15.828 6.551 13.195 1 95.31 540 PHE B CA 1
ATOM 8894 C C . PHE B 1 540 ? 15.258 6.461 11.781 1 95.31 540 PHE B C 1
ATOM 8896 O O . PHE B 1 540 ? 15.93 6.816 10.812 1 95.31 540 PHE B O 1
ATOM 8903 N N . ILE B 1 541 ? 14.047 5.945 11.664 1 95.38 541 ILE B N 1
ATOM 8904 C CA . ILE B 1 541 ? 13.258 6.078 10.445 1 95.38 541 ILE B CA 1
ATOM 8905 C C . ILE B 1 541 ? 11.906 6.719 10.766 1 95.38 541 ILE B C 1
ATOM 8907 O O . ILE B 1 541 ? 11.188 6.254 11.656 1 95.38 541 ILE B O 1
ATOM 8911 N N . ARG B 1 542 ? 11.695 7.781 10.109 1 94.56 542 ARG B N 1
ATOM 8912 C CA . ARG B 1 542 ? 10.422 8.469 10.273 1 94.56 542 ARG B CA 1
ATOM 8913 C C . ARG B 1 542 ? 9.305 7.73 9.539 1 94.56 542 ARG B C 1
ATOM 8915 O O . ARG B 1 542 ? 9.344 7.59 8.32 1 94.56 542 ARG B O 1
ATOM 8922 N N . VAL B 1 543 ? 8.344 7.246 10.328 1 92.44 543 VAL B N 1
ATOM 8923 C CA . VAL B 1 543 ? 7.164 6.582 9.773 1 92.44 543 VAL B CA 1
ATOM 8924 C C . VAL B 1 543 ? 5.949 7.5 9.898 1 92.44 543 VAL B C 1
ATOM 8926 O O . VAL B 1 543 ? 5.648 8 10.984 1 92.44 543 VAL B O 1
ATOM 8929 N N . THR B 1 544 ? 5.297 7.84 8.883 1 82 544 THR B N 1
ATOM 8930 C CA . THR B 1 544 ? 4.281 8.883 8.82 1 82 544 THR B CA 1
ATOM 8931 C C . THR B 1 544 ? 3.098 8.539 9.719 1 82 544 THR B C 1
ATOM 8933 O O . THR B 1 544 ? 2.584 9.398 10.438 1 82 544 THR B O 1
ATOM 8936 N N . THR B 1 545 ? 2.445 7.445 9.656 1 81.12 545 THR B N 1
ATOM 8937 C CA . THR B 1 545 ? 1.315 7.062 10.5 1 81.12 545 THR B CA 1
ATOM 8938 C C . THR B 1 545 ? 1.333 5.566 10.781 1 81.12 545 THR B C 1
ATOM 8940 O O . THR B 1 545 ? 1.841 4.781 9.977 1 81.12 545 THR B O 1
ATOM 8943 N N . PRO B 1 546 ? 0.911 5.387 12.07 1 78.88 546 PRO B N 1
ATOM 8944 C CA . PRO B 1 546 ? 0.859 3.943 12.328 1 78.88 546 PRO B CA 1
ATOM 8945 C C . PRO B 1 546 ? -0.214 3.236 11.5 1 78.88 546 PRO B C 1
ATOM 8947 O O . PRO B 1 546 ? -0.19 2.01 11.375 1 78.88 546 PRO B O 1
ATOM 8950 N N . CYS B 1 547 ? -1.099 4.152 10.984 1 75.94 547 CYS B N 1
ATOM 8951 C CA . CYS B 1 547 ? -2.16 3.607 10.148 1 75.94 547 CYS B CA 1
ATOM 8952 C C . CYS B 1 547 ? -1.967 4.012 8.695 1 75.94 547 CYS B C 1
ATOM 8954 O O . CYS B 1 547 ? -1.216 4.941 8.398 1 75.94 547 CYS B O 1
ATOM 8956 N N . GLY B 1 548 ? -2.361 3.223 7.789 1 73.56 548 GLY B N 1
ATOM 8957 C CA . GLY B 1 548 ? -2.195 3.525 6.375 1 73.56 548 GLY B CA 1
ATOM 8958 C C . GLY B 1 548 ? -0.906 2.977 5.793 1 73.56 548 GLY B C 1
ATOM 8959 O O . GLY B 1 548 ? -0.61 1.788 5.938 1 73.56 548 GLY B O 1
ATOM 8960 N N . ALA B 1 549 ? -0.127 3.98 5.262 1 74.06 549 ALA B N 1
ATOM 8961 C CA . ALA B 1 549 ? 1.1 3.59 4.574 1 74.06 549 ALA B CA 1
ATOM 8962 C C . ALA B 1 549 ? 2.18 3.174 5.57 1 74.06 549 ALA B C 1
ATOM 8964 O O . ALA B 1 549 ? 2.994 2.295 5.277 1 74.06 549 ALA B O 1
ATOM 8965 N N . GLY B 1 550 ? 2.119 3.793 6.719 1 84.62 550 GLY B N 1
ATOM 8966 C CA . GLY B 1 550 ? 3.139 3.5 7.715 1 84.62 550 GLY B CA 1
ATOM 8967 C C . GLY B 1 550 ? 3.031 2.1 8.289 1 84.62 550 GLY B C 1
ATOM 8968 O O . GLY B 1 550 ? 4.008 1.561 8.812 1 84.62 550 GLY B O 1
ATOM 8969 N N . SER B 1 551 ? 1.895 1.563 8.164 1 86.12 551 SER B N 1
ATOM 8970 C CA . SER B 1 551 ? 1.69 0.225 8.703 1 86.12 551 SER B CA 1
ATOM 8971 C C . SER B 1 551 ? 2.518 -0.811 7.953 1 86.12 551 SER B C 1
ATOM 8973 O O . SER B 1 551 ? 3.002 -1.776 8.547 1 86.12 551 SER B O 1
ATOM 8975 N N . ASN B 1 552 ? 2.701 -0.614 6.688 1 88.31 552 ASN B N 1
ATOM 8976 C CA . ASN B 1 552 ? 3.504 -1.538 5.895 1 88.31 552 ASN B CA 1
ATOM 8977 C C . ASN B 1 552 ? 4.965 -1.54 6.34 1 88.31 552 ASN B C 1
ATOM 8979 O O . ASN B 1 552 ? 5.578 -2.602 6.465 1 88.31 552 ASN B O 1
ATOM 8983 N N . SER B 1 553 ? 5.438 -0.347 6.547 1 91.62 553 SER B N 1
ATOM 8984 C CA . SER B 1 553 ? 6.824 -0.232 6.984 1 91.62 553 SER B CA 1
ATOM 8985 C C . SER B 1 553 ? 7.023 -0.843 8.367 1 91.62 553 SER B C 1
ATOM 8987 O O . SER B 1 553 ? 8.008 -1.542 8.609 1 91.62 553 SER B O 1
ATOM 8989 N N . LEU B 1 554 ? 6.117 -0.596 9.25 1 92.69 554 LEU B N 1
ATOM 8990 C CA . LEU B 1 554 ? 6.199 -1.161 10.594 1 92.69 554 LEU B CA 1
ATOM 8991 C C . LEU B 1 554 ? 6.141 -2.684 10.547 1 92.69 554 LEU B C 1
ATOM 8993 O O . LEU B 1 554 ? 6.934 -3.361 11.203 1 92.69 554 LEU B O 1
ATOM 8997 N N . GLN B 1 555 ? 5.234 -3.141 9.758 1 91.25 555 GLN B N 1
ATOM 8998 C CA . GLN B 1 555 ? 5.113 -4.59 9.625 1 91.25 555 GLN B CA 1
ATOM 8999 C C . GLN B 1 555 ? 6.383 -5.195 9.031 1 91.25 555 GLN B C 1
ATOM 9001 O O . GLN B 1 555 ? 6.855 -6.234 9.5 1 91.25 555 GLN B O 1
ATOM 9006 N N . TYR B 1 556 ? 6.871 -4.59 8.039 1 90.69 556 TYR B N 1
ATOM 9007 C CA . TYR B 1 556 ? 8.078 -5.102 7.402 1 90.69 556 TYR B CA 1
ATOM 9008 C C . TYR B 1 556 ? 9.25 -5.109 8.383 1 90.69 556 TYR B C 1
ATOM 9010 O O . TYR B 1 556 ? 10.062 -6.035 8.375 1 90.69 556 TYR B O 1
ATOM 9018 N N . MET B 1 557 ? 9.344 -4.105 9.195 1 91.88 557 MET B N 1
ATOM 9019 C CA . MET B 1 557 ? 10.375 -4.066 10.234 1 91.88 557 MET B CA 1
ATOM 9020 C C . MET B 1 557 ? 10.195 -5.219 11.219 1 91.88 557 MET B C 1
ATOM 9022 O O . MET B 1 557 ? 11.18 -5.824 11.648 1 91.88 557 MET B O 1
ATOM 9026 N N . LEU B 1 558 ? 8.977 -5.488 11.57 1 90.12 558 LEU B N 1
ATOM 9027 C CA . LEU B 1 558 ? 8.688 -6.625 12.438 1 90.12 558 LEU B CA 1
ATOM 9028 C C . LEU B 1 558 ? 9.109 -7.938 11.773 1 90.12 558 LEU B C 1
ATOM 9030 O O . LEU B 1 558 ? 9.68 -8.812 12.43 1 90.12 558 LEU B O 1
ATOM 9034 N N . ASP B 1 559 ? 8.852 -8.031 10.477 1 88.5 559 ASP B N 1
ATOM 9035 C CA . ASP B 1 559 ? 9.227 -9.227 9.727 1 88.5 559 ASP B CA 1
ATOM 9036 C C . ASP B 1 559 ? 10.742 -9.422 9.742 1 88.5 559 ASP B C 1
ATOM 9038 O O . ASP B 1 559 ? 11.227 -10.547 9.906 1 88.5 559 ASP B O 1
ATOM 9042 N N . ILE B 1 560 ? 11.422 -8.336 9.492 1 87.31 560 ILE B N 1
ATOM 9043 C CA . ILE B 1 560 ? 12.875 -8.398 9.484 1 87.31 560 ILE B CA 1
ATOM 9044 C C . ILE B 1 560 ? 13.383 -8.828 10.859 1 87.31 560 ILE B C 1
ATOM 9046 O O . ILE B 1 560 ? 14.25 -9.703 10.961 1 87.31 560 ILE B O 1
ATOM 9050 N N . LYS B 1 561 ? 12.852 -8.242 11.898 1 85.06 561 LYS B N 1
ATOM 9051 C CA . LYS B 1 561 ? 13.273 -8.562 13.258 1 85.06 561 LYS B CA 1
ATOM 9052 C C . LYS B 1 561 ? 13.047 -10.031 13.57 1 85.06 561 LYS B C 1
ATOM 9054 O O . LYS B 1 561 ? 13.883 -10.672 14.219 1 85.06 561 LYS B O 1
ATOM 9059 N N . GLU B 1 562 ? 11.969 -10.523 13.164 1 80.88 562 GLU B N 1
ATOM 9060 C CA . GLU B 1 562 ? 11.625 -11.922 13.43 1 80.88 562 GLU B CA 1
ATOM 9061 C C . GLU B 1 562 ? 12.531 -12.867 12.641 1 80.88 562 GLU B C 1
ATOM 9063 O O . GLU B 1 562 ? 12.797 -13.984 13.086 1 80.88 562 GLU B O 1
ATOM 9068 N N . SER B 1 563 ? 12.93 -12.43 11.492 1 78.06 563 SER B N 1
ATOM 9069 C CA . SER B 1 563 ? 13.742 -13.281 10.633 1 78.06 563 SER B CA 1
ATOM 9070 C C . SER B 1 563 ? 15.195 -13.305 11.094 1 78.06 563 SER B C 1
ATOM 9072 O O . SER B 1 563 ? 15.961 -14.195 10.711 1 78.06 563 SER B O 1
ATOM 9074 N N . LEU B 1 564 ? 15.555 -12.344 11.828 1 72.88 564 LEU B N 1
ATOM 9075 C CA . LEU B 1 564 ? 16.938 -12.273 12.281 1 72.88 564 LEU B CA 1
ATOM 9076 C C . LEU B 1 564 ? 17.188 -13.266 13.414 1 72.88 564 LEU B C 1
ATOM 9078 O O . LEU B 1 564 ? 16.359 -13.422 14.305 1 72.88 564 LEU B O 1
ATOM 9082 N N . PRO B 1 565 ? 18.219 -14.172 13.188 1 60.59 565 PRO B N 1
ATOM 9083 C CA . PRO B 1 565 ? 18.516 -15.141 14.242 1 60.59 565 PRO B CA 1
ATOM 9084 C C . PRO B 1 565 ? 18.75 -14.477 15.602 1 60.59 565 PRO B C 1
ATOM 9086 O O . PRO B 1 565 ? 19.219 -13.344 15.672 1 60.59 565 PRO B O 1
ATOM 9089 N N . VAL B 1 566 ? 18.078 -14.992 16.719 1 54.44 566 VAL B N 1
ATOM 9090 C CA . VAL B 1 566 ? 18.156 -14.523 18.094 1 54.44 566 VAL B CA 1
ATOM 9091 C C . VAL B 1 566 ? 19.594 -14.148 18.453 1 54.44 566 VAL B C 1
ATOM 9093 O O . VAL B 1 566 ? 19.828 -13.125 19.094 1 54.44 566 VAL B O 1
ATOM 9096 N N . ASP B 1 567 ? 20.531 -15.008 18.172 1 50.31 567 ASP B N 1
ATOM 9097 C CA . ASP B 1 567 ? 21.922 -14.828 18.547 1 50.31 567 ASP B CA 1
ATOM 9098 C C . ASP B 1 567 ? 22.688 -14.047 17.484 1 50.31 567 ASP B C 1
ATOM 9100 O O . ASP B 1 567 ? 23.906 -14.148 17.375 1 50.31 567 ASP B O 1
ATOM 9104 N N . ASN B 1 568 ? 21.891 -13.492 16.703 1 51.19 568 ASN B N 1
ATOM 9105 C CA . ASN B 1 568 ? 22.641 -12.875 15.609 1 51.19 568 ASN B CA 1
ATOM 9106 C C . ASN B 1 568 ? 23.531 -11.742 16.125 1 51.19 568 ASN B C 1
ATOM 9108 O O . ASN B 1 568 ? 23.031 -10.742 16.641 1 51.19 568 ASN B O 1
ATOM 9112 N N . GLU B 1 569 ? 24.719 -12.008 16.391 1 47.97 569 GLU B N 1
ATOM 9113 C CA . GLU B 1 569 ? 25.797 -11.102 16.781 1 47.97 569 GLU B CA 1
ATOM 9114 C C . GLU B 1 569 ? 25.797 -9.836 15.938 1 47.97 569 GLU B C 1
ATOM 9116 O O . GLU B 1 569 ? 26.375 -8.82 16.328 1 47.97 569 GLU B O 1
ATOM 9121 N N . SER B 1 570 ? 25.234 -9.945 14.789 1 46.72 570 SER B N 1
ATOM 9122 C CA . SER B 1 570 ? 25.422 -8.859 13.828 1 46.72 570 SER B CA 1
ATOM 9123 C C . SER B 1 570 ? 24.375 -7.762 14.039 1 46.72 570 SER B C 1
ATOM 9125 O O . SER B 1 570 ? 24.484 -6.688 13.445 1 46.72 570 SER B O 1
ATOM 9127 N N . PHE B 1 571 ? 23.328 -8.016 14.695 1 52.06 571 PHE B N 1
ATOM 9128 C CA . PHE B 1 571 ? 22.359 -6.969 14.984 1 52.06 571 PHE B CA 1
ATOM 9129 C C . PHE B 1 571 ? 22.422 -6.559 16.453 1 52.06 571 PHE B C 1
ATOM 9131 O O . PHE B 1 571 ? 22.344 -7.406 17.344 1 52.06 571 PHE B O 1
ATOM 9138 N N . ASP B 1 572 ? 23.109 -5.52 16.812 1 51 572 ASP B N 1
ATOM 9139 C CA . ASP B 1 572 ? 23.188 -4.969 18.156 1 51 572 ASP B CA 1
ATOM 9140 C C . ASP B 1 572 ? 21.828 -4.453 18.609 1 51 572 ASP B C 1
ATOM 9142 O O . ASP B 1 572 ? 21.281 -3.514 18.016 1 51 572 ASP B O 1
ATOM 9146 N N . ASP B 1 573 ? 21.062 -5.359 19.25 1 52.25 573 ASP B N 1
ATOM 9147 C CA . ASP B 1 573 ? 19.781 -4.957 19.812 1 52.25 573 ASP B CA 1
ATOM 9148 C C . ASP B 1 573 ? 19.969 -3.898 20.891 1 52.25 573 ASP B C 1
ATOM 9150 O O . ASP B 1 573 ? 18.984 -3.377 21.438 1 52.25 573 ASP B O 1
ATOM 9154 N N . GLU B 1 574 ? 21.219 -3.631 21.406 1 52.28 574 GLU B N 1
ATOM 9155 C CA . GLU B 1 574 ? 21.328 -2.652 22.484 1 52.28 574 GLU B CA 1
ATOM 9156 C C . GLU B 1 574 ? 21.312 -1.227 21.938 1 52.28 574 GLU B C 1
ATOM 9158 O O . GLU B 1 574 ? 22.328 -0.73 21.438 1 52.28 574 GLU B O 1
ATOM 9163 N N . ARG B 1 575 ? 20.047 -0.76 21.641 1 58.56 575 ARG B N 1
ATOM 9164 C CA . ARG B 1 575 ? 19.859 0.636 21.266 1 58.56 575 ARG B CA 1
ATOM 9165 C C . ARG B 1 575 ? 19.812 1.539 22.5 1 58.56 575 ARG B C 1
ATOM 9167 O O . ARG B 1 575 ? 19.234 1.181 23.516 1 58.56 575 ARG B O 1
ATOM 9174 N N . SER B 1 576 ? 20.859 2.4 22.781 1 62.56 576 SER B N 1
ATOM 9175 C CA . SER B 1 576 ? 20.812 3.416 23.828 1 62.56 576 SER B CA 1
ATOM 9176 C C . SER B 1 576 ? 21.078 4.809 23.266 1 62.56 576 SER B C 1
ATOM 9178 O O . SER B 1 576 ? 21.672 4.941 22.188 1 62.56 576 SER B O 1
ATOM 9180 N N . TYR B 1 577 ? 20.25 5.715 23.875 1 70.56 577 TYR B N 1
ATOM 9181 C CA . TYR B 1 577 ? 20.578 7.098 23.531 1 70.56 577 TYR B CA 1
ATOM 9182 C C . TYR B 1 577 ? 21.828 7.559 24.266 1 70.56 577 TYR B C 1
ATOM 9184 O O . TYR B 1 577 ? 21.922 7.426 25.484 1 70.56 577 TYR B O 1
ATOM 9192 N N . ILE B 1 578 ? 22.938 7.832 23.609 1 62.56 578 ILE B N 1
ATOM 9193 C CA . ILE B 1 578 ? 24.125 8.406 24.234 1 62.56 578 ILE B CA 1
ATOM 9194 C C . ILE B 1 578 ? 24.266 9.867 23.812 1 62.56 578 ILE B C 1
ATOM 9196 O O . ILE B 1 578 ? 24.531 10.156 22.641 1 62.56 578 ILE B O 1
ATOM 9200 N N . PHE B 1 579 ? 23.922 10.789 24.844 1 62.69 579 PHE B N 1
ATOM 9201 C CA . PHE B 1 579 ? 24 12.219 24.562 1 62.69 579 PHE B CA 1
ATOM 9202 C C . PHE B 1 579 ? 25.391 12.758 24.859 1 62.69 579 PHE B C 1
ATOM 9204 O O . PHE B 1 579 ? 26.047 12.297 25.797 1 62.69 579 PHE B O 1
ATOM 9211 N N . ARG B 1 580 ? 26.109 13.406 23.922 1 56.44 580 ARG B N 1
ATOM 9212 C CA . ARG B 1 580 ? 27.469 13.922 24.031 1 56.44 580 ARG B CA 1
ATOM 9213 C C . ARG B 1 580 ? 27.547 14.992 25.125 1 56.44 580 ARG B C 1
ATOM 9215 O O . ARG B 1 580 ? 26.656 15.82 25.25 1 56.44 580 ARG B O 1
ATOM 9222 N N . SER B 1 581 ? 28.344 14.734 26.25 1 48.34 581 SER B N 1
ATOM 9223 C CA . SER B 1 581 ? 28.625 15.68 27.328 1 48.34 581 SER B CA 1
ATOM 9224 C C . SER B 1 581 ? 29.391 16.891 26.797 1 48.34 581 SER B C 1
ATOM 9226 O O . SER B 1 581 ? 30.125 16.797 25.812 1 48.34 581 SER B O 1
ATOM 9228 N N . LYS B 1 582 ? 29.016 18.203 27.109 1 42.66 582 LYS B N 1
ATOM 9229 C CA . LYS B 1 582 ? 29.609 19.516 26.938 1 42.66 582 LYS B CA 1
ATOM 9230 C C . LYS B 1 582 ? 31.125 19.469 27.109 1 42.66 582 LYS B C 1
ATOM 9232 O O . LYS B 1 582 ? 31.812 20.469 26.875 1 42.66 582 LYS B O 1
ATOM 9237 N N . VAL B 1 583 ? 31.812 19.016 28.281 1 40.09 583 VAL B N 1
ATOM 9238 C CA . VAL B 1 583 ? 33.031 19.625 28.781 1 40.09 583 VAL B CA 1
ATOM 9239 C C . VAL B 1 583 ? 34.188 19.375 27.797 1 40.09 583 VAL B C 1
ATOM 9241 O O . VAL B 1 583 ? 34.469 18.219 27.453 1 40.09 583 VAL B O 1
ATOM 9244 N N . PRO B 1 584 ? 34.438 20.375 26.938 1 39.97 584 PRO B N 1
ATOM 9245 C CA . PRO B 1 584 ? 35.781 20.312 26.297 1 39.97 584 PRO B CA 1
ATOM 9246 C C . PRO B 1 584 ? 36.812 19.578 27.141 1 39.97 584 PRO B C 1
ATOM 9248 O O . PRO B 1 584 ? 36.812 19.719 28.375 1 39.97 584 PRO B O 1
ATOM 9251 N N . ASP B 1 585 ? 37.219 18.5 26.766 1 37.22 585 ASP B N 1
ATOM 9252 C CA . ASP B 1 585 ? 38.406 18.078 27.469 1 37.22 585 ASP B CA 1
ATOM 9253 C C . ASP B 1 585 ? 39.344 19.266 27.703 1 37.22 585 ASP B C 1
ATOM 9255 O O . ASP B 1 585 ? 39.812 19.891 26.75 1 37.22 585 ASP B O 1
ATOM 9259 N N . GLU B 1 586 ? 39.312 20.109 28.594 1 34.69 586 GLU B N 1
ATOM 9260 C CA . GLU B 1 586 ? 40.406 21 29.031 1 34.69 586 GLU B CA 1
ATOM 9261 C C . GLU B 1 586 ? 41.781 20.344 28.844 1 34.69 586 GLU B C 1
ATOM 9263 O O . GLU B 1 586 ? 42.781 21.031 28.781 1 34.69 586 GLU B O 1
ATOM 9268 N N . GLU B 1 587 ? 41.969 19.078 29 1 35.53 587 GLU B N 1
ATOM 9269 C CA . GLU B 1 587 ? 43.312 18.547 28.984 1 35.53 587 GLU B CA 1
ATOM 9270 C C . GLU B 1 587 ? 43.906 18.609 27.594 1 35.53 587 GLU B C 1
ATOM 9272 O O . GLU B 1 587 ? 45.125 18.453 27.406 1 35.53 587 GLU B O 1
ATOM 9277 N N . ALA B 1 588 ? 43.219 18.625 26.5 1 34.12 588 ALA B N 1
ATOM 9278 C CA . ALA B 1 588 ? 43.969 18.594 25.25 1 34.12 588 ALA B CA 1
ATOM 9279 C C . ALA B 1 588 ? 44.5 19.984 24.875 1 34.12 588 ALA B C 1
ATOM 9281 O O . ALA B 1 588 ? 45.25 20.141 23.906 1 34.12 588 ALA B O 1
ATOM 9282 N N . ALA B 1 589 ? 44.031 21.141 25.297 1 33.81 589 ALA B N 1
ATOM 9283 C CA . ALA B 1 589 ? 44.75 22.375 25.016 1 33.81 589 ALA B CA 1
ATOM 9284 C C . ALA B 1 589 ? 46.125 22.391 25.703 1 33.81 589 ALA B C 1
ATOM 9286 O O . ALA B 1 589 ? 47 23.172 25.344 1 33.81 589 ALA B O 1
ATOM 9287 N N . VAL B 1 590 ? 46.375 21.781 26.797 1 34 590 VAL B N 1
ATOM 9288 C CA . VAL B 1 590 ? 47.656 22 27.5 1 34 590 VAL B CA 1
ATOM 9289 C C . VAL B 1 590 ? 48.75 21.188 26.812 1 34 590 VAL B C 1
ATOM 9291 O O . VAL B 1 590 ? 49.938 21.391 27.094 1 34 590 VAL B O 1
ATOM 9294 N N . GLN B 1 591 ? 48.5 20.062 26.078 1 28.78 591 GLN B N 1
ATOM 9295 C CA . GLN B 1 591 ? 49.688 19.344 25.703 1 28.78 591 GLN B CA 1
ATOM 9296 C C . GLN B 1 591 ? 50.219 19.797 24.344 1 28.78 591 GLN B C 1
ATOM 9298 O O . GLN B 1 591 ? 50.188 19.047 23.375 1 28.78 591 GLN B O 1
ATOM 9303 N N . ALA B 1 592 ? 49.844 21.062 23.875 1 30.36 592 ALA B N 1
ATOM 9304 C CA . ALA B 1 592 ? 50.688 21.453 22.75 1 30.36 592 ALA B CA 1
ATOM 9305 C C . ALA B 1 592 ? 52.156 21.484 23.141 1 30.36 592 ALA B C 1
ATOM 9307 O O . ALA B 1 592 ? 52.531 22.172 24.109 1 30.36 592 ALA B O 1
ATOM 9308 N N . PRO B 1 593 ? 52.906 20.469 22.812 1 26.48 593 PRO B N 1
ATOM 9309 C CA . PRO B 1 593 ? 54.344 20.641 23.062 1 26.48 593 PRO B CA 1
ATOM 9310 C C . PRO B 1 593 ? 54.906 21.891 22.391 1 26.48 593 PRO B C 1
ATOM 9312 O O . PRO B 1 593 ? 54.5 22.25 21.281 1 26.48 593 PRO B O 1
ATOM 9315 N N . VAL B 1 594 ? 55.375 22.828 23.141 1 29.19 594 VAL B N 1
ATOM 9316 C CA . VAL B 1 594 ? 56.375 23.828 22.844 1 29.19 594 VAL B CA 1
ATOM 9317 C C . VAL B 1 594 ? 57.562 23.188 22.141 1 29.19 594 VAL B C 1
ATOM 9319 O O . VAL B 1 594 ? 58.312 22.391 22.75 1 29.19 594 VAL B O 1
ATOM 9322 N N . GLU B 1 595 ? 57.406 22.375 21.062 1 23.78 595 GLU B N 1
ATOM 9323 C CA . GLU B 1 595 ? 58.594 22.406 20.25 1 23.78 595 GLU B CA 1
ATOM 9324 C C . GLU B 1 595 ? 58.625 23.625 19.328 1 23.78 595 GLU B C 1
ATOM 9326 O O . GLU B 1 595 ? 57.594 24.031 18.797 1 23.78 595 GLU B O 1
#